Protein AF-0000000070200802 (afdb_homodimer)

Secondary structure (DSSP, 8-state):
--------HHHHHHHHTHHHHHHHHHHHHHHHHHHHHHTT---HHHHHHHHHHHHHHHHHHHHHHHHHHHHHHHHHHHT--TTTSHHHHHHHHHHHHHHHHHHHHHHHHHHHHH-TTTT-------SS---S--HHHHHHHHHHHHS-S-TTGGGTEEEEEEEEEEEEEEEEEETTEEEEEEEEEEEEEEEEEES--HHHHHHHHHHHHHHHHHHGGGGHHHHHHHHHHHHHHHHHHHHHHTTHHHHHHHHHHHHHHH-S-HHHHHHHHHHHHHHHHHHHHHIIIIIHHHHHHHHH-S-HHHHHHHTHHHHHHHHHH--SGGGHHHHHHIIIIIS---HHHHHHHHHHHHHH--HHHHHHHHHHHHHHHHHTT----HHHHHHHHHHHHHHGGG--SSTTHHHHHHHHHHHHTT--GGGGHHHHTTHHHHHHHHHHHHHHHHHHHHHHHHHHHHHHHHHHHHHHHHHHHHHHHHHH-/--------HHHHHHHHTHHHHHHHHHHHHHHHHHHHHHTT---HHHHHHHHHHHHHHHHHHHHHHHHHHHHHHHHHHHT--TTTTHHHHHHHHHHHHHHHHHHHHHHHHHHHHH-TTTT-------TT---S--HHHHHHHHHHHHS-S-TTGGGTEEEEEEEEEEEEEEEEEETTEEEEEEEEEEEEEEEEEES--HHHHHHHHHHHHHHHHHHGGGGHHHHHHHHHHHHHHHHHHHHHHHTHHHHHHHHHHHHHHH-S-HHHHHHHHHHHHHHHHHHHHHIIIIIHHHHHHHHH-S-HHHHHHHTHHHHHHHHHH--SGGGHHHHHHIIIIIS---HHHHHHHHHHHHHH--HHHHHHHHHHHHHHHHHTT----HHHHHHHHHHHHHHGGG--SSTTHHHHHHHHHHHHTT--GGGGHHHHHTHHHHHHHHHHHHHHHHHHHHHHHHHHHHHHHHHHHHHHHHHHHHHHHHHH-

Organism: Mizuhopecten yessoensis (NCBI:txid6573)

Radius of gyration: 33.38 Å; Cα contacts (8 Å, |Δi|>4): 1345; chains: 2; bounding box: 115×96×83 Å

Nearest PDB structures (foldseek):
  7xr4-assembly1_A  TM=9.227E-01  e=1.201E-26  Homo sapiens
  8oud-assembly1_C  TM=8.955E-01  e=9.067E-26  Homo sapiens
  8qrp-assembly1_B  TM=5.449E-01  e=2.558E-24  Homo sapiens
  8qro-assembly1_A  TM=5.535E-01  e=6.160E-24  Homo sapiens
  8qrq-assembly1_B  TM=5.571E-01  e=9.988E-24  Homo sapiens

Sequence (954 aa):
MIANRKISPIRRWMKDNLIIVLPAAGIVLGFAFGFGIRESKPSTEVLTWIGMPGELFLRMLKLMVIPFIVSSVITATASLNAKSNGRISIVSITFIVLTNSLSCVVAIALVLIMKPGDGVRTEITQTGYRGGMETADVFADLFRNIMPDNIVDMMFQQTLTRNHVTNGTYLRNTTNGTVEETVRKINKIVGKTSGTNLLGIIMTCLLLGIAINKAEGKGKPVLDFFESLTGVIMIILQWLLRLTPVGILSLIAVTTATIKDLGQDFRALGMYVGLMTVGISMHQLIIMPTIFFVFTRRNPYRFAVQISKAWMMVFATTSTAMAIPEMLSACENHQNVDRRVSRFVVPLCVALNANGSAMFITSAAIFVGTVAGIDLNVGDIILIGILTAVCVMALPPVPSASLVALVMILTSMNIPADSISLLFAVEWYLDRIRSSSNLVSHTHCVVVTYHFCKKSLEQSDVLQDIEDDNKNVQQSCMIANRKISPIRRWMKDNLIIVLPAAGIVLGFAFGFGIRESKPSTEVLTWIGMPGELFLRMLKLMVIPFIVSSVITATASLNAKSNGRISIVSITFIVLTNSLSCVVAIALVLIMKPGDGVRTEITQTGYRGGMETADVFADLFRNIMPDNIVDMMFQQTLTRNHVTNGTYLRNTTNGTVEETVRKINKIVGKTSGTNLLGIIMTCLLLGIAINKAEGKGKPVLDFFESLTGVIMIILQWLLRLTPVGILSLIAVTTATIKDLGQDFRALGMYVGLMTVGISMHQLIIMPTIFFVFTRRNPYRFAVQISKAWMMVFATTSTAMAIPEMLSACENHQNVDRRVSRFVVPLCVALNANGSAMFITSAAIFVGTVAGIDLNVGDIILIGILTAVCVMALPPVPSASLVALVMILTSMNIPADSISLLFAVEWYLDRIRSSSNLVSHTHCVVVTYHFCKKSLEQSDVLQDIEDDNKNVQQSC

InterPro domains:
  IPR001991 Sodium:dicarboxylate symporter [PF00375] (25-449)
  IPR018107 Sodium:dicarboxylate symporter, conserved site [PS00713] (53-67)
  IPR036458 Sodium:dicarboxylate symporter superfamily [G3DSA:1.10.3860.10] (9-461)
  IPR036458 Sodium:dicarboxylate symporter superfamily [SSF118215] (25-450)
  IPR050746 Dicarboxylate/Amino Acid:Cation Symporter [PTHR11958] (8-473)

Foldseek 3Di:
DPPPPPPPPVNVVCVVQVLQVLQLVLLVLLLVLQVVCLVVLDDPVVLCVLQVLLVVLLVVLLVLQLLLLLLQLLLLLLPQLCPPCVLLSVLLVVLQLVLLLVLLVLLLVLCVVLVLQPPLAPPPVPVPDPPDDDLVQLVVQVVCLLADDDQVCLQWKGKHKDWDFDFDQDQDQDPVGGDGDRDGDTDIDIDMDTFHSLSNSSSVSNVNSNVLNVCVPVSVVVSVVSNVSNVVSVVVVVVSSSCSSSSLSSLSSSCSSPPPDPPSLVSSLVSLVVSLVVSLCCCQPPVLQVVLCVQQVDHLVVLCVLLVVLLVVCLSFLFNVVSLVSLLCSCCVVVVFDPVLSVPQLVQLSQFHFSLLSSCLLNVLVSLCSSNNHDQDPSNSVVSSVSSSSLSNSFHRHQPSSVSVSVRSCRNNVHDCSSCSSVSSCSSPSSSSRSSSSSSSSSSSSSSSRSVCVVVVVVVVVVVVVVVVVVVVVVVD/DPCPPPPDPVNVVCVVQVLQVLQLVLLVLLLVLQVVCLVVLDDPVVLCVLQVLLVVLLVVLLVLQLLLLLLQLLLLLLPQPCVVCVLLSVLLVVLQLVLLLVLLVLLLVLCVVLVLQPPLADPPVPPPFQPDDDLVQLVVQVVCLLADPDQVCLQWKGKHKDWDFDFDQDQDQDPVGTDGDRDGDTDIDIDMDTFHSLNNSSNVSNVNSNVLNVVPPVSVVVSVVSNVSNVVSVVVVVVSSSCSSSNLSSLSSSCSSPPPDPVSLVSSLVSLVVSLVVSLCCCQPPVLQVVLCVQQVDHLVVLCVLLVVLLVVCLSFLFNVVSLVSLLCSCCPVVVFDNVLSVPLLVQLSQFHFSLLSSCLLNVLVSLCSSNNHDQDPSNSVSSSVSSSSLSRSFHRHQPSSVSVSSRSCRNSVNDCSSCSSVSSCSSPSSSSRSSSSSSSSSSSSSSSRSVCVVVVVVVVVVVVVVVVVVVVVVVD

Solvent-accessible surface area (backbone atoms only — not comparable to full-atom values): 48132 Å² total; per-residue (Å²): 131,80,79,73,73,72,69,50,66,63,55,53,48,39,67,74,34,40,81,57,52,41,42,54,50,16,40,56,50,7,47,54,51,6,58,62,44,33,79,65,62,68,52,72,69,57,45,48,62,53,25,40,57,17,52,51,44,51,51,54,52,58,64,46,45,61,65,43,39,48,21,38,32,21,40,58,43,27,64,54,57,53,82,88,37,39,66,59,48,51,47,38,49,51,50,37,54,50,46,19,42,48,26,18,51,52,22,50,52,48,44,71,71,65,42,36,28,69,86,45,63,40,83,53,81,65,80,81,64,85,76,82,70,52,64,68,52,52,52,51,29,48,53,44,27,43,34,38,48,38,75,64,49,29,66,50,26,30,57,39,72,42,78,42,72,45,70,44,72,41,72,42,76,46,98,91,43,70,46,71,43,67,47,72,45,74,42,79,40,82,43,76,39,85,25,40,21,59,54,18,50,49,45,50,24,44,51,49,7,47,27,28,40,72,41,46,80,54,12,42,52,40,49,52,49,31,47,51,46,36,57,54,50,50,54,53,52,54,58,53,59,70,44,40,24,58,22,42,16,19,32,32,17,39,50,52,39,63,50,84,53,60,67,59,52,50,48,26,50,50,41,40,53,48,50,50,52,51,50,50,47,44,42,61,69,44,52,49,34,49,52,45,24,74,75,63,69,47,66,44,70,61,49,51,60,60,38,39,67,30,37,49,49,10,40,67,61,23,19,52,62,81,24,46,69,49,47,47,48,32,41,35,73,71,63,62,41,54,63,78,46,43,70,51,38,48,60,47,24,49,42,40,42,29,34,29,46,17,23,46,37,32,34,47,50,53,37,41,33,33,32,47,49,49,87,73,48,73,58,52,52,51,47,44,32,53,52,32,42,55,52,36,38,42,39,62,54,44,68,65,42,53,56,52,50,33,48,49,52,26,40,50,67,71,36,76,59,74,63,48,40,66,55,58,68,50,36,72,61,51,43,20,56,24,36,24,40,24,46,54,52,37,55,45,46,37,54,50,35,40,63,76,39,44,67,62,51,54,49,51,49,50,51,47,50,50,51,50,51,51,50,52,51,55,69,71,97,131,80,79,72,74,72,71,53,67,62,56,52,47,40,67,74,34,41,80,61,53,40,41,55,51,16,38,56,50,7,48,53,50,6,59,62,44,34,77,67,62,66,52,70,66,56,45,48,61,52,24,38,56,17,52,42,46,50,20,43,50,44,26,45,46,60,64,42,42,49,22,38,36,20,38,57,45,28,63,54,59,51,80,90,37,37,67,59,48,52,48,38,50,51,50,39,55,50,46,19,41,48,28,20,52,52,24,50,53,48,44,71,70,63,42,35,28,69,85,42,63,43,84,56,82,64,81,80,66,84,76,82,71,52,54,66,54,47,52,51,29,49,54,47,28,42,59,59,92,45,87,66,52,30,65,46,24,30,58,41,74,40,79,42,72,44,74,42,74,41,71,42,76,46,99,90,45,69,44,72,43,70,46,73,43,73,42,80,40,83,42,76,40,82,25,36,20,60,53,19,50,50,45,51,25,44,54,50,8,46,52,34,42,72,44,45,78,79,20,41,67,60,50,46,31,29,46,14,43,35,55,23,48,49,50,48,48,51,56,53,58,70,44,38,23,58,20,42,16,19,30,31,16,41,49,52,38,63,51,85,55,61,67,54,54,48,48,25,48,48,42,41,52,49,49,50,51,50,50,51,48,44,41,59,68,42,52,48,34,48,53,45,22,73,75,62,72,48,66,44,69,62,50,51,60,60,38,39,67,31,38,50,48,10,39,71,61,25,20,52,63,81,24,46,69,49,49,46,47,30,40,36,72,72,63,65,42,56,64,80,48,44,69,52,39,47,60,47,25,49,42,40,42,30,33,30,46,16,23,44,37,32,33,46,50,53,37,40,33,34,32,48,51,48,85,72,48,72,45,53,52,51,47,44,32,55,52,32,42,56,52,34,38,44,40,63,56,44,68,67,40,56,56,50,52,34,47,50,52,26,40,48,69,68,37,76,60,74,63,47,36,66,55,58,65,50,37,73,61,52,43,22,57,24,36,25,40,22,47,53,53,37,56,46,43,39,54,49,36,40,64,77,40,45,66,62,51,54,52,52,49,50,50,49,49,50,51,51,50,50,49,51,52,54,69,72,94

Structure (mmCIF, N/CA/C/O backbone):
data_AF-0000000070200802-model_v1
#
loop_
_entity.id
_entity.type
_entity.pdbx_description
1 polymer 'Amino acid transporter'
#
loop_
_atom_site.group_PDB
_atom_site.id
_atom_site.type_symbol
_atom_site.label_atom_id
_atom_site.label_alt_id
_atom_site.label_comp_id
_atom_site.label_asym_id
_atom_site.label_entity_id
_atom_site.label_seq_id
_atom_site.pdbx_PDB_ins_code
_atom_site.Cartn_x
_atom_site.Cartn_y
_atom_site.Cartn_z
_atom_site.occupancy
_atom_site.B_iso_or_equiv
_atom_site.auth_seq_id
_atom_site.auth_comp_id
_atom_site.auth_asym_id
_atom_site.auth_atom_id
_atom_site.pdbx_PDB_model_num
ATOM 1 N N . MET A 1 1 ? 40 -51.75 1.782 1 25.75 1 MET A N 1
ATOM 2 C CA . MET A 1 1 ? 39.312 -51.75 0.487 1 25.75 1 MET A CA 1
ATOM 3 C C . MET A 1 1 ? 37.812 -51.594 0.659 1 25.75 1 MET A C 1
ATOM 5 O O . MET A 1 1 ? 37.094 -52.594 0.836 1 25.75 1 MET A O 1
ATOM 9 N N . ILE A 1 2 ? 37.312 -50.719 1.461 1 30.33 2 ILE A N 1
ATOM 10 C CA . ILE A 1 2 ? 35.906 -50.656 1.862 1 30.33 2 ILE A CA 1
ATOM 11 C C . ILE A 1 2 ? 35.031 -50.469 0.627 1 30.33 2 ILE A C 1
ATOM 13 O O . ILE A 1 2 ? 35.281 -49.625 -0.223 1 30.33 2 ILE A O 1
ATOM 17 N N . ALA A 1 3 ? 34.344 -51.594 0.179 1 33.16 3 ALA A N 1
ATOM 18 C CA . ALA A 1 3 ? 33.469 -51.75 -0.964 1 33.16 3 ALA A CA 1
ATOM 19 C C . ALA A 1 3 ? 32.531 -50.531 -1.094 1 33.16 3 ALA A C 1
ATOM 21 O O . ALA A 1 3 ? 31.844 -50.156 -0.137 1 33.16 3 ALA A O 1
ATOM 22 N N . ASN A 1 4 ? 32.906 -49.469 -1.777 1 35.72 4 ASN A N 1
ATOM 23 C CA . ASN A 1 4 ? 32.156 -48.344 -2.301 1 35.72 4 ASN A CA 1
ATOM 24 C C . ASN A 1 4 ? 30.828 -48.75 -2.9 1 35.72 4 ASN A C 1
ATOM 26 O O . ASN A 1 4 ? 30.797 -49.344 -3.979 1 35.72 4 ASN A O 1
ATOM 30 N N . ARG A 1 5 ? 29.984 -49.438 -2.076 1 34.91 5 ARG A N 1
ATOM 31 C CA . ARG A 1 5 ? 28.703 -49.906 -2.582 1 34.91 5 ARG A CA 1
ATOM 32 C C . ARG A 1 5 ? 28.109 -48.906 -3.566 1 34.91 5 ARG A C 1
ATOM 34 O O . ARG A 1 5 ? 27.891 -47.75 -3.225 1 34.91 5 ARG A O 1
ATOM 41 N N . LYS A 1 6 ? 28.359 -49.031 -4.742 1 41.41 6 LYS A N 1
ATOM 42 C CA . LYS A 1 6 ? 27.797 -48.469 -5.945 1 41.41 6 LYS A CA 1
ATOM 43 C C . LYS A 1 6 ? 26.281 -48.25 -5.789 1 41.41 6 LYS A C 1
ATOM 45 O O . LYS A 1 6 ? 25.516 -49.188 -5.797 1 41.41 6 LYS A O 1
ATOM 50 N N . ILE A 1 7 ? 25.938 -47.344 -4.906 1 46.28 7 ILE A N 1
ATOM 51 C CA . ILE A 1 7 ? 24.531 -47 -4.895 1 46.28 7 ILE A CA 1
ATOM 52 C C . ILE A 1 7 ? 23.984 -47 -6.32 1 46.28 7 ILE A C 1
ATOM 54 O O . ILE A 1 7 ? 24.625 -46.5 -7.242 1 46.28 7 ILE A O 1
ATOM 58 N N . SER A 1 8 ? 23.047 -47.844 -6.719 1 46.53 8 SER A N 1
ATOM 59 C CA . SER A 1 8 ? 22.422 -48 -8.023 1 46.53 8 SER A CA 1
ATOM 60 C C . SER A 1 8 ? 22.016 -46.656 -8.609 1 46.53 8 SER A C 1
ATOM 62 O O . SER A 1 8 ? 21.766 -45.688 -7.867 1 46.53 8 SER A O 1
ATOM 64 N N . PRO A 1 9 ? 22.406 -46.375 -9.836 1 48.75 9 PRO A N 1
ATOM 65 C CA . PRO A 1 9 ? 22.094 -45.125 -10.523 1 48.75 9 PRO A CA 1
ATOM 66 C C . PRO A 1 9 ? 20.672 -44.656 -10.273 1 48.75 9 PRO A C 1
ATOM 68 O O . PRO A 1 9 ? 20.422 -43.469 -10.164 1 48.75 9 PRO A O 1
ATOM 71 N N . ILE A 1 10 ? 19.797 -45.531 -10.312 1 47.5 10 ILE A N 1
ATOM 72 C CA . ILE A 1 10 ? 18.406 -45.156 -10.039 1 47.5 10 ILE A CA 1
ATOM 73 C C . ILE A 1 10 ? 18.297 -44.562 -8.641 1 47.5 10 ILE A C 1
ATOM 75 O O . ILE A 1 10 ? 17.609 -43.562 -8.445 1 47.5 10 ILE A O 1
ATOM 79 N N . ARG A 1 11 ? 18.797 -45.219 -7.676 1 48.88 11 ARG A N 1
ATOM 80 C CA . ARG A 1 11 ? 18.75 -44.719 -6.305 1 48.88 11 ARG A CA 1
ATOM 81 C C . ARG A 1 11 ? 19.406 -43.344 -6.203 1 48.88 11 ARG A C 1
ATOM 83 O O . ARG A 1 11 ? 18.938 -42.5 -5.457 1 48.88 11 ARG A O 1
ATOM 90 N N . ARG A 1 12 ? 20.531 -43.188 -6.82 1 50.78 12 ARG A N 1
ATOM 91 C CA . ARG A 1 12 ? 21.172 -41.875 -6.844 1 50.78 12 ARG A CA 1
ATOM 92 C C . ARG A 1 12 ? 20.266 -40.844 -7.5 1 50.78 12 ARG A C 1
ATOM 94 O O . ARG A 1 12 ? 20.172 -39.688 -7.027 1 50.78 12 ARG A O 1
ATOM 101 N N . TRP A 1 13 ? 19.703 -41.344 -8.648 1 51.53 13 TRP A N 1
ATOM 102 C CA . TRP A 1 13 ? 18.766 -40.469 -9.312 1 51.53 13 TRP A CA 1
ATOM 103 C C . TRP A 1 13 ? 17.594 -40.125 -8.398 1 51.53 13 TRP A C 1
ATOM 105 O O . TRP A 1 13 ? 17.172 -38.969 -8.328 1 51.53 13 TRP A O 1
ATOM 115 N N . MET A 1 14 ? 17.094 -41.094 -7.758 1 51.5 14 MET A N 1
ATOM 116 C CA . MET A 1 14 ? 15.977 -40.906 -6.844 1 51.5 14 MET A CA 1
ATOM 117 C C . MET A 1 14 ? 16.359 -40 -5.691 1 51.5 14 MET A C 1
ATOM 119 O O . MET A 1 14 ? 15.578 -39.125 -5.281 1 51.5 14 MET A O 1
ATOM 123 N N . LYS A 1 15 ? 17.375 -40.281 -5.078 1 52.28 15 LYS A N 1
ATOM 124 C CA . LYS A 1 15 ? 17.859 -39.438 -3.979 1 52.28 15 LYS A CA 1
ATOM 125 C C . LYS A 1 15 ? 18.047 -38 -4.422 1 52.28 15 LYS A C 1
ATOM 127 O O . LYS A 1 15 ? 17.703 -37.062 -3.678 1 52.28 15 LYS A O 1
ATOM 132 N N . ASP A 1 16 ? 18.531 -37.938 -5.641 1 53.91 16 ASP A N 1
ATOM 133 C CA . ASP A 1 16 ? 18.781 -36.594 -6.16 1 53.91 16 ASP A CA 1
ATOM 134 C C . ASP A 1 16 ? 17.469 -35.938 -6.59 1 53.91 16 ASP A C 1
ATOM 136 O O . ASP A 1 16 ? 17.375 -34.719 -6.656 1 53.91 16 ASP A O 1
ATOM 140 N N . ASN A 1 17 ? 16.5 -36.938 -6.859 1 56.59 17 ASN A N 1
ATOM 141 C CA . ASN A 1 17 ? 15.211 -36.438 -7.324 1 56.59 17 ASN A CA 1
ATOM 142 C C . ASN A 1 17 ? 14.094 -36.719 -6.316 1 56.59 17 ASN A C 1
ATOM 144 O O . ASN A 1 17 ? 12.938 -36.906 -6.695 1 56.59 17 ASN A O 1
ATOM 148 N N . LEU A 1 18 ? 14.453 -36.969 -5.176 1 59.16 18 LEU A N 1
ATOM 149 C CA . LEU A 1 18 ? 13.531 -37.312 -4.094 1 59.16 18 LEU A CA 1
ATOM 150 C C . LEU A 1 18 ? 12.367 -36.312 -4.047 1 59.16 18 LEU A C 1
ATOM 152 O O . LEU A 1 18 ? 11.227 -36.719 -3.783 1 59.16 18 LEU A O 1
ATOM 156 N N . ILE A 1 19 ? 12.633 -35.25 -4.387 1 59.97 19 ILE A N 1
ATOM 157 C CA . ILE A 1 19 ? 11.609 -34.219 -4.324 1 59.97 19 ILE A CA 1
ATOM 158 C C . ILE A 1 19 ? 10.555 -34.469 -5.398 1 59.97 19 ILE A C 1
ATOM 160 O O . ILE A 1 19 ? 9.391 -34.094 -5.234 1 59.97 19 ILE A O 1
ATOM 164 N N . ILE A 1 20 ? 10.977 -35.188 -6.379 1 60.44 20 ILE A N 1
ATOM 165 C CA . ILE A 1 20 ? 10.086 -35.438 -7.508 1 60.44 20 ILE A CA 1
ATOM 166 C C . ILE A 1 20 ? 9.297 -36.719 -7.262 1 60.44 20 ILE A C 1
ATOM 168 O O . ILE A 1 20 ? 8.102 -36.781 -7.535 1 60.44 20 ILE A O 1
ATOM 172 N N . VAL A 1 21 ? 9.914 -37.688 -6.738 1 68.94 21 VAL A N 1
ATOM 173 C CA . VAL A 1 21 ? 9.328 -39.031 -6.629 1 68.94 21 VAL A CA 1
ATOM 174 C C . VAL A 1 21 ? 8.375 -39.094 -5.43 1 68.94 21 VAL A C 1
ATOM 176 O O . VAL A 1 21 ? 7.352 -39.781 -5.469 1 68.94 21 VAL A O 1
ATOM 179 N N . LEU A 1 22 ? 8.68 -38.312 -4.578 1 76.25 22 LEU A N 1
ATOM 180 C CA . LEU A 1 22 ? 7.949 -38.406 -3.32 1 76.25 22 LEU A CA 1
ATOM 181 C C . LEU A 1 22 ? 6.516 -37.906 -3.48 1 76.25 22 LEU A C 1
ATOM 183 O O . LEU A 1 22 ? 5.574 -38.531 -3.016 1 76.25 22 LEU A O 1
ATOM 187 N N . PRO A 1 23 ? 6.344 -36.906 -4.227 1 73.81 23 PRO A N 1
ATOM 188 C CA . PRO A 1 23 ? 4.949 -36.469 -4.402 1 73.81 23 PRO A CA 1
ATOM 189 C C . PRO A 1 23 ? 4.129 -37.469 -5.207 1 73.81 23 PRO A C 1
ATOM 191 O O . PRO A 1 23 ? 2.949 -37.688 -4.914 1 73.81 23 PRO A O 1
ATOM 194 N N . ALA A 1 24 ? 4.734 -38.094 -6.164 1 79.44 24 ALA A N 1
ATOM 195 C CA . ALA A 1 24 ? 4.043 -39.125 -6.938 1 79.44 24 ALA A CA 1
ATOM 196 C C . ALA A 1 24 ? 3.646 -40.281 -6.051 1 79.44 24 ALA A C 1
ATOM 198 O O . ALA A 1 24 ? 2.541 -40.812 -6.172 1 79.44 24 ALA A O 1
ATOM 199 N N . ALA A 1 25 ? 4.547 -40.656 -5.242 1 82.25 25 ALA A N 1
ATOM 200 C CA . ALA A 1 25 ? 4.246 -41.719 -4.293 1 82.25 25 ALA A CA 1
ATOM 201 C C . ALA A 1 25 ? 3.113 -41.312 -3.355 1 82.25 25 ALA A C 1
ATOM 203 O O . ALA A 1 25 ? 2.252 -42.125 -3.025 1 82.25 25 ALA A O 1
ATOM 204 N N . GLY A 1 26 ? 3.121 -40.125 -2.898 1 83 26 GLY A N 1
ATOM 205 C CA . GLY A 1 26 ? 2.045 -39.625 -2.057 1 83 26 GLY A CA 1
ATOM 206 C C . GLY A 1 26 ? 0.683 -39.719 -2.721 1 83 26 GLY A C 1
ATOM 207 O O . GLY A 1 26 ? -0.311 -40.031 -2.072 1 83 26 GLY A O 1
ATOM 208 N N . ILE A 1 27 ? 0.64 -39.531 -3.986 1 82.81 27 ILE A N 1
ATOM 209 C CA . ILE A 1 27 ? -0.602 -39.594 -4.75 1 82.81 27 ILE A CA 1
ATOM 210 C C . ILE A 1 27 ? -1.104 -41.031 -4.82 1 82.81 27 ILE A C 1
ATOM 212 O O . ILE A 1 27 ? -2.268 -41.281 -4.52 1 82.81 27 ILE A O 1
ATOM 216 N N . VAL A 1 28 ? -0.229 -41.906 -5.18 1 86.69 28 VAL A N 1
ATOM 217 C CA . VAL A 1 28 ? -0.604 -43.312 -5.328 1 86.69 28 VAL A CA 1
ATOM 218 C C . VAL A 1 28 ? -1.065 -43.875 -3.982 1 86.69 28 VAL A C 1
ATOM 220 O O . VAL A 1 28 ? -2.111 -44.5 -3.898 1 86.69 28 VAL A O 1
ATOM 223 N N . LEU A 1 29 ? -0.329 -43.562 -2.994 1 89.75 29 LEU A N 1
ATOM 224 C CA . LEU A 1 29 ? -0.678 -44.031 -1.661 1 89.75 29 LEU A CA 1
ATOM 225 C C . LEU A 1 29 ? -1.976 -43.375 -1.178 1 89.75 29 LEU A C 1
ATOM 227 O O . LEU A 1 29 ? -2.764 -44.031 -0.476 1 89.75 29 LEU A O 1
ATOM 231 N N . GLY A 1 30 ? -2.141 -42.156 -1.445 1 88.56 30 GLY A N 1
ATOM 232 C CA . GLY A 1 30 ? -3.379 -41.5 -1.094 1 88.56 30 GLY A CA 1
ATOM 233 C C . GLY A 1 30 ? -4.605 -42.125 -1.707 1 88.56 30 GLY A C 1
ATOM 234 O O . GLY A 1 30 ? -5.605 -42.344 -1.021 1 88.56 30 GLY A O 1
ATOM 235 N N . PHE A 1 31 ? -4.523 -42.469 -2.953 1 86.38 31 PHE A N 1
ATOM 236 C CA . PHE A 1 31 ? -5.621 -43.156 -3.621 1 86.38 31 PHE A CA 1
ATOM 237 C C . PHE A 1 31 ? -5.855 -44.531 -3.006 1 86.38 31 PHE A C 1
ATOM 239 O O . PHE A 1 31 ? -6.996 -44.938 -2.734 1 86.38 31 PHE A O 1
ATOM 246 N N . ALA A 1 32 ? -4.797 -45.25 -2.807 1 90.5 32 ALA A N 1
ATOM 247 C CA . ALA A 1 32 ? -4.902 -46.594 -2.236 1 90.5 32 ALA A CA 1
ATOM 248 C C . ALA A 1 32 ? -5.57 -46.562 -0.864 1 90.5 32 ALA A C 1
ATOM 250 O O . ALA A 1 32 ? -6.492 -47.312 -0.592 1 90.5 32 ALA A O 1
ATOM 251 N N . PHE A 1 33 ? -5.125 -45.656 -0.074 1 90.44 33 PHE A N 1
ATOM 252 C CA . PHE A 1 33 ? -5.676 -45.5 1.269 1 90.44 33 PHE A CA 1
ATOM 253 C C . PHE A 1 33 ? -7.121 -45.031 1.212 1 90.44 33 PHE A C 1
ATOM 255 O O . PHE A 1 33 ? -7.969 -45.531 1.97 1 90.44 33 PHE A O 1
ATOM 262 N N . GLY A 1 34 ? -7.387 -44.094 0.425 1 89.38 34 GLY A N 1
ATOM 263 C CA . GLY A 1 34 ? -8.734 -43.562 0.281 1 89.38 34 GLY A CA 1
ATOM 264 C C . GLY A 1 34 ? -9.742 -44.594 -0.176 1 89.38 34 GLY A C 1
ATOM 265 O O . GLY A 1 34 ? -10.82 -44.719 0.401 1 89.38 34 GLY A O 1
ATOM 266 N N . PHE A 1 35 ? -9.383 -45.375 -1.162 1 88.31 35 PHE A N 1
ATOM 267 C CA . PHE A 1 35 ? -10.266 -46.438 -1.661 1 88.31 35 PHE A CA 1
ATOM 268 C C . PHE A 1 35 ? -10.445 -47.531 -0.616 1 88.31 35 PHE A C 1
ATOM 270 O O . PHE A 1 35 ? -11.523 -48.125 -0.51 1 88.31 35 PHE A O 1
ATOM 277 N N . GLY A 1 36 ? -9.414 -47.719 0.089 1 89.44 36 GLY A N 1
ATOM 278 C CA . GLY A 1 36 ? -9.484 -48.75 1.137 1 89.44 36 GLY A CA 1
ATOM 279 C C . GLY A 1 36 ? -10.453 -48.375 2.246 1 89.44 36 GLY A C 1
ATOM 280 O O . GLY A 1 36 ? -11.18 -49.25 2.748 1 89.44 36 GLY A O 1
ATOM 281 N N . ILE A 1 37 ? -10.484 -47.156 2.562 1 89.69 37 ILE A N 1
ATOM 282 C CA . ILE A 1 37 ? -11.305 -46.75 3.701 1 89.69 37 ILE A CA 1
ATOM 283 C C . ILE A 1 37 ? -12.711 -46.406 3.229 1 89.69 37 ILE A C 1
ATOM 285 O O . ILE A 1 37 ? -13.641 -46.312 4.031 1 89.69 37 ILE A O 1
ATOM 289 N N . ARG A 1 38 ? -12.82 -46.156 1.979 1 87.44 38 ARG A N 1
ATOM 290 C CA . ARG A 1 38 ? -14.102 -45.75 1.415 1 87.44 38 ARG A CA 1
ATOM 291 C C . ARG A 1 38 ? -15.188 -46.781 1.74 1 87.44 38 ARG A C 1
ATOM 293 O O . ARG A 1 38 ? -16.312 -46.406 2.09 1 87.44 38 ARG A O 1
ATOM 300 N N . GLU A 1 39 ? -14.781 -48 1.666 1 84.5 39 GLU A N 1
ATOM 301 C CA . GLU A 1 39 ? -15.758 -49.062 1.864 1 84.5 39 GLU A CA 1
ATOM 302 C C . GLU A 1 39 ? -16.219 -49.125 3.316 1 84.5 39 GLU A C 1
ATOM 304 O O . GLU A 1 39 ? -17.344 -49.562 3.6 1 84.5 39 GLU A O 1
ATOM 309 N N . SER A 1 40 ? -15.43 -48.656 4.195 1 86.88 40 SER A N 1
ATOM 310 C CA . SER A 1 40 ? -15.75 -48.719 5.617 1 86.88 40 SER A CA 1
ATOM 311 C C . SER A 1 40 ? -16.625 -47.531 6.035 1 86.88 40 SER A C 1
ATOM 313 O O . SER A 1 40 ? -17.078 -47.469 7.184 1 86.88 40 SER A O 1
ATOM 315 N N . LYS A 1 41 ? -17.031 -46.688 5.168 1 84.06 41 LYS A N 1
ATOM 316 C CA . LYS A 1 41 ? -17.844 -45.5 5.445 1 84.06 41 LYS A CA 1
ATOM 317 C C . LYS A 1 41 ? -17.406 -44.812 6.742 1 84.06 41 LYS A C 1
ATOM 319 O O . LYS A 1 41 ? -18.188 -44.781 7.707 1 84.06 41 LYS A O 1
ATOM 324 N N . PRO A 1 42 ? -16.219 -44.406 6.742 1 86.69 42 PRO A N 1
ATOM 325 C CA . PRO A 1 42 ? -15.672 -43.812 7.969 1 86.69 42 PRO A CA 1
ATOM 326 C C . PRO A 1 42 ? -16.5 -42.625 8.469 1 86.69 42 PRO A C 1
ATOM 328 O O . PRO A 1 42 ? -17.156 -41.969 7.668 1 86.69 42 PRO A O 1
ATOM 331 N N . SER A 1 43 ? -16.484 -42.438 9.789 1 88.75 43 SER A N 1
ATOM 332 C CA . SER A 1 43 ? -17.188 -41.312 10.406 1 88.75 43 SER A CA 1
ATOM 333 C C . SER A 1 43 ? -16.531 -39.969 10.047 1 88.75 43 SER A C 1
ATOM 335 O O . SER A 1 43 ? -15.391 -39.969 9.562 1 88.75 43 SER A O 1
ATOM 337 N N . THR A 1 44 ? -17.312 -38.938 10.273 1 88.19 44 THR A N 1
ATOM 338 C CA . THR A 1 44 ? -16.812 -37.594 10 1 88.19 44 THR A CA 1
ATOM 339 C C . THR A 1 44 ? -15.602 -37.281 10.867 1 88.19 44 THR A C 1
ATOM 341 O O . THR A 1 44 ? -14.672 -36.594 10.43 1 88.19 44 THR A O 1
ATOM 344 N N . GLU A 1 45 ? -15.547 -37.812 12.047 1 90.62 45 GLU A N 1
ATOM 345 C CA . GLU A 1 45 ? -14.43 -37.562 12.953 1 90.62 45 GLU A CA 1
ATOM 346 C C . GLU A 1 45 ? -13.148 -38.219 12.422 1 90.62 45 GLU A C 1
ATOM 348 O O . GLU A 1 45 ? -12.078 -37.594 12.453 1 90.62 45 GLU A O 1
ATOM 353 N N . VAL A 1 46 ? -13.305 -39.5 11.93 1 90.69 46 VAL A N 1
ATOM 354 C CA . VAL A 1 46 ? -12.156 -40.219 11.383 1 90.69 46 VAL A CA 1
ATOM 355 C C . VAL A 1 46 ? -11.633 -39.469 10.148 1 90.69 46 VAL A C 1
ATOM 357 O O . VAL A 1 46 ? -10.422 -39.312 9.977 1 90.69 46 VAL A O 1
ATOM 360 N N . LEU A 1 47 ? -12.492 -39 9.375 1 90.62 47 LEU A N 1
ATOM 361 C CA . LEU A 1 47 ? -12.117 -38.312 8.156 1 90.62 47 LEU A CA 1
ATOM 362 C C . LEU A 1 47 ? -11.398 -37 8.477 1 90.62 47 LEU A C 1
ATOM 364 O O . LEU A 1 47 ? -10.484 -36.594 7.766 1 90.62 47 LEU A O 1
ATOM 368 N N . THR A 1 48 ? -11.812 -36.375 9.586 1 91 48 THR A N 1
ATOM 369 C CA . THR A 1 48 ? -11.164 -35.125 10.008 1 91 48 THR A CA 1
ATOM 370 C C . THR A 1 48 ? -9.703 -35.375 10.383 1 91 48 THR A C 1
ATOM 372 O O . THR A 1 48 ? -8.812 -34.625 9.984 1 91 48 THR A O 1
ATOM 375 N N . TRP A 1 49 ? -9.5 -36.406 11.031 1 92.38 49 TRP A N 1
ATOM 376 C CA . TRP A 1 49 ? -8.141 -36.719 11.484 1 92.38 49 TRP A CA 1
ATOM 377 C C . TRP A 1 49 ? -7.27 -37.188 10.336 1 92.38 49 TRP A C 1
ATOM 379 O O . TRP A 1 49 ? -6.066 -36.906 10.297 1 92.38 49 TRP A O 1
ATOM 389 N N . ILE A 1 50 ? -7.844 -37.969 9.43 1 91.25 50 ILE A N 1
ATOM 390 C CA . ILE A 1 50 ? -7.121 -38.406 8.234 1 91.25 50 ILE A CA 1
ATOM 391 C C . ILE A 1 50 ? -6.793 -37.188 7.363 1 91.25 50 ILE A C 1
ATOM 393 O O . ILE A 1 50 ? -5.719 -37.125 6.766 1 91.25 50 ILE A O 1
ATOM 397 N N . GLY A 1 51 ? -7.691 -36.188 7.418 1 90.12 51 GLY A N 1
ATOM 398 C CA . GLY A 1 51 ? -7.523 -35 6.59 1 90.12 51 GLY A CA 1
ATOM 399 C C . GLY A 1 51 ? -6.676 -33.938 7.246 1 90.12 51 GLY A C 1
ATOM 400 O O . GLY A 1 51 ? -6.184 -33.031 6.574 1 90.12 51 GLY A O 1
ATOM 401 N N . MET A 1 52 ? -6.332 -34.062 8.477 1 92.94 52 MET A N 1
ATOM 402 C CA . MET A 1 52 ? -5.688 -33.031 9.273 1 92.94 52 MET A CA 1
ATOM 403 C C . MET A 1 52 ? -4.312 -32.688 8.703 1 92.94 52 MET A C 1
ATOM 405 O O . MET A 1 52 ? -3.99 -31.5 8.523 1 92.94 52 MET A O 1
ATOM 409 N N . PRO A 1 53 ? -3.445 -33.625 8.391 1 92.06 53 PRO A N 1
ATOM 410 C CA . PRO A 1 53 ? -2.146 -33.25 7.816 1 92.06 53 PRO A CA 1
ATOM 411 C C . PRO A 1 53 ? -2.271 -32.438 6.535 1 92.06 53 PRO A C 1
ATOM 413 O O . PRO A 1 53 ? -1.505 -31.5 6.324 1 92.06 53 PRO A O 1
ATOM 416 N N . GLY A 1 54 ? -3.244 -32.812 5.73 1 85.25 54 GLY A N 1
ATOM 417 C CA . GLY A 1 54 ? -3.465 -32.062 4.508 1 85.25 54 GLY A CA 1
ATOM 418 C C . GLY A 1 54 ? -3.969 -30.641 4.758 1 85.25 54 GLY A C 1
ATOM 419 O O . GLY A 1 54 ? -3.516 -29.688 4.117 1 85.25 54 GLY A O 1
ATOM 420 N N . GLU A 1 55 ? -4.875 -30.531 5.676 1 85.12 55 GLU A N 1
ATOM 421 C CA . GLU A 1 55 ? -5.398 -29.219 6.047 1 85.12 55 GLU A CA 1
ATOM 422 C C . GLU A 1 55 ? -4.289 -28.312 6.582 1 85.12 55 GLU A C 1
ATOM 424 O O . GLU A 1 55 ? -4.207 -27.141 6.211 1 85.12 55 GLU A O 1
ATOM 429 N N . LEU A 1 56 ? -3.49 -28.844 7.465 1 89.06 56 LEU A N 1
ATOM 430 C CA . LEU A 1 56 ? -2.4 -28.078 8.047 1 89.06 56 LEU A CA 1
ATOM 431 C C . LEU A 1 56 ? -1.384 -27.672 6.984 1 89.06 56 LEU A C 1
ATOM 433 O O . LEU A 1 56 ? -0.847 -26.562 7.02 1 89.06 56 LEU A O 1
ATOM 437 N N . PHE A 1 57 ? -1.174 -28.578 6.129 1 84 57 PHE A N 1
ATOM 438 C CA . PHE A 1 57 ? -0.273 -28.312 5.016 1 84 57 PHE A CA 1
ATOM 439 C C . PHE A 1 57 ? -0.762 -27.109 4.207 1 84 57 PHE A C 1
ATOM 441 O O . PHE A 1 57 ? 0.001 -26.188 3.943 1 84 57 PHE A O 1
ATOM 448 N N . LEU A 1 58 ? -2.004 -27.047 3.924 1 77.12 58 LEU A N 1
ATOM 449 C CA . LEU A 1 58 ? -2.584 -25.969 3.141 1 77.12 58 LEU A CA 1
ATOM 450 C C . LEU A 1 58 ? -2.553 -24.656 3.922 1 77.12 58 LEU A C 1
ATOM 452 O O . LEU A 1 58 ? -2.293 -23.594 3.35 1 77.12 58 LEU A O 1
ATOM 456 N N . ARG A 1 59 ? -2.781 -24.797 5.152 1 83.88 59 ARG A N 1
ATOM 457 C CA . ARG A 1 59 ? -2.77 -23.609 6.004 1 83.88 59 ARG A CA 1
ATOM 458 C C . ARG A 1 59 ? -1.386 -22.969 6.031 1 83.88 59 ARG A C 1
ATOM 460 O O . ARG A 1 59 ? -1.262 -21.75 5.98 1 83.88 59 ARG A O 1
ATOM 467 N N . MET A 1 60 ? -0.414 -23.766 6.074 1 84.12 60 MET A N 1
ATOM 468 C CA . MET A 1 60 ? 0.948 -23.25 6.121 1 84.12 60 MET A CA 1
ATOM 469 C C . MET A 1 60 ? 1.342 -22.625 4.785 1 84.12 60 MET A C 1
ATOM 471 O O . MET A 1 60 ? 2.07 -21.641 4.742 1 84.12 60 MET A O 1
ATOM 475 N N . LEU A 1 61 ? 0.875 -23.234 3.766 1 76.06 61 LEU A N 1
ATOM 476 C CA . LEU A 1 61 ? 1.136 -22.656 2.455 1 76.06 61 LEU A CA 1
ATOM 477 C C . LEU A 1 61 ? 0.495 -21.281 2.338 1 76.06 61 LEU A C 1
ATOM 479 O O . LEU A 1 61 ? 1.128 -20.328 1.858 1 76.06 61 LEU A O 1
ATOM 483 N N . LYS A 1 62 ? -0.724 -21.203 2.822 1 77.94 62 LYS A N 1
ATOM 484 C CA . LYS A 1 62 ? -1.446 -19.938 2.803 1 77.94 62 LYS A CA 1
ATOM 485 C C . LYS A 1 62 ? -0.729 -18.875 3.641 1 77.94 62 LYS A C 1
ATOM 487 O O . LYS A 1 62 ? -0.689 -17.703 3.268 1 77.94 62 LYS A O 1
ATOM 492 N N . LEU A 1 63 ? -0.163 -19.328 4.719 1 83.81 63 LEU A N 1
ATOM 493 C CA . LEU A 1 63 ? 0.54 -18.422 5.633 1 83.81 63 LEU A CA 1
ATOM 494 C C . LEU A 1 63 ? 1.711 -17.75 4.934 1 83.81 63 LEU A C 1
ATOM 496 O O . LEU A 1 63 ? 2.027 -16.594 5.223 1 83.81 63 LEU A O 1
ATOM 500 N N . MET A 1 64 ? 2.307 -18.359 4.008 1 78.81 64 MET A N 1
ATOM 501 C CA . MET A 1 64 ? 3.537 -17.875 3.391 1 78.81 64 MET A CA 1
ATOM 502 C C . MET A 1 64 ? 3.225 -16.969 2.199 1 78.81 64 MET A C 1
ATOM 504 O O . MET A 1 64 ? 4.105 -16.266 1.701 1 78.81 64 MET A O 1
ATOM 508 N N . VAL A 1 65 ? 2.014 -16.891 1.832 1 74.12 65 VAL A N 1
ATOM 509 C CA . VAL A 1 65 ? 1.616 -16.172 0.622 1 74.12 65 VAL A CA 1
ATOM 510 C C . VAL A 1 65 ? 1.999 -14.703 0.741 1 74.12 65 VAL A C 1
ATOM 512 O O . VAL A 1 65 ? 2.725 -14.172 -0.104 1 74.12 65 VAL A O 1
ATOM 515 N N . ILE A 1 66 ? 1.615 -14.031 1.766 1 84.56 66 ILE A N 1
ATOM 516 C CA . ILE A 1 66 ? 1.766 -12.586 1.885 1 84.56 66 ILE A CA 1
ATOM 517 C C . ILE A 1 66 ? 3.242 -12.234 2.045 1 84.56 66 ILE A C 1
ATOM 519 O O . ILE A 1 66 ? 3.777 -11.414 1.29 1 84.56 66 ILE A O 1
ATOM 523 N N . PRO A 1 67 ? 3.969 -12.883 2.986 1 87.5 67 PRO A N 1
ATOM 524 C CA . PRO A 1 67 ? 5.383 -12.523 3.105 1 87.5 67 PRO A CA 1
ATOM 525 C C . PRO A 1 67 ? 6.176 -12.797 1.83 1 87.5 67 PRO A C 1
ATOM 527 O O . PRO A 1 67 ? 7.098 -12.055 1.497 1 87.5 67 PRO A O 1
ATOM 530 N N . PHE A 1 68 ? 5.77 -13.82 1.199 1 79.81 68 PHE A N 1
ATOM 531 C CA . PHE A 1 68 ? 6.477 -14.18 -0.026 1 79.81 68 PHE A CA 1
ATOM 532 C C . PHE A 1 68 ? 6.215 -13.148 -1.121 1 79.81 68 PHE A C 1
ATOM 534 O O . PHE A 1 68 ? 7.152 -12.648 -1.744 1 79.81 68 PHE A O 1
ATOM 541 N N . ILE A 1 69 ? 5.027 -12.82 -1.374 1 79.69 69 ILE A N 1
ATOM 542 C CA . ILE A 1 69 ? 4.668 -11.875 -2.428 1 79.69 69 ILE A CA 1
ATOM 543 C C . ILE A 1 69 ? 5.266 -10.508 -2.121 1 79.69 69 ILE A C 1
ATOM 545 O O . ILE A 1 69 ? 5.848 -9.867 -3 1 79.69 69 ILE A O 1
ATOM 549 N N . VAL A 1 70 ? 5.168 -10.07 -0.88 1 89.44 70 VAL A N 1
ATOM 550 C CA . VAL A 1 70 ? 5.641 -8.758 -0.476 1 89.44 70 VAL A CA 1
ATOM 551 C C . VAL A 1 70 ? 7.148 -8.656 -0.705 1 89.44 70 VAL A C 1
ATOM 553 O O . VAL A 1 70 ? 7.621 -7.723 -1.362 1 89.44 70 VAL A O 1
ATOM 556 N N . SER A 1 71 ? 7.863 -9.617 -0.235 1 88.12 71 SER A N 1
ATOM 557 C CA . SER A 1 71 ? 9.32 -9.547 -0.347 1 88.12 71 SER A CA 1
ATOM 558 C C . SER A 1 71 ? 9.766 -9.75 -1.79 1 88.12 71 SER A C 1
ATOM 560 O O . SER A 1 71 ? 10.656 -9.047 -2.271 1 88.12 71 SER A O 1
ATOM 562 N N . SER A 1 72 ? 9.148 -10.609 -2.514 1 81.5 72 SER A N 1
ATOM 563 C CA . SER A 1 72 ? 9.578 -10.961 -3.865 1 81.5 72 SER A CA 1
ATOM 564 C C . SER A 1 72 ? 9.266 -9.836 -4.852 1 81.5 72 SER A C 1
ATOM 566 O O . SER A 1 72 ? 10.125 -9.453 -5.648 1 81.5 72 SER A O 1
ATOM 568 N N . VAL A 1 73 ? 8.016 -9.352 -4.816 1 82.06 73 VAL A N 1
ATOM 569 C CA . VAL A 1 73 ? 7.605 -8.328 -5.77 1 82.06 73 VAL A CA 1
ATOM 570 C C . VAL A 1 73 ? 8.398 -7.043 -5.527 1 82.06 73 VAL A C 1
ATOM 572 O O . VAL A 1 73 ? 8.867 -6.406 -6.473 1 82.06 73 VAL A O 1
ATOM 575 N N . ILE A 1 74 ? 8.602 -6.652 -4.27 1 89.56 74 ILE A N 1
ATOM 576 C CA . ILE A 1 74 ? 9.359 -5.445 -3.947 1 89.56 74 ILE A CA 1
ATOM 577 C C . ILE A 1 74 ? 10.797 -5.594 -4.438 1 89.56 74 ILE A C 1
ATOM 579 O O . ILE A 1 74 ? 11.328 -4.707 -5.109 1 89.56 74 ILE A O 1
ATOM 583 N N . THR A 1 75 ? 11.445 -6.719 -4.137 1 85.12 75 THR A N 1
ATOM 584 C CA . THR A 1 75 ? 12.828 -6.945 -4.527 1 85.12 75 THR A CA 1
ATOM 585 C C . THR A 1 75 ? 12.961 -6.98 -6.051 1 85.12 75 THR A C 1
ATOM 587 O O . THR A 1 75 ? 13.875 -6.367 -6.609 1 85.12 75 THR A O 1
ATOM 590 N N . ALA A 1 76 ? 12.078 -7.664 -6.695 1 75.88 76 ALA A N 1
ATOM 591 C CA . ALA A 1 76 ? 12.133 -7.797 -8.148 1 75.88 76 ALA A CA 1
ATOM 592 C C . ALA A 1 76 ? 12 -6.438 -8.828 1 75.88 76 ALA A C 1
ATOM 594 O O . ALA A 1 76 ? 12.711 -6.148 -9.789 1 75.88 76 ALA A O 1
ATOM 595 N N . THR A 1 77 ? 11.141 -5.617 -8.383 1 81.06 77 THR A N 1
ATOM 596 C CA . THR A 1 77 ? 10.875 -4.328 -9.008 1 81.06 77 THR A CA 1
ATOM 597 C C . THR A 1 77 ? 11.938 -3.307 -8.625 1 81.06 77 THR A C 1
ATOM 599 O O . THR A 1 77 ? 12.312 -2.459 -9.43 1 81.06 77 THR A O 1
ATOM 602 N N . ALA A 1 78 ? 12.375 -3.365 -7.41 1 86.06 78 ALA A N 1
ATOM 603 C CA . ALA A 1 78 ? 13.398 -2.424 -6.957 1 86.06 78 ALA A CA 1
ATOM 604 C C . ALA A 1 78 ? 14.727 -2.672 -7.664 1 86.06 78 ALA A C 1
ATOM 606 O O . ALA A 1 78 ? 15.539 -1.753 -7.82 1 86.06 78 ALA A O 1
ATOM 607 N N . SER A 1 79 ? 15 -3.809 -8.031 1 74.69 79 SER A N 1
ATOM 608 C CA . SER A 1 79 ? 16.297 -4.176 -8.609 1 74.69 79 SER A CA 1
ATOM 609 C C . SER A 1 79 ? 16.312 -3.91 -10.109 1 74.69 79 SER A C 1
ATOM 611 O O . SER A 1 79 ? 17.359 -4.047 -10.75 1 74.69 79 SER A O 1
ATOM 613 N N . LEU A 1 80 ? 15.227 -3.562 -10.672 1 66.25 80 LEU A N 1
ATOM 614 C CA . LEU A 1 80 ? 15.164 -3.305 -12.102 1 66.25 80 LEU A CA 1
ATOM 615 C C . LEU A 1 80 ? 15.922 -2.029 -12.461 1 66.25 80 LEU A C 1
ATOM 617 O O . LEU A 1 80 ? 15.664 -0.968 -11.891 1 66.25 80 LEU A O 1
ATOM 621 N N . ASN A 1 81 ? 17.234 -2.059 -12.641 1 60.5 81 ASN A N 1
ATOM 622 C CA . ASN A 1 81 ? 18.078 -0.916 -12.984 1 60.5 81 ASN A CA 1
ATOM 623 C C . ASN A 1 81 ? 17.578 -0.216 -14.25 1 60.5 81 ASN A C 1
ATOM 625 O O . ASN A 1 81 ? 18.016 -0.53 -15.352 1 60.5 81 ASN A O 1
ATOM 629 N N . ALA A 1 82 ? 16.609 0.568 -14.172 1 52.97 82 ALA A N 1
ATOM 630 C CA . ALA A 1 82 ? 16.016 1.27 -15.305 1 52.97 82 ALA A CA 1
ATOM 631 C C . ALA A 1 82 ? 17.031 2.188 -15.977 1 52.97 82 ALA A C 1
ATOM 633 O O . ALA A 1 82 ? 16.984 2.41 -17.188 1 52.97 82 ALA A O 1
ATOM 634 N N . LYS A 1 83 ? 18 2.77 -15.305 1 53.28 83 LYS A N 1
ATOM 635 C CA . LYS A 1 83 ? 18.875 3.752 -15.922 1 53.28 83 LYS A CA 1
ATOM 636 C C . LYS A 1 83 ? 19.844 3.084 -16.891 1 53.28 83 LYS A C 1
ATOM 638 O O . LYS A 1 83 ? 20.109 3.609 -17.984 1 53.28 83 LYS A O 1
ATOM 643 N N . SER A 1 84 ? 20.594 1.992 -16.516 1 52.69 84 SER A N 1
ATOM 644 C CA . SER A 1 84 ? 21.625 1.467 -17.391 1 52.69 84 SER A CA 1
ATOM 645 C C . SER A 1 84 ? 21.031 0.629 -18.516 1 52.69 84 SER A C 1
ATOM 647 O O . SER A 1 84 ? 21.531 0.641 -19.641 1 52.69 84 SER A O 1
ATOM 649 N N . ASN A 1 85 ? 19.766 -0.014 -18.344 1 62.72 85 ASN A N 1
ATOM 650 C CA . ASN A 1 85 ? 19.219 -0.984 -19.281 1 62.72 85 ASN A CA 1
ATOM 651 C C . ASN A 1 85 ? 17.734 -0.731 -19.547 1 62.72 85 ASN A C 1
ATOM 653 O O . ASN A 1 85 ? 16.953 -1.674 -19.703 1 62.72 85 ASN A O 1
ATOM 657 N N . GLY A 1 86 ? 17.641 0.599 -19.766 1 74.06 86 GLY A N 1
ATOM 658 C CA . GLY A 1 86 ? 16.25 1.001 -19.766 1 74.06 86 GLY A CA 1
ATOM 659 C C . GLY A 1 86 ? 15.438 0.347 -20.875 1 74.06 86 GLY A C 1
ATOM 660 O O . GLY A 1 86 ? 14.359 -0.196 -20.625 1 74.06 86 GLY A O 1
ATOM 661 N N . ARG A 1 87 ? 16.109 0.306 -22.094 1 82.25 87 ARG A N 1
ATOM 662 C CA . ARG A 1 87 ? 15.359 -0.26 -23.219 1 82.25 87 ARG A CA 1
ATOM 663 C C . ARG A 1 87 ? 15.188 -1.767 -23.047 1 82.25 87 ARG A C 1
ATOM 665 O O . ARG A 1 87 ? 14.109 -2.307 -23.328 1 82.25 87 ARG A O 1
ATOM 672 N N . ILE A 1 88 ? 16.266 -2.434 -22.625 1 86.75 88 ILE A N 1
ATOM 673 C CA . ILE A 1 88 ? 16.234 -3.877 -22.406 1 86.75 88 ILE A CA 1
ATOM 674 C C . ILE A 1 88 ? 15.156 -4.223 -21.391 1 86.75 88 ILE A C 1
ATOM 676 O O . ILE A 1 88 ? 14.375 -5.152 -21.578 1 86.75 88 ILE A O 1
ATOM 680 N N . SER A 1 89 ? 15.156 -3.436 -20.406 1 84.56 89 SER A N 1
ATOM 681 C CA . SER A 1 89 ? 14.18 -3.68 -19.344 1 84.56 89 SER A CA 1
ATOM 682 C C . SER A 1 89 ? 12.758 -3.475 -19.844 1 84.56 89 SER A C 1
ATOM 684 O O . SER A 1 89 ? 11.883 -4.305 -19.594 1 84.56 89 SER A O 1
ATOM 686 N N . ILE A 1 90 ? 12.531 -2.445 -20.547 1 85.19 90 ILE A N 1
ATOM 687 C CA . ILE A 1 90 ? 11.188 -2.105 -21 1 85.19 90 ILE A CA 1
ATOM 688 C C . ILE A 1 90 ? 10.695 -3.164 -21.984 1 85.19 90 ILE A C 1
ATOM 690 O O . ILE A 1 90 ? 9.547 -3.607 -21.906 1 85.19 90 ILE A O 1
ATOM 694 N N . VAL A 1 91 ? 11.539 -3.553 -22.859 1 91.69 91 VAL A N 1
ATOM 695 C CA . VAL A 1 91 ? 11.148 -4.523 -23.875 1 91.69 91 VAL A CA 1
ATOM 696 C C . VAL A 1 91 ? 10.867 -5.875 -23.234 1 91.69 91 VAL A C 1
ATOM 698 O O . VAL A 1 91 ? 9.859 -6.52 -23.531 1 91.69 91 VAL A O 1
ATOM 701 N N . SER A 1 92 ? 11.734 -6.258 -22.375 1 92 92 SER A N 1
ATOM 702 C CA . SER A 1 92 ? 11.578 -7.566 -21.734 1 92 92 SER A CA 1
ATOM 703 C C . SER A 1 92 ? 10.336 -7.609 -20.859 1 92 92 SER A C 1
ATOM 705 O O . SER A 1 92 ? 9.555 -8.562 -20.922 1 92 92 SER A O 1
ATOM 707 N N . ILE A 1 93 ? 10.141 -6.625 -20.125 1 88 93 ILE A N 1
ATOM 708 C CA . ILE A 1 93 ? 8.984 -6.586 -19.234 1 88 93 ILE A CA 1
ATOM 709 C C . ILE A 1 93 ? 7.695 -6.555 -20.047 1 88 93 ILE A C 1
ATOM 711 O O . ILE A 1 93 ? 6.719 -7.223 -19.703 1 88 93 ILE A O 1
ATOM 715 N N . THR A 1 94 ? 7.727 -5.734 -21.016 1 92.06 94 THR A N 1
ATOM 716 C CA . THR A 1 94 ? 6.555 -5.672 -21.891 1 92.06 94 THR A CA 1
ATOM 717 C C . THR A 1 94 ? 6.238 -7.047 -22.469 1 92.06 94 THR A C 1
ATOM 719 O O . THR A 1 94 ? 5.078 -7.461 -22.484 1 92.06 94 THR A O 1
ATOM 722 N N . PHE A 1 95 ? 7.211 -7.719 -22.922 1 95.31 95 PHE A N 1
ATOM 723 C CA . PHE A 1 95 ? 7.047 -9.07 -23.453 1 95.31 95 PHE A CA 1
ATOM 724 C C . PHE A 1 95 ? 6.473 -10 -22.391 1 95.31 95 PHE A C 1
ATOM 726 O O . PHE A 1 95 ? 5.547 -10.766 -22.672 1 95.31 95 PHE A O 1
ATOM 733 N N . ILE A 1 96 ? 6.996 -9.93 -21.25 1 93.5 96 ILE A N 1
ATOM 734 C CA . ILE A 1 96 ? 6.605 -10.797 -20.141 1 93.5 96 ILE A CA 1
ATOM 735 C C . ILE A 1 96 ? 5.141 -10.547 -19.781 1 93.5 96 ILE A C 1
ATOM 737 O O . ILE A 1 96 ? 4.348 -11.484 -19.688 1 93.5 96 ILE A O 1
ATOM 741 N N . VAL A 1 97 ? 4.773 -9.336 -19.625 1 91.5 97 VAL A N 1
ATOM 742 C CA . VAL A 1 97 ? 3.416 -8.977 -19.234 1 91.5 97 VAL A CA 1
ATOM 743 C C . VAL A 1 97 ? 2.432 -9.406 -20.328 1 91.5 97 VAL A C 1
ATOM 745 O O . VAL A 1 97 ? 1.382 -9.977 -20.031 1 91.5 97 VAL A O 1
ATOM 748 N N . LEU A 1 98 ? 2.783 -9.18 -21.516 1 94.69 98 LEU A N 1
ATOM 749 C CA . LEU A 1 98 ? 1.891 -9.484 -22.625 1 94.69 98 LEU A CA 1
ATOM 750 C C . LEU A 1 98 ? 1.719 -10.984 -22.797 1 94.69 98 LEU A C 1
ATOM 752 O O . LEU A 1 98 ? 0.608 -11.469 -23.031 1 94.69 98 LEU A O 1
ATOM 756 N N . THR A 1 99 ? 2.756 -11.688 -22.672 1 96.06 99 THR A N 1
ATOM 757 C CA . THR A 1 99 ? 2.658 -13.133 -22.875 1 96.06 99 THR A CA 1
ATOM 758 C C . THR A 1 99 ? 1.951 -13.805 -21.703 1 96.06 99 THR A C 1
ATOM 760 O O . THR A 1 99 ? 1.196 -14.758 -21.891 1 96.06 99 THR A O 1
ATOM 763 N N . ASN A 1 100 ? 2.221 -13.375 -20.5 1 94.88 100 ASN A N 1
ATOM 764 C CA . ASN A 1 100 ? 1.451 -13.867 -19.359 1 94.88 100 ASN A CA 1
ATOM 765 C C . ASN A 1 100 ? -0.041 -13.602 -19.531 1 94.88 100 ASN A C 1
ATOM 767 O O . ASN A 1 100 ? -0.865 -14.484 -19.297 1 94.88 100 ASN A O 1
ATOM 771 N N . SER A 1 101 ? -0.326 -12.414 -19.984 1 96.06 101 SER A N 1
ATOM 772 C CA . SER A 1 101 ? -1.719 -12.047 -20.219 1 96.06 101 SER A CA 1
ATOM 773 C C . SER A 1 101 ? -2.338 -12.891 -21.312 1 96.06 101 SER A C 1
ATOM 775 O O . SER A 1 101 ? -3.488 -13.32 -21.219 1 96.06 101 SER A O 1
ATOM 777 N N . LEU A 1 102 ? -1.596 -13.102 -22.312 1 96.5 102 LEU A N 1
ATOM 778 C CA . LEU A 1 102 ? -2.072 -13.922 -23.422 1 96.5 102 LEU A CA 1
ATOM 779 C C . LEU A 1 102 ? -2.355 -15.344 -22.953 1 96.5 102 LEU A C 1
ATOM 781 O O . LEU A 1 102 ? -3.336 -15.953 -23.391 1 96.5 102 LEU A O 1
ATOM 785 N N . SER A 1 103 ? -1.501 -15.859 -22.172 1 97.06 103 SER A N 1
ATOM 786 C CA . SER A 1 103 ? -1.707 -17.203 -21.625 1 97.06 103 SER A CA 1
ATOM 787 C C . SER A 1 103 ? -3.012 -17.281 -20.844 1 97.06 103 SER A C 1
ATOM 789 O O . SER A 1 103 ? -3.721 -18.281 -20.906 1 97.06 103 SER A O 1
ATOM 791 N N . CYS A 1 104 ? -3.314 -16.281 -20.094 1 96.94 104 CYS A N 1
ATOM 792 C CA . CYS A 1 104 ? -4.562 -16.234 -19.344 1 96.94 104 CYS A CA 1
ATOM 793 C C . CYS A 1 104 ? -5.766 -16.219 -20.281 1 96.94 104 CYS A C 1
ATOM 795 O O . CYS A 1 104 ? -6.766 -16.891 -20.031 1 96.94 104 CYS A O 1
ATOM 797 N N . VAL A 1 105 ? -5.633 -15.5 -21.344 1 96.81 105 VAL A N 1
ATOM 798 C CA . VAL A 1 105 ? -6.719 -15.406 -22.328 1 96.81 105 VAL A CA 1
ATOM 799 C C . VAL A 1 105 ? -6.953 -16.766 -22.969 1 96.81 105 VAL A C 1
ATOM 801 O O . VAL A 1 105 ? -8.102 -17.203 -23.125 1 96.81 105 VAL A O 1
ATOM 804 N N . VAL A 1 106 ? -5.953 -17.406 -23.328 1 96.62 106 VAL A N 1
ATOM 805 C CA . VAL A 1 106 ? -6.055 -18.734 -23.938 1 96.62 106 VAL A CA 1
ATOM 806 C C . VAL A 1 106 ? -6.676 -19.703 -22.938 1 96.62 106 VAL A C 1
ATOM 808 O O . VAL A 1 106 ? -7.523 -20.516 -23.297 1 96.62 106 VAL A O 1
ATOM 811 N N . ALA A 1 107 ? -6.23 -19.656 -21.734 1 97.5 107 ALA A N 1
ATOM 812 C CA . ALA A 1 107 ? -6.785 -20.516 -20.688 1 97.5 107 ALA A CA 1
ATOM 813 C C . ALA A 1 107 ? -8.289 -20.297 -20.531 1 97.5 107 ALA A C 1
ATOM 815 O O . ALA A 1 107 ? -9.055 -21.266 -20.453 1 97.5 107 ALA A O 1
ATOM 816 N N . ILE A 1 108 ? -8.688 -19.062 -20.531 1 97 108 ILE A N 1
ATOM 817 C CA . ILE A 1 108 ? -10.094 -18.734 -20.391 1 97 108 ILE A CA 1
ATOM 818 C C . ILE A 1 108 ? -10.883 -19.281 -21.578 1 97 108 ILE A C 1
ATOM 820 O O . ILE A 1 108 ? -11.93 -19.891 -21.406 1 97 108 ILE A O 1
ATOM 824 N N . ALA A 1 109 ? -10.383 -19.094 -22.734 1 96.38 109 ALA A N 1
ATOM 825 C CA . ALA A 1 109 ? -11.039 -19.594 -23.938 1 96.38 109 ALA A CA 1
ATOM 826 C C . ALA A 1 109 ? -11.203 -21.109 -23.891 1 96.38 109 ALA A C 1
ATOM 828 O O . ALA A 1 109 ? -12.281 -21.625 -24.188 1 96.38 109 ALA A O 1
ATOM 829 N N . LEU A 1 110 ? -10.219 -21.766 -23.531 1 96.5 110 LEU A N 1
ATOM 830 C CA . LEU A 1 110 ? -10.242 -23.219 -23.516 1 96.5 110 LEU A CA 1
ATOM 831 C C . LEU A 1 110 ? -11.211 -23.734 -22.453 1 96.5 110 LEU A C 1
ATOM 833 O O . LEU A 1 110 ? -11.922 -24.719 -22.688 1 96.5 110 LEU A O 1
ATOM 837 N N . VAL A 1 111 ? -11.18 -23.109 -21.266 1 95.12 111 VAL A N 1
ATOM 838 C CA . VAL A 1 111 ? -12.055 -23.562 -20.188 1 95.12 111 VAL A CA 1
ATOM 839 C C . VAL A 1 111 ? -13.516 -23.344 -20.578 1 95.12 111 VAL A C 1
ATOM 841 O O . VAL A 1 111 ? -14.383 -24.141 -20.25 1 95.12 111 VAL A O 1
ATOM 844 N N . LEU A 1 112 ? -13.781 -22.266 -21.297 1 92.62 112 LEU A N 1
ATOM 845 C CA . LEU A 1 112 ? -15.141 -21.953 -21.703 1 92.62 112 LEU A CA 1
ATOM 846 C C . LEU A 1 112 ? -15.602 -22.891 -22.812 1 92.62 112 LEU A C 1
ATOM 848 O O . LEU A 1 112 ? -16.797 -23.172 -22.938 1 92.62 112 LEU A O 1
ATOM 852 N N . ILE A 1 113 ? -14.703 -23.391 -23.578 1 93.31 113 ILE A N 1
ATOM 853 C CA . ILE A 1 113 ? -15.031 -24.266 -24.688 1 93.31 113 ILE A CA 1
ATOM 854 C C . ILE A 1 113 ? -15.164 -25.703 -24.188 1 93.31 113 ILE A C 1
ATOM 856 O O . ILE A 1 113 ? -16.156 -26.375 -24.484 1 93.31 113 ILE A O 1
ATOM 860 N N . MET A 1 114 ? -14.234 -26.141 -23.375 1 93 114 MET A N 1
ATOM 861 C CA . MET A 1 114 ? -14.172 -27.547 -22.969 1 93 114 MET A CA 1
ATOM 862 C C . MET A 1 114 ? -15.008 -27.781 -21.719 1 93 114 MET A C 1
ATOM 864 O O . MET A 1 114 ? -15.477 -28.891 -21.469 1 93 114 MET A O 1
ATOM 868 N N . LYS A 1 115 ? -15.203 -26.844 -20.859 1 90.94 115 LYS A N 1
ATOM 869 C CA . LYS A 1 115 ? -16.016 -26.859 -19.641 1 90.94 115 LYS A CA 1
ATOM 870 C C . LYS A 1 115 ? -15.734 -28.125 -18.828 1 90.94 115 LYS A C 1
ATOM 872 O O . LYS A 1 115 ? -16.656 -28.891 -18.531 1 90.94 115 LYS A O 1
ATOM 877 N N . PRO A 1 116 ? -14.539 -28.438 -18.406 1 88.19 116 PRO A N 1
ATOM 878 C CA . PRO A 1 116 ? -14.18 -29.672 -17.703 1 88.19 116 PRO A CA 1
ATOM 879 C C . PRO A 1 116 ? -14.961 -29.859 -16.406 1 88.19 116 PRO A C 1
ATOM 881 O O . PRO A 1 116 ? -15.141 -30.984 -15.945 1 88.19 116 PRO A O 1
ATOM 884 N N . GLY A 1 117 ? -15.5 -29 -15.781 1 80.38 117 GLY A N 1
ATOM 885 C CA . GLY A 1 117 ? -16.188 -29.109 -14.508 1 80.38 117 GLY A CA 1
ATOM 886 C C . GLY A 1 117 ? -17.703 -29.125 -14.641 1 80.38 117 GLY A C 1
ATOM 887 O O . GLY A 1 117 ? -18.422 -29.234 -13.648 1 80.38 117 GLY A O 1
ATOM 888 N N . ASP A 1 118 ? -18.125 -29.125 -15.812 1 77.94 118 ASP A N 1
ATOM 889 C CA . ASP A 1 118 ? -19.578 -29.094 -16.031 1 77.94 118 ASP A CA 1
ATOM 890 C C . ASP A 1 118 ? -20.234 -30.406 -15.625 1 77.94 118 ASP A C 1
ATOM 892 O O . ASP A 1 118 ? -19.719 -31.484 -15.961 1 77.94 118 ASP A O 1
ATOM 896 N N . GLY A 1 119 ? -21.141 -30.375 -14.734 1 68.25 119 GLY A N 1
ATOM 897 C CA . GLY A 1 119 ? -21.875 -31.547 -14.312 1 68.25 119 GLY A CA 1
ATOM 898 C C . GLY A 1 119 ? -21.516 -32 -12.906 1 68.25 119 GLY A C 1
ATOM 899 O O . GLY A 1 119 ? -22.219 -32.812 -12.312 1 68.25 119 GLY A O 1
ATOM 900 N N . VAL A 1 120 ? -20.344 -31.562 -12.406 1 68.31 120 VAL A N 1
ATOM 901 C CA . VAL A 1 120 ? -19.922 -31.938 -11.062 1 68.31 120 VAL A CA 1
ATOM 902 C C . VAL A 1 120 ? -20.484 -30.969 -10.039 1 68.31 120 VAL A C 1
ATOM 904 O O . VAL A 1 120 ? -20.172 -29.766 -10.07 1 68.31 120 VAL A O 1
ATOM 907 N N . ARG A 1 121 ? -21.719 -30.594 -10 1 59.19 121 ARG A N 1
ATOM 908 C CA . ARG A 1 121 ? -22.188 -29.562 -9.07 1 59.19 121 ARG A CA 1
ATOM 909 C C . ARG A 1 121 ? -22.188 -30.094 -7.637 1 59.19 121 ARG A C 1
ATOM 911 O O . ARG A 1 121 ? -22.859 -31.078 -7.332 1 59.19 121 ARG A O 1
ATOM 918 N N . THR A 1 122 ? -21.031 -29.828 -6.973 1 57.19 122 THR A N 1
ATOM 919 C CA . THR A 1 122 ? -21.109 -30.047 -5.531 1 57.19 122 THR A CA 1
ATOM 920 C C . THR A 1 122 ? -21.953 -28.969 -4.863 1 57.19 122 THR A C 1
ATOM 922 O O . THR A 1 122 ? -21.844 -27.781 -5.211 1 57.19 122 THR A O 1
ATOM 925 N N . GLU A 1 123 ? -23.219 -29.25 -4.5 1 47.12 123 GLU A N 1
ATOM 926 C CA . GLU A 1 123 ? -24.078 -28.297 -3.803 1 47.12 123 GLU A CA 1
ATOM 927 C C . GLU A 1 123 ? -23.328 -27.609 -2.66 1 47.12 123 GLU A C 1
ATOM 929 O O . GLU A 1 123 ? -23.266 -28.141 -1.552 1 47.12 123 GLU A O 1
ATOM 934 N N . ILE A 1 124 ? -22.203 -27.125 -2.844 1 46.88 124 ILE A N 1
ATOM 935 C CA . ILE A 1 124 ? -21.719 -26.406 -1.674 1 46.88 124 ILE A CA 1
ATOM 936 C C . ILE A 1 124 ? -22.594 -25.172 -1.436 1 46.88 124 ILE A C 1
ATOM 938 O O . ILE A 1 124 ? -22.797 -24.359 -2.35 1 46.88 124 ILE A O 1
ATOM 942 N N . THR A 1 125 ? -23.5 -25.219 -0.421 1 41.41 125 THR A N 1
ATOM 943 C CA . THR A 1 125 ? -24.297 -24.125 0.083 1 41.41 125 THR A CA 1
ATOM 944 C C . THR A 1 125 ? -23.469 -22.844 0.206 1 41.41 125 THR A C 1
ATOM 946 O O . THR A 1 125 ? -22.594 -22.75 1.074 1 41.41 125 THR A O 1
ATOM 949 N N . GLN A 1 126 ? -22.922 -22.391 -0.687 1 44.06 126 GLN A N 1
ATOM 950 C CA . GLN A 1 126 ? -22.156 -21.172 -0.448 1 44.06 126 GLN A CA 1
ATOM 951 C C . GLN A 1 126 ? -23.062 -20.016 -0.073 1 44.06 126 GLN A C 1
ATOM 953 O O . GLN A 1 126 ? -23.953 -19.641 -0.838 1 44.06 126 GLN A O 1
ATOM 958 N N . THR A 1 127 ? -23.375 -19.891 1.145 1 40.62 127 THR A N 1
ATOM 959 C CA . THR A 1 127 ? -24.094 -18.75 1.691 1 40.62 127 THR A CA 1
ATOM 960 C C . THR A 1 127 ? -23.625 -17.453 1.033 1 40.62 127 THR A C 1
ATOM 962 O O . THR A 1 127 ? -24.406 -16.5 0.883 1 40.62 127 THR A O 1
ATOM 965 N N . GLY A 1 128 ? -22.344 -17.094 1.027 1 42.38 128 GLY A N 1
ATOM 966 C CA . GLY A 1 128 ? -21.938 -15.703 0.927 1 42.38 128 GLY A CA 1
ATOM 967 C C . GLY A 1 128 ? -21.828 -15.211 -0.506 1 42.38 128 GLY A C 1
ATOM 968 O O . GLY A 1 128 ? -21.125 -14.234 -0.779 1 42.38 128 GLY A O 1
ATOM 969 N N . TYR A 1 129 ? -22.25 -15.984 -1.444 1 44.62 129 TYR A N 1
ATOM 970 C CA . TYR A 1 129 ? -21.859 -15.617 -2.801 1 44.62 129 TYR A CA 1
ATOM 971 C C . TYR A 1 129 ? -22.453 -14.266 -3.197 1 44.62 129 TYR A C 1
ATOM 973 O O . TYR A 1 129 ? -23.516 -13.883 -2.705 1 44.62 129 TYR A O 1
ATOM 981 N N . ARG A 1 130 ? -21.625 -13.422 -3.879 1 47.16 130 ARG A N 1
ATOM 982 C CA . ARG A 1 130 ? -21.844 -12.188 -4.617 1 47.16 130 ARG A CA 1
ATOM 983 C C . ARG A 1 130 ? -23.031 -12.312 -5.562 1 47.16 130 ARG A C 1
ATOM 985 O O . ARG A 1 130 ? -22.906 -12.867 -6.656 1 47.16 130 ARG A O 1
ATOM 992 N N . GLY A 1 131 ? -24.125 -12.711 -5.191 1 46.44 131 GLY A N 1
ATOM 993 C CA . GLY A 1 131 ? -25.266 -12.727 -6.105 1 46.44 131 GLY A CA 1
ATOM 994 C C . GLY A 1 131 ? -25.578 -11.359 -6.672 1 46.44 131 GLY A C 1
ATOM 995 O O . GLY A 1 131 ? -25.5 -10.352 -5.965 1 46.44 131 GLY A O 1
ATOM 996 N N . GLY A 1 132 ? -25.594 -11.203 -7.969 1 53.31 132 GLY A N 1
ATOM 997 C CA . GLY A 1 132 ? -26.266 -10.344 -8.938 1 53.31 132 GLY A CA 1
ATOM 998 C C . GLY A 1 132 ? -25.578 -9 -9.109 1 53.31 132 GLY A C 1
ATOM 999 O O . GLY A 1 132 ? -26.234 -7.996 -9.391 1 53.31 132 GLY A O 1
ATOM 1000 N N . MET A 1 133 ? -24.359 -8.961 -8.773 1 60.81 133 MET A N 1
ATOM 1001 C CA . MET A 1 133 ? -23.766 -7.641 -8.961 1 60.81 133 MET A CA 1
ATOM 1002 C C . MET A 1 133 ? -23.578 -7.328 -10.438 1 60.81 133 MET A C 1
ATOM 1004 O O . MET A 1 133 ? -23.328 -8.227 -11.242 1 60.81 133 MET A O 1
ATOM 1008 N N . GLU A 1 134 ? -23.953 -6.113 -10.789 1 70.5 134 GLU A N 1
ATOM 1009 C CA . GLU A 1 134 ? -23.75 -5.605 -12.141 1 70.5 134 GLU A CA 1
ATOM 1010 C C . GLU A 1 134 ? -22.266 -5.566 -12.508 1 70.5 134 GLU A C 1
ATOM 1012 O O . GLU A 1 134 ? -21.422 -5.449 -11.625 1 70.5 134 GLU A O 1
ATOM 1017 N N . THR A 1 135 ? -22.016 -5.867 -13.75 1 70.94 135 THR A N 1
ATOM 1018 C CA . THR A 1 135 ? -20.656 -5.871 -14.281 1 70.94 135 THR A CA 1
ATOM 1019 C C . THR A 1 135 ? -19.922 -4.578 -13.922 1 70.94 135 THR A C 1
ATOM 1021 O O . THR A 1 135 ? -18.734 -4.594 -13.594 1 70.94 135 THR A O 1
ATOM 1024 N N . ALA A 1 136 ? -20.672 -3.521 -13.938 1 75.94 136 ALA A N 1
ATOM 1025 C CA . ALA A 1 136 ? -20.078 -2.221 -13.648 1 75.94 136 ALA A CA 1
ATOM 1026 C C . ALA A 1 136 ? -19.562 -2.154 -12.211 1 75.94 136 ALA A C 1
ATOM 1028 O O . ALA A 1 136 ? -18.516 -1.567 -11.945 1 75.94 136 ALA A O 1
ATOM 1029 N N . ASP A 1 137 ? -20.234 -2.785 -11.336 1 78.81 137 ASP A N 1
ATOM 1030 C CA . ASP A 1 137 ? -19.844 -2.789 -9.93 1 78.81 137 ASP A CA 1
ATOM 1031 C C . ASP A 1 137 ? -18.594 -3.646 -9.711 1 78.81 137 ASP A C 1
ATOM 1033 O O . ASP A 1 137 ? -17.75 -3.307 -8.898 1 78.81 137 ASP A O 1
ATOM 1037 N N . VAL A 1 138 ? -18.547 -4.641 -10.469 1 75.25 138 VAL A N 1
ATOM 1038 C CA . VAL A 1 138 ? -17.391 -5.531 -10.352 1 75.25 138 VAL A CA 1
ATOM 1039 C C . VAL A 1 138 ? -16.125 -4.797 -10.781 1 75.25 138 VAL A C 1
ATOM 1041 O O . VAL A 1 138 ? -15.086 -4.906 -10.125 1 75.25 138 VAL A O 1
ATOM 1044 N N . PHE A 1 139 ? -16.266 -4.027 -11.836 1 78.06 139 PHE A N 1
ATOM 1045 C CA . PHE A 1 139 ? -15.102 -3.297 -12.32 1 78.06 139 PHE A CA 1
ATOM 1046 C C . PHE A 1 139 ? -14.727 -2.176 -11.359 1 78.06 139 PHE A C 1
ATOM 1048 O O . PHE A 1 139 ? -13.539 -1.911 -11.141 1 78.06 139 PHE A O 1
ATOM 1055 N N . ALA A 1 140 ? -15.734 -1.53 -10.883 1 85.38 140 ALA A N 1
ATOM 1056 C CA . ALA A 1 140 ? -15.461 -0.491 -9.891 1 85.38 140 ALA A CA 1
ATOM 1057 C C . ALA A 1 140 ? -14.719 -1.063 -8.688 1 85.38 140 ALA A C 1
ATOM 1059 O O . ALA A 1 140 ? -13.766 -0.458 -8.195 1 85.38 140 ALA A O 1
ATOM 1060 N N . ASP A 1 141 ? -15.156 -2.195 -8.273 1 84.12 141 ASP A N 1
ATOM 1061 C CA . ASP A 1 141 ? -14.516 -2.844 -7.133 1 84.12 141 ASP A CA 1
ATOM 1062 C C . ASP A 1 141 ? -13.086 -3.266 -7.465 1 84.12 141 ASP A C 1
ATOM 1064 O O . ASP A 1 141 ? -12.211 -3.246 -6.594 1 84.12 141 ASP A O 1
ATOM 1068 N N . LEU A 1 142 ? -12.953 -3.643 -8.703 1 80.75 142 LEU A N 1
ATOM 1069 C CA . LEU A 1 142 ? -11.609 -3.986 -9.141 1 80.75 142 LEU A CA 1
ATOM 1070 C C . LEU A 1 142 ? -10.656 -2.814 -8.938 1 80.75 142 LEU A C 1
ATOM 1072 O O . LEU A 1 142 ? -9.57 -2.979 -8.367 1 80.75 142 LEU A O 1
ATOM 1076 N N . PHE A 1 143 ? -11.055 -1.687 -9.344 1 86.5 143 PHE A N 1
ATOM 1077 C CA . PHE A 1 143 ? -10.211 -0.504 -9.211 1 86.5 143 PHE A CA 1
ATOM 1078 C C . PHE A 1 143 ? -10 -0.146 -7.746 1 86.5 143 PHE A C 1
ATOM 1080 O O . PHE A 1 143 ? -8.898 0.227 -7.344 1 86.5 143 PHE A O 1
ATOM 1087 N N . ARG A 1 144 ? -11.039 -0.27 -7.043 1 90.31 144 ARG A N 1
ATOM 1088 C CA . ARG A 1 144 ? -10.945 0.03 -5.617 1 90.31 144 ARG A CA 1
ATOM 1089 C C . ARG A 1 144 ? -9.984 -0.925 -4.918 1 90.31 144 ARG A C 1
ATOM 1091 O O . ARG A 1 144 ? -9.258 -0.526 -4.004 1 90.31 144 ARG A O 1
ATOM 1098 N N . ASN A 1 145 ? -9.922 -2.082 -5.309 1 87.69 145 ASN A N 1
ATOM 1099 C CA . ASN A 1 145 ? -9.039 -3.066 -4.695 1 87.69 145 ASN A CA 1
ATOM 1100 C C . ASN A 1 145 ? -7.602 -2.904 -5.176 1 87.69 145 ASN A C 1
ATOM 1102 O O . ASN A 1 145 ? -6.66 -3.23 -4.453 1 87.69 145 ASN A O 1
ATOM 1106 N N . ILE A 1 146 ? -7.477 -2.453 -6.367 1 87.25 146 ILE A N 1
ATOM 1107 C CA . ILE A 1 146 ? -6.141 -2.146 -6.855 1 87.25 146 ILE A CA 1
ATOM 1108 C C . ILE A 1 146 ? -5.535 -1.011 -6.031 1 87.25 146 ILE A C 1
ATOM 1110 O O . ILE A 1 146 ? -4.328 -0.99 -5.781 1 87.25 146 ILE A O 1
ATOM 1114 N N . MET A 1 147 ? -6.379 -0.103 -5.672 1 92.12 147 MET A N 1
ATOM 1115 C CA . MET A 1 147 ? -5.957 1.041 -4.867 1 92.12 147 MET A CA 1
ATOM 1116 C C . MET A 1 147 ? -6.602 1.002 -3.488 1 92.12 147 MET A C 1
ATOM 1118 O O . MET A 1 147 ? -7.48 1.814 -3.186 1 92.12 147 MET A O 1
ATOM 1122 N N . PRO A 1 148 ? -6.023 0.184 -2.666 1 92.38 148 PRO A N 1
ATOM 1123 C CA . PRO A 1 148 ? -6.629 0.041 -1.341 1 92.38 148 PRO A CA 1
ATOM 1124 C C . PRO A 1 148 ? -6.438 1.28 -0.469 1 92.38 148 PRO A C 1
ATOM 1126 O O . PRO A 1 148 ? -5.668 2.176 -0.821 1 92.38 148 PRO A O 1
ATOM 1129 N N . ASP A 1 149 ? -7.18 1.346 0.626 1 88.62 149 ASP A N 1
ATOM 1130 C CA . ASP A 1 149 ? -7.148 2.549 1.453 1 88.62 149 ASP A CA 1
ATOM 1131 C C . ASP A 1 149 ? -6.414 2.295 2.768 1 88.62 149 ASP A C 1
ATOM 1133 O O . ASP A 1 149 ? -6.297 3.191 3.604 1 88.62 149 ASP A O 1
ATOM 1137 N N . ASN A 1 150 ? -5.949 1.12 3.01 1 89.94 150 ASN A N 1
ATOM 1138 C CA . ASN A 1 150 ? -5.223 0.785 4.23 1 89.94 150 ASN A CA 1
ATOM 1139 C C . ASN A 1 150 ? -4.223 -0.341 3.998 1 89.94 150 ASN A C 1
ATOM 1141 O O . ASN A 1 150 ? -4.59 -1.418 3.527 1 89.94 150 ASN A O 1
ATOM 1145 N N . ILE A 1 151 ? -3.021 -0.172 4.332 1 93.88 151 ILE A N 1
ATOM 1146 C CA . ILE A 1 151 ? -1.919 -1.06 3.984 1 93.88 151 ILE A CA 1
ATOM 1147 C C . ILE A 1 151 ? -2.037 -2.363 4.77 1 93.88 151 ILE A C 1
ATOM 1149 O O . ILE A 1 151 ? -1.496 -3.395 4.359 1 93.88 151 ILE A O 1
ATOM 1153 N N . VAL A 1 152 ? -2.639 -2.369 5.941 1 93 152 VAL A N 1
ATOM 1154 C CA . VAL A 1 152 ? -2.742 -3.561 6.777 1 93 152 VAL A CA 1
ATOM 1155 C C . VAL A 1 152 ? -4.055 -4.281 6.492 1 93 152 VAL A C 1
ATOM 1157 O O . VAL A 1 152 ? -4.078 -5.508 6.352 1 93 152 VAL A O 1
ATOM 1160 N N . ASP A 1 153 ? -5.078 -3.475 6.367 1 92 153 ASP A N 1
ATOM 1161 C CA . ASP A 1 153 ? -6.398 -4.051 6.141 1 92 153 ASP A CA 1
ATOM 1162 C C . ASP A 1 153 ? -6.43 -4.859 4.844 1 92 153 ASP A C 1
ATOM 1164 O O . ASP A 1 153 ? -7.156 -5.852 4.742 1 92 153 ASP A O 1
ATOM 1168 N N . MET A 1 154 ? -5.664 -4.516 3.855 1 91.31 154 MET A N 1
ATOM 1169 C CA . MET A 1 154 ? -5.668 -5.195 2.564 1 91.31 154 MET A CA 1
ATOM 1170 C C . MET A 1 154 ? -5.156 -6.625 2.701 1 91.31 154 MET A C 1
ATOM 1172 O O . MET A 1 154 ? -5.348 -7.445 1.805 1 91.31 154 MET A O 1
ATOM 1176 N N . MET A 1 155 ? -4.512 -6.918 3.83 1 90.31 155 MET A N 1
ATOM 1177 C CA . MET A 1 155 ? -3.957 -8.25 4.035 1 90.31 155 MET A CA 1
ATOM 1178 C C . MET A 1 155 ? -5.047 -9.234 4.441 1 90.31 155 MET A C 1
ATOM 1180 O O . MET A 1 155 ? -4.836 -10.453 4.398 1 90.31 155 MET A O 1
ATOM 1184 N N . PHE A 1 156 ? -6.27 -8.703 4.84 1 88.31 156 PHE A N 1
ATOM 1185 C CA . PHE A 1 156 ? -7.27 -9.664 5.285 1 88.31 156 PHE A CA 1
ATOM 1186 C C . PHE A 1 156 ? -8.672 -9.211 4.895 1 88.31 156 PHE A C 1
ATOM 1188 O O . PHE A 1 156 ? -9.656 -9.891 5.203 1 88.31 156 PHE A O 1
ATOM 1195 N N . GLN A 1 157 ? -8.75 -8.055 4.215 1 89.44 157 GLN A N 1
ATOM 1196 C CA . GLN A 1 157 ? -10.047 -7.57 3.754 1 89.44 157 GLN A CA 1
ATOM 1197 C C . GLN A 1 157 ? -9.969 -7.047 2.324 1 89.44 157 GLN A C 1
ATOM 1199 O O . GLN A 1 157 ? -8.898 -6.645 1.866 1 89.44 157 GLN A O 1
ATOM 1204 N N . GLN A 1 158 ? -11.117 -7.117 1.616 1 85.94 158 GLN A N 1
ATOM 1205 C CA . GLN A 1 158 ? -11.273 -6.562 0.277 1 85.94 158 GLN A CA 1
ATOM 1206 C C . GLN A 1 158 ? -12.5 -5.652 0.202 1 85.94 158 GLN A C 1
ATOM 1208 O O . GLN A 1 158 ? -13.406 -5.754 1.034 1 85.94 158 GLN A O 1
ATOM 1213 N N . THR A 1 159 ? -12.383 -4.738 -0.743 1 87.81 159 THR A N 1
ATOM 1214 C CA . THR A 1 159 ? -13.539 -3.885 -0.974 1 87.81 159 THR A CA 1
ATOM 1215 C C . THR A 1 159 ? -14.547 -4.578 -1.885 1 87.81 159 THR A C 1
ATOM 1217 O O . THR A 1 159 ? -14.172 -5.176 -2.896 1 87.81 159 THR A O 1
ATOM 1220 N N . LEU A 1 160 ? -15.781 -4.609 -1.445 1 83.12 160 LEU A N 1
ATOM 1221 C CA . LEU A 1 160 ? -16.844 -5.23 -2.225 1 83.12 160 LEU A CA 1
ATOM 1222 C C . LEU A 1 160 ? -18.125 -4.41 -2.141 1 83.12 160 LEU A C 1
ATOM 1224 O O . LEU A 1 160 ? -18.516 -3.949 -1.062 1 83.12 160 LEU A O 1
ATOM 1228 N N . THR A 1 161 ? -18.688 -4.133 -3.303 1 82.75 161 THR A N 1
ATOM 1229 C CA . THR A 1 161 ? -19.984 -3.453 -3.365 1 82.75 161 THR A CA 1
ATOM 1230 C C . THR A 1 161 ? -21.125 -4.445 -3.162 1 82.75 161 THR A C 1
ATOM 1232 O O . THR A 1 161 ? -21.141 -5.516 -3.775 1 82.75 161 THR A O 1
ATOM 1235 N N . ARG A 1 162 ? -21.984 -4.141 -2.197 1 77.31 162 ARG A N 1
ATOM 1236 C CA . ARG A 1 162 ? -23.141 -4.984 -1.923 1 77.31 162 ARG A CA 1
ATOM 1237 C C . ARG A 1 162 ? -24.438 -4.211 -2.115 1 77.31 162 ARG A C 1
ATOM 1239 O O . ARG A 1 162 ? -24.469 -2.986 -1.966 1 77.31 162 ARG A O 1
ATOM 1246 N N . ASN A 1 163 ? -25.453 -4.934 -2.586 1 73.44 163 ASN A N 1
ATOM 1247 C CA . ASN A 1 163 ? -26.781 -4.344 -2.676 1 73.44 163 ASN A CA 1
ATOM 1248 C C . ASN A 1 163 ? -27.5 -4.383 -1.333 1 73.44 163 ASN A C 1
ATOM 1250 O O . ASN A 1 163 ? -27.531 -5.422 -0.67 1 73.44 163 ASN A O 1
ATOM 1254 N N . HIS A 1 164 ? -27.703 -3.201 -0.771 1 69.38 164 HIS A N 1
ATOM 1255 C CA . HIS A 1 164 ? -28.516 -3.115 0.438 1 69.38 164 HIS A CA 1
ATOM 1256 C C . HIS A 1 164 ? -29.953 -2.723 0.112 1 69.38 164 HIS A C 1
ATOM 1258 O O . HIS A 1 164 ? -30.188 -1.67 -0.485 1 69.38 164 HIS A O 1
ATOM 1264 N N . VAL A 1 165 ? -30.828 -3.695 0.319 1 62.91 165 VAL A N 1
ATOM 1265 C CA . VAL A 1 165 ? -32.25 -3.455 0.032 1 62.91 165 VAL A CA 1
ATOM 1266 C C . VAL A 1 165 ? -32.906 -2.764 1.224 1 62.91 165 VAL A C 1
ATOM 1268 O O . VAL A 1 165 ? -32.812 -3.248 2.354 1 62.91 165 VAL A O 1
ATOM 1271 N N . THR A 1 166 ? -33.094 -1.487 1.21 1 63.09 166 THR A N 1
ATOM 1272 C CA . THR A 1 166 ? -33.875 -0.81 2.234 1 63.09 166 THR A CA 1
ATOM 1273 C C . THR A 1 166 ? -35.344 -0.764 1.845 1 63.09 166 THR A C 1
ATOM 1275 O O . THR A 1 166 ? -35.688 -0.429 0.707 1 63.09 166 THR A O 1
ATOM 1278 N N . ASN A 1 167 ? -36.25 -1.448 2.586 1 57.38 167 ASN A N 1
ATOM 1279 C CA . ASN A 1 167 ? -37.688 -1.418 2.369 1 57.38 167 ASN A CA 1
ATOM 1280 C C . ASN A 1 167 ? -38.281 -0.105 2.852 1 57.38 167 ASN A C 1
ATOM 1282 O O . ASN A 1 167 ? -38.031 0.322 3.98 1 57.38 167 ASN A O 1
ATOM 1286 N N . GLY A 1 168 ? -38.312 0.927 2.166 1 53.84 168 GLY A N 1
ATOM 1287 C CA . GLY A 1 168 ? -39.094 2.064 2.643 1 53.84 168 GLY A CA 1
ATOM 1288 C C . GLY A 1 168 ? -40.562 1.963 2.318 1 53.84 168 GLY A C 1
ATOM 1289 O O . GLY A 1 168 ? -40.969 1.335 1.328 1 53.84 168 GLY A O 1
ATOM 1290 N N . THR A 1 169 ? -41.438 2.01 3.336 1 54.25 169 THR A N 1
ATOM 1291 C CA . THR A 1 169 ? -42.875 2.055 3.164 1 54.25 169 THR A CA 1
ATOM 1292 C C . THR A 1 169 ? -43.312 3.439 2.703 1 54.25 169 THR A C 1
ATOM 1294 O O . THR A 1 169 ? -43 4.445 3.346 1 54.25 169 THR A O 1
ATOM 1297 N N . TYR A 1 170 ? -43.5 3.57 1.496 1 53.44 170 TYR A N 1
ATOM 1298 C CA . TYR A 1 170 ? -44.094 4.82 1.057 1 53.44 170 TYR A CA 1
ATOM 1299 C C . TYR A 1 170 ? -45.625 4.703 1.006 1 53.44 170 TYR A C 1
ATOM 1301 O O . TYR A 1 170 ? -46.156 3.629 0.729 1 53.44 170 TYR A O 1
ATOM 1309 N N . LEU A 1 171 ? -46.312 5.66 1.629 1 55.78 171 LEU A N 1
ATOM 1310 C CA . LEU A 1 171 ? -47.75 5.785 1.545 1 55.78 171 LEU A CA 1
ATOM 1311 C C . LEU A 1 171 ? -48.156 6.355 0.195 1 55.78 171 LEU A C 1
ATOM 1313 O O . LEU A 1 171 ? -47.688 7.422 -0.206 1 55.78 171 LEU A O 1
ATOM 1317 N N . ARG A 1 172 ? -48.531 5.523 -0.722 1 52.81 172 ARG A N 1
ATOM 1318 C CA . ARG A 1 172 ? -49.125 6.031 -1.944 1 52.81 172 ARG A CA 1
ATOM 1319 C C . ARG A 1 172 ? -50.625 6.312 -1.735 1 52.81 172 ARG A C 1
ATOM 1321 O O . ARG A 1 172 ? -51.375 5.449 -1.262 1 52.81 172 ARG A O 1
ATOM 1328 N N . ASN A 1 173 ? -50.875 7.594 -1.873 1 55.94 173 ASN A N 1
ATOM 1329 C CA . ASN A 1 173 ? -52.281 7.965 -1.831 1 55.94 173 ASN A CA 1
ATOM 1330 C C . ASN A 1 173 ? -53.031 7.52 -3.094 1 55.94 173 ASN A C 1
ATOM 1332 O O . ASN A 1 173 ? -52.625 7.902 -4.203 1 55.94 173 ASN A O 1
ATOM 1336 N N . THR A 1 174 ? -53.562 6.426 -3.088 1 52.59 174 THR A N 1
ATOM 1337 C CA . THR A 1 174 ? -54.469 6.07 -4.18 1 52.59 174 THR A CA 1
ATOM 1338 C C . THR A 1 174 ? -55.844 6.645 -3.938 1 52.59 174 THR A C 1
ATOM 1340 O O . THR A 1 174 ? -56.156 7.074 -2.826 1 52.59 174 THR A O 1
ATOM 1343 N N . THR A 1 175 ? -56.625 6.84 -4.98 1 62.91 175 THR A N 1
ATOM 1344 C CA . THR A 1 175 ? -57.969 7.328 -4.898 1 62.91 175 THR A CA 1
ATOM 1345 C C . THR A 1 175 ? -58.719 6.668 -3.74 1 62.91 175 THR A C 1
ATOM 1347 O O . THR A 1 175 ? -59.625 7.266 -3.15 1 62.91 175 THR A O 1
ATOM 1350 N N . ASN A 1 176 ? -58.469 5.352 -3.535 1 61.53 176 ASN A N 1
ATOM 1351 C CA . ASN A 1 176 ? -59.312 4.59 -2.6 1 61.53 176 ASN A CA 1
ATOM 1352 C C . ASN A 1 176 ? -58.594 4.387 -1.266 1 61.53 176 ASN A C 1
ATOM 1354 O O . ASN A 1 176 ? -58.938 3.49 -0.498 1 61.53 176 ASN A O 1
ATOM 1358 N N . GLY A 1 177 ? -57.531 5.074 -0.919 1 60.03 177 GLY A N 1
ATOM 1359 C CA . GLY A 1 177 ? -56.875 5.004 0.385 1 60.03 177 GLY A CA 1
ATOM 1360 C C . GLY A 1 177 ? -55.375 4.949 0.303 1 60.03 177 GLY A C 1
ATOM 1361 O O . GLY A 1 177 ? -54.812 5.059 -0.783 1 60.03 177 GLY A O 1
ATOM 1362 N N . THR A 1 178 ? -54.688 5.238 1.389 1 58.91 178 THR A N 1
ATOM 1363 C CA . THR A 1 178 ? -53.219 5.285 1.459 1 58.91 178 THR A CA 1
ATOM 1364 C C . THR A 1 178 ? -52.625 3.877 1.503 1 58.91 178 THR A C 1
ATOM 1366 O O . THR A 1 178 ? -52.969 3.092 2.396 1 58.91 178 THR A O 1
ATOM 1369 N N . VAL A 1 179 ? -52.312 3.236 0.412 1 59.09 179 VAL A N 1
ATOM 1370 C CA . VAL A 1 179 ? -51.688 1.925 0.381 1 59.09 179 VAL A CA 1
ATOM 1371 C C . VAL A 1 179 ? -50.188 2.068 0.656 1 59.09 179 VAL A C 1
ATOM 1373 O O . VAL A 1 179 ? -49.531 2.982 0.139 1 59.09 179 VAL A O 1
ATOM 1376 N N . GLU A 1 180 ? -49.719 1.389 1.653 1 56.72 180 GLU A N 1
ATOM 1377 C CA . GLU A 1 180 ? -48.312 1.312 1.989 1 56.72 180 GLU A CA 1
ATOM 1378 C C . GLU A 1 180 ? -47.531 0.519 0.941 1 56.72 180 GLU A C 1
ATOM 1380 O O . GLU A 1 180 ? -47.875 -0.632 0.654 1 56.72 180 GLU A O 1
ATOM 1385 N N . GLU A 1 181 ? -47.031 1.077 -0.049 1 58.19 181 GLU A N 1
ATOM 1386 C CA . GLU A 1 181 ? -46.188 0.351 -0.996 1 58.19 181 GLU A CA 1
ATOM 1387 C C . GLU A 1 181 ? -44.75 0.278 -0.508 1 58.19 181 GLU A C 1
ATOM 1389 O O . GLU A 1 181 ? -44.188 1.287 -0.091 1 58.19 181 GLU A O 1
ATOM 1394 N N . THR A 1 182 ? -44.406 -0.87 -0.185 1 57.47 182 THR A N 1
ATOM 1395 C CA . THR A 1 182 ? -43 -1.14 0.205 1 57.47 182 THR A CA 1
ATOM 1396 C C . THR A 1 182 ? -42.094 -1.075 -1.005 1 57.47 182 THR A C 1
ATOM 1398 O O . THR A 1 182 ? -42.25 -1.848 -1.953 1 57.47 182 THR A O 1
ATOM 1401 N N . VAL A 1 183 ? -41.656 0.122 -1.324 1 59.59 183 VAL A N 1
ATOM 1402 C CA . VAL A 1 183 ? -40.688 0.226 -2.418 1 59.59 183 VAL A CA 1
ATOM 1403 C C . VAL A 1 183 ? -39.312 -0.253 -1.945 1 59.59 183 VAL A C 1
ATOM 1405 O O . VAL A 1 183 ? -38.844 0.174 -0.896 1 59.59 183 VAL A O 1
ATOM 1408 N N . ARG A 1 184 ? -39 -1.347 -2.537 1 61.78 184 ARG A N 1
ATOM 1409 C CA . ARG A 1 184 ? -37.656 -1.898 -2.312 1 61.78 184 ARG A CA 1
ATOM 1410 C C . ARG A 1 184 ? -36.594 -1.065 -3.018 1 61.78 184 ARG A C 1
ATOM 1412 O O . ARG A 1 184 ? -36.594 -0.958 -4.246 1 61.78 184 ARG A O 1
ATOM 1419 N N . LYS A 1 185 ? -36 -0.089 -2.328 1 64.56 185 LYS A N 1
ATOM 1420 C CA . LYS A 1 185 ? -34.875 0.656 -2.891 1 64.56 185 LYS A CA 1
ATOM 1421 C C . LYS A 1 185 ? -33.562 -0.076 -2.656 1 64.56 185 LYS A C 1
ATOM 1423 O O . LYS A 1 185 ? -33.281 -0.49 -1.533 1 64.56 185 LYS A O 1
ATOM 1428 N N . ILE A 1 186 ? -32.969 -0.512 -3.832 1 64.88 186 ILE A N 1
ATOM 1429 C CA . ILE A 1 186 ? -31.656 -1.15 -3.781 1 64.88 186 ILE A CA 1
ATOM 1430 C C . ILE A 1 186 ? -30.562 -0.084 -3.771 1 64.88 186 ILE A C 1
ATOM 1432 O O . ILE A 1 186 ? -30.453 0.714 -4.703 1 64.88 186 ILE A O 1
ATOM 1436 N N . ASN A 1 187 ? -30.031 0.18 -2.596 1 74.19 187 ASN A N 1
ATOM 1437 C CA . ASN A 1 187 ? -28.875 1.075 -2.508 1 74.19 187 ASN A CA 1
ATOM 1438 C C . ASN A 1 187 ? -27.562 0.3 -2.484 1 74.19 187 ASN A C 1
ATOM 1440 O O . ASN A 1 187 ? -27.453 -0.717 -1.799 1 74.19 187 ASN A O 1
ATOM 1444 N N . LYS A 1 188 ? -26.703 0.67 -3.428 1 77.88 188 LYS A N 1
ATOM 1445 C CA . LYS A 1 188 ? -25.375 0.068 -3.457 1 77.88 188 LYS A CA 1
ATOM 1446 C C . LYS A 1 188 ? -24.484 0.648 -2.361 1 77.88 188 LYS A C 1
ATOM 1448 O O . LYS A 1 188 ? -24.453 1.863 -2.156 1 77.88 188 LYS A O 1
ATOM 1453 N N . ILE A 1 189 ? -24.016 -0.223 -1.55 1 80.5 189 ILE A N 1
ATOM 1454 C CA . ILE A 1 189 ? -23.094 0.219 -0.502 1 80.5 189 ILE A CA 1
ATOM 1455 C C . ILE A 1 189 ? -21.734 -0.417 -0.713 1 80.5 189 ILE A C 1
ATOM 1457 O O . ILE A 1 189 ? -21.625 -1.62 -0.965 1 80.5 189 ILE A O 1
ATOM 1461 N N . VAL A 1 190 ? -20.766 0.408 -0.723 1 84.94 190 VAL A N 1
ATOM 1462 C CA . VAL A 1 190 ? -19.391 -0.067 -0.809 1 84.94 190 VAL A CA 1
ATOM 1463 C C . VAL A 1 190 ? -18.891 -0.434 0.584 1 84.94 190 VAL A C 1
ATOM 1465 O O . VAL A 1 190 ? -18.891 0.399 1.493 1 84.94 190 VAL A O 1
ATOM 1468 N N . GLY A 1 191 ? -18.625 -1.707 0.791 1 83.25 191 GLY A N 1
ATOM 1469 C CA . GLY A 1 191 ? -18.141 -2.178 2.078 1 83.25 191 GLY A CA 1
ATOM 1470 C C . GLY A 1 191 ? -16.938 -3.086 1.967 1 83.25 191 GLY A C 1
ATOM 1471 O O . GLY A 1 191 ? -16.234 -3.074 0.95 1 83.25 191 GLY A O 1
ATOM 1472 N N . LYS A 1 192 ? -16.578 -3.674 3.127 1 86 192 LYS A N 1
ATOM 1473 C CA . LYS A 1 192 ? -15.438 -4.582 3.191 1 86 192 LYS A CA 1
ATOM 1474 C C . LYS A 1 192 ? -15.891 -6.023 3.398 1 86 192 LYS A C 1
ATOM 1476 O O . LYS A 1 192 ? -16.953 -6.27 3.98 1 86 192 LYS A O 1
ATOM 1481 N N . THR A 1 193 ? -15.227 -6.906 2.803 1 82.19 193 THR A N 1
ATOM 1482 C CA . THR A 1 193 ? -15.461 -8.336 2.992 1 82.19 193 THR A CA 1
ATOM 1483 C C . THR A 1 193 ? -14.164 -9.047 3.365 1 82.19 193 THR A C 1
ATOM 1485 O O . THR A 1 193 ? -13.078 -8.57 3.055 1 82.19 193 THR A O 1
ATOM 1488 N N . SER A 1 194 ? -14.375 -10.133 4.074 1 83 194 SER A N 1
ATOM 1489 C CA . SER A 1 194 ? -13.211 -10.914 4.477 1 83 194 SER A CA 1
ATOM 1490 C C . SER A 1 194 ? -12.492 -11.5 3.264 1 83 194 SER A C 1
ATOM 1492 O O . SER A 1 194 ? -13.141 -11.914 2.297 1 83 194 SER A O 1
ATOM 1494 N N . GLY A 1 195 ? -11.172 -11.445 3.27 1 79.38 195 GLY A N 1
ATOM 1495 C CA . GLY A 1 195 ? -10.336 -11.977 2.207 1 79.38 195 GLY A CA 1
ATOM 1496 C C . GLY A 1 195 ? -9.109 -11.125 1.935 1 79.38 195 GLY A C 1
ATOM 1497 O O . GLY A 1 195 ? -9.133 -9.906 2.121 1 79.38 195 GLY A O 1
ATOM 1498 N N . THR A 1 196 ? -8.125 -11.758 1.46 1 82.44 196 THR A N 1
ATOM 1499 C CA . THR A 1 196 ? -6.895 -11.039 1.154 1 82.44 196 THR A CA 1
ATOM 1500 C C . THR A 1 196 ? -7.031 -10.266 -0.154 1 82.44 196 THR A C 1
ATOM 1502 O O . THR A 1 196 ? -7.496 -10.805 -1.158 1 82.44 196 THR A O 1
ATOM 1505 N N . ASN A 1 197 ? -6.793 -9.008 -0.141 1 86.75 197 ASN A N 1
ATOM 1506 C CA . ASN A 1 197 ? -6.77 -8.18 -1.345 1 86.75 197 ASN A CA 1
ATOM 1507 C C . ASN A 1 197 ? -5.426 -8.273 -2.062 1 86.75 197 ASN A C 1
ATOM 1509 O O . ASN A 1 197 ? -4.586 -7.383 -1.937 1 86.75 197 ASN A O 1
ATOM 1513 N N . LEU A 1 198 ? -5.309 -9.32 -2.822 1 80.81 198 LEU A N 1
ATOM 1514 C CA . LEU A 1 198 ? -4.043 -9.594 -3.492 1 80.81 198 LEU A CA 1
ATOM 1515 C C . LEU A 1 198 ? -3.693 -8.477 -4.473 1 80.81 198 LEU A C 1
ATOM 1517 O O . LEU A 1 198 ? -2.521 -8.125 -4.621 1 80.81 198 LEU A O 1
ATOM 1521 N N . LEU A 1 199 ? -4.742 -7.969 -5.121 1 81 199 LEU A N 1
ATOM 1522 C CA . LEU A 1 199 ? -4.508 -6.883 -6.07 1 81 199 LEU A CA 1
ATOM 1523 C C . LEU A 1 199 ? -3.879 -5.68 -5.375 1 81 199 LEU A C 1
ATOM 1525 O O . LEU A 1 199 ? -2.908 -5.105 -5.875 1 81 199 LEU A O 1
ATOM 1529 N N . GLY A 1 200 ? -4.445 -5.316 -4.297 1 90.25 200 GLY A N 1
ATOM 1530 C CA . GLY A 1 200 ? -3.918 -4.203 -3.523 1 90.25 200 GLY A CA 1
ATOM 1531 C C . GLY A 1 200 ? -2.5 -4.434 -3.035 1 90.25 200 GLY A C 1
ATOM 1532 O O . GLY A 1 200 ? -1.667 -3.527 -3.076 1 90.25 200 GLY A O 1
ATOM 1533 N N . ILE A 1 201 ? -2.223 -5.656 -2.572 1 89.44 201 ILE A N 1
ATOM 1534 C CA . ILE A 1 201 ? -0.896 -6.008 -2.074 1 89.44 201 ILE A CA 1
ATOM 1535 C C . ILE A 1 201 ? 0.127 -5.891 -3.201 1 89.44 201 ILE A C 1
ATOM 1537 O O . ILE A 1 201 ? 1.183 -5.277 -3.029 1 89.44 201 ILE A O 1
ATOM 1541 N N . ILE A 1 202 ? -0.197 -6.414 -4.316 1 82.69 202 ILE A N 1
ATOM 1542 C CA . ILE A 1 202 ? 0.734 -6.41 -5.441 1 82.69 202 ILE A CA 1
ATOM 1543 C C . ILE A 1 202 ? 0.976 -4.977 -5.906 1 82.69 202 ILE A C 1
ATOM 1545 O O . ILE A 1 202 ? 2.121 -4.57 -6.121 1 82.69 202 ILE A O 1
ATOM 1549 N N . MET A 1 203 ? -0.119 -4.23 -6.074 1 87.06 203 MET A N 1
ATOM 1550 C CA . MET A 1 203 ? 0.013 -2.842 -6.504 1 87.06 203 MET A CA 1
ATOM 1551 C C . MET A 1 203 ? 0.88 -2.053 -5.531 1 87.06 203 MET A C 1
ATOM 1553 O O . MET A 1 203 ? 1.775 -1.314 -5.945 1 87.06 203 MET A O 1
ATOM 1557 N N . THR A 1 204 ? 0.639 -2.189 -4.27 1 92.75 204 THR A N 1
ATOM 1558 C CA . THR A 1 204 ? 1.4 -1.48 -3.25 1 92.75 204 THR A CA 1
ATOM 1559 C C . THR A 1 204 ? 2.871 -1.883 -3.293 1 92.75 204 THR A C 1
ATOM 1561 O O . THR A 1 204 ? 3.756 -1.033 -3.178 1 92.75 204 THR A O 1
ATOM 1564 N N . CYS A 1 205 ? 3.125 -3.166 -3.443 1 90.56 205 CYS A N 1
ATOM 1565 C CA . CYS A 1 205 ? 4.496 -3.664 -3.512 1 90.56 205 CYS A CA 1
ATOM 1566 C C . CYS A 1 205 ? 5.211 -3.127 -4.746 1 90.56 205 CYS A C 1
ATOM 1568 O O . CYS A 1 205 ? 6.395 -2.799 -4.691 1 90.56 205 CYS A O 1
ATOM 1570 N N . LEU A 1 206 ? 4.492 -3.088 -5.855 1 85.25 206 LEU A N 1
ATOM 1571 C CA . LEU A 1 206 ? 5.066 -2.512 -7.066 1 85.25 206 LEU A CA 1
ATOM 1572 C C . LEU A 1 206 ? 5.453 -1.054 -6.844 1 85.25 206 LEU A C 1
ATOM 1574 O O . LEU A 1 206 ? 6.555 -0.635 -7.211 1 85.25 206 LEU A O 1
ATOM 1578 N N . LEU A 1 207 ? 4.562 -0.33 -6.25 1 90.75 207 LEU A N 1
ATOM 1579 C CA . LEU A 1 207 ? 4.801 1.082 -5.973 1 90.75 207 LEU A CA 1
ATOM 1580 C C . LEU A 1 207 ? 6.02 1.26 -5.066 1 90.75 207 LEU A C 1
ATOM 1582 O O . LEU A 1 207 ? 6.879 2.1 -5.336 1 90.75 207 LEU A O 1
ATOM 1586 N N . LEU A 1 208 ? 6.086 0.497 -4.051 1 93.94 208 LEU A N 1
ATOM 1587 C CA . LEU A 1 208 ? 7.207 0.562 -3.119 1 93.94 208 LEU A CA 1
ATOM 1588 C C . LEU A 1 208 ? 8.516 0.19 -3.812 1 93.94 208 LEU A C 1
ATOM 1590 O O . LEU A 1 208 ? 9.539 0.851 -3.615 1 93.94 208 LEU A O 1
ATOM 1594 N N . GLY A 1 209 ? 8.5 -0.861 -4.59 1 91 209 GLY A N 1
ATOM 1595 C CA . GLY A 1 209 ? 9.695 -1.276 -5.309 1 91 209 GLY A CA 1
ATOM 1596 C C . GLY A 1 209 ? 10.227 -0.211 -6.25 1 91 209 GLY A C 1
ATOM 1597 O O . GLY A 1 209 ? 11.43 0.068 -6.266 1 91 209 GLY A O 1
ATOM 1598 N N . ILE A 1 210 ? 9.344 0.375 -6.996 1 87.88 210 ILE A N 1
ATOM 1599 C CA . ILE A 1 210 ? 9.742 1.431 -7.922 1 87.88 210 ILE A CA 1
ATOM 1600 C C . ILE A 1 210 ? 10.297 2.619 -7.145 1 87.88 210 ILE A C 1
ATOM 1602 O O . ILE A 1 210 ? 11.297 3.223 -7.551 1 87.88 210 ILE A O 1
ATOM 1606 N N . ALA A 1 211 ? 9.648 2.965 -6.047 1 92.94 211 ALA A N 1
ATOM 1607 C CA . ALA A 1 211 ? 10.102 4.086 -5.227 1 92.94 211 ALA A CA 1
ATOM 1608 C C . ALA A 1 211 ? 11.477 3.805 -4.625 1 92.94 211 ALA A C 1
ATOM 1610 O O . ALA A 1 211 ? 12.312 4.707 -4.523 1 92.94 211 ALA A O 1
ATOM 1611 N N . ILE A 1 212 ? 11.68 2.621 -4.191 1 93.88 212 ILE A N 1
ATOM 1612 C CA . ILE A 1 212 ? 12.984 2.225 -3.66 1 93.88 212 ILE A CA 1
ATOM 1613 C C . ILE A 1 212 ? 14.055 2.408 -4.73 1 93.88 212 ILE A C 1
ATOM 1615 O O . ILE A 1 212 ? 15.133 2.936 -4.453 1 93.88 212 ILE A O 1
ATOM 1619 N N . ASN A 1 213 ? 13.766 1.969 -5.902 1 89 213 ASN A N 1
ATOM 1620 C CA . ASN A 1 213 ? 14.695 2.125 -7.016 1 89 213 ASN A CA 1
ATOM 1621 C C . ASN A 1 213 ? 15 3.596 -7.293 1 89 213 ASN A C 1
ATOM 1623 O O . ASN A 1 213 ? 16.156 3.971 -7.492 1 89 213 ASN A O 1
ATOM 1627 N N . LYS A 1 214 ? 14.023 4.41 -7.242 1 88.56 214 LYS A N 1
ATOM 1628 C CA . LYS A 1 214 ? 14.156 5.84 -7.516 1 88.56 214 LYS A CA 1
ATOM 1629 C C . LYS A 1 214 ? 14.945 6.539 -6.41 1 88.56 214 LYS A C 1
ATOM 1631 O O . LYS A 1 214 ? 15.633 7.527 -6.664 1 88.56 214 LYS A O 1
ATOM 1636 N N . ALA A 1 215 ? 14.836 5.984 -5.219 1 90.38 215 ALA A N 1
ATOM 1637 C CA . ALA A 1 215 ? 15.508 6.586 -4.07 1 90.38 215 ALA A CA 1
ATOM 1638 C C . ALA A 1 215 ? 17.016 6.332 -4.117 1 90.38 215 ALA A C 1
ATOM 1640 O O . ALA A 1 215 ? 17.781 6.945 -3.371 1 90.38 215 ALA A O 1
ATOM 1641 N N . GLU A 1 216 ? 17.5 5.469 -4.953 1 88.31 216 GLU A N 1
ATOM 1642 C CA . GLU A 1 216 ? 18.906 5.152 -5.152 1 88.31 216 GLU A CA 1
ATOM 1643 C C . GLU A 1 216 ? 19.594 4.844 -3.828 1 88.31 216 GLU A C 1
ATOM 1645 O O . GLU A 1 216 ? 19.125 4.004 -3.059 1 88.31 216 GLU A O 1
ATOM 1650 N N . GLY A 1 217 ? 20.578 5.566 -3.461 1 88 217 GLY A N 1
ATOM 1651 C CA . GLY A 1 217 ? 21.328 5.289 -2.248 1 88 217 GLY A CA 1
ATOM 1652 C C . GLY A 1 217 ? 20.484 5.359 -0.992 1 88 217 GLY A C 1
ATOM 1653 O O . GLY A 1 217 ? 20.641 4.547 -0.078 1 88 217 GLY A O 1
ATOM 1654 N N . LYS A 1 218 ? 19.531 6.18 -0.979 1 90.19 218 LYS A N 1
ATOM 1655 C CA . LYS A 1 218 ? 18.672 6.359 0.185 1 90.19 218 LYS A CA 1
ATOM 1656 C C . LYS A 1 218 ? 17.734 5.18 0.354 1 90.19 218 LYS A C 1
ATOM 1658 O O . LYS A 1 218 ? 17.219 4.93 1.452 1 90.19 218 LYS A O 1
ATOM 1663 N N . GLY A 1 219 ? 17.469 4.477 -0.675 1 94.19 219 GLY A N 1
ATOM 1664 C CA . GLY A 1 219 ? 16.562 3.338 -0.637 1 94.19 219 GLY A CA 1
ATOM 1665 C C . GLY A 1 219 ? 17.266 2.023 -0.359 1 94.19 219 GLY A C 1
ATOM 1666 O O . GLY A 1 219 ? 16.625 0.994 -0.162 1 94.19 219 GLY A O 1
ATOM 1667 N N . LYS A 1 220 ? 18.562 1.991 -0.242 1 93.69 220 LYS A N 1
ATOM 1668 C CA . LYS A 1 220 ? 19.359 0.767 -0.183 1 93.69 220 LYS A CA 1
ATOM 1669 C C . LYS A 1 220 ? 19.047 -0.023 1.087 1 93.69 220 LYS A C 1
ATOM 1671 O O . LYS A 1 220 ? 18.875 -1.241 1.039 1 93.69 220 LYS A O 1
ATOM 1676 N N . PRO A 1 221 ? 19 0.667 2.258 1 95 221 PRO A N 1
ATOM 1677 C CA . PRO A 1 221 ? 18.734 -0.124 3.461 1 95 221 PRO A CA 1
ATOM 1678 C C . PRO A 1 221 ? 17.406 -0.882 3.385 1 95 221 PRO A C 1
ATOM 1680 O O . PRO A 1 221 ? 17.328 -2.029 3.832 1 95 221 PRO A O 1
ATOM 1683 N N . VAL A 1 222 ? 16.438 -0.315 2.893 1 96.12 222 VAL A N 1
ATOM 1684 C CA . VAL A 1 222 ? 15.141 -0.989 2.754 1 96.12 222 VAL A CA 1
ATOM 1685 C C . VAL A 1 222 ? 15.258 -2.115 1.728 1 96.12 222 VAL A C 1
ATOM 1687 O O . VAL A 1 222 ? 14.711 -3.201 1.927 1 96.12 222 VAL A O 1
ATOM 1690 N N . LEU A 1 223 ? 15.906 -1.844 0.627 1 94.44 223 LEU A N 1
ATOM 1691 C CA . LEU A 1 223 ? 16.125 -2.873 -0.386 1 94.44 223 LEU A CA 1
ATOM 1692 C C . LEU A 1 223 ? 16.844 -4.074 0.202 1 94.44 223 LEU A C 1
ATOM 1694 O O . LEU A 1 223 ? 16.438 -5.219 -0.008 1 94.44 223 LEU A O 1
ATOM 1698 N N . ASP A 1 224 ? 17.891 -3.773 0.945 1 94.75 224 ASP A N 1
ATOM 1699 C CA . ASP A 1 224 ? 18.672 -4.84 1.56 1 94.75 224 ASP A CA 1
ATOM 1700 C C . ASP A 1 224 ? 17.812 -5.691 2.486 1 94.75 224 ASP A C 1
ATOM 1702 O O . ASP A 1 224 ? 17.969 -6.914 2.545 1 94.75 224 ASP A O 1
ATOM 1706 N N . PHE A 1 225 ? 17.031 -5.078 3.176 1 95.5 225 PHE A N 1
ATOM 1707 C CA . PHE A 1 225 ? 16.156 -5.785 4.09 1 95.5 225 PHE A CA 1
ATOM 1708 C C . PHE A 1 225 ? 15.25 -6.75 3.326 1 95.5 225 PHE A C 1
ATOM 1710 O O . PHE A 1 225 ? 15.133 -7.922 3.691 1 95.5 225 PHE A O 1
ATOM 1717 N N . PHE A 1 226 ? 14.531 -6.293 2.324 1 93.94 226 PHE A N 1
ATOM 1718 C CA . PHE A 1 226 ? 13.578 -7.133 1.607 1 93.94 226 PHE A CA 1
ATOM 1719 C C . PHE A 1 226 ? 14.305 -8.227 0.83 1 93.94 226 PHE A C 1
ATOM 1721 O O . PHE A 1 226 ? 13.781 -9.336 0.679 1 93.94 226 PHE A O 1
ATOM 1728 N N . GLU A 1 227 ? 15.492 -7.949 0.273 1 90.06 227 GLU A N 1
ATOM 1729 C CA . GLU A 1 227 ? 16.297 -8.984 -0.371 1 90.06 227 GLU A CA 1
ATOM 1730 C C . GLU A 1 227 ? 16.641 -10.109 0.607 1 90.06 227 GLU A C 1
ATOM 1732 O O . GLU A 1 227 ? 16.516 -11.289 0.274 1 90.06 227 GLU A O 1
ATOM 1737 N N . SER A 1 228 ? 17.078 -9.656 1.782 1 93.75 228 SER A N 1
ATOM 1738 C CA . SER A 1 228 ? 17.375 -10.633 2.822 1 93.75 228 SER A CA 1
ATOM 1739 C C . SER A 1 228 ? 16.141 -11.422 3.225 1 93.75 228 SER A C 1
ATOM 1741 O O . SER A 1 228 ? 16.188 -12.633 3.404 1 93.75 228 SER A O 1
ATOM 1743 N N . LEU A 1 229 ? 15.094 -10.758 3.332 1 92.12 229 LEU A N 1
ATOM 1744 C CA . LEU A 1 229 ? 13.836 -11.391 3.703 1 92.12 229 LEU A CA 1
ATOM 1745 C C . LEU A 1 229 ? 13.414 -12.414 2.65 1 92.12 229 LEU A C 1
ATOM 1747 O O . LEU A 1 229 ? 12.914 -13.484 2.988 1 92.12 229 LEU A O 1
ATOM 1751 N N . THR A 1 230 ? 13.516 -12.078 1.399 1 86 230 THR A N 1
ATOM 1752 C CA . THR A 1 230 ? 13.172 -12.992 0.317 1 86 230 THR A CA 1
ATOM 1753 C C . THR A 1 230 ? 13.938 -14.305 0.452 1 86 230 THR A C 1
ATOM 1755 O O . THR A 1 230 ? 13.367 -15.391 0.316 1 86 230 THR A O 1
ATOM 1758 N N . GLY A 1 231 ? 15.25 -14.195 0.757 1 85.25 231 GLY A N 1
ATOM 1759 C CA . GLY A 1 231 ? 16.062 -15.391 0.957 1 85.25 231 GLY A CA 1
ATOM 1760 C C . GLY A 1 231 ? 15.578 -16.25 2.115 1 85.25 231 GLY A C 1
ATOM 1761 O O . GLY A 1 231 ? 15.531 -17.469 2.008 1 85.25 231 GLY A O 1
ATOM 1762 N N . VAL A 1 232 ? 15.242 -15.625 3.195 1 90.94 232 VAL A N 1
ATOM 1763 C CA . VAL A 1 232 ? 14.789 -16.312 4.398 1 90.94 232 VAL A CA 1
ATOM 1764 C C . VAL A 1 232 ? 13.461 -17.016 4.133 1 90.94 232 VAL A C 1
ATOM 1766 O O . VAL A 1 232 ? 13.273 -18.172 4.508 1 90.94 232 VAL A O 1
ATOM 1769 N N . ILE A 1 233 ? 12.523 -16.328 3.475 1 86.69 233 ILE A N 1
ATOM 1770 C CA . ILE A 1 233 ? 11.203 -16.859 3.178 1 86.69 233 ILE A CA 1
ATOM 1771 C C . ILE A 1 233 ? 11.328 -18.047 2.227 1 86.69 233 ILE A C 1
ATOM 1773 O O . ILE A 1 233 ? 10.586 -19.031 2.34 1 86.69 233 ILE A O 1
ATOM 1777 N N . MET A 1 234 ? 12.25 -18.016 1.317 1 80.19 234 MET A N 1
ATOM 1778 C CA . MET A 1 234 ? 12.469 -19.109 0.372 1 80.19 234 MET A CA 1
ATOM 1779 C C . MET A 1 234 ? 12.891 -20.375 1.099 1 80.19 234 MET A C 1
ATOM 1781 O O . MET A 1 234 ? 12.5 -21.469 0.703 1 80.19 234 MET A O 1
ATOM 1785 N N . ILE A 1 235 ? 13.672 -20.219 2.146 1 85.75 235 ILE A N 1
ATOM 1786 C CA . ILE A 1 235 ? 14.086 -21.359 2.943 1 85.75 235 ILE A CA 1
ATOM 1787 C C . ILE A 1 235 ? 12.867 -22 3.604 1 85.75 235 ILE A C 1
ATOM 1789 O O . ILE A 1 235 ? 12.703 -23.219 3.568 1 85.75 235 ILE A O 1
ATOM 1793 N N . ILE A 1 236 ? 12.039 -21.25 4.129 1 88.06 236 ILE A N 1
ATOM 1794 C CA . ILE A 1 236 ? 10.82 -21.75 4.758 1 88.06 236 ILE A CA 1
ATOM 1795 C C . ILE A 1 236 ? 9.961 -22.469 3.719 1 88.06 236 ILE A C 1
ATOM 1797 O O . ILE A 1 236 ? 9.445 -23.547 3.971 1 88.06 236 ILE A O 1
ATOM 1801 N N . LEU A 1 237 ? 9.742 -21.859 2.537 1 78.19 237 LEU A N 1
ATOM 1802 C CA . LEU A 1 237 ? 8.945 -22.453 1.474 1 78.19 237 LEU A CA 1
ATOM 1803 C C . LEU A 1 237 ? 9.516 -23.812 1.063 1 78.19 237 LEU A C 1
ATOM 1805 O O . LEU A 1 237 ? 8.758 -24.75 0.809 1 78.19 237 LEU A O 1
ATOM 1809 N N . GLN A 1 238 ? 10.789 -23.922 1.024 1 77.56 238 GLN A N 1
ATOM 1810 C CA . GLN A 1 238 ? 11.43 -25.188 0.686 1 77.56 238 GLN A CA 1
ATOM 1811 C C . GLN A 1 238 ? 11.133 -26.25 1.741 1 77.56 238 GLN A C 1
ATOM 1813 O O . GLN A 1 238 ? 10.914 -27.406 1.41 1 77.56 238 GLN A O 1
ATOM 1818 N N . TRP A 1 239 ? 11.195 -25.781 3.004 1 83.62 239 TRP A N 1
ATOM 1819 C CA . TRP A 1 239 ? 10.828 -26.703 4.078 1 83.62 239 TRP A CA 1
ATOM 1820 C C . TRP A 1 239 ? 9.398 -27.203 3.91 1 83.62 239 TRP A C 1
ATOM 1822 O O . TRP A 1 239 ? 9.117 -28.391 4.098 1 83.62 239 TRP A O 1
ATOM 1832 N N . LEU A 1 240 ? 8.523 -26.375 3.566 1 80.56 240 LEU A N 1
ATOM 1833 C CA . LEU A 1 240 ? 7.109 -26.703 3.418 1 80.56 240 LEU A CA 1
ATOM 1834 C C . LEU A 1 240 ? 6.887 -27.641 2.23 1 80.56 240 LEU A C 1
ATOM 1836 O O . LEU A 1 240 ? 6.082 -28.562 2.305 1 80.56 240 LEU A O 1
ATOM 1840 N N . LEU A 1 241 ? 7.551 -27.438 1.161 1 75.5 241 LEU A N 1
ATOM 1841 C CA . LEU A 1 241 ? 7.352 -28.234 -0.049 1 75.5 241 LEU A CA 1
ATOM 1842 C C . LEU A 1 241 ? 7.883 -29.641 0.135 1 75.5 241 LEU A C 1
ATOM 1844 O O . LEU A 1 241 ? 7.445 -30.562 -0.553 1 75.5 241 LEU A O 1
ATOM 1848 N N . ARG A 1 242 ? 8.797 -29.828 1.084 1 77.12 242 ARG A N 1
ATOM 1849 C CA . ARG A 1 242 ? 9.25 -31.172 1.425 1 77.12 242 ARG A CA 1
ATOM 1850 C C . ARG A 1 242 ? 8.141 -31.969 2.09 1 77.12 242 ARG A C 1
ATOM 1852 O O . ARG A 1 242 ? 8.172 -33.219 2.088 1 77.12 242 ARG A O 1
ATOM 1859 N N . LEU A 1 243 ? 7.215 -31.281 2.613 1 83.44 243 LEU A N 1
ATOM 1860 C CA . LEU A 1 243 ? 6.102 -31.938 3.289 1 83.44 243 LEU A CA 1
ATOM 1861 C C . LEU A 1 243 ? 4.973 -32.25 2.311 1 83.44 243 LEU A C 1
ATOM 1863 O O . LEU A 1 243 ? 3.979 -32.875 2.68 1 83.44 243 LEU A O 1
ATOM 1867 N N . THR A 1 244 ? 5.117 -32 1.057 1 78.75 244 THR A N 1
ATOM 1868 C CA . THR A 1 244 ? 4.082 -32.125 0.039 1 78.75 244 THR A CA 1
ATOM 1869 C C . THR A 1 244 ? 3.572 -33.562 -0.065 1 78.75 244 THR A C 1
ATOM 1871 O O . THR A 1 244 ? 2.365 -33.781 -0.132 1 78.75 244 THR A O 1
ATOM 1874 N N . PRO A 1 245 ? 4.473 -34.562 -0.016 1 82.62 245 PRO A N 1
ATOM 1875 C CA . PRO A 1 245 ? 3.973 -35.938 -0.164 1 82.62 245 PRO A CA 1
ATOM 1876 C C . PRO A 1 245 ? 2.971 -36.312 0.921 1 82.62 245 PRO A C 1
ATOM 1878 O O . PRO A 1 245 ? 1.941 -36.938 0.628 1 82.62 245 PRO A O 1
ATOM 1881 N N . VAL A 1 246 ? 3.244 -35.906 2.088 1 86.94 246 VAL A N 1
ATOM 1882 C CA . VAL A 1 246 ? 2.355 -36.219 3.201 1 86.94 246 VAL A CA 1
ATOM 1883 C C . VAL A 1 246 ? 1.064 -35.406 3.074 1 86.94 246 VAL A C 1
ATOM 1885 O O . VAL A 1 246 ? -0.027 -35.938 3.305 1 86.94 246 VAL A O 1
ATOM 1888 N N . GLY A 1 247 ? 1.179 -34.156 2.803 1 85.69 247 GLY A N 1
ATOM 1889 C CA . GLY A 1 247 ? 0.009 -33.312 2.609 1 85.69 247 GLY A CA 1
ATOM 1890 C C . GLY A 1 247 ? -0.897 -33.812 1.493 1 85.69 247 GLY A C 1
ATOM 1891 O O . GLY A 1 247 ? -2.113 -33.906 1.671 1 85.69 247 GLY A O 1
ATOM 1892 N N . ILE A 1 248 ? -0.331 -34.25 0.451 1 81.94 248 ILE A N 1
ATOM 1893 C CA . ILE A 1 248 ? -1.082 -34.688 -0.72 1 81.94 248 ILE A CA 1
ATOM 1894 C C . ILE A 1 248 ? -1.763 -36 -0.426 1 81.94 248 ILE A C 1
ATOM 1896 O O . ILE A 1 248 ? -2.926 -36.219 -0.782 1 81.94 248 ILE A O 1
ATOM 1900 N N . LEU A 1 249 ? -0.985 -36.906 0.17 1 87.5 249 LEU A N 1
ATOM 1901 C CA . LEU A 1 249 ? -1.564 -38.188 0.562 1 87.5 249 LEU A CA 1
ATOM 1902 C C . LEU A 1 249 ? -2.818 -38 1.404 1 87.5 249 LEU A C 1
ATOM 1904 O O . LEU A 1 249 ? -3.855 -38.594 1.142 1 87.5 249 LEU A O 1
ATOM 1908 N N . SER A 1 250 ? -2.719 -37.188 2.389 1 89.5 250 SER A N 1
ATOM 1909 C CA . SER A 1 250 ? -3.822 -36.875 3.299 1 89.5 250 SER A CA 1
ATOM 1910 C C . SER A 1 250 ? -5.012 -36.281 2.557 1 89.5 250 SER A C 1
ATOM 1912 O O . SER A 1 250 ? -6.145 -36.719 2.725 1 89.5 250 SER A O 1
ATOM 1914 N N . LEU A 1 251 ? -4.84 -35.375 1.734 1 83.19 251 LEU A N 1
ATOM 1915 C CA . LEU A 1 251 ? -5.895 -34.688 1.006 1 83.19 251 LEU A CA 1
ATOM 1916 C C . LEU A 1 251 ? -6.59 -35.625 0.03 1 83.19 251 LEU A C 1
ATOM 1918 O O . LEU A 1 251 ? -7.82 -35.688 -0.035 1 83.19 251 LEU A O 1
ATOM 1922 N N . ILE A 1 252 ? -5.824 -36.406 -0.701 1 83 252 ILE A N 1
ATOM 1923 C CA . ILE A 1 252 ? -6.363 -37.312 -1.699 1 83 252 ILE A CA 1
ATOM 1924 C C . ILE A 1 252 ? -7.129 -38.438 -1.008 1 83 252 ILE A C 1
ATOM 1926 O O . ILE A 1 252 ? -8.18 -38.875 -1.487 1 83 252 ILE A O 1
ATOM 1930 N N . ALA A 1 253 ? -6.586 -38.875 0.079 1 87.75 253 ALA A N 1
ATOM 1931 C CA . ALA A 1 253 ? -7.254 -39.938 0.817 1 87.75 253 ALA A CA 1
ATOM 1932 C C . ALA A 1 253 ? -8.656 -39.531 1.252 1 87.75 253 ALA A C 1
ATOM 1934 O O . ALA A 1 253 ? -9.625 -40.25 1.029 1 87.75 253 ALA A O 1
ATOM 1935 N N . VAL A 1 254 ? -8.742 -38.406 1.799 1 86.19 254 VAL A N 1
ATOM 1936 C CA . VAL A 1 254 ? -10.023 -37.938 2.301 1 86.19 254 VAL A CA 1
ATOM 1937 C C . VAL A 1 254 ? -10.969 -37.656 1.132 1 86.19 254 VAL A C 1
ATOM 1939 O O . VAL A 1 254 ? -12.148 -38.031 1.188 1 86.19 254 VAL A O 1
ATOM 1942 N N . THR A 1 255 ? -10.508 -37.062 0.103 1 81.31 255 THR A N 1
ATOM 1943 C CA . THR A 1 255 ? -11.328 -36.75 -1.063 1 81.31 255 THR A CA 1
ATOM 1944 C C . THR A 1 255 ? -11.844 -38.031 -1.713 1 81.31 255 THR A C 1
ATOM 1946 O O . THR A 1 255 ? -13.016 -38.125 -2.074 1 81.31 255 THR A O 1
ATOM 1949 N N . THR A 1 256 ? -11 -39 -1.831 1 82.56 256 THR A N 1
ATOM 1950 C CA . THR A 1 256 ? -11.367 -40.281 -2.432 1 82.56 256 THR A CA 1
ATOM 1951 C C . THR A 1 256 ? -12.383 -41.031 -1.562 1 82.56 256 THR A C 1
ATOM 1953 O O . THR A 1 256 ? -13.312 -41.656 -2.076 1 82.56 256 THR A O 1
ATOM 1956 N N . ALA A 1 257 ? -12.18 -40.844 -0.327 1 85.44 257 ALA A N 1
ATOM 1957 C CA . ALA A 1 257 ? -13.07 -41.531 0.605 1 85.44 257 ALA A CA 1
ATOM 1958 C C . ALA A 1 257 ? -14.453 -40.906 0.609 1 85.44 257 ALA A C 1
ATOM 1960 O O . ALA A 1 257 ? -15.453 -41.562 0.931 1 85.44 257 ALA A O 1
ATOM 1961 N N . THR A 1 258 ? -14.492 -39.656 0.281 1 80.44 258 THR A N 1
ATOM 1962 C CA . THR A 1 258 ? -15.742 -38.906 0.443 1 80.44 258 THR A CA 1
ATOM 1963 C C . THR A 1 258 ? -16.422 -38.688 -0.907 1 80.44 258 THR A C 1
ATOM 1965 O O . THR A 1 258 ? -17.562 -38.25 -0.966 1 80.44 258 THR A O 1
ATOM 1968 N N . ILE A 1 259 ? -15.727 -38.969 -1.965 1 76.25 259 ILE A N 1
ATOM 1969 C CA . ILE A 1 259 ? -16.281 -38.719 -3.299 1 76.25 259 ILE A CA 1
ATOM 1970 C C . ILE A 1 259 ? -17.5 -39.625 -3.514 1 76.25 259 ILE A C 1
ATOM 1972 O O . ILE A 1 259 ? -17.453 -40.844 -3.24 1 76.25 259 ILE A O 1
ATOM 1976 N N . LYS A 1 260 ? -18.609 -38.938 -3.85 1 72.94 260 LYS A N 1
ATOM 1977 C CA . LYS A 1 260 ? -19.844 -39.688 -4.062 1 72.94 260 LYS A CA 1
ATOM 1978 C C . LYS A 1 260 ? -19.828 -40.406 -5.41 1 72.94 260 LYS A C 1
ATOM 1980 O O . LYS A 1 260 ? -20.094 -41.594 -5.484 1 72.94 260 LYS A O 1
ATOM 1985 N N . ASP A 1 261 ? -19.516 -39.594 -6.465 1 77.5 261 ASP A N 1
ATOM 1986 C CA . ASP A 1 261 ? -19.469 -40.156 -7.812 1 77.5 261 ASP A CA 1
ATOM 1987 C C . ASP A 1 261 ? -18.047 -40.125 -8.367 1 77.5 261 ASP A C 1
ATOM 1989 O O . ASP A 1 261 ? -17.625 -39.125 -8.945 1 77.5 261 ASP A O 1
ATOM 1993 N N . LEU A 1 262 ? -17.375 -41.188 -8.195 1 75.5 262 LEU A N 1
ATOM 1994 C CA . LEU A 1 262 ? -15.992 -41.344 -8.625 1 75.5 262 LEU A CA 1
ATOM 1995 C C . LEU A 1 262 ? -15.867 -41.125 -10.133 1 75.5 262 LEU A C 1
ATOM 1997 O O . LEU A 1 262 ? -14.93 -40.469 -10.602 1 75.5 262 LEU A O 1
ATOM 2001 N N . GLY A 1 263 ? -16.859 -41.625 -10.789 1 78.31 263 GLY A N 1
ATOM 2002 C CA . GLY A 1 263 ? -16.812 -41.531 -12.242 1 78.31 263 GLY A CA 1
ATOM 2003 C C . GLY A 1 263 ? -16.891 -40.094 -12.742 1 78.31 263 GLY A C 1
ATOM 2004 O O . GLY A 1 263 ? -16.094 -39.688 -13.594 1 78.31 263 GLY A O 1
ATOM 2005 N N . GLN A 1 264 ? -17.75 -39.375 -12.156 1 82.25 264 GLN A N 1
ATOM 2006 C CA . GLN A 1 264 ? -17.953 -38 -12.586 1 82.25 264 GLN A CA 1
ATOM 2007 C C . GLN A 1 264 ? -16.75 -37.125 -12.203 1 82.25 264 GLN A C 1
ATOM 2009 O O . GLN A 1 264 ? -16.312 -36.281 -13 1 82.25 264 GLN A O 1
ATOM 2014 N N . ASP A 1 265 ? -16.203 -37.312 -11.07 1 80.75 265 ASP A N 1
ATOM 2015 C CA . ASP A 1 265 ? -15.078 -36.531 -10.602 1 80.75 265 ASP A CA 1
ATOM 2016 C C . ASP A 1 265 ? -13.812 -36.844 -11.398 1 80.75 265 ASP A C 1
ATOM 2018 O O . ASP A 1 265 ? -13.062 -35.938 -11.766 1 80.75 265 ASP A O 1
ATOM 2022 N N . PHE A 1 266 ? -13.672 -38.062 -11.703 1 83 266 PHE A N 1
ATOM 2023 C CA . PHE A 1 266 ? -12.492 -38.469 -12.461 1 83 266 PHE A CA 1
ATOM 2024 C C . PHE A 1 266 ? -12.602 -38.031 -13.914 1 83 266 PHE A C 1
ATOM 2026 O O . PHE A 1 266 ? -11.594 -37.688 -14.547 1 83 266 PHE A O 1
ATOM 2033 N N . ARG A 1 267 ? -13.812 -38.031 -14.367 1 86.19 267 ARG A N 1
ATOM 2034 C CA . ARG A 1 267 ? -14.023 -37.5 -15.719 1 86.19 267 ARG A CA 1
ATOM 2035 C C . ARG A 1 267 ? -13.719 -36.031 -15.789 1 86.19 267 ARG A C 1
ATOM 2037 O O . ARG A 1 267 ? -13.07 -35.562 -16.734 1 86.19 267 ARG A O 1
ATOM 2044 N N . ALA A 1 268 ? -14.18 -35.344 -14.844 1 88.31 268 ALA A N 1
ATOM 2045 C CA . ALA A 1 268 ? -13.922 -33.906 -14.789 1 88.31 268 ALA A CA 1
ATOM 2046 C C . ALA A 1 268 ? -12.422 -33.625 -14.695 1 88.31 268 ALA A C 1
ATOM 2048 O O . ALA A 1 268 ? -11.914 -32.75 -15.391 1 88.31 268 ALA A O 1
ATOM 2049 N N . LEU A 1 269 ? -11.781 -34.406 -13.898 1 88.38 269 LEU A N 1
ATOM 2050 C CA . LEU A 1 269 ? -10.344 -34.25 -13.727 1 88.38 269 LEU A CA 1
ATOM 2051 C C . LEU A 1 269 ? -9.594 -34.594 -15 1 88.38 269 LEU A C 1
ATOM 2053 O O . LEU A 1 269 ? -8.664 -33.906 -15.398 1 88.38 269 LEU A O 1
ATOM 2057 N N . GLY A 1 270 ? -10.008 -35.656 -15.539 1 90.75 270 GLY A N 1
ATOM 2058 C CA . GLY A 1 270 ? -9.406 -36.031 -16.812 1 90.75 270 GLY A CA 1
ATOM 2059 C C . GLY A 1 270 ? -9.578 -35 -17.891 1 90.75 270 GLY A C 1
ATOM 2060 O O . GLY A 1 270 ? -8.648 -34.719 -18.641 1 90.75 270 GLY A O 1
ATOM 2061 N N . MET A 1 271 ? -10.75 -34.469 -17.969 1 93.06 271 MET A N 1
ATOM 2062 C CA . MET A 1 271 ? -11.008 -33.406 -18.938 1 93.06 271 MET A CA 1
ATOM 2063 C C . MET A 1 271 ? -10.133 -32.188 -18.656 1 93.06 271 MET A C 1
ATOM 2065 O O . MET A 1 271 ? -9.68 -31.531 -19.578 1 93.06 271 MET A O 1
ATOM 2069 N N . TYR A 1 272 ? -9.938 -31.938 -17.422 1 93.94 272 TYR A N 1
ATOM 2070 C CA . TYR A 1 272 ? -9.102 -30.797 -17.078 1 93.94 272 TYR A CA 1
ATOM 2071 C C . TYR A 1 272 ? -7.652 -31.031 -17.469 1 93.94 272 TYR A C 1
ATOM 2073 O O . TYR A 1 272 ? -6.988 -30.141 -18 1 93.94 272 TYR A O 1
ATOM 2081 N N . VAL A 1 273 ? -7.176 -32.219 -17.188 1 94.62 273 VAL A N 1
ATOM 2082 C CA . VAL A 1 273 ? -5.824 -32.594 -17.594 1 94.62 273 VAL A CA 1
ATOM 2083 C C . VAL A 1 273 ? -5.691 -32.438 -19.109 1 94.62 273 VAL A C 1
ATOM 2085 O O . VAL A 1 273 ? -4.676 -31.953 -19.609 1 94.62 273 VAL A O 1
ATOM 2088 N N . GLY A 1 274 ? -6.719 -32.969 -19.734 1 96 274 GLY A N 1
ATOM 2089 C CA . GLY A 1 274 ? -6.742 -32.781 -21.172 1 96 274 GLY A CA 1
ATOM 2090 C C . GLY A 1 274 ? -6.68 -31.344 -21.625 1 96 274 GLY A C 1
ATOM 2091 O O . GLY A 1 274 ? -5.93 -31 -22.531 1 96 274 GLY A O 1
ATOM 2092 N N . LEU A 1 275 ? -7.441 -30.516 -21.031 1 96.81 275 LEU A N 1
ATOM 2093 C CA . LEU A 1 275 ? -7.457 -29.094 -21.312 1 96.81 275 LEU A CA 1
ATOM 2094 C C . LEU A 1 275 ? -6.07 -28.484 -21.141 1 96.81 275 LEU A C 1
ATOM 2096 O O . LEU A 1 275 ? -5.602 -27.734 -22 1 96.81 275 LEU A O 1
ATOM 2100 N N . MET A 1 276 ? -5.422 -28.766 -20.062 1 96.62 276 MET A N 1
ATOM 2101 C CA . MET A 1 276 ? -4.094 -28.219 -19.766 1 96.62 276 MET A CA 1
ATOM 2102 C C . MET A 1 276 ? -3.072 -28.719 -20.797 1 96.62 276 MET A C 1
ATOM 2104 O O . MET A 1 276 ? -2.213 -27.953 -21.234 1 96.62 276 MET A O 1
ATOM 2108 N N . THR A 1 277 ? -3.178 -30 -21.109 1 96.75 277 THR A N 1
ATOM 2109 C CA . THR A 1 277 ? -2.252 -30.578 -22.078 1 96.75 277 THR A CA 1
ATOM 2110 C C . THR A 1 277 ? -2.406 -29.906 -23.438 1 96.75 277 THR A C 1
ATOM 2112 O O . THR A 1 277 ? -1.416 -29.516 -24.062 1 96.75 277 THR A O 1
ATOM 2115 N N . VAL A 1 278 ? -3.588 -29.766 -23.797 1 96.88 278 VAL A N 1
ATOM 2116 C CA . VAL A 1 278 ? -3.865 -29.125 -25.078 1 96.88 278 VAL A CA 1
ATOM 2117 C C . VAL A 1 278 ? -3.43 -27.656 -25.016 1 96.88 278 VAL A C 1
ATOM 2119 O O . VAL A 1 278 ? -2.803 -27.156 -25.953 1 96.88 278 VAL A O 1
ATOM 2122 N N . GLY A 1 279 ? -3.83 -27.016 -24 1 96.94 279 GLY A N 1
ATOM 2123 C CA . GLY A 1 279 ? -3.502 -25.609 -23.859 1 96.94 279 GLY A CA 1
ATOM 2124 C C . GLY A 1 279 ? -2.008 -25.344 -23.875 1 96.94 279 GLY A C 1
ATOM 2125 O O . GLY A 1 279 ? -1.536 -24.469 -24.609 1 96.94 279 GLY A O 1
ATOM 2126 N N . ILE A 1 280 ? -1.236 -26.062 -23.078 1 96.56 280 ILE A N 1
ATOM 2127 C CA . ILE A 1 280 ? 0.208 -25.891 -22.984 1 96.56 280 ILE A CA 1
ATOM 2128 C C . ILE A 1 280 ? 0.856 -26.234 -24.328 1 96.56 280 ILE A C 1
ATOM 2130 O O . ILE A 1 280 ? 1.791 -25.547 -24.766 1 96.56 280 ILE A O 1
ATOM 2134 N N . SER A 1 281 ? 0.385 -27.281 -24.938 1 96 281 SER A N 1
ATOM 2135 C CA . SER A 1 281 ? 0.911 -27.656 -26.25 1 96 281 SER A CA 1
ATOM 2136 C C . SER A 1 281 ? 0.67 -26.562 -27.266 1 96 281 SER A C 1
ATOM 2138 O O . SER A 1 281 ? 1.564 -26.234 -28.047 1 96 281 SER A O 1
ATOM 2140 N N . MET A 1 282 ? -0.49 -26.078 -27.281 1 96.12 282 MET A N 1
ATOM 2141 C CA . MET A 1 282 ? -0.816 -25 -28.203 1 96.12 282 MET A CA 1
ATOM 2142 C C . MET A 1 282 ? 0.065 -23.781 -27.938 1 96.12 282 MET A C 1
ATOM 2144 O O . MET A 1 282 ? 0.549 -23.141 -28.875 1 96.12 282 MET A O 1
ATOM 2148 N N . HIS A 1 283 ? 0.219 -23.469 -26.703 1 94.94 283 HIS A N 1
ATOM 2149 C CA . HIS A 1 283 ? 1.025 -22.312 -26.328 1 94.94 283 HIS A CA 1
ATOM 2150 C C . HIS A 1 283 ? 2.486 -22.516 -26.719 1 94.94 283 HIS A C 1
ATOM 2152 O O . HIS A 1 283 ? 3.111 -21.609 -27.281 1 94.94 283 HIS A O 1
ATOM 2158 N N . GLN A 1 284 ? 3.053 -23.641 -26.5 1 93.12 284 GLN A N 1
ATOM 2159 C CA . GLN A 1 284 ? 4.473 -23.938 -26.688 1 93.12 284 GLN A CA 1
ATOM 2160 C C . GLN A 1 284 ? 4.789 -24.188 -28.156 1 93.12 284 GLN A C 1
ATOM 2162 O O . GLN A 1 284 ? 5.875 -23.844 -28.625 1 93.12 284 GLN A O 1
ATOM 2167 N N . LEU A 1 285 ? 3.828 -24.75 -28.875 1 94.94 285 LEU A N 1
ATOM 2168 C CA . LEU A 1 285 ? 4.148 -25.219 -30.219 1 94.94 285 LEU A CA 1
ATOM 2169 C C . LEU A 1 285 ? 3.586 -24.281 -31.281 1 94.94 285 LEU A C 1
ATOM 2171 O O . LEU A 1 285 ? 4.012 -24.312 -32.438 1 94.94 285 LEU A O 1
ATOM 2175 N N . ILE A 1 286 ? 2.67 -23.484 -30.906 1 96.31 286 ILE A N 1
ATOM 2176 C CA . ILE A 1 286 ? 2.027 -22.656 -31.938 1 96.31 286 ILE A CA 1
ATOM 2177 C C . ILE A 1 286 ? 2.146 -21.188 -31.547 1 96.31 286 ILE A C 1
ATOM 2179 O O . ILE A 1 286 ? 2.793 -20.406 -32.25 1 96.31 286 ILE A O 1
ATOM 2183 N N . ILE A 1 287 ? 1.65 -20.828 -30.422 1 96.06 287 ILE A N 1
ATOM 2184 C CA . ILE A 1 287 ? 1.502 -19.422 -30.062 1 96.06 287 ILE A CA 1
ATOM 2185 C C . ILE A 1 287 ? 2.879 -18.781 -29.875 1 96.06 287 ILE A C 1
ATOM 2187 O O . ILE A 1 287 ? 3.219 -17.812 -30.531 1 96.06 287 ILE A O 1
ATOM 2191 N N . MET A 1 288 ? 3.678 -19.375 -29.016 1 95.44 288 MET A N 1
ATOM 2192 C CA . MET A 1 288 ? 4.98 -18.797 -28.703 1 95.44 288 MET A CA 1
ATOM 2193 C C . MET A 1 288 ? 5.902 -18.844 -29.922 1 95.44 288 MET A C 1
ATOM 2195 O O . MET A 1 288 ? 6.582 -17.875 -30.234 1 95.44 288 MET A O 1
ATOM 2199 N N . PRO A 1 289 ? 5.93 -19.969 -30.609 1 95.88 289 PRO A N 1
ATOM 2200 C CA . PRO A 1 289 ? 6.742 -20 -31.828 1 95.88 289 PRO A CA 1
ATOM 2201 C C . PRO A 1 289 ? 6.297 -18.969 -32.875 1 95.88 289 PRO A C 1
ATOM 2203 O O . PRO A 1 289 ? 7.129 -18.391 -33.562 1 95.88 289 PRO A O 1
ATOM 2206 N N . THR A 1 290 ? 5.012 -18.766 -32.969 1 96.94 290 THR A N 1
ATOM 2207 C CA . THR A 1 290 ? 4.512 -17.766 -33.906 1 96.94 290 THR A CA 1
ATOM 2208 C C . THR A 1 290 ? 4.969 -16.375 -33.5 1 96.94 290 THR A C 1
ATOM 2210 O O . THR A 1 290 ? 5.426 -15.586 -34.312 1 96.94 290 THR A O 1
ATOM 2213 N N . ILE A 1 291 ? 4.879 -16.062 -32.25 1 96.25 291 ILE A N 1
ATOM 2214 C CA . ILE A 1 291 ? 5.324 -14.773 -31.734 1 96.25 291 ILE A CA 1
ATOM 2215 C C . ILE A 1 291 ? 6.824 -14.617 -31.969 1 96.25 291 ILE A C 1
ATOM 2217 O O . ILE A 1 291 ? 7.273 -13.57 -32.438 1 96.25 291 ILE A O 1
ATOM 2221 N N . PHE A 1 292 ? 7.574 -15.625 -31.656 1 96.56 292 PHE A N 1
ATOM 2222 C CA . PHE A 1 292 ? 9.023 -15.641 -31.844 1 96.56 292 PHE A CA 1
ATOM 2223 C C . PHE A 1 292 ? 9.383 -15.391 -33.281 1 96.56 292 PHE A C 1
ATOM 2225 O O . PHE A 1 292 ? 10.25 -14.562 -33.594 1 96.56 292 PHE A O 1
ATOM 2232 N N . PHE A 1 293 ? 8.688 -16.031 -34.188 1 96.75 293 PHE A N 1
ATOM 2233 C CA . PHE A 1 293 ? 8.969 -15.93 -35.625 1 96.75 293 PHE A CA 1
ATOM 2234 C C . PHE A 1 293 ? 8.609 -14.547 -36.156 1 96.75 293 PHE A C 1
ATOM 2236 O O . PHE A 1 293 ? 9.352 -13.977 -36.969 1 96.75 293 PHE A O 1
ATOM 2243 N N . VAL A 1 294 ? 7.508 -14.055 -35.781 1 96.31 294 VAL A N 1
ATOM 2244 C CA . VAL A 1 294 ? 7.023 -12.773 -36.25 1 96.31 294 VAL A CA 1
ATOM 2245 C C . VAL A 1 294 ? 8 -11.664 -35.875 1 96.31 294 VAL A C 1
ATOM 2247 O O . VAL A 1 294 ? 8.281 -10.766 -36.656 1 96.31 294 VAL A O 1
ATOM 2250 N N . PHE A 1 295 ? 8.555 -11.773 -34.719 1 95.12 295 PHE A N 1
ATOM 2251 C CA . PHE A 1 295 ? 9.414 -10.695 -34.219 1 95.12 295 PHE A CA 1
ATOM 2252 C C . PHE A 1 295 ? 10.844 -10.883 -34.719 1 95.12 295 PHE A C 1
ATOM 2254 O O . PHE A 1 295 ? 11.508 -9.914 -35.062 1 95.12 295 PHE A O 1
ATOM 2261 N N . THR A 1 296 ? 11.383 -12.094 -34.812 1 95.06 296 THR A N 1
ATOM 2262 C CA . THR A 1 296 ? 12.805 -12.297 -35.062 1 95.06 296 THR A CA 1
ATOM 2263 C C . THR A 1 296 ? 13.031 -12.828 -36.469 1 95.06 296 THR A C 1
ATOM 2265 O O . THR A 1 296 ? 14.156 -12.797 -37 1 95.06 296 THR A O 1
ATOM 2268 N N . ARG A 1 297 ? 11.984 -13.422 -37.031 1 94.69 297 ARG A N 1
ATOM 2269 C CA . ARG A 1 297 ? 12.07 -14.047 -38.344 1 94.69 297 ARG A CA 1
ATOM 2270 C C . ARG A 1 297 ? 13.047 -15.211 -38.344 1 94.69 297 ARG A C 1
ATOM 2272 O O . ARG A 1 297 ? 13.664 -15.523 -39.375 1 94.69 297 ARG A O 1
ATOM 2279 N N . ARG A 1 298 ? 13.281 -15.719 -37.25 1 94.19 298 ARG A N 1
ATOM 2280 C CA . ARG A 1 298 ? 14.094 -16.922 -37.062 1 94.19 298 ARG A CA 1
ATOM 2281 C C . ARG A 1 298 ? 13.219 -18.156 -36.875 1 94.19 298 ARG A C 1
ATOM 2283 O O . ARG A 1 298 ? 12.047 -18.047 -36.531 1 94.19 298 ARG A O 1
ATOM 2290 N N . ASN A 1 299 ? 13.758 -19.266 -37.125 1 95.5 299 ASN A N 1
ATOM 2291 C CA . ASN A 1 299 ? 13.008 -20.516 -37.031 1 95.5 299 ASN A CA 1
ATOM 2292 C C . ASN A 1 299 ? 12.844 -20.938 -35.562 1 95.5 299 ASN A C 1
ATOM 2294 O O . ASN A 1 299 ? 13.805 -21.375 -34.938 1 95.5 299 ASN A O 1
ATOM 2298 N N . PRO A 1 300 ? 11.703 -20.938 -35.094 1 95.31 300 PRO A N 1
ATOM 2299 C CA . PRO A 1 300 ? 11.484 -21.25 -33.688 1 95.31 300 PRO A CA 1
ATOM 2300 C C . PRO A 1 300 ? 11.695 -22.734 -33.375 1 95.31 300 PRO A C 1
ATOM 2302 O O . PRO A 1 300 ? 12.086 -23.078 -32.25 1 95.31 300 PRO A O 1
ATOM 2305 N N . TYR A 1 301 ? 11.477 -23.578 -34.281 1 95.88 301 TYR A N 1
ATOM 2306 C CA . TYR A 1 301 ? 11.578 -25.016 -34.031 1 95.88 301 TYR A CA 1
ATOM 2307 C C . TYR A 1 301 ? 13.039 -25.453 -33.969 1 95.88 301 TYR A C 1
ATOM 2309 O O . TYR A 1 301 ? 13.375 -26.422 -33.312 1 95.88 301 TYR A O 1
ATOM 2317 N N . ARG A 1 302 ? 13.906 -24.766 -34.656 1 94.88 302 ARG A N 1
ATOM 2318 C CA . ARG A 1 302 ? 15.336 -25 -34.5 1 94.88 302 ARG A CA 1
ATOM 2319 C C . ARG A 1 302 ? 15.805 -24.594 -33.094 1 94.88 302 ARG A C 1
ATOM 2321 O O . ARG A 1 302 ? 16.625 -25.297 -32.5 1 94.88 302 ARG A O 1
ATOM 2328 N N . PHE A 1 303 ? 15.336 -23.516 -32.719 1 95.88 303 PHE A N 1
ATOM 2329 C CA . PHE A 1 303 ? 15.688 -23.062 -31.375 1 95.88 303 PHE A CA 1
ATOM 2330 C C . PHE A 1 303 ? 15.164 -24.031 -30.312 1 95.88 303 PHE A C 1
ATOM 2332 O O . PHE A 1 303 ? 15.82 -24.25 -29.297 1 95.88 303 PHE A O 1
ATOM 2339 N N . ALA A 1 304 ? 13.992 -24.625 -30.578 1 96 304 ALA A N 1
ATOM 2340 C CA . ALA A 1 304 ? 13.422 -25.594 -29.641 1 96 304 ALA A CA 1
ATOM 2341 C C . ALA A 1 304 ? 14.367 -26.766 -29.438 1 96 304 ALA A C 1
ATOM 2343 O O . ALA A 1 304 ? 14.484 -27.297 -28.328 1 96 304 ALA A O 1
ATOM 2344 N N . VAL A 1 305 ? 15.008 -27.109 -30.438 1 94 305 VAL A N 1
ATOM 2345 C CA . VAL A 1 305 ? 15.969 -28.203 -30.359 1 94 305 VAL A CA 1
ATOM 2346 C C . VAL A 1 305 ? 17.203 -27.75 -29.562 1 94 305 VAL A C 1
ATOM 2348 O O . VAL A 1 305 ? 17.75 -28.516 -28.781 1 94 305 VAL A O 1
ATOM 2351 N N . GLN A 1 306 ? 17.562 -26.562 -29.734 1 93.81 306 GLN A N 1
ATOM 2352 C CA . GLN A 1 306 ? 18.766 -26.016 -29.109 1 93.81 306 GLN A CA 1
ATOM 2353 C C . GLN A 1 306 ? 18.562 -25.844 -27.609 1 93.81 306 GLN A C 1
ATOM 2355 O O . GLN A 1 306 ? 19.531 -25.812 -26.844 1 93.81 306 GLN A O 1
ATOM 2360 N N . ILE A 1 307 ? 17.344 -25.688 -27.25 1 95.31 307 ILE A N 1
ATOM 2361 C CA . ILE A 1 307 ? 17.109 -25.516 -25.812 1 95.31 307 ILE A CA 1
ATOM 2362 C C . ILE A 1 307 ? 16.594 -26.828 -25.219 1 95.31 307 ILE A C 1
ATOM 2364 O O . ILE A 1 307 ? 16.078 -26.828 -24.094 1 95.31 307 ILE A O 1
ATOM 2368 N N . SER A 1 308 ? 16.672 -27.922 -25.859 1 93.69 308 SER A N 1
ATOM 2369 C CA . SER A 1 308 ? 16.109 -29.203 -25.453 1 93.69 308 SER A CA 1
ATOM 2370 C C . SER A 1 308 ? 16.719 -29.672 -24.125 1 93.69 308 SER A C 1
ATOM 2372 O O . SER A 1 308 ? 16.016 -30.234 -23.281 1 93.69 308 SER A O 1
ATOM 2374 N N . LYS A 1 309 ? 18.016 -29.438 -23.938 1 88.56 309 LYS A N 1
ATOM 2375 C CA . LYS A 1 309 ? 18.672 -29.828 -22.688 1 88.56 309 LYS A CA 1
ATOM 2376 C C . LYS A 1 309 ? 18.094 -29.078 -21.5 1 88.56 309 LYS A C 1
ATOM 2378 O O . LYS A 1 309 ? 17.797 -29.688 -20.469 1 88.56 309 LYS A O 1
ATOM 2383 N N . ALA A 1 310 ? 17.984 -27.828 -21.734 1 91.56 310 ALA A N 1
ATOM 2384 C CA . ALA A 1 310 ? 17.391 -27.016 -20.688 1 91.56 310 ALA A CA 1
ATOM 2385 C C . ALA A 1 310 ? 15.945 -27.422 -20.422 1 91.56 310 ALA A C 1
ATOM 2387 O O . ALA A 1 310 ? 15.516 -27.5 -19.266 1 91.56 310 ALA A O 1
ATOM 2388 N N . TRP A 1 311 ? 15.203 -27.656 -21.469 1 94.06 311 TRP A N 1
ATOM 2389 C CA . TRP A 1 311 ? 13.805 -28.078 -21.375 1 94.06 311 TRP A CA 1
ATOM 2390 C C . TRP A 1 311 ? 13.672 -29.359 -20.578 1 94.06 311 TRP A C 1
ATOM 2392 O O . TRP A 1 311 ? 12.812 -29.469 -19.703 1 94.06 311 TRP A O 1
ATOM 2402 N N . MET A 1 312 ? 14.508 -30.297 -20.812 1 89.12 312 MET A N 1
ATOM 2403 C CA . MET A 1 312 ? 14.477 -31.578 -20.125 1 89.12 312 MET A CA 1
ATOM 2404 C C . MET A 1 312 ? 14.828 -31.422 -18.656 1 89.12 312 MET A C 1
ATOM 2406 O O . MET A 1 312 ? 14.25 -32.094 -17.797 1 89.12 312 MET A O 1
ATOM 2410 N N . MET A 1 313 ? 15.758 -30.562 -18.453 1 86.06 313 MET A N 1
ATOM 2411 C CA . MET A 1 313 ? 16.141 -30.281 -17.078 1 86.06 313 MET A CA 1
ATOM 2412 C C . MET A 1 313 ? 14.969 -29.734 -16.281 1 86.06 313 MET A C 1
ATOM 2414 O O . MET A 1 313 ? 14.719 -30.172 -15.156 1 86.06 313 MET A O 1
ATOM 2418 N N . VAL A 1 314 ? 14.266 -28.828 -16.906 1 89.94 314 VAL A N 1
ATOM 2419 C CA . VAL A 1 314 ? 13.133 -28.203 -16.219 1 89.94 314 VAL A CA 1
ATOM 2420 C C . VAL A 1 314 ? 11.992 -29.219 -16.094 1 89.94 314 VAL A C 1
ATOM 2422 O O . VAL A 1 314 ? 11.289 -29.234 -15.078 1 89.94 314 VAL A O 1
ATOM 2425 N N . PHE A 1 315 ? 11.844 -30.031 -17.094 1 88.5 315 PHE A N 1
ATOM 2426 C CA . PHE A 1 315 ? 10.828 -31.078 -17.031 1 88.5 315 PHE A CA 1
ATOM 2427 C C . PHE A 1 315 ? 11.086 -32 -15.867 1 88.5 315 PHE A C 1
ATOM 2429 O O . PHE A 1 315 ? 10.141 -32.438 -15.195 1 88.5 315 PHE A O 1
ATOM 2436 N N . ALA A 1 316 ? 12.266 -32.219 -15.617 1 79.94 316 ALA A N 1
ATOM 2437 C CA . ALA A 1 316 ? 12.648 -33.156 -14.578 1 79.94 316 ALA A CA 1
ATOM 2438 C C . ALA A 1 316 ? 12.594 -32.5 -13.195 1 79.94 316 ALA A C 1
ATOM 2440 O O . ALA A 1 316 ? 12.172 -33.125 -12.227 1 79.94 316 ALA A O 1
ATOM 2441 N N . THR A 1 317 ? 12.977 -31.25 -13.094 1 75.44 317 THR A N 1
ATOM 2442 C CA . THR A 1 317 ? 13.148 -30.625 -11.789 1 75.44 317 THR A CA 1
ATOM 2443 C C . THR A 1 317 ? 11.969 -29.719 -11.469 1 75.44 317 THR A C 1
ATOM 2445 O O . THR A 1 317 ? 11.789 -29.312 -10.32 1 75.44 317 THR A O 1
ATOM 2448 N N . THR A 1 318 ? 11.234 -29.281 -12.477 1 86.25 318 THR A N 1
ATOM 2449 C CA . THR A 1 318 ? 10.117 -28.359 -12.406 1 86.25 318 THR A CA 1
ATOM 2450 C C . THR A 1 318 ? 10.57 -27 -11.891 1 86.25 318 THR A C 1
ATOM 2452 O O . THR A 1 318 ? 9.82 -26.297 -11.203 1 86.25 318 THR A O 1
ATOM 2455 N N . SER A 1 319 ? 11.875 -26.656 -12.133 1 82.81 319 SER A N 1
ATOM 2456 C CA . SER A 1 319 ? 12.43 -25.375 -11.742 1 82.81 319 SER A CA 1
ATOM 2457 C C . SER A 1 319 ? 13.211 -24.734 -12.891 1 82.81 319 SER A C 1
ATOM 2459 O O . SER A 1 319 ? 14.203 -25.297 -13.359 1 82.81 319 SER A O 1
ATOM 2461 N N . THR A 1 320 ? 12.789 -23.594 -13.211 1 90.25 320 THR A N 1
ATOM 2462 C CA . THR A 1 320 ? 13.492 -22.906 -14.281 1 90.25 320 THR A CA 1
ATOM 2463 C C . THR A 1 320 ? 14.789 -22.281 -13.773 1 90.25 320 THR A C 1
ATOM 2465 O O . THR A 1 320 ? 15.703 -22 -14.555 1 90.25 320 THR A O 1
ATOM 2468 N N . ALA A 1 321 ? 14.891 -22.078 -12.5 1 85.62 321 ALA A N 1
ATOM 2469 C CA . ALA A 1 321 ? 16.094 -21.5 -11.914 1 85.62 321 ALA A CA 1
ATOM 2470 C C . ALA A 1 321 ? 17.281 -22.438 -12.102 1 85.62 321 ALA A C 1
ATOM 2472 O O . ALA A 1 321 ? 18.422 -22 -12.305 1 85.62 321 ALA A O 1
ATOM 2473 N N . MET A 1 322 ? 17.062 -23.672 -12.109 1 80.56 322 MET A N 1
ATOM 2474 C CA . MET A 1 322 ? 18.125 -24.672 -12.219 1 80.56 322 MET A CA 1
ATOM 2475 C C . MET A 1 322 ? 18.641 -24.75 -13.648 1 80.56 322 MET A C 1
ATOM 2477 O O . MET A 1 322 ? 19.75 -25.25 -13.883 1 80.56 322 MET A O 1
ATOM 2481 N N . ALA A 1 323 ? 17.922 -24.203 -14.523 1 89.69 323 ALA A N 1
ATOM 2482 C CA . ALA A 1 323 ? 18.281 -24.312 -15.938 1 89.69 323 ALA A CA 1
ATOM 2483 C C . ALA A 1 323 ? 18.891 -23.016 -16.453 1 89.69 323 ALA A C 1
ATOM 2485 O O . ALA A 1 323 ? 19.109 -22.859 -17.656 1 89.69 323 ALA A O 1
ATOM 2486 N N . ILE A 1 324 ? 19.203 -22.078 -15.609 1 89.12 324 ILE A N 1
ATOM 2487 C CA . ILE A 1 324 ? 19.703 -20.766 -16 1 89.12 324 ILE A CA 1
ATOM 2488 C C . ILE A 1 324 ? 20.984 -20.922 -16.828 1 89.12 324 ILE A C 1
ATOM 2490 O O . ILE A 1 324 ? 21.078 -20.375 -17.938 1 89.12 324 ILE A O 1
ATOM 2494 N N . PRO A 1 325 ? 21.984 -21.75 -16.375 1 87.06 325 PRO A N 1
ATOM 2495 C CA . PRO A 1 325 ? 23.203 -21.875 -17.172 1 87.06 325 PRO A CA 1
ATOM 2496 C C . PRO A 1 325 ? 22.953 -22.406 -18.578 1 87.06 325 PRO A C 1
ATOM 2498 O O . PRO A 1 325 ? 23.531 -21.922 -19.547 1 87.06 325 PRO A O 1
ATOM 2501 N N . GLU A 1 326 ? 22.062 -23.406 -18.656 1 90.31 326 GLU A N 1
ATOM 2502 C CA . GLU A 1 326 ? 21.766 -24 -19.953 1 90.31 326 GLU A CA 1
ATOM 2503 C C . GLU A 1 326 ? 20.984 -23.031 -20.844 1 90.31 326 GLU A C 1
ATOM 2505 O O . GLU A 1 326 ? 21.156 -23.031 -22.062 1 90.31 326 GLU A O 1
ATOM 2510 N N . MET A 1 327 ? 20.109 -22.234 -20.281 1 94.12 327 MET A N 1
ATOM 2511 C CA . MET A 1 327 ? 19.375 -21.219 -21.047 1 94.12 327 MET A CA 1
ATOM 2512 C C . MET A 1 327 ? 20.328 -20.156 -21.594 1 94.12 327 MET A C 1
ATOM 2514 O O . MET A 1 327 ? 20.219 -19.766 -22.75 1 94.12 327 MET A O 1
ATOM 2518 N N . LEU A 1 328 ? 21.281 -19.75 -20.75 1 92.5 328 LEU A N 1
ATOM 2519 C CA . LEU A 1 328 ? 22.266 -18.766 -21.156 1 92.5 328 LEU A CA 1
ATOM 2520 C C . LEU A 1 328 ? 23.109 -19.297 -22.312 1 92.5 328 LEU A C 1
ATOM 2522 O O . LEU A 1 328 ? 23.281 -18.609 -23.328 1 92.5 328 LEU A O 1
ATOM 2526 N N . SER A 1 329 ? 23.531 -20.469 -22.141 1 92.38 329 SER A N 1
ATOM 2527 C CA . SER A 1 329 ? 24.359 -21.094 -23.156 1 92.38 329 SER A CA 1
ATOM 2528 C C . SER A 1 329 ? 23.625 -21.203 -24.484 1 92.38 329 SER A C 1
ATOM 2530 O O . SER A 1 329 ? 24.172 -20.875 -25.547 1 92.38 329 SER A O 1
ATOM 2532 N N . ALA A 1 330 ? 22.422 -21.625 -24.453 1 94.38 330 ALA A N 1
ATOM 2533 C CA . ALA A 1 330 ? 21.641 -21.781 -25.672 1 94.38 330 ALA A CA 1
ATOM 2534 C C . ALA A 1 330 ? 21.406 -20.438 -26.359 1 94.38 330 ALA A C 1
ATOM 2536 O O . ALA A 1 330 ? 21.516 -20.344 -27.578 1 94.38 330 ALA A O 1
ATOM 2537 N N . CYS A 1 331 ? 21.078 -19.406 -25.656 1 96.06 331 CYS A N 1
ATOM 2538 C CA . CYS A 1 331 ? 20.797 -18.094 -26.203 1 96.06 331 CYS A CA 1
ATOM 2539 C C . CYS A 1 331 ? 22.078 -17.453 -26.75 1 96.06 331 CYS A C 1
ATOM 2541 O O . CYS A 1 331 ? 22.062 -16.859 -27.828 1 96.06 331 CYS A O 1
ATOM 2543 N N . GLU A 1 332 ? 23.125 -17.625 -26.016 1 94.62 332 GLU A N 1
ATOM 2544 C CA . GLU A 1 332 ? 24.375 -16.969 -26.375 1 94.62 332 GLU A CA 1
ATOM 2545 C C . GLU A 1 332 ? 25.078 -17.719 -27.5 1 94.62 332 GLU A C 1
ATOM 2547 O O . GLU A 1 332 ? 25.531 -17.109 -28.469 1 94.62 332 GLU A O 1
ATOM 2552 N N . ASN A 1 333 ? 25.125 -18.984 -27.391 1 93 333 ASN A N 1
ATOM 2553 C CA . ASN A 1 333 ? 25.938 -19.781 -28.312 1 93 333 ASN A CA 1
ATOM 2554 C C . ASN A 1 333 ? 25.156 -20.141 -29.578 1 93 333 ASN A C 1
ATOM 2556 O O . ASN A 1 333 ? 25.734 -20.219 -30.672 1 93 333 ASN A O 1
ATOM 2560 N N . HIS A 1 334 ? 23.922 -20.344 -29.422 1 92.5 334 HIS A N 1
ATOM 2561 C CA . HIS A 1 334 ? 23.172 -20.828 -30.562 1 92.5 334 HIS A CA 1
ATOM 2562 C C . HIS A 1 334 ? 22.406 -19.703 -31.234 1 92.5 334 HIS A C 1
ATOM 2564 O O . HIS A 1 334 ? 22.109 -19.766 -32.438 1 92.5 334 HIS A O 1
ATOM 2570 N N . GLN A 1 335 ? 22.047 -18.719 -30.484 1 94.31 335 GLN A N 1
ATOM 2571 C CA . GLN A 1 335 ? 21.281 -17.625 -31.062 1 94.31 335 GLN A CA 1
ATOM 2572 C C . GLN A 1 335 ? 22.094 -16.328 -31.094 1 94.31 335 GLN A C 1
ATOM 2574 O O . GLN A 1 335 ? 21.594 -15.289 -31.531 1 94.31 335 GLN A O 1
ATOM 2579 N N . ASN A 1 336 ? 23.25 -16.312 -30.609 1 94.12 336 ASN A N 1
ATOM 2580 C CA . ASN A 1 336 ? 24.203 -15.211 -30.672 1 94.12 336 ASN A CA 1
ATOM 2581 C C . ASN A 1 336 ? 23.672 -13.969 -29.969 1 94.12 336 ASN A C 1
ATOM 2583 O O . ASN A 1 336 ? 23.781 -12.859 -30.469 1 94.12 336 ASN A O 1
ATOM 2587 N N . VAL A 1 337 ? 23.094 -14.211 -28.938 1 95.5 337 VAL A N 1
ATOM 2588 C CA . VAL A 1 337 ? 22.578 -13.102 -28.141 1 95.5 337 VAL A CA 1
ATOM 2589 C C . VAL A 1 337 ? 23.703 -12.469 -27.344 1 95.5 337 VAL A C 1
ATOM 2591 O O . VAL A 1 337 ? 24.562 -13.172 -26.797 1 95.5 337 VAL A O 1
ATOM 2594 N N . ASP A 1 338 ? 23.734 -11.172 -27.328 1 93.38 338 ASP A N 1
ATOM 2595 C CA . ASP A 1 338 ? 24.703 -10.422 -26.531 1 93.38 338 ASP A CA 1
ATOM 2596 C C . ASP A 1 338 ? 24.594 -10.773 -25.062 1 93.38 338 ASP A C 1
ATOM 2598 O O . ASP A 1 338 ? 23.5 -10.852 -24.516 1 93.38 338 ASP A O 1
ATOM 2602 N N . ARG A 1 339 ? 25.719 -10.883 -24.422 1 89.31 339 ARG A N 1
ATOM 2603 C CA . ARG A 1 339 ? 25.766 -11.297 -23.031 1 89.31 339 ARG A CA 1
ATOM 2604 C C . ARG A 1 339 ? 25.094 -10.266 -22.125 1 89.31 339 ARG A C 1
ATOM 2606 O O . ARG A 1 339 ? 24.562 -10.609 -21.078 1 89.31 339 ARG A O 1
ATOM 2613 N N . ARG A 1 340 ? 25.109 -9.016 -22.578 1 87.94 340 ARG A N 1
ATOM 2614 C CA . ARG A 1 340 ? 24.484 -7.953 -21.797 1 87.94 340 ARG A CA 1
ATOM 2615 C C . ARG A 1 340 ? 22.984 -8.156 -21.703 1 87.94 340 ARG A C 1
ATOM 2617 O O . ARG A 1 340 ? 22.359 -7.809 -20.688 1 87.94 340 ARG A O 1
ATOM 2624 N N . VAL A 1 341 ? 22.484 -8.727 -22.656 1 90.75 341 VAL A N 1
ATOM 2625 C CA . VAL A 1 341 ? 21.047 -8.945 -22.719 1 90.75 341 VAL A CA 1
ATOM 2626 C C . VAL A 1 341 ? 20.703 -10.266 -22.016 1 90.75 341 VAL A C 1
ATOM 2628 O O . VAL A 1 341 ? 19.828 -10.305 -21.141 1 90.75 341 VAL A O 1
ATOM 2631 N N . SER A 1 342 ? 21.406 -11.344 -22.406 1 93.12 342 SER A N 1
ATOM 2632 C CA . SER A 1 342 ? 21.078 -12.656 -21.859 1 93.12 342 SER A CA 1
ATOM 2633 C C . SER A 1 342 ? 21.25 -12.688 -20.344 1 93.12 342 SER A C 1
ATOM 2635 O O . SER A 1 342 ? 20.391 -13.219 -19.641 1 93.12 342 SER A O 1
ATOM 2637 N N . ARG A 1 343 ? 22.281 -12.109 -19.828 1 85.81 343 ARG A N 1
ATOM 2638 C CA . ARG A 1 343 ? 22.594 -12.164 -18.406 1 85.81 343 ARG A CA 1
ATOM 2639 C C . ARG A 1 343 ? 21.625 -11.312 -17.609 1 85.81 343 ARG A C 1
ATOM 2641 O O . ARG A 1 343 ? 21.422 -11.547 -16.406 1 85.81 343 ARG A O 1
ATOM 2648 N N . PHE A 1 344 ? 21 -10.383 -18.297 1 83.5 344 PHE A N 1
ATOM 2649 C CA . PHE A 1 344 ? 20 -9.555 -17.625 1 83.5 344 PHE A CA 1
ATOM 2650 C C . PHE A 1 344 ? 18.609 -10.156 -17.766 1 83.5 344 PHE A C 1
ATOM 2652 O O . PHE A 1 344 ? 17.859 -10.211 -16.797 1 83.5 344 PHE A O 1
ATOM 2659 N N . VAL A 1 345 ? 18.25 -10.633 -18.891 1 91.62 345 VAL A N 1
ATOM 2660 C CA . VAL A 1 345 ? 16.875 -10.992 -19.203 1 91.62 345 VAL A CA 1
ATOM 2661 C C . VAL A 1 345 ? 16.578 -12.398 -18.688 1 91.62 345 VAL A C 1
ATOM 2663 O O . VAL A 1 345 ? 15.453 -12.672 -18.25 1 91.62 345 VAL A O 1
ATOM 2666 N N . VAL A 1 346 ? 17.5 -13.289 -18.688 1 91.44 346 VAL A N 1
ATOM 2667 C CA . VAL A 1 346 ? 17.234 -14.656 -18.25 1 91.44 346 VAL A CA 1
ATOM 2668 C C . VAL A 1 346 ? 16.812 -14.648 -16.781 1 91.44 346 VAL A C 1
ATOM 2670 O O . VAL A 1 346 ? 15.742 -15.148 -16.422 1 91.44 346 VAL A O 1
ATOM 2673 N N . PRO A 1 347 ? 17.625 -14.047 -15.977 1 84.94 347 PRO A N 1
ATOM 2674 C CA . PRO A 1 347 ? 17.188 -14 -14.578 1 84.94 347 PRO A CA 1
ATOM 2675 C C . PRO A 1 347 ? 15.859 -13.266 -14.414 1 84.94 347 PRO A C 1
ATOM 2677 O O . PRO A 1 347 ? 15.047 -13.633 -13.555 1 84.94 347 PRO A O 1
ATOM 2680 N N . LEU A 1 348 ? 15.648 -12.289 -15.164 1 84.44 348 LEU A N 1
ATOM 2681 C CA . LEU A 1 348 ? 14.406 -11.523 -15.109 1 84.44 348 LEU A CA 1
ATOM 2682 C C . LEU A 1 348 ? 13.211 -12.406 -15.469 1 84.44 348 LEU A C 1
ATOM 2684 O O . LEU A 1 348 ? 12.172 -12.344 -14.82 1 84.44 348 LEU A O 1
ATOM 2688 N N . CYS A 1 349 ? 13.352 -13.148 -16.453 1 92.69 349 CYS A N 1
ATOM 2689 C CA . CYS A 1 349 ? 12.297 -14.047 -16.891 1 92.69 349 CYS A CA 1
ATOM 2690 C C . CYS A 1 349 ? 12.016 -15.117 -15.836 1 92.69 349 CYS A C 1
ATOM 2692 O O . CYS A 1 349 ? 10.859 -15.43 -15.555 1 92.69 349 CYS A O 1
ATOM 2694 N N . VAL A 1 350 ? 13.039 -15.625 -15.305 1 88.5 350 VAL A N 1
ATOM 2695 C CA . VAL A 1 350 ? 12.883 -16.656 -14.281 1 88.5 350 VAL A CA 1
ATOM 2696 C C . VAL A 1 350 ? 12.086 -16.094 -13.109 1 88.5 350 VAL A C 1
ATOM 2698 O O . VAL A 1 350 ? 11.297 -16.812 -12.484 1 88.5 350 VAL A O 1
ATOM 2701 N N . ALA A 1 351 ? 12.227 -14.883 -12.984 1 81.38 351 ALA A N 1
ATOM 2702 C CA . ALA A 1 351 ? 11.594 -14.234 -11.836 1 81.38 351 ALA A CA 1
ATOM 2703 C C . ALA A 1 351 ? 10.164 -13.812 -12.172 1 81.38 351 ALA A C 1
ATOM 2705 O O . ALA A 1 351 ? 9.273 -13.906 -11.328 1 81.38 351 ALA A O 1
ATOM 2706 N N . LEU A 1 352 ? 9.938 -13.383 -13.375 1 86.88 352 LEU A N 1
ATOM 2707 C CA . LEU A 1 352 ? 8.703 -12.641 -13.617 1 86.88 352 LEU A CA 1
ATOM 2708 C C . LEU A 1 352 ? 7.828 -13.367 -14.641 1 86.88 352 LEU A C 1
ATOM 2710 O O . LEU A 1 352 ? 6.625 -13.109 -14.711 1 86.88 352 LEU A O 1
ATOM 2714 N N . ASN A 1 353 ? 8.406 -14.18 -15.398 1 91.12 353 ASN A N 1
ATOM 2715 C CA . ASN A 1 353 ? 7.684 -14.805 -16.5 1 91.12 353 ASN A CA 1
ATOM 2716 C C . ASN A 1 353 ? 7.191 -16.203 -16.125 1 91.12 353 ASN A C 1
ATOM 2718 O O . ASN A 1 353 ? 7.934 -16.984 -15.531 1 91.12 353 ASN A O 1
ATOM 2722 N N . ALA A 1 354 ? 5.926 -16.469 -16.359 1 94.75 354 ALA A N 1
ATOM 2723 C CA . ALA A 1 354 ? 5.367 -17.781 -16.047 1 94.75 354 ALA A CA 1
ATOM 2724 C C . ALA A 1 354 ? 4.109 -18.047 -16.875 1 94.75 354 ALA A C 1
ATOM 2726 O O . ALA A 1 354 ? 3.033 -18.281 -16.312 1 94.75 354 ALA A O 1
ATOM 2727 N N . ASN A 1 355 ? 4.312 -18.25 -18.141 1 96.19 355 ASN A N 1
ATOM 2728 C CA . ASN A 1 355 ? 3.184 -18.438 -19.047 1 96.19 355 ASN A CA 1
ATOM 2729 C C . ASN A 1 355 ? 2.398 -19.703 -18.719 1 96.19 355 ASN A C 1
ATOM 2731 O O . ASN A 1 355 ? 1.169 -19.672 -18.641 1 96.19 355 ASN A O 1
ATOM 2735 N N . GLY A 1 356 ? 3.143 -20.75 -18.594 1 96.31 356 GLY A N 1
ATOM 2736 C CA . GLY A 1 356 ? 2.484 -22 -18.25 1 96.31 356 GLY A CA 1
ATOM 2737 C C . GLY A 1 356 ? 1.73 -21.938 -16.938 1 96.31 356 GLY A C 1
ATOM 2738 O O . GLY A 1 356 ? 0.62 -22.453 -16.828 1 96.31 356 GLY A O 1
ATOM 2739 N N . SER A 1 357 ? 2.295 -21.312 -15.977 1 95.81 357 SER A N 1
ATOM 2740 C CA . SER A 1 357 ? 1.661 -21.156 -14.672 1 95.81 357 SER A CA 1
ATOM 2741 C C . SER A 1 357 ? 0.424 -20.266 -14.766 1 95.81 357 SER A C 1
ATOM 2743 O O . SER A 1 357 ? -0.58 -20.516 -14.094 1 95.81 357 SER A O 1
ATOM 2745 N N . ALA A 1 358 ? 0.584 -19.281 -15.594 1 96.69 358 ALA A N 1
ATOM 2746 C CA . ALA A 1 358 ? -0.562 -18.391 -15.797 1 96.69 358 ALA A CA 1
ATOM 2747 C C . ALA A 1 358 ? -1.754 -19.156 -16.359 1 96.69 358 ALA A C 1
ATOM 2749 O O . ALA A 1 358 ? -2.887 -18.984 -15.906 1 96.69 358 ALA A O 1
ATOM 2750 N N . MET A 1 359 ? -1.485 -19.969 -17.281 1 97.12 359 MET A N 1
ATOM 2751 C CA . MET A 1 359 ? -2.535 -20.781 -17.891 1 97.12 359 MET A CA 1
ATOM 2752 C C . MET A 1 359 ? -3.152 -21.719 -16.859 1 97.12 359 MET A C 1
ATOM 2754 O O . MET A 1 359 ? -4.375 -21.859 -16.781 1 97.12 359 MET A O 1
ATOM 2758 N N . PHE A 1 360 ? -2.361 -22.312 -16.109 1 96.75 360 PHE A N 1
ATOM 2759 C CA . PHE A 1 360 ? -2.809 -23.266 -15.094 1 96.75 360 PHE A CA 1
ATOM 2760 C C . PHE A 1 360 ? -3.666 -22.562 -14.047 1 96.75 360 PHE A C 1
ATOM 2762 O O . PHE A 1 360 ? -4.789 -22.984 -13.766 1 96.75 360 PHE A O 1
ATOM 2769 N N . ILE A 1 361 ? -3.154 -21.547 -13.477 1 95.62 361 ILE A N 1
ATOM 2770 C CA . ILE A 1 361 ? -3.828 -20.875 -12.375 1 95.62 361 ILE A CA 1
ATOM 2771 C C . ILE A 1 361 ? -5.18 -20.344 -12.844 1 95.62 361 ILE A C 1
ATOM 2773 O O . ILE A 1 361 ? -6.191 -20.516 -12.156 1 95.62 361 ILE A O 1
ATOM 2777 N N . THR A 1 362 ? -5.184 -19.766 -13.992 1 96.81 362 THR A N 1
ATOM 2778 C CA . THR A 1 362 ? -6.422 -19.219 -14.539 1 96.81 362 THR A CA 1
ATOM 2779 C C . THR A 1 362 ? -7.445 -20.328 -14.766 1 96.81 362 THR A C 1
ATOM 2781 O O . THR A 1 362 ? -8.578 -20.25 -14.281 1 96.81 362 THR A O 1
ATOM 2784 N N . SER A 1 363 ? -7.055 -21.359 -15.422 1 96.5 363 SER A N 1
ATOM 2785 C CA . SER A 1 363 ? -7.973 -22.438 -15.766 1 96.5 363 SER A CA 1
ATOM 2786 C C . SER A 1 363 ? -8.375 -23.234 -14.523 1 96.5 363 SER A C 1
ATOM 2788 O O . SER A 1 363 ? -9.531 -23.641 -14.391 1 96.5 363 SER A O 1
ATOM 2790 N N . ALA A 1 364 ? -7.461 -23.406 -13.656 1 95.12 364 ALA A N 1
ATOM 2791 C CA . ALA A 1 364 ? -7.73 -24.156 -12.43 1 95.12 364 ALA A CA 1
ATOM 2792 C C . ALA A 1 364 ? -8.711 -23.406 -11.539 1 95.12 364 ALA A C 1
ATOM 2794 O O . ALA A 1 364 ? -9.602 -24.016 -10.938 1 95.12 364 ALA A O 1
ATOM 2795 N N . ALA A 1 365 ? -8.508 -22.141 -11.445 1 93.44 365 ALA A N 1
ATOM 2796 C CA . ALA A 1 365 ? -9.406 -21.344 -10.625 1 93.44 365 ALA A CA 1
ATOM 2797 C C . ALA A 1 365 ? -10.844 -21.438 -11.133 1 93.44 365 ALA A C 1
ATOM 2799 O O . ALA A 1 365 ? -11.781 -21.609 -10.352 1 93.44 365 ALA A O 1
ATOM 2800 N N . ILE A 1 366 ? -11 -21.375 -12.414 1 92.94 366 ILE A N 1
ATOM 2801 C CA . ILE A 1 366 ? -12.328 -21.469 -13.016 1 92.94 366 ILE A CA 1
ATOM 2802 C C . ILE A 1 366 ? -12.883 -22.875 -12.844 1 92.94 366 ILE A C 1
ATOM 2804 O O . ILE A 1 366 ? -14.055 -23.047 -12.516 1 92.94 366 ILE A O 1
ATOM 2808 N N . PHE A 1 367 ? -12.102 -23.812 -13.008 1 92.38 367 PHE A N 1
ATOM 2809 C CA . PHE A 1 367 ? -12.477 -25.219 -12.844 1 92.38 367 PHE A CA 1
ATOM 2810 C C . PHE A 1 367 ? -12.961 -25.484 -11.422 1 92.38 367 PHE A C 1
ATOM 2812 O O . PHE A 1 367 ? -14.031 -26.047 -11.219 1 92.38 367 PHE A O 1
ATOM 2819 N N . VAL A 1 368 ? -12.18 -25.062 -10.469 1 89.12 368 VAL A N 1
ATOM 2820 C CA . VAL A 1 368 ? -12.508 -25.297 -9.062 1 89.12 368 VAL A CA 1
ATOM 2821 C C . VAL A 1 368 ? -13.797 -24.547 -8.711 1 89.12 368 VAL A C 1
ATOM 2823 O O . VAL A 1 368 ? -14.641 -25.078 -7.984 1 89.12 368 VAL A O 1
ATOM 2826 N N . GLY A 1 369 ? -13.922 -23.344 -9.203 1 87.38 369 GLY A N 1
ATOM 2827 C CA . GLY A 1 369 ? -15.164 -22.609 -8.992 1 87.38 369 GLY A CA 1
ATOM 2828 C C . GLY A 1 369 ? -16.375 -23.344 -9.531 1 87.38 369 GLY A C 1
ATOM 2829 O O . GLY A 1 369 ? -17.422 -23.391 -8.867 1 87.38 369 GLY A O 1
ATOM 2830 N N . THR A 1 370 ? -16.219 -23.906 -10.672 1 85.5 370 THR A N 1
ATOM 2831 C CA . THR A 1 370 ? -17.297 -24.641 -11.305 1 85.5 370 THR A CA 1
ATOM 2832 C C . THR A 1 370 ? -17.641 -25.891 -10.516 1 85.5 370 THR A C 1
ATOM 2834 O O . THR A 1 370 ? -18.812 -26.188 -10.273 1 85.5 370 THR A O 1
ATOM 2837 N N . VAL A 1 371 ? -16.656 -26.562 -10.125 1 83.44 371 VAL A N 1
ATOM 2838 C CA . VAL A 1 371 ? -16.828 -27.812 -9.375 1 83.44 371 VAL A CA 1
ATOM 2839 C C . VAL A 1 371 ? -17.453 -27.5 -8.016 1 83.44 371 VAL A C 1
ATOM 2841 O O . VAL A 1 371 ? -18.25 -28.297 -7.5 1 83.44 371 VAL A O 1
ATOM 2844 N N . ALA A 1 372 ? -17.078 -26.391 -7.496 1 81.56 372 ALA A N 1
ATOM 2845 C CA . ALA A 1 372 ? -17.609 -25.969 -6.195 1 81.56 372 ALA A CA 1
ATOM 2846 C C . ALA A 1 372 ? -19.047 -25.484 -6.32 1 81.56 372 ALA A C 1
ATOM 2848 O O . ALA A 1 372 ? -19.688 -25.156 -5.32 1 81.56 372 ALA A O 1
ATOM 2849 N N . GLY A 1 373 ? -19.547 -25.328 -7.516 1 80.5 373 GLY A N 1
ATOM 2850 C CA . GLY A 1 373 ? -20.922 -24.906 -7.742 1 80.5 373 GLY A CA 1
ATOM 2851 C C . GLY A 1 373 ? -21.094 -23.406 -7.734 1 80.5 373 GLY A C 1
ATOM 2852 O O . GLY A 1 373 ? -22.203 -22.891 -7.531 1 80.5 373 GLY A O 1
ATOM 2853 N N . ILE A 1 374 ? -20.047 -22.719 -7.902 1 81.75 374 ILE A N 1
ATOM 2854 C CA . ILE A 1 374 ? -20.094 -21.266 -7.91 1 81.75 374 ILE A CA 1
ATOM 2855 C C . ILE A 1 374 ? -20.375 -20.766 -9.328 1 81.75 374 ILE A C 1
ATOM 2857 O O . ILE A 1 374 ? -19.719 -21.203 -10.281 1 81.75 374 ILE A O 1
ATOM 2861 N N . ASP A 1 375 ? -21.391 -19.891 -9.461 1 82.56 375 ASP A N 1
ATOM 2862 C CA . ASP A 1 375 ? -21.672 -19.281 -10.758 1 82.56 375 ASP A CA 1
ATOM 2863 C C . ASP A 1 375 ? -20.766 -18.094 -11.031 1 82.56 375 ASP A C 1
ATOM 2865 O O . ASP A 1 375 ? -21.047 -16.969 -10.609 1 82.56 375 ASP A O 1
ATOM 2869 N N . LEU A 1 376 ? -19.734 -18.375 -11.766 1 84.81 376 LEU A N 1
ATOM 2870 C CA . LEU A 1 376 ? -18.797 -17.312 -12.125 1 84.81 376 LEU A CA 1
ATOM 2871 C C . LEU A 1 376 ? -19.312 -16.516 -13.312 1 84.81 376 LEU A C 1
ATOM 2873 O O . LEU A 1 376 ? -19.531 -17.062 -14.391 1 84.81 376 LEU A O 1
ATOM 2877 N N . ASN A 1 377 ? -19.562 -15.242 -13.078 1 83.94 377 ASN A N 1
ATOM 2878 C CA . ASN A 1 377 ? -19.969 -14.391 -14.195 1 83.94 377 ASN A CA 1
ATOM 2879 C C . ASN A 1 377 ? -18.766 -13.93 -15.008 1 83.94 377 ASN A C 1
ATOM 2881 O O . ASN A 1 377 ? -17.625 -14.258 -14.68 1 83.94 377 ASN A O 1
ATOM 2885 N N . VAL A 1 378 ? -19.016 -13.242 -16.078 1 86.5 378 VAL A N 1
ATOM 2886 C CA . VAL A 1 378 ? -17.969 -12.812 -17 1 86.5 378 VAL A CA 1
ATOM 2887 C C . VAL A 1 378 ? -16.984 -11.898 -16.266 1 86.5 378 VAL A C 1
ATOM 2889 O O . VAL A 1 378 ? -15.773 -11.984 -16.5 1 86.5 378 VAL A O 1
ATOM 2892 N N . GLY A 1 379 ? -17.484 -11.086 -15.43 1 83.94 379 GLY A N 1
ATOM 2893 C CA . GLY A 1 379 ? -16.625 -10.219 -14.641 1 83.94 379 GLY A CA 1
ATOM 2894 C C . GLY A 1 379 ? -15.664 -10.984 -13.742 1 83.94 379 GLY A C 1
ATOM 2895 O O . GLY A 1 379 ? -14.492 -10.633 -13.641 1 83.94 379 GLY A O 1
ATOM 2896 N N . ASP A 1 380 ? -16.203 -12.016 -13.133 1 85.56 380 ASP A N 1
ATOM 2897 C CA . ASP A 1 380 ? -15.375 -12.852 -12.273 1 85.56 380 ASP A CA 1
ATOM 2898 C C . ASP A 1 380 ? -14.25 -13.508 -13.062 1 85.56 380 ASP A C 1
ATOM 2900 O O . ASP A 1 380 ? -13.102 -13.547 -12.609 1 85.56 380 ASP A O 1
ATOM 2904 N N . ILE A 1 381 ? -14.633 -13.969 -14.172 1 92.12 381 ILE A N 1
ATOM 2905 C CA . ILE A 1 381 ? -13.68 -14.695 -15.008 1 92.12 381 ILE A CA 1
ATOM 2906 C C . ILE A 1 381 ? -12.57 -13.75 -15.461 1 92.12 381 ILE A C 1
ATOM 2908 O O . ILE A 1 381 ? -11.391 -14.102 -15.406 1 92.12 381 ILE A O 1
ATOM 2912 N N . ILE A 1 382 ? -12.875 -12.609 -15.859 1 90.19 382 ILE A N 1
ATOM 2913 C CA . ILE A 1 382 ? -11.898 -11.609 -16.281 1 90.19 382 ILE A CA 1
ATOM 2914 C C . ILE A 1 382 ? -11.008 -11.227 -15.102 1 90.19 382 ILE A C 1
ATOM 2916 O O . ILE A 1 382 ? -9.797 -11.102 -15.25 1 90.19 382 ILE A O 1
ATOM 2920 N N . LEU A 1 383 ? -11.648 -11.109 -13.961 1 85.31 383 LEU A N 1
ATOM 2921 C CA . LEU A 1 383 ? -10.898 -10.758 -12.766 1 85.31 383 LEU A CA 1
ATOM 2922 C C . LEU A 1 383 ? -9.875 -11.836 -12.422 1 85.31 383 LEU A C 1
ATOM 2924 O O . LEU A 1 383 ? -8.742 -11.523 -12.039 1 85.31 383 LEU A O 1
ATOM 2928 N N . ILE A 1 384 ? -10.305 -13.031 -12.578 1 91.44 384 ILE A N 1
ATOM 2929 C CA . ILE A 1 384 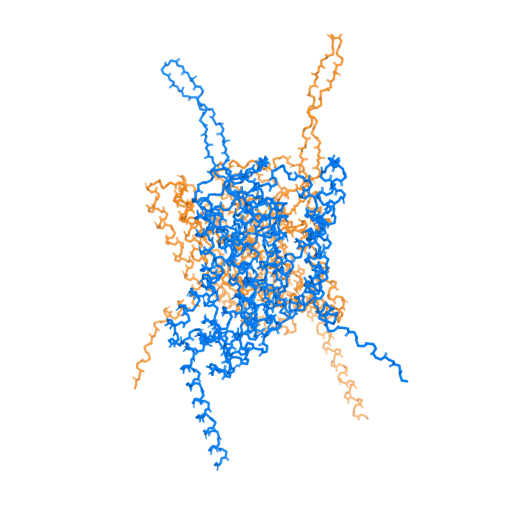? -9.391 -14.148 -12.344 1 91.44 384 ILE A CA 1
ATOM 2930 C C . ILE A 1 384 ? -8.195 -14.039 -13.289 1 91.44 384 ILE A C 1
ATOM 2932 O O . ILE A 1 384 ? -7.047 -14.203 -12.867 1 91.44 384 ILE A O 1
ATOM 2936 N N . GLY A 1 385 ? -8.523 -13.727 -14.516 1 93.88 385 GLY A N 1
ATOM 2937 C CA . GLY A 1 385 ? -7.469 -13.562 -15.5 1 93.88 385 GLY A CA 1
ATOM 2938 C C . GLY A 1 385 ? -6.5 -12.445 -15.156 1 93.88 385 GLY A C 1
ATOM 2939 O O . GLY A 1 385 ? -5.285 -12.641 -15.211 1 93.88 385 GLY A O 1
ATOM 2940 N N . ILE A 1 386 ? -6.957 -11.352 -14.773 1 88.19 386 ILE A N 1
ATOM 2941 C CA . ILE A 1 386 ? -6.133 -10.188 -14.461 1 88.19 386 ILE A CA 1
ATOM 2942 C C . ILE A 1 386 ? -5.297 -10.469 -13.211 1 88.19 386 ILE A C 1
ATOM 2944 O O . ILE A 1 386 ? -4.086 -10.219 -13.203 1 88.19 386 ILE A O 1
ATOM 2948 N N . LEU A 1 387 ? -5.957 -10.977 -12.203 1 84.38 387 LEU A N 1
ATOM 2949 C CA . LEU A 1 387 ? -5.258 -11.312 -10.969 1 84.38 387 LEU A CA 1
ATOM 2950 C C . LEU A 1 387 ? -4.121 -12.289 -11.234 1 84.38 387 LEU A C 1
ATOM 2952 O O . LEU A 1 387 ? -3.012 -12.117 -10.727 1 84.38 387 LEU A O 1
ATOM 2956 N N . THR A 1 388 ? -4.43 -13.219 -12.023 1 93.12 388 THR A N 1
ATOM 2957 C CA . THR A 1 388 ? -3.443 -14.25 -12.32 1 93.12 388 THR A CA 1
ATOM 2958 C C . THR A 1 388 ? -2.266 -13.656 -13.094 1 93.12 388 THR A C 1
ATOM 2960 O O . THR A 1 388 ? -1.109 -13.969 -12.805 1 93.12 388 THR A O 1
ATOM 2963 N N . ALA A 1 389 ? -2.584 -12.805 -14.023 1 90.38 389 ALA A N 1
ATOM 2964 C CA . ALA A 1 389 ? -1.54 -12.211 -14.859 1 90.38 389 ALA A CA 1
ATOM 2965 C C . ALA A 1 389 ? -0.536 -11.438 -14.008 1 90.38 389 ALA A C 1
ATOM 2967 O O . ALA A 1 389 ? 0.66 -11.422 -14.312 1 90.38 389 ALA A O 1
ATOM 2968 N N . VAL A 1 390 ? -0.959 -10.938 -13.023 1 81.25 390 VAL A N 1
ATOM 2969 C CA . VAL A 1 390 ? -0.088 -10.141 -12.164 1 81.25 390 VAL A CA 1
ATOM 2970 C C . VAL A 1 390 ? 0.565 -11.039 -11.117 1 81.25 390 VAL A C 1
ATOM 2972 O O . VAL A 1 390 ? 1.763 -10.914 -10.844 1 81.25 390 VAL A O 1
ATOM 2975 N N . CYS A 1 391 ? -0.174 -11.906 -10.57 1 82.81 391 CYS A N 1
ATOM 2976 C CA . CYS A 1 391 ? 0.278 -12.766 -9.484 1 82.81 391 CYS A CA 1
ATOM 2977 C C . CYS A 1 391 ? 1.42 -13.664 -9.945 1 82.81 391 CYS A C 1
ATOM 2979 O O . CYS A 1 391 ? 2.32 -13.984 -9.164 1 82.81 391 CYS A O 1
ATOM 2981 N N . VAL A 1 392 ? 1.354 -14.023 -11.117 1 89.62 392 VAL A N 1
ATOM 2982 C CA . VAL A 1 392 ? 2.344 -14.977 -11.602 1 89.62 392 VAL A CA 1
ATOM 2983 C C . VAL A 1 392 ? 3.717 -14.32 -11.664 1 89.62 392 VAL A C 1
ATOM 2985 O O . VAL A 1 392 ? 4.742 -15 -11.711 1 89.62 392 VAL A O 1
ATOM 2988 N N . MET A 1 393 ? 3.771 -13.039 -11.703 1 83.81 393 MET A N 1
ATOM 2989 C CA . MET A 1 393 ? 5.035 -12.305 -11.727 1 83.81 393 MET A CA 1
ATOM 2990 C C . MET A 1 393 ? 5.719 -12.344 -10.367 1 83.81 393 MET A C 1
ATOM 2992 O O . MET A 1 393 ? 6.855 -11.898 -10.219 1 83.81 393 MET A O 1
ATOM 2996 N N . ALA A 1 394 ? 5.102 -12.938 -9.445 1 75.75 394 ALA A N 1
ATOM 2997 C CA . ALA A 1 394 ? 5.664 -13.062 -8.102 1 75.75 394 ALA A CA 1
ATOM 2998 C C . ALA A 1 394 ? 5.922 -14.523 -7.75 1 75.75 394 ALA A C 1
ATOM 3000 O O . ALA A 1 394 ? 6.262 -14.844 -6.605 1 75.75 394 ALA A O 1
ATOM 3001 N N . LEU A 1 395 ? 5.781 -15.352 -8.68 1 82.38 395 LEU A N 1
ATOM 3002 C CA . LEU A 1 395 ? 5.914 -16.781 -8.406 1 82.38 395 LEU A CA 1
ATOM 3003 C C . LEU A 1 395 ? 7.383 -17.188 -8.352 1 82.38 395 LEU A C 1
ATOM 3005 O O . LEU A 1 395 ? 8.148 -16.891 -9.266 1 82.38 395 LEU A O 1
ATOM 3009 N N . PRO A 1 396 ? 7.797 -17.797 -7.289 1 76.94 396 PRO A N 1
ATOM 3010 C CA . PRO A 1 396 ? 9.164 -18.328 -7.27 1 76.94 396 PRO A CA 1
ATOM 3011 C C . PRO A 1 396 ? 9.344 -19.531 -8.203 1 76.94 396 PRO A C 1
ATOM 3013 O O . PRO A 1 396 ? 8.383 -20.25 -8.484 1 76.94 396 PRO A O 1
ATOM 3016 N N . PRO A 1 397 ? 10.508 -19.703 -8.656 1 80.75 397 PRO A N 1
ATOM 3017 C CA . PRO A 1 397 ? 10.773 -20.828 -9.547 1 80.75 397 PRO A CA 1
ATOM 3018 C C . PRO A 1 397 ? 11.039 -22.141 -8.797 1 80.75 397 PRO A C 1
ATOM 3020 O O . PRO A 1 397 ? 12.102 -22.734 -8.953 1 80.75 397 PRO A O 1
ATOM 3023 N N . VAL A 1 398 ? 10.086 -22.578 -8.062 1 77.38 398 VAL A N 1
ATOM 3024 C CA . VAL A 1 398 ? 10.188 -23.812 -7.293 1 77.38 398 VAL A CA 1
ATOM 3025 C C . VAL A 1 398 ? 9 -24.719 -7.609 1 77.38 398 VAL A C 1
ATOM 3027 O O . VAL A 1 398 ? 7.969 -24.25 -8.102 1 77.38 398 VAL A O 1
ATOM 3030 N N . PRO A 1 399 ? 9.156 -25.938 -7.316 1 79.31 399 PRO A N 1
ATOM 3031 C CA . PRO A 1 399 ? 8.086 -26.891 -7.633 1 79.31 399 PRO A CA 1
ATOM 3032 C C . PRO A 1 399 ? 6.777 -26.562 -6.918 1 79.31 399 PRO A C 1
ATOM 3034 O O . PRO A 1 399 ? 6.789 -26.141 -5.758 1 79.31 399 PRO A O 1
ATOM 3037 N N . SER A 1 400 ? 5.715 -26.609 -7.598 1 78.88 400 SER A N 1
ATOM 3038 C CA . SER A 1 400 ? 4.352 -26.547 -7.078 1 78.88 400 SER A CA 1
ATOM 3039 C C . SER A 1 400 ? 4 -25.156 -6.59 1 78.88 400 SER A C 1
ATOM 3041 O O . SER A 1 400 ? 2.998 -24.969 -5.895 1 78.88 400 SER A O 1
ATOM 3043 N N . ALA A 1 401 ? 4.844 -24.234 -6.957 1 80.5 401 ALA A N 1
ATOM 3044 C CA . ALA A 1 401 ? 4.574 -22.859 -6.543 1 80.5 401 ALA A CA 1
ATOM 3045 C C . ALA A 1 401 ? 3.238 -22.375 -7.098 1 80.5 401 ALA A C 1
ATOM 3047 O O . ALA A 1 401 ? 2.553 -21.562 -6.461 1 80.5 401 ALA A O 1
ATOM 3048 N N . SER A 1 402 ? 2.887 -22.844 -8.188 1 88.69 402 SER A N 1
ATOM 3049 C CA . SER A 1 402 ? 1.649 -22.422 -8.836 1 88.69 402 SER A CA 1
ATOM 3050 C C . SER A 1 402 ? 0.429 -22.828 -8.016 1 88.69 402 SER A C 1
ATOM 3052 O O . SER A 1 402 ? -0.605 -22.156 -8.062 1 88.69 402 SER A O 1
ATOM 3054 N N . LEU A 1 403 ? 0.53 -23.875 -7.301 1 82.88 403 LEU A N 1
ATOM 3055 C CA . LEU A 1 403 ? -0.585 -24.297 -6.457 1 82.88 403 LEU A CA 1
ATOM 3056 C C . LEU A 1 403 ? -0.816 -23.281 -5.332 1 82.88 403 LEU A C 1
ATOM 3058 O O . LEU A 1 403 ? -1.961 -23.016 -4.965 1 82.88 403 LEU A O 1
ATOM 3062 N N . VAL A 1 404 ? 0.276 -22.891 -4.887 1 75 404 VAL A N 1
ATOM 3063 C CA . VAL A 1 404 ? 0.184 -21.875 -3.842 1 75 404 VAL A CA 1
ATOM 3064 C C . VAL A 1 404 ? -0.512 -20.625 -4.391 1 75 404 VAL A C 1
ATOM 3066 O O . VAL A 1 404 ? -1.4 -20.078 -3.746 1 75 404 VAL A O 1
ATOM 3069 N N . ALA A 1 405 ? -0.106 -20.266 -5.527 1 84.44 405 ALA A N 1
ATOM 3070 C CA . ALA A 1 405 ? -0.712 -19.109 -6.176 1 84.44 405 ALA A CA 1
ATOM 3071 C C . ALA A 1 405 ? -2.195 -19.344 -6.453 1 84.44 405 ALA A C 1
ATOM 3073 O O . ALA A 1 405 ? -3.006 -18.422 -6.355 1 84.44 405 ALA A O 1
ATOM 3074 N N . LEU A 1 406 ? -2.48 -20.531 -6.766 1 88.88 406 LEU A N 1
ATOM 3075 C CA . LEU A 1 406 ? -3.881 -20.875 -6.992 1 88.88 406 LEU A CA 1
ATOM 3076 C C . LEU A 1 406 ? -4.699 -20.672 -5.719 1 88.88 406 LEU A C 1
ATOM 3078 O O . LEU A 1 406 ? -5.785 -20.094 -5.758 1 88.88 406 LEU A O 1
ATOM 3082 N N . VAL A 1 407 ? -4.188 -21.172 -4.684 1 79.38 407 VAL A N 1
ATOM 3083 C CA . VAL A 1 407 ? -4.871 -21.016 -3.402 1 79.38 407 VAL A CA 1
ATOM 3084 C C . VAL A 1 407 ? -5.09 -19.547 -3.105 1 79.38 407 VAL A C 1
ATOM 3086 O O . VAL A 1 407 ? -6.156 -19.156 -2.629 1 79.38 407 VAL A O 1
ATOM 3089 N N . MET A 1 408 ? -4.09 -18.812 -3.49 1 75.62 408 MET A N 1
ATOM 3090 C CA . MET A 1 408 ? -4.164 -17.359 -3.277 1 75.62 408 MET A CA 1
ATOM 3091 C C . MET A 1 408 ? -5.297 -16.75 -4.094 1 75.62 408 MET A C 1
ATOM 3093 O O . MET A 1 408 ? -6.07 -15.945 -3.578 1 75.62 408 MET A O 1
ATOM 3097 N N . ILE A 1 409 ? -5.383 -17.078 -5.273 1 84.5 409 ILE A N 1
ATOM 3098 C CA . ILE A 1 409 ? -6.395 -16.547 -6.176 1 84.5 409 ILE A CA 1
ATOM 3099 C C . ILE A 1 409 ? -7.781 -17 -5.727 1 84.5 409 ILE A C 1
ATOM 3101 O O . ILE A 1 409 ? -8.719 -16.203 -5.703 1 84.5 409 ILE A O 1
ATOM 3105 N N . LEU A 1 410 ? -7.918 -18.203 -5.312 1 84.56 410 LEU A N 1
ATOM 3106 C CA . LEU A 1 410 ? -9.195 -18.719 -4.848 1 84.56 410 LEU A CA 1
ATOM 3107 C C . LEU A 1 410 ? -9.664 -17.984 -3.598 1 84.56 410 LEU A C 1
ATOM 3109 O O . LEU A 1 410 ? -10.836 -17.625 -3.492 1 84.56 410 LEU A O 1
ATOM 3113 N N . THR A 1 411 ? -8.75 -17.797 -2.734 1 73.44 411 THR A N 1
ATOM 3114 C CA . THR A 1 411 ? -9.062 -17.078 -1.502 1 73.44 411 THR A CA 1
ATOM 3115 C C . THR A 1 411 ? -9.5 -15.656 -1.804 1 73.44 411 THR A C 1
ATOM 3117 O O . THR A 1 411 ? -10.453 -15.148 -1.199 1 73.44 411 THR A O 1
ATOM 3120 N N . SER A 1 412 ? -8.812 -15.07 -2.717 1 74.81 412 SER A N 1
ATOM 3121 C CA . SER A 1 412 ? -9.148 -13.703 -3.094 1 74.81 412 SER A CA 1
ATOM 3122 C C . SER A 1 412 ? -10.523 -13.633 -3.742 1 74.81 412 SER A C 1
ATOM 3124 O O . SER A 1 412 ? -11.203 -12.602 -3.662 1 74.81 412 SER A O 1
ATOM 3126 N N . MET A 1 413 ? -10.938 -14.688 -4.332 1 79.88 413 MET A N 1
ATOM 3127 C CA . MET A 1 413 ? -12.219 -14.727 -5.027 1 79.88 413 MET A CA 1
ATOM 3128 C C . MET A 1 413 ? -13.297 -15.336 -4.141 1 79.88 413 MET A C 1
ATOM 3130 O O . MET A 1 413 ? -14.422 -15.555 -4.586 1 79.88 413 MET A O 1
ATOM 3134 N N . ASN A 1 414 ? -12.891 -15.672 -2.859 1 75.94 414 ASN A N 1
ATOM 3135 C CA . ASN A 1 414 ? -13.789 -16.312 -1.899 1 75.94 414 ASN A CA 1
ATOM 3136 C C . ASN A 1 414 ? -14.297 -17.656 -2.416 1 75.94 414 ASN A C 1
ATOM 3138 O O . ASN A 1 414 ? -15.469 -17.984 -2.26 1 75.94 414 ASN A O 1
ATOM 3142 N N . ILE A 1 415 ? -13.547 -18.297 -3.18 1 80.62 415 ILE A N 1
ATOM 3143 C CA . ILE A 1 415 ? -13.812 -19.672 -3.609 1 80.62 415 ILE A CA 1
ATOM 3144 C C . ILE A 1 415 ? -13.156 -20.641 -2.637 1 80.62 415 ILE A C 1
ATOM 3146 O O . ILE A 1 415 ? -11.969 -20.531 -2.328 1 80.62 415 ILE A O 1
ATOM 3150 N N . PRO A 1 416 ? -13.938 -21.484 -2.07 1 76.62 416 PRO A N 1
ATOM 3151 C CA . PRO A 1 416 ? -13.359 -22.438 -1.115 1 76.62 416 PRO A CA 1
ATOM 3152 C C . PRO A 1 416 ? -12.211 -23.25 -1.714 1 76.62 416 PRO A C 1
ATOM 3154 O O . PRO A 1 416 ? -12.367 -23.859 -2.779 1 76.62 416 PRO A O 1
ATOM 3157 N N . ALA A 1 417 ? -11.133 -23.344 -1.021 1 69.25 417 ALA A N 1
ATOM 3158 C CA . ALA A 1 417 ? -9.922 -23.984 -1.51 1 69.25 417 ALA A CA 1
ATOM 3159 C C . ALA A 1 417 ? -9.969 -25.484 -1.292 1 69.25 417 ALA A C 1
ATOM 3161 O O . ALA A 1 417 ? -9.164 -26.234 -1.861 1 69.25 417 ALA A O 1
ATOM 3162 N N . ASP A 1 418 ? -10.922 -25.953 -0.585 1 65.5 418 ASP A N 1
ATOM 3163 C CA . ASP A 1 418 ? -11.031 -27.375 -0.288 1 65.5 418 ASP A CA 1
ATOM 3164 C C . ASP A 1 418 ? -11.188 -28.188 -1.567 1 65.5 418 ASP A C 1
ATOM 3166 O O . ASP A 1 418 ? -10.727 -29.328 -1.639 1 65.5 418 ASP A O 1
ATOM 3170 N N . SER A 1 419 ? -11.758 -27.594 -2.529 1 68 419 SER A N 1
ATOM 3171 C CA . SER A 1 419 ? -12 -28.312 -3.775 1 68 419 SER A CA 1
ATOM 3172 C C . SER A 1 419 ? -10.719 -28.469 -4.586 1 68 419 SER A C 1
ATOM 3174 O O . SER A 1 419 ? -10.719 -29.094 -5.641 1 68 419 SER A O 1
ATOM 3176 N N . ILE A 1 420 ? -9.617 -27.984 -4.039 1 76.75 420 ILE A N 1
ATOM 3177 C CA . ILE A 1 420 ? -8.336 -28.047 -4.734 1 76.75 420 ILE A CA 1
ATOM 3178 C C . ILE A 1 420 ? -7.734 -29.438 -4.602 1 76.75 420 ILE A C 1
ATOM 3180 O O . ILE A 1 420 ? -6.82 -29.797 -5.352 1 76.75 420 ILE A O 1
ATOM 3184 N N . SER A 1 421 ? -8.289 -30.25 -3.77 1 75.88 421 SER A N 1
ATOM 3185 C CA . SER A 1 421 ? -7.711 -31.562 -3.449 1 75.88 421 SER A CA 1
ATOM 3186 C C . SER A 1 421 ? -7.574 -32.438 -4.695 1 75.88 421 SER A C 1
ATOM 3188 O O . SER A 1 421 ? -6.562 -33.094 -4.875 1 75.88 421 SER A O 1
ATOM 3190 N N . LEU A 1 422 ? -8.523 -32.344 -5.574 1 76.06 422 LEU A N 1
ATOM 3191 C CA . LEU A 1 422 ? -8.484 -33.156 -6.777 1 76.06 422 LEU A CA 1
ATOM 3192 C C . LEU A 1 422 ? -7.344 -32.719 -7.695 1 76.06 422 LEU A C 1
ATOM 3194 O O . LEU A 1 422 ? -6.746 -33.562 -8.383 1 76.06 422 LEU A O 1
ATOM 3198 N N . LEU A 1 423 ? -7.047 -31.469 -7.656 1 84.69 423 LEU A N 1
ATOM 3199 C CA . LEU A 1 423 ? -5.996 -30.953 -8.531 1 84.69 423 LEU A CA 1
ATOM 3200 C C . LEU A 1 423 ? -4.625 -31.438 -8.07 1 84.69 423 LEU A C 1
ATOM 3202 O O . LEU A 1 423 ? -3.709 -31.578 -8.883 1 84.69 423 LEU A O 1
ATOM 3206 N N . PHE A 1 424 ? -4.516 -31.75 -6.832 1 79.75 424 PHE A N 1
ATOM 3207 C CA . PHE A 1 424 ? -3.246 -32.25 -6.316 1 79.75 424 PHE A CA 1
ATOM 3208 C C . PHE A 1 424 ? -2.939 -33.625 -6.879 1 79.75 424 PHE A C 1
ATOM 3210 O O . PHE A 1 424 ? -1.772 -34 -7.035 1 79.75 424 PHE A O 1
ATOM 3217 N N . ALA A 1 425 ? -3.99 -34.312 -7.242 1 80.31 425 ALA A N 1
ATOM 3218 C CA . ALA A 1 425 ? -3.838 -35.688 -7.766 1 80.31 425 ALA A CA 1
ATOM 3219 C C . ALA A 1 425 ? -3.115 -35.688 -9.109 1 80.31 425 ALA A C 1
ATOM 3221 O O . ALA A 1 425 ? -2.479 -36.656 -9.484 1 80.31 425 ALA A O 1
ATOM 3222 N N . VAL A 1 426 ? -3.203 -34.625 -9.805 1 87.12 426 VAL A N 1
ATOM 3223 C CA . VAL A 1 426 ? -2.615 -34.562 -11.141 1 87.12 426 VAL A CA 1
ATOM 3224 C C . VAL A 1 426 ? -1.494 -33.531 -11.172 1 87.12 426 VAL A C 1
ATOM 3226 O O . VAL A 1 426 ? -0.999 -33.188 -12.25 1 87.12 426 VAL A O 1
ATOM 3229 N N . GLU A 1 427 ? -1.092 -33.031 -10.086 1 86.94 427 GLU A N 1
ATOM 3230 C CA . GLU A 1 427 ? -0.135 -31.922 -9.992 1 86.94 427 GLU A CA 1
ATOM 3231 C C . GLU A 1 427 ? 1.245 -32.344 -10.484 1 86.94 427 GLU A C 1
ATOM 3233 O O . GLU A 1 427 ? 1.966 -31.547 -11.086 1 86.94 427 GLU A O 1
ATOM 3238 N N . TRP A 1 428 ? 1.548 -33.594 -10.25 1 81.62 428 TRP A N 1
ATOM 3239 C CA . TRP A 1 428 ? 2.857 -34.094 -10.656 1 81.62 428 TRP A CA 1
ATOM 3240 C C . TRP A 1 428 ? 3.064 -33.906 -12.156 1 81.62 428 TRP A C 1
ATOM 3242 O O . TRP A 1 428 ? 4.121 -33.469 -12.594 1 81.62 428 TRP A O 1
ATOM 3252 N N . TYR A 1 429 ? 2.135 -34.25 -12.883 1 87.69 429 TYR A N 1
ATOM 3253 C CA . TYR A 1 429 ? 2.199 -34.125 -14.336 1 87.69 429 TYR A CA 1
ATOM 3254 C C . TYR A 1 429 ? 2.064 -32.688 -14.789 1 87.69 429 TYR A C 1
ATOM 3256 O O . TYR A 1 429 ? 2.854 -32.219 -15.609 1 87.69 429 TYR A O 1
ATOM 3264 N N . LEU A 1 430 ? 1.123 -32 -14.258 1 93.12 430 LEU A N 1
ATOM 3265 C CA . LEU A 1 430 ? 0.819 -30.641 -14.695 1 93.12 430 LEU A CA 1
ATOM 3266 C C . LEU A 1 430 ? 1.987 -29.703 -14.398 1 93.12 430 LEU A C 1
ATOM 3268 O O . LEU A 1 430 ? 2.264 -28.781 -15.18 1 93.12 430 LEU A O 1
ATOM 3272 N N . ASP A 1 431 ? 2.639 -29.875 -13.297 1 91.62 431 ASP A N 1
ATOM 3273 C CA . ASP A 1 431 ? 3.768 -29.016 -12.93 1 91.62 431 ASP A CA 1
ATOM 3274 C C . ASP A 1 431 ? 4.906 -29.156 -13.938 1 91.62 431 ASP A C 1
ATOM 3276 O O . ASP A 1 431 ? 5.543 -28.156 -14.297 1 91.62 431 ASP A O 1
ATOM 3280 N N . ARG A 1 432 ? 5.152 -30.312 -14.398 1 89.56 432 ARG A N 1
ATOM 3281 C CA . ARG A 1 432 ? 6.246 -30.578 -15.328 1 89.56 432 ARG A CA 1
ATOM 3282 C C . ARG A 1 432 ? 5.98 -29.938 -16.688 1 89.56 432 ARG A C 1
ATOM 3284 O O . ARG A 1 432 ? 6.859 -29.281 -17.25 1 89.56 432 ARG A O 1
ATOM 3291 N N . ILE A 1 433 ? 4.797 -30.062 -17.156 1 94.31 433 ILE A N 1
ATOM 3292 C CA . ILE A 1 433 ? 4.52 -29.531 -18.484 1 94.31 433 ILE A CA 1
ATOM 3293 C C . ILE A 1 433 ? 4.449 -28 -18.438 1 94.31 433 ILE A C 1
ATOM 3295 O O . ILE A 1 433 ? 4.895 -27.312 -19.359 1 94.31 433 ILE A O 1
ATOM 3299 N N . ARG A 1 434 ? 3.908 -27.469 -17.391 1 94.75 434 ARG A N 1
ATOM 3300 C CA . ARG A 1 434 ? 3.803 -26.016 -17.328 1 94.75 434 ARG A CA 1
ATOM 3301 C C . ARG A 1 434 ? 5.172 -25.375 -17.125 1 94.75 434 ARG A C 1
ATOM 3303 O O . ARG A 1 434 ? 5.48 -24.344 -17.734 1 94.75 434 ARG A O 1
ATOM 3310 N N . SER A 1 435 ? 6.023 -25.938 -16.234 1 93.38 435 SER A N 1
ATOM 3311 C CA . SER A 1 435 ? 7.352 -25.406 -15.984 1 93.38 435 SER A CA 1
ATOM 3312 C C . SER A 1 435 ? 8.219 -25.453 -17.25 1 93.38 435 SER A C 1
ATOM 3314 O O . SER A 1 435 ? 8.961 -24.5 -17.531 1 93.38 435 SER A O 1
ATOM 3316 N N . SER A 1 436 ? 8.102 -26.516 -17.953 1 94.38 436 SER A N 1
ATOM 3317 C CA . SER A 1 436 ? 8.852 -26.641 -19.188 1 94.38 436 SER A CA 1
ATOM 3318 C C . SER A 1 436 ? 8.391 -25.609 -20.219 1 94.38 436 SER A C 1
ATOM 3320 O O . SER A 1 436 ? 9.203 -25.094 -20.984 1 94.38 436 SER A O 1
ATOM 3322 N N . SER A 1 437 ? 7.133 -25.406 -20.234 1 96 437 SER A N 1
ATOM 3323 C CA . SER A 1 437 ? 6.598 -24.375 -21.109 1 96 437 SER A CA 1
ATOM 3324 C C . SER A 1 437 ? 7.121 -22.984 -20.719 1 96 437 SER A C 1
ATOM 3326 O O . SER A 1 437 ? 7.387 -22.156 -21.594 1 96 437 SER A O 1
ATOM 3328 N N . ASN A 1 438 ? 7.246 -22.703 -19.453 1 96.5 438 ASN A N 1
ATOM 3329 C CA . ASN A 1 438 ? 7.82 -21.453 -18.984 1 96.5 438 ASN A CA 1
ATOM 3330 C C . ASN A 1 438 ? 9.227 -21.234 -19.531 1 96.5 438 ASN A C 1
ATOM 3332 O O . ASN A 1 438 ? 9.562 -20.125 -19.953 1 96.5 438 ASN A O 1
ATOM 3336 N N . LEU A 1 439 ? 9.984 -22.266 -19.547 1 95.81 439 LEU A N 1
ATOM 3337 C CA . LEU A 1 439 ? 11.352 -22.188 -20.031 1 95.81 439 LEU A CA 1
ATOM 3338 C C . LEU A 1 439 ? 11.375 -21.734 -21.5 1 95.81 439 LEU A C 1
ATOM 3340 O O . LEU A 1 439 ? 12.219 -20.922 -21.875 1 95.81 439 LEU A O 1
ATOM 3344 N N . VAL A 1 440 ? 10.477 -22.281 -22.25 1 96.31 440 VAL A N 1
ATOM 3345 C CA . VAL A 1 440 ? 10.398 -21.906 -23.656 1 96.31 440 VAL A CA 1
ATOM 3346 C C . VAL A 1 440 ? 10.102 -20.422 -23.781 1 96.31 440 VAL A C 1
ATOM 3348 O O . VAL A 1 440 ? 10.75 -19.719 -24.547 1 96.31 440 VAL A O 1
ATOM 3351 N N . SER A 1 441 ? 9.195 -19.984 -23.016 1 96.25 441 SER A N 1
ATOM 3352 C CA . SER A 1 441 ? 8.828 -18.578 -23.047 1 96.25 441 SER A CA 1
ATOM 3353 C C . SER A 1 441 ? 9.984 -17.688 -22.578 1 96.25 441 SER A C 1
ATOM 3355 O O . SER A 1 441 ? 10.172 -1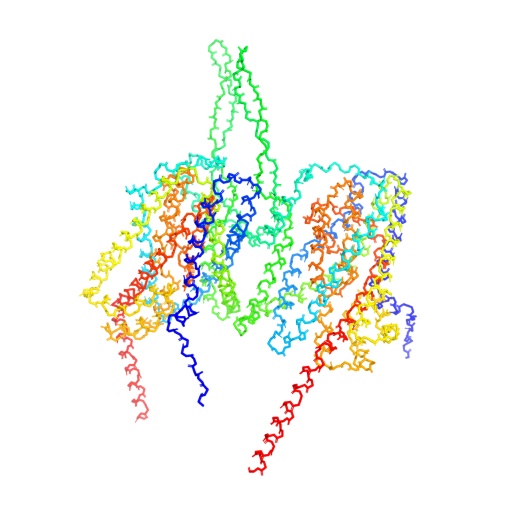6.594 -23.109 1 96.25 441 SER A O 1
ATOM 3357 N N . HIS A 1 442 ? 10.742 -18.141 -21.562 1 96.31 442 HIS A N 1
ATOM 3358 C CA . HIS A 1 442 ? 11.906 -17.406 -21.094 1 96.31 442 HIS A CA 1
ATOM 3359 C C . HIS A 1 442 ? 12.906 -17.156 -22.219 1 96.31 442 HIS A C 1
ATOM 3361 O O . HIS A 1 442 ? 13.32 -16.031 -22.453 1 96.31 442 HIS A O 1
ATOM 3367 N N . THR A 1 443 ? 13.25 -18.219 -22.891 1 97.06 443 THR A N 1
ATOM 3368 C CA . THR A 1 443 ? 14.289 -18.141 -23.906 1 97.06 443 THR A CA 1
ATOM 3369 C C . THR A 1 443 ? 13.82 -17.328 -25.109 1 97.06 443 THR A C 1
ATOM 3371 O O . THR A 1 443 ? 14.602 -16.578 -25.719 1 97.06 443 THR A O 1
ATOM 3374 N N . HIS A 1 444 ? 12.547 -17.484 -25.422 1 97.75 444 HIS A N 1
ATOM 3375 C CA . HIS A 1 444 ? 11.992 -16.641 -26.469 1 97.75 444 HIS A CA 1
ATOM 3376 C C . HIS A 1 444 ? 12.078 -15.164 -26.109 1 97.75 444 HIS A C 1
ATOM 3378 O O . HIS A 1 444 ? 12.375 -14.328 -26.969 1 97.75 444 HIS A O 1
ATOM 3384 N N . CYS A 1 445 ? 11.773 -14.883 -24.906 1 97.19 445 CYS A N 1
ATOM 3385 C CA . CYS A 1 445 ? 11.828 -13.5 -24.438 1 97.19 445 CYS A CA 1
ATOM 3386 C C . CYS A 1 445 ? 13.234 -12.93 -24.594 1 97.19 445 CYS A C 1
ATOM 3388 O O . CYS A 1 445 ? 13.406 -11.781 -25 1 97.19 445 CYS A O 1
ATOM 3390 N N . VAL A 1 446 ? 14.25 -13.688 -24.297 1 96.44 446 VAL A N 1
ATOM 3391 C CA . VAL A 1 446 ? 15.641 -13.258 -24.375 1 96.44 446 VAL A CA 1
ATOM 3392 C C . VAL A 1 446 ? 16 -12.891 -25.812 1 96.44 446 VAL A C 1
ATOM 3394 O O . VAL A 1 446 ? 16.547 -11.82 -26.062 1 96.44 446 VAL A O 1
ATOM 3397 N N . VAL A 1 447 ? 15.633 -13.734 -26.703 1 97.12 447 VAL A N 1
ATOM 3398 C CA . VAL A 1 447 ? 16.016 -13.547 -28.094 1 97.12 447 VAL A CA 1
ATOM 3399 C C . VAL A 1 447 ? 15.234 -12.383 -28.688 1 97.12 447 VAL A C 1
ATOM 3401 O O . VAL A 1 447 ? 15.789 -11.57 -29.438 1 97.12 447 VAL A O 1
ATOM 3404 N N . VAL A 1 448 ? 13.984 -12.305 -28.359 1 97 448 VAL A N 1
ATOM 3405 C CA . VAL A 1 448 ? 13.156 -11.219 -28.875 1 97 448 VAL A CA 1
ATOM 3406 C C . VAL A 1 448 ? 13.656 -9.883 -28.328 1 97 448 VAL A C 1
ATOM 3408 O O . VAL A 1 448 ? 13.727 -8.891 -29.062 1 97 448 VAL A O 1
ATOM 3411 N N . THR A 1 449 ? 13.945 -9.867 -27.078 1 95.69 449 THR A N 1
ATOM 3412 C CA . THR A 1 449 ? 14.469 -8.648 -26.484 1 95.69 449 THR A CA 1
ATOM 3413 C C . THR A 1 449 ? 15.766 -8.219 -27.156 1 95.69 449 THR A C 1
ATOM 3415 O O . THR A 1 449 ? 15.953 -7.039 -27.453 1 95.69 449 THR A O 1
ATOM 3418 N N . TYR A 1 450 ? 16.656 -9.141 -27.438 1 95.06 450 TYR A N 1
ATOM 3419 C CA . TYR A 1 450 ? 17.906 -8.852 -28.125 1 95.06 450 TYR A CA 1
ATOM 3420 C C . TYR A 1 450 ? 17.656 -8.273 -29.516 1 95.06 450 TYR A C 1
ATOM 3422 O O . TYR A 1 450 ? 18.328 -7.332 -29.938 1 95.06 450 TYR A O 1
ATOM 3430 N N . HIS A 1 451 ? 16.719 -8.836 -30.125 1 95.31 451 HIS A N 1
ATOM 3431 C CA . HIS A 1 451 ? 16.391 -8.375 -31.469 1 95.31 451 HIS A CA 1
ATOM 3432 C C . HIS A 1 451 ? 15.992 -6.902 -31.469 1 95.31 451 HIS A C 1
ATOM 3434 O O . HIS A 1 451 ? 16.422 -6.141 -32.344 1 95.31 451 HIS A O 1
ATOM 3440 N N . PHE A 1 452 ? 15.25 -6.484 -30.531 1 94.12 452 PHE A N 1
ATOM 3441 C CA . PHE A 1 452 ? 14.742 -5.117 -30.484 1 94.12 452 PHE A CA 1
ATOM 3442 C C . PHE A 1 452 ? 15.812 -4.168 -29.953 1 94.12 452 PHE A C 1
ATOM 3444 O O . PHE A 1 452 ? 15.758 -2.961 -30.203 1 94.12 452 PHE A O 1
ATOM 3451 N N . CYS A 1 453 ? 16.812 -4.738 -29.297 1 91.75 453 CYS A N 1
ATOM 3452 C CA . CYS A 1 453 ? 17.797 -3.877 -28.656 1 91.75 453 CYS A CA 1
ATOM 3453 C C . CYS A 1 453 ? 19.125 -3.939 -29.391 1 91.75 453 CYS A C 1
ATOM 3455 O O . CYS A 1 453 ? 20.062 -3.217 -29.031 1 91.75 453 CYS A O 1
ATOM 3457 N N . LYS A 1 454 ? 19.266 -4.684 -30.328 1 89.56 454 LYS A N 1
ATOM 3458 C CA . LYS A 1 454 ? 20.531 -4.934 -31.031 1 89.56 454 LYS A CA 1
ATOM 3459 C C . LYS A 1 454 ? 21.109 -3.639 -31.594 1 89.56 454 LYS A C 1
ATOM 3461 O O . LYS A 1 454 ? 22.297 -3.373 -31.438 1 89.56 454 LYS A O 1
ATOM 3466 N N . LYS A 1 455 ? 20.297 -2.861 -32.156 1 86.19 455 LYS A N 1
ATOM 3467 C CA . LYS A 1 455 ? 20.75 -1.62 -32.781 1 86.19 455 LYS A CA 1
ATOM 3468 C C . LYS A 1 455 ? 21.281 -0.65 -31.719 1 86.19 455 LYS A C 1
ATOM 3470 O O . LYS A 1 455 ? 22.312 0.002 -31.938 1 86.19 455 LYS A O 1
ATOM 3475 N N . SER A 1 456 ? 20.594 -0.569 -30.688 1 84.44 456 SER A N 1
ATOM 3476 C CA . SER A 1 456 ? 21 0.337 -29.625 1 84.44 456 SER A CA 1
ATOM 3477 C C . SER A 1 456 ? 22.297 -0.116 -28.984 1 84.44 456 SER A C 1
ATOM 3479 O O . SER A 1 456 ? 23.125 0.712 -28.578 1 84.44 456 SER A O 1
ATOM 3481 N N . LEU A 1 457 ? 22.5 -1.325 -28.906 1 84.69 457 LEU A N 1
ATOM 3482 C CA . LEU A 1 457 ? 23.719 -1.879 -28.312 1 84.69 457 LEU A CA 1
ATOM 3483 C C . LEU A 1 457 ? 24.922 -1.661 -29.219 1 84.69 457 LEU A C 1
ATOM 3485 O O . LEU A 1 457 ? 26 -1.33 -28.75 1 84.69 457 LEU A O 1
ATOM 3489 N N . GLU A 1 458 ? 24.719 -1.854 -30.422 1 82.69 458 GLU A N 1
ATOM 3490 C CA . GLU A 1 458 ? 25.781 -1.629 -31.391 1 82.69 458 GLU A CA 1
ATOM 3491 C C . GLU A 1 458 ? 26.203 -0.162 -31.422 1 82.69 458 GLU A C 1
ATOM 3493 O O . GLU A 1 458 ? 27.391 0.146 -31.531 1 82.69 458 GLU A O 1
ATOM 3498 N N . GLN A 1 459 ? 25.281 0.672 -31.266 1 79.69 459 GLN A N 1
ATOM 3499 C CA . GLN A 1 459 ? 25.562 2.102 -31.234 1 79.69 459 GLN A CA 1
ATOM 3500 C C . GLN A 1 459 ? 26.359 2.471 -29.984 1 79.69 459 GLN A C 1
ATOM 3502 O O . GLN A 1 459 ? 27.266 3.312 -30.047 1 79.69 459 GLN A O 1
ATOM 3507 N N . SER A 1 460 ? 25.984 1.854 -28.953 1 77.88 460 SER A N 1
ATOM 3508 C CA . SER A 1 460 ? 26.688 2.115 -27.703 1 77.88 460 SER A CA 1
ATOM 3509 C C . SER A 1 460 ? 28.125 1.626 -27.781 1 77.88 460 SER A C 1
ATOM 3511 O O . SER A 1 460 ? 29.031 2.248 -27.203 1 77.88 460 SER A O 1
ATOM 3513 N N . ASP A 1 461 ? 28.359 0.583 -28.422 1 77.5 461 ASP A N 1
ATOM 3514 C CA . ASP A 1 461 ? 29.703 0.041 -28.594 1 77.5 461 ASP A CA 1
ATOM 3515 C C . ASP A 1 461 ? 30.562 0.958 -29.469 1 77.5 461 ASP A C 1
ATOM 3517 O O . ASP A 1 461 ? 31.734 1.179 -29.172 1 77.5 461 ASP A O 1
ATOM 3521 N N . VAL A 1 462 ? 29.953 1.433 -30.406 1 76.75 462 VAL A N 1
ATOM 3522 C CA . VAL A 1 462 ? 30.656 2.332 -31.297 1 76.75 462 VAL A CA 1
ATOM 3523 C C . VAL A 1 462 ? 31.047 3.609 -30.562 1 76.75 462 VAL A C 1
ATOM 3525 O O . VAL A 1 462 ? 32.156 4.113 -30.719 1 76.75 462 VAL A O 1
ATOM 3528 N N . LEU A 1 463 ? 30.156 4.059 -29.766 1 71.44 463 LEU A N 1
ATOM 3529 C CA . LEU A 1 463 ? 30.422 5.281 -29.016 1 71.44 463 LEU A CA 1
ATOM 3530 C C . LEU A 1 463 ? 31.516 5.055 -27.984 1 71.44 463 LEU A C 1
ATOM 3532 O O . LEU A 1 463 ? 32.375 5.93 -27.766 1 71.44 463 LEU A O 1
ATOM 3536 N N . GLN A 1 464 ? 31.484 3.922 -27.422 1 71.5 464 GLN A N 1
ATOM 3537 C CA . GLN A 1 464 ? 32.5 3.59 -26.453 1 71.5 464 GLN A CA 1
ATOM 3538 C C . GLN A 1 464 ? 33.875 3.438 -27.125 1 71.5 464 GLN A C 1
ATOM 3540 O O . GLN A 1 464 ? 34.906 3.85 -26.578 1 71.5 464 GLN A O 1
ATOM 3545 N N . ASP A 1 465 ? 33.812 2.857 -28.297 1 72.25 465 ASP A N 1
ATOM 3546 C CA . ASP A 1 465 ? 35.062 2.717 -29.062 1 72.25 465 ASP A CA 1
ATOM 3547 C C . ASP A 1 465 ? 35.625 4.082 -29.438 1 72.25 465 ASP A C 1
ATOM 3549 O O . ASP A 1 465 ? 36.844 4.293 -29.375 1 72.25 465 ASP A O 1
ATOM 3553 N N . ILE A 1 466 ? 34.75 4.898 -29.75 1 73.56 466 ILE A N 1
ATOM 3554 C CA . ILE A 1 466 ? 35.156 6.246 -30.125 1 73.56 466 ILE A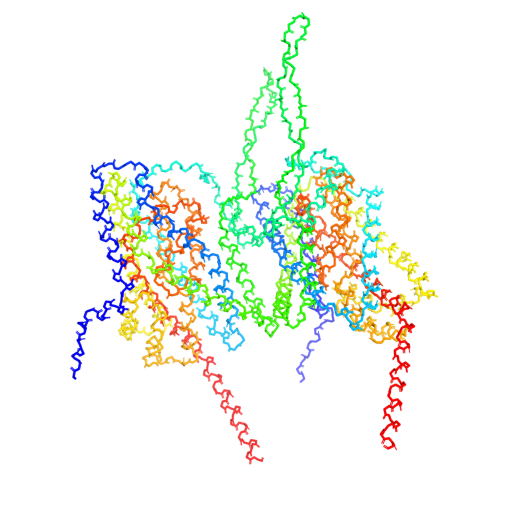 CA 1
ATOM 3555 C C . ILE A 1 466 ? 35.719 6.969 -28.906 1 73.56 466 ILE A C 1
ATOM 3557 O O . ILE A 1 466 ? 36.75 7.668 -29 1 73.56 466 ILE A O 1
ATOM 3561 N N . GLU A 1 467 ? 35.062 6.762 -27.812 1 70.5 467 GLU A N 1
ATOM 3562 C CA . GLU A 1 467 ? 35.5 7.395 -26.594 1 70.5 467 GLU A CA 1
ATOM 3563 C C . GLU A 1 467 ? 36.844 6.82 -26.141 1 70.5 467 GLU A C 1
ATOM 3565 O O . GLU A 1 467 ? 37.719 7.555 -25.672 1 70.5 467 GLU A O 1
ATOM 3570 N N . ASP A 1 468 ? 36.969 5.527 -26.312 1 71 468 ASP A N 1
ATOM 3571 C CA . ASP A 1 468 ? 38.219 4.871 -25.953 1 71 468 ASP A CA 1
ATOM 3572 C C . ASP A 1 468 ? 39.344 5.285 -26.906 1 71 468 ASP A C 1
ATOM 3574 O O . ASP A 1 468 ? 40.5 5.477 -26.469 1 71 468 ASP A O 1
ATOM 3578 N N . ASP A 1 469 ? 39.031 5.398 -28.125 1 72.56 469 ASP A N 1
ATOM 3579 C CA . ASP A 1 469 ? 40 5.855 -29.109 1 72.56 469 ASP A CA 1
ATOM 3580 C C . ASP A 1 469 ? 40.438 7.293 -28.828 1 72.56 469 ASP A C 1
ATOM 3582 O O . ASP A 1 469 ? 41.625 7.629 -28.953 1 72.56 469 ASP A O 1
ATOM 3586 N N . ASN A 1 470 ? 39.5 8.023 -28.422 1 69.25 470 ASN A N 1
ATOM 3587 C CA . ASN A 1 470 ? 39.781 9.414 -28.094 1 69.25 470 ASN A CA 1
ATOM 3588 C C . ASN A 1 470 ? 40.656 9.523 -26.844 1 69.25 470 ASN A C 1
ATOM 3590 O O . ASN A 1 470 ? 41.562 10.359 -26.781 1 69.25 470 ASN A O 1
ATOM 3594 N N . LYS A 1 471 ? 40.406 8.672 -25.984 1 70.94 471 LYS A N 1
ATOM 3595 C CA . LYS A 1 471 ? 41.188 8.664 -24.766 1 70.94 471 LYS A CA 1
ATOM 3596 C C . LYS A 1 471 ? 42.625 8.211 -25.047 1 70.94 471 LYS A C 1
ATOM 3598 O O . LYS A 1 471 ? 43.562 8.742 -24.484 1 70.94 471 LYS A O 1
ATOM 3603 N N . ASN A 1 472 ? 42.906 7.332 -25.844 1 70.69 472 ASN A N 1
ATOM 3604 C CA . ASN A 1 472 ? 44.219 6.82 -26.234 1 70.69 472 ASN A CA 1
ATOM 3605 C C . ASN A 1 472 ? 45 7.855 -27.031 1 70.69 472 ASN A C 1
ATOM 3607 O O . ASN A 1 472 ? 46.219 7.938 -26.891 1 70.69 472 ASN A O 1
ATOM 3611 N N . VAL A 1 473 ? 44.438 8.562 -27.766 1 69.69 473 VAL A N 1
ATOM 3612 C CA . VAL A 1 473 ? 45.094 9.625 -28.5 1 69.69 473 VAL A CA 1
ATOM 3613 C C . VAL A 1 473 ? 45.562 10.711 -27.531 1 69.69 473 VAL A C 1
ATOM 3615 O O . VAL A 1 473 ? 46.656 11.258 -27.656 1 69.69 473 VAL A O 1
ATOM 3618 N N . GLN A 1 474 ? 44.625 10.898 -26.609 1 63.81 474 GLN A N 1
ATOM 3619 C CA . GLN A 1 474 ? 45 11.922 -25.641 1 63.81 474 GLN A CA 1
ATOM 3620 C C . GLN A 1 474 ? 46.156 11.461 -24.766 1 63.81 474 GLN A C 1
ATOM 3622 O O . GLN A 1 474 ? 46.969 12.273 -24.344 1 63.81 474 GLN A O 1
ATOM 3627 N N . GLN A 1 475 ? 46.25 10.242 -24.547 1 62.69 475 GLN A N 1
ATOM 3628 C CA . GLN A 1 475 ? 47.375 9.734 -23.766 1 62.69 475 GLN A CA 1
ATOM 3629 C C . GLN A 1 475 ? 48.656 9.656 -24.609 1 62.69 475 GLN A C 1
ATOM 3631 O O . GLN A 1 475 ? 49.75 9.641 -24.062 1 62.69 475 GLN A O 1
ATOM 3636 N N . SER A 1 476 ? 48.469 9.547 -25.828 1 59.91 476 SER A N 1
ATOM 3637 C CA . SER A 1 476 ? 49.656 9.469 -26.688 1 59.91 476 SER A CA 1
ATOM 3638 C C . SER A 1 476 ? 50.156 10.852 -27.047 1 59.91 476 SER A C 1
ATOM 3640 O O . SER A 1 476 ? 51.25 10.984 -27.609 1 59.91 476 SER A O 1
ATOM 3642 N N . CYS A 1 477 ? 49.438 11.797 -26.75 1 48.19 477 CYS A N 1
ATOM 3643 C CA . CYS A 1 477 ? 50 13.133 -26.922 1 48.19 477 CYS A CA 1
ATOM 3644 C C . CYS A 1 477 ? 50.531 13.664 -25.594 1 48.19 477 CYS A C 1
ATOM 3646 O O . CYS A 1 477 ? 49.906 13.477 -24.547 1 48.19 477 CYS A O 1
ATOM 3648 N N . MET B 1 1 ? 23.625 31.5 -34.719 1 23.55 1 MET B N 1
ATOM 3649 C CA . MET B 1 1 ? 22.812 32.25 -33.781 1 23.55 1 MET B CA 1
ATOM 3650 C C . MET B 1 1 ? 21.531 31.5 -33.438 1 23.55 1 MET B C 1
ATOM 3652 O O . MET B 1 1 ? 20.547 31.578 -34.156 1 23.55 1 MET B O 1
ATOM 3656 N N . ILE B 1 2 ? 21.578 30.234 -33.094 1 28.88 2 ILE B N 1
ATOM 3657 C CA . ILE B 1 2 ? 20.422 29.375 -32.844 1 28.88 2 ILE B CA 1
ATOM 3658 C C . ILE B 1 2 ? 19.5 30.047 -31.828 1 28.88 2 ILE B C 1
ATOM 3660 O O . ILE B 1 2 ? 19.953 30.453 -30.766 1 28.88 2 ILE B O 1
ATOM 3664 N N . ALA B 1 3 ? 18.391 30.609 -32.344 1 32.06 3 ALA B N 1
ATOM 3665 C CA . ALA B 1 3 ? 17.375 31.422 -31.641 1 32.06 3 ALA B CA 1
ATOM 3666 C C . ALA B 1 3 ? 16.969 30.766 -30.328 1 32.06 3 ALA B C 1
ATOM 3668 O O . ALA B 1 3 ? 16.516 29.625 -30.297 1 32.06 3 ALA B O 1
ATOM 3669 N N . ASN B 1 4 ? 17.609 30.969 -29.234 1 34.19 4 ASN B N 1
ATOM 3670 C CA . ASN B 1 4 ? 17.312 30.734 -27.812 1 34.19 4 ASN B CA 1
ATOM 3671 C C . ASN B 1 4 ? 15.859 31.094 -27.5 1 34.19 4 ASN B C 1
ATOM 3673 O O . ASN B 1 4 ? 15.516 32.281 -27.375 1 34.19 4 ASN B O 1
ATOM 3677 N N . ARG B 1 5 ? 14.93 30.578 -28.266 1 37.25 5 ARG B N 1
ATOM 3678 C CA . ARG B 1 5 ? 13.547 30.984 -28.031 1 37.25 5 ARG B CA 1
ATOM 3679 C C . ARG B 1 5 ? 13.266 31.141 -26.531 1 37.25 5 ARG B C 1
ATOM 3681 O O . ARG B 1 5 ? 13.469 30.203 -25.766 1 37.25 5 ARG B O 1
ATOM 3688 N N . LYS B 1 6 ? 13.352 32.281 -26.062 1 41.03 6 LYS B N 1
ATOM 3689 C CA . LYS B 1 6 ? 12.969 32.875 -24.781 1 41.03 6 LYS B CA 1
ATOM 3690 C C . LYS B 1 6 ? 11.656 32.281 -24.266 1 41.03 6 LYS B C 1
ATOM 3692 O O . LYS B 1 6 ? 10.586 32.562 -24.812 1 41.03 6 LYS B O 1
ATOM 3697 N N . ILE B 1 7 ? 11.648 31.062 -23.938 1 45.78 7 ILE B N 1
ATOM 3698 C CA . ILE B 1 7 ? 10.438 30.594 -23.281 1 45.78 7 ILE B CA 1
ATOM 3699 C C . ILE B 1 7 ? 9.945 31.656 -22.297 1 45.78 7 ILE B C 1
ATOM 3701 O O . ILE B 1 7 ? 10.734 32.25 -21.547 1 45.78 7 ILE B O 1
ATOM 3705 N N . SER B 1 8 ? 8.82 32.344 -22.484 1 45.75 8 SER B N 1
ATOM 3706 C CA . SER B 1 8 ? 8.211 33.406 -21.688 1 45.75 8 SER B CA 1
ATOM 3707 C C . SER B 1 8 ? 8.281 33.125 -20.203 1 45.75 8 SER B C 1
ATOM 3709 O O . SER B 1 8 ? 8.344 31.953 -19.797 1 45.75 8 SER B O 1
ATOM 3711 N N . PRO B 1 9 ? 8.773 34.031 -19.375 1 47.72 9 PRO B N 1
ATOM 3712 C CA . PRO B 1 9 ? 8.898 33.906 -17.922 1 47.72 9 PRO B CA 1
ATOM 3713 C C . PRO B 1 9 ? 7.695 33.219 -17.281 1 47.72 9 PRO B C 1
ATOM 3715 O O . PRO B 1 9 ? 7.855 32.438 -16.328 1 47.72 9 PRO B O 1
ATOM 3718 N N . ILE B 1 10 ? 6.625 33.562 -17.734 1 47.12 10 ILE B N 1
ATOM 3719 C CA . ILE B 1 10 ? 5.426 32.938 -17.188 1 47.12 10 ILE B CA 1
ATOM 3720 C C . ILE B 1 10 ? 5.477 31.422 -17.438 1 47.12 10 ILE B C 1
ATOM 3722 O O . ILE B 1 10 ? 5.145 30.625 -16.562 1 47.12 10 ILE B O 1
ATOM 3726 N N . ARG B 1 11 ? 5.715 31.078 -18.562 1 50 11 ARG B N 1
ATOM 3727 C CA . ARG B 1 11 ? 5.785 29.656 -18.906 1 50 11 ARG B CA 1
ATOM 3728 C C . ARG B 1 11 ? 6.848 28.953 -18.078 1 50 11 ARG B C 1
ATOM 3730 O O . ARG B 1 11 ? 6.652 27.797 -17.672 1 50 11 ARG B O 1
ATOM 3737 N N . ARG B 1 12 ? 7.945 29.562 -17.906 1 52.16 12 ARG B N 1
ATOM 3738 C CA . ARG B 1 12 ? 8.977 29 -17.047 1 52.16 12 ARG B CA 1
ATOM 3739 C C . ARG B 1 12 ? 8.477 28.875 -15.609 1 52.16 12 ARG B C 1
ATOM 3741 O O . ARG B 1 12 ? 8.742 27.875 -14.945 1 52.16 12 ARG B O 1
ATOM 3748 N N . TRP B 1 13 ? 7.855 30.016 -15.258 1 51.5 13 TRP B N 1
ATOM 3749 C CA . TRP B 1 13 ? 7.289 29.969 -13.914 1 51.5 13 TRP B CA 1
ATOM 3750 C C . TRP B 1 13 ? 6.273 28.844 -13.789 1 51.5 13 TRP B C 1
ATOM 3752 O O . TRP B 1 13 ? 6.258 28.125 -12.781 1 51.5 13 TRP B O 1
ATOM 3762 N N . MET B 1 14 ? 5.492 28.75 -14.766 1 51.97 14 MET B N 1
ATOM 3763 C CA . MET B 1 14 ? 4.469 27.703 -14.781 1 51.97 14 MET B CA 1
ATOM 3764 C C . MET B 1 14 ? 5.105 26.312 -14.773 1 51.97 14 MET B C 1
ATOM 3766 O O . MET B 1 14 ? 4.629 25.422 -14.086 1 51.97 14 MET B O 1
ATOM 3770 N N . LYS B 1 15 ? 5.941 26.141 -15.586 1 53.34 15 LYS B N 1
ATOM 3771 C CA . LYS B 1 15 ? 6.645 24.859 -15.656 1 53.34 15 LYS B CA 1
ATOM 3772 C C . LYS B 1 15 ? 7.301 24.531 -14.32 1 53.34 15 LYS B C 1
ATOM 3774 O O . LYS B 1 15 ? 7.277 23.375 -13.883 1 53.34 15 LYS B O 1
ATOM 3779 N N . ASP B 1 16 ? 7.824 25.625 -13.734 1 54.56 16 ASP B N 1
ATOM 3780 C CA . ASP B 1 16 ? 8.492 25.422 -12.453 1 54.56 16 ASP B CA 1
ATOM 3781 C C . ASP B 1 16 ? 7.484 25.25 -11.32 1 54.56 16 ASP B C 1
ATOM 3783 O O . ASP B 1 16 ? 7.809 24.719 -10.266 1 54.56 16 ASP B O 1
ATOM 3787 N N . ASN B 1 17 ? 6.281 25.828 -11.68 1 57.03 17 ASN B N 1
ATOM 3788 C CA . ASN B 1 17 ? 5.258 25.781 -10.641 1 57.03 17 ASN B CA 1
ATOM 3789 C C . ASN B 1 17 ? 4.086 24.891 -11.047 1 57.03 17 ASN B C 1
ATOM 3791 O O . ASN B 1 17 ? 2.943 25.156 -10.656 1 57.03 17 ASN B O 1
ATOM 3795 N N . LEU B 1 18 ? 4.324 24.094 -11.906 1 59.91 18 LEU B N 1
ATOM 3796 C CA . LEU B 1 18 ? 3.299 23.203 -12.445 1 59.91 18 LEU B CA 1
ATOM 3797 C C . LEU B 1 18 ? 2.533 22.516 -11.328 1 59.91 18 LEU B C 1
ATOM 3799 O O . LEU B 1 18 ? 1.32 22.312 -11.43 1 59.91 18 LEU B O 1
ATOM 3803 N N . ILE B 1 19 ? 3.156 22.359 -10.352 1 61.06 19 ILE B N 1
ATOM 3804 C CA . ILE B 1 19 ? 2.531 21.656 -9.242 1 61.06 19 ILE B CA 1
ATOM 3805 C C . ILE B 1 19 ? 1.496 22.562 -8.57 1 61.06 19 ILE B C 1
ATOM 3807 O O . ILE B 1 19 ? 0.516 22.078 -8 1 61.06 19 ILE B O 1
ATOM 3811 N N . ILE B 1 20 ? 1.712 23.828 -8.758 1 61.06 20 ILE B N 1
ATOM 3812 C CA . ILE B 1 20 ? 0.833 24.797 -8.117 1 61.06 20 ILE B CA 1
ATOM 3813 C C . ILE B 1 20 ? -0.34 25.125 -9.039 1 61.06 20 ILE B C 1
ATOM 3815 O O . ILE B 1 20 ? -1.483 25.234 -8.586 1 61.06 20 ILE B O 1
ATOM 3819 N N . VAL B 1 21 ? -0.101 25.219 -10.234 1 68.44 21 VAL B N 1
ATOM 3820 C CA . VAL B 1 21 ? -1.099 25.703 -11.188 1 68.44 21 VAL B CA 1
ATOM 3821 C C . VAL B 1 21 ? -2.061 24.578 -11.539 1 68.44 21 VAL B C 1
ATOM 3823 O O . VAL B 1 21 ? -3.254 24.812 -11.75 1 68.44 21 VAL B O 1
ATOM 3826 N N . LEU B 1 22 ? -1.575 23.469 -11.445 1 76.31 22 LEU B N 1
ATOM 3827 C CA . LEU B 1 22 ? -2.352 22.344 -11.93 1 76.31 22 LEU B CA 1
ATOM 3828 C C . LEU B 1 22 ? -3.523 22.047 -10.992 1 76.31 22 LEU B C 1
ATOM 3830 O O . LEU B 1 22 ? -4.648 21.828 -11.453 1 76.31 22 LEU B O 1
ATOM 3834 N N . PRO B 1 23 ? -3.328 22.219 -9.766 1 73.5 23 PRO B N 1
ATOM 3835 C CA . PRO B 1 23 ? -4.492 21.984 -8.906 1 73.5 23 PRO B CA 1
ATOM 3836 C C . PRO B 1 23 ? -5.566 23.062 -9.07 1 73.5 23 PRO B C 1
ATOM 3838 O O . PRO B 1 23 ? -6.758 22.75 -9.023 1 73.5 23 PRO B O 1
ATOM 3841 N N . ALA B 1 24 ? -5.117 24.266 -9.25 1 79 24 ALA B N 1
ATOM 3842 C CA . ALA B 1 24 ? -6.082 25.328 -9.477 1 79 24 ALA B CA 1
ATOM 3843 C C . ALA B 1 24 ? -6.895 25.078 -10.742 1 79 24 ALA B C 1
ATOM 3845 O O . ALA B 1 24 ? -8.109 25.297 -10.766 1 79 24 ALA B O 1
ATOM 3846 N N . ALA B 1 25 ? -6.234 24.641 -11.719 1 81.69 25 ALA B N 1
ATOM 3847 C CA . ALA B 1 25 ? -6.918 24.297 -12.961 1 81.69 25 ALA B CA 1
ATOM 3848 C C . ALA B 1 25 ? -7.887 23.125 -12.742 1 81.69 25 ALA B C 1
ATOM 3850 O O . ALA B 1 25 ? -8.984 23.109 -13.305 1 81.69 25 ALA B O 1
ATOM 3851 N N . GLY B 1 26 ? -7.477 22.188 -12.008 1 82.38 26 GLY B N 1
ATOM 3852 C CA . GLY B 1 26 ? -8.359 21.078 -11.688 1 82.38 26 GLY B CA 1
ATOM 3853 C C . GLY B 1 26 ? -9.633 21.516 -10.992 1 82.38 26 GLY B C 1
ATOM 3854 O O . GLY B 1 26 ? -10.711 20.984 -11.273 1 82.38 26 GLY B O 1
ATOM 3855 N N . ILE B 1 27 ? -9.57 22.547 -10.195 1 82.69 27 ILE B N 1
ATOM 3856 C CA . ILE B 1 27 ? -10.727 23.062 -9.469 1 82.69 27 ILE B CA 1
ATOM 3857 C C . ILE B 1 27 ? -11.68 23.75 -10.438 1 82.69 27 ILE B C 1
ATOM 3859 O O . ILE B 1 27 ? -12.883 23.469 -10.445 1 82.69 27 ILE B O 1
ATOM 3863 N N . VAL B 1 28 ? -11.125 24.594 -11.219 1 86.31 28 VAL B N 1
ATOM 3864 C CA . VAL B 1 28 ? -11.945 25.344 -12.156 1 86.31 28 VAL B CA 1
ATOM 3865 C C . VAL B 1 28 ? -12.625 24.391 -13.125 1 86.31 28 VAL B C 1
ATOM 3867 O O . VAL B 1 28 ? -13.836 24.484 -13.359 1 86.31 28 VAL B O 1
ATOM 3870 N N . LEU B 1 29 ? -11.891 23.453 -13.609 1 89.25 29 LEU B N 1
ATOM 3871 C CA . LEU B 1 29 ? -12.438 22.484 -14.547 1 89.25 29 LEU B CA 1
ATOM 3872 C C . LEU B 1 29 ? -13.453 21.578 -13.852 1 89.25 29 LEU B C 1
ATOM 3874 O O . LEU B 1 29 ? -14.445 21.172 -14.461 1 89.25 29 LEU B O 1
ATOM 3878 N N . GLY B 1 30 ? -13.164 21.234 -12.688 1 88.06 30 GLY B N 1
ATOM 3879 C CA . GLY B 1 30 ? -14.102 20.438 -11.922 1 88.06 30 GLY B CA 1
ATOM 3880 C C . GLY B 1 30 ? -15.453 21.109 -11.75 1 88.06 30 GLY B C 1
ATOM 3881 O O . GLY B 1 30 ? -16.5 20.484 -11.953 1 88.06 30 GLY B O 1
ATOM 3882 N N . PHE B 1 31 ? -15.445 22.359 -11.453 1 85.88 31 PHE B N 1
ATOM 3883 C CA . PHE B 1 31 ? -16.688 23.125 -11.32 1 85.88 31 PHE B CA 1
ATOM 3884 C C . PHE B 1 31 ? -17.406 23.219 -12.664 1 85.88 31 PHE B C 1
ATOM 3886 O O . PHE B 1 31 ? -18.609 23.016 -12.75 1 85.88 31 PHE B O 1
ATOM 3893 N N . ALA B 1 32 ? -16.641 23.516 -13.625 1 89.88 32 ALA B N 1
ATOM 3894 C CA . ALA B 1 32 ? -17.219 23.641 -14.961 1 89.88 32 ALA B CA 1
ATOM 3895 C C . ALA B 1 32 ? -17.891 22.344 -15.398 1 89.88 32 ALA B C 1
ATOM 3897 O O . ALA B 1 32 ? -19.031 22.359 -15.867 1 89.88 32 ALA B O 1
ATOM 3898 N N . PHE B 1 33 ? -17.219 21.281 -15.227 1 89.88 33 PHE B N 1
ATOM 3899 C CA . PHE B 1 33 ? -17.734 19.969 -15.602 1 89.88 33 PHE B CA 1
ATOM 3900 C C . PHE B 1 33 ? -18.938 19.609 -14.734 1 89.88 33 PHE B C 1
ATOM 3902 O O . PHE B 1 33 ? -19.938 19.078 -15.234 1 89.88 33 PHE B O 1
ATOM 3909 N N . GLY B 1 34 ? -18.797 19.812 -13.492 1 89.25 34 GLY B N 1
ATOM 3910 C CA . GLY B 1 34 ? -19.875 19.5 -12.562 1 89.25 34 GLY B CA 1
ATOM 3911 C C . GLY B 1 34 ? -21.156 20.25 -12.859 1 89.25 34 GLY B C 1
ATOM 3912 O O . GLY B 1 34 ? -22.234 19.656 -12.906 1 89.25 34 GLY B O 1
ATOM 3913 N N . PHE B 1 35 ? -21.047 21.516 -13.117 1 88.19 35 PHE B N 1
ATOM 3914 C CA . PHE B 1 35 ? -22.219 22.328 -13.438 1 88.19 35 PHE B CA 1
ATOM 3915 C C . PHE B 1 35 ? -22.812 21.938 -14.781 1 88.19 35 PHE B C 1
ATOM 3917 O O . PHE B 1 35 ? -24.031 21.984 -14.969 1 88.19 35 PHE B O 1
ATOM 3924 N N . GLY B 1 36 ? -21.922 21.547 -15.625 1 88.62 36 GLY B N 1
ATOM 3925 C CA . GLY B 1 36 ? -22.359 21.109 -16.938 1 88.62 36 GLY B CA 1
ATOM 3926 C C . GLY B 1 36 ? -23.203 19.844 -16.891 1 88.62 36 GLY B C 1
ATOM 3927 O O . GLY B 1 36 ? -24.188 19.719 -17.625 1 88.62 36 GLY B O 1
ATOM 3928 N N . ILE B 1 37 ? -22.859 19 -16.078 1 89.19 37 ILE B N 1
ATOM 3929 C CA . ILE B 1 37 ? -23.547 17.703 -16.062 1 89.19 37 ILE B CA 1
ATOM 3930 C C . ILE B 1 37 ? -24.719 17.766 -15.094 1 89.19 37 ILE B C 1
ATOM 3932 O O . ILE B 1 37 ? -25.594 16.891 -15.117 1 89.19 37 ILE B O 1
ATOM 3936 N N . ARG B 1 38 ? -24.688 18.703 -14.25 1 87.12 38 ARG B N 1
ATOM 3937 C CA . ARG B 1 38 ? -25.734 18.828 -13.234 1 87.12 38 ARG B CA 1
ATOM 3938 C C . ARG B 1 38 ? -27.109 18.891 -13.867 1 87.12 38 ARG B C 1
ATOM 3940 O O . ARG B 1 38 ? -28.047 18.25 -13.383 1 87.12 38 ARG B O 1
ATOM 3947 N N . GLU B 1 39 ? -27.141 19.547 -14.891 1 83.94 39 GLU B N 1
ATOM 3948 C CA . GLU B 1 39 ? -28.422 19.75 -15.539 1 83.94 39 GLU B CA 1
ATOM 3949 C C . GLU B 1 39 ? -28.938 18.453 -16.172 1 83.94 39 GLU B C 1
ATOM 3951 O O . GLU B 1 39 ? -30.156 18.266 -16.297 1 83.94 39 GLU B O 1
ATOM 3956 N N . SER B 1 40 ? -28.078 17.562 -16.484 1 86.38 40 SER B N 1
ATOM 3957 C CA . SER B 1 40 ? -28.453 16.312 -17.141 1 86.38 40 SER B CA 1
ATOM 3958 C C . SER B 1 40 ? -28.906 15.266 -16.141 1 86.38 40 SER B C 1
ATOM 3960 O O . SER B 1 40 ? -29.359 14.188 -16.516 1 86.38 40 SER B O 1
ATOM 3962 N N . LYS B 1 41 ? -28.938 15.555 -14.891 1 83.44 41 LYS B N 1
ATOM 3963 C CA . LYS B 1 41 ? -29.297 14.625 -13.82 1 83.44 41 LYS B CA 1
ATOM 3964 C C . LYS B 1 41 ? -28.703 13.242 -14.078 1 83.44 41 LYS B C 1
ATOM 3966 O O . LYS B 1 41 ? -29.438 12.273 -14.281 1 83.44 41 LYS B O 1
ATOM 3971 N N . PRO B 1 42 ? -27.438 13.211 -14.086 1 84.81 42 PRO B N 1
ATOM 3972 C CA . PRO B 1 42 ? -26.781 11.945 -14.406 1 84.81 42 PRO B CA 1
ATOM 3973 C C . PRO B 1 42 ? -27.188 10.812 -13.461 1 84.81 42 PRO B C 1
ATOM 3975 O O . PRO B 1 42 ? -27.531 11.062 -12.305 1 84.81 42 PRO B O 1
ATOM 3978 N N . SER B 1 43 ? -27.172 9.656 -14.055 1 84.69 43 SER B N 1
ATOM 3979 C CA . SER B 1 43 ? -27.484 8.469 -13.273 1 84.69 43 SER B CA 1
ATOM 3980 C C . SER B 1 43 ? -26.391 8.195 -12.234 1 84.69 43 SER B C 1
ATOM 3982 O O . SER B 1 43 ? -25.297 8.75 -12.312 1 84.69 43 SER B O 1
ATOM 3984 N N . THR B 1 44 ? -26.734 7.422 -11.258 1 82.56 44 THR B N 1
ATOM 3985 C CA . THR B 1 44 ? -25.797 7.055 -10.195 1 82.56 44 THR B CA 1
ATOM 3986 C C . THR B 1 44 ? -24.594 6.328 -10.766 1 82.56 44 THR B C 1
ATOM 3988 O O . THR B 1 44 ? -23.469 6.488 -10.266 1 82.56 44 THR B O 1
ATOM 3991 N N . GLU B 1 45 ? -24.797 5.656 -11.797 1 82.56 45 GLU B N 1
ATOM 3992 C CA . GLU B 1 45 ? -23.703 4.918 -12.43 1 82.56 45 GLU B CA 1
ATOM 3993 C C . GLU B 1 45 ? -22.703 5.867 -13.062 1 82.56 45 GLU B C 1
ATOM 3995 O O . GLU B 1 45 ? -21.484 5.691 -12.906 1 82.56 45 GLU B O 1
ATOM 4000 N N . VAL B 1 46 ? -23.25 6.832 -13.758 1 85.75 46 VAL B N 1
ATOM 4001 C CA . VAL B 1 46 ? -22.391 7.809 -14.414 1 85.75 46 VAL B CA 1
ATOM 4002 C C . VAL B 1 46 ? -21.609 8.586 -13.359 1 85.75 46 VAL B C 1
ATOM 4004 O O . VAL B 1 46 ? -20.406 8.836 -13.531 1 85.75 46 VAL B O 1
ATOM 4007 N N . LEU B 1 47 ? -22.219 8.891 -12.328 1 87.94 47 LEU B N 1
ATOM 4008 C CA . LEU B 1 47 ? -21.578 9.641 -11.258 1 87.94 47 LEU B CA 1
ATOM 4009 C C . LEU B 1 47 ? -20.469 8.82 -10.609 1 87.94 47 LEU B C 1
ATOM 4011 O O . LEU B 1 47 ? -19.438 9.359 -10.195 1 87.94 47 LEU B O 1
ATOM 4015 N N . THR B 1 48 ? -20.719 7.551 -10.539 1 86.38 48 THR B N 1
ATOM 4016 C CA . THR B 1 48 ? -19.703 6.672 -9.969 1 86.38 48 THR B CA 1
ATOM 4017 C C . THR B 1 48 ? -18.438 6.68 -10.812 1 86.38 48 THR B C 1
ATOM 4019 O O . THR B 1 48 ? -17.328 6.777 -10.281 1 86.38 48 THR B O 1
ATOM 4022 N N . TRP B 1 49 ? -18.625 6.699 -12.031 1 88.75 49 TRP B N 1
ATOM 4023 C CA . TRP B 1 49 ? -17.469 6.637 -12.914 1 88.75 49 TRP B CA 1
ATOM 4024 C C . TRP B 1 49 ? -16.766 7.988 -12.977 1 88.75 49 TRP B C 1
ATOM 4026 O O . TRP B 1 49 ? -15.531 8.047 -13.07 1 88.75 49 TRP B O 1
ATOM 4036 N N . ILE B 1 50 ? -17.531 9.039 -12.945 1 90.12 50 ILE B N 1
ATOM 4037 C CA . ILE B 1 50 ? -16.953 10.375 -12.914 1 90.12 50 ILE B CA 1
ATOM 4038 C C . ILE B 1 50 ? -16.203 10.578 -11.602 1 90.12 50 ILE B C 1
ATOM 4040 O O . ILE B 1 50 ? -15.148 11.219 -11.57 1 90.12 50 ILE B O 1
ATOM 4044 N N . GLY B 1 51 ? -16.688 9.977 -10.555 1 90.62 51 GLY B N 1
ATOM 4045 C CA . GLY B 1 51 ? -16.109 10.125 -9.234 1 90.62 51 GLY B CA 1
ATOM 4046 C C . GLY B 1 51 ? -14.977 9.141 -8.969 1 90.62 51 GLY B C 1
ATOM 4047 O O . GLY B 1 51 ? -14.188 9.328 -8.039 1 90.62 51 GLY B O 1
ATOM 4048 N N . MET B 1 52 ? -14.773 8.227 -9.805 1 91.56 52 MET B N 1
ATOM 4049 C CA . MET B 1 52 ? -13.844 7.121 -9.578 1 91.56 52 MET B CA 1
ATOM 4050 C C . MET B 1 52 ? -12.414 7.629 -9.438 1 91.56 52 MET B C 1
ATOM 4052 O O . MET B 1 52 ? -11.719 7.285 -8.484 1 91.56 52 MET B O 1
ATOM 4056 N N . PRO B 1 53 ? -11.961 8.469 -10.305 1 91.5 53 PRO B N 1
ATOM 4057 C CA . PRO B 1 53 ? -10.586 8.953 -10.125 1 91.5 53 PRO B CA 1
ATOM 4058 C C . PRO B 1 53 ? -10.367 9.641 -8.781 1 91.5 53 PRO B C 1
ATOM 4060 O O . PRO B 1 53 ? -9.32 9.461 -8.156 1 91.5 53 PRO B O 1
ATOM 4063 N N . GLY B 1 54 ? -11.352 10.414 -8.383 1 88.06 54 GLY B N 1
ATOM 4064 C CA . GLY B 1 54 ? -11.25 11.07 -7.09 1 88.06 54 GLY B CA 1
ATOM 4065 C C . GLY B 1 54 ? -11.266 10.102 -5.926 1 88.06 54 GLY B C 1
ATOM 4066 O O . GLY B 1 54 ? -10.5 10.258 -4.973 1 88.06 54 GLY B O 1
ATOM 4067 N N . GLU B 1 55 ? -12.148 9.156 -6.023 1 88 55 GLU B N 1
ATOM 4068 C CA . GLU B 1 55 ? -12.219 8.125 -4.988 1 88 55 GLU B CA 1
ATOM 4069 C C . GLU B 1 55 ? -10.898 7.367 -4.875 1 88 55 GLU B C 1
ATOM 4071 O O . GLU B 1 55 ? -10.406 7.129 -3.77 1 88 55 GLU B O 1
ATOM 4076 N N . LEU B 1 56 ? -10.422 6.98 -5.996 1 91.38 56 LEU B N 1
ATOM 4077 C CA . LEU B 1 56 ? -9.164 6.242 -6.008 1 91.38 56 LEU B CA 1
ATOM 4078 C C . LEU B 1 56 ? -8.023 7.098 -5.469 1 91.38 56 LEU B C 1
ATOM 4080 O O . LEU B 1 56 ? -7.148 6.598 -4.766 1 91.38 56 LEU B O 1
ATOM 4084 N N . PHE B 1 57 ? -8.039 8.312 -5.84 1 87.31 57 PHE B N 1
ATOM 4085 C CA . PHE B 1 57 ? -7.047 9.258 -5.348 1 87.31 57 PHE B CA 1
ATOM 4086 C C . PHE B 1 57 ? -7.066 9.32 -3.824 1 87.31 57 PHE B C 1
ATOM 4088 O O . PHE B 1 57 ? -6.023 9.203 -3.18 1 87.31 57 PHE B O 1
ATOM 4095 N N . LEU B 1 58 ? -8.188 9.383 -3.221 1 82.75 58 LEU B N 1
ATOM 4096 C CA . LEU B 1 58 ? -8.336 9.453 -1.771 1 82.75 58 LEU B CA 1
ATOM 4097 C C . LEU B 1 58 ? -7.902 8.148 -1.114 1 82.75 58 LEU B C 1
ATOM 4099 O O . LEU B 1 58 ? -7.289 8.164 -0.045 1 82.75 58 LEU B O 1
ATOM 4103 N N . ARG B 1 59 ? -8.242 7.137 -1.718 1 88.31 59 ARG B N 1
ATOM 4104 C CA . ARG B 1 59 ? -7.871 5.828 -1.188 1 88.31 59 ARG B CA 1
ATOM 4105 C C . ARG B 1 59 ? -6.355 5.676 -1.112 1 88.31 59 ARG B C 1
ATOM 4107 O O . ARG B 1 59 ? -5.824 5.184 -0.115 1 88.31 59 ARG B O 1
ATOM 4114 N N . MET B 1 60 ? -5.711 6.121 -2.092 1 88.31 60 MET B N 1
ATOM 4115 C CA . MET B 1 60 ? -4.254 6.008 -2.117 1 88.31 60 MET B CA 1
ATOM 4116 C C . MET B 1 60 ? -3.619 6.914 -1.065 1 88.31 60 MET B C 1
ATOM 4118 O O . MET B 1 60 ? -2.602 6.559 -0.469 1 88.31 60 MET B O 1
ATOM 4122 N N . LEU B 1 61 ? -4.207 8.047 -0.921 1 82.06 61 LEU B N 1
ATOM 4123 C CA . LEU B 1 61 ? -3.711 8.922 0.137 1 82.06 61 LEU B CA 1
ATOM 4124 C C . LEU B 1 61 ? -3.855 8.258 1.502 1 82.06 61 LEU B C 1
ATOM 4126 O O . LEU B 1 61 ? -2.926 8.281 2.311 1 82.06 61 LEU B O 1
ATOM 4130 N N . LYS B 1 62 ? -5.02 7.633 1.679 1 83.81 62 LYS B N 1
ATOM 4131 C CA . LYS B 1 62 ? -5.273 6.934 2.934 1 83.81 62 LYS B CA 1
ATOM 4132 C C . LYS B 1 62 ? -4.293 5.777 3.127 1 83.81 62 LYS B C 1
ATOM 4134 O O . LYS B 1 62 ? -3.842 5.52 4.246 1 83.81 62 LYS B O 1
ATOM 4139 N N . LEU B 1 63 ? -4.016 5.141 2.096 1 88.75 63 LEU B N 1
ATOM 4140 C CA . LEU B 1 63 ? -3.1 4.008 2.117 1 88.75 63 LEU B CA 1
ATOM 4141 C C . LEU B 1 63 ? -1.738 4.418 2.668 1 88.75 63 LEU B C 1
ATOM 4143 O O . LEU B 1 63 ? -1.077 3.633 3.35 1 88.75 63 LEU B O 1
ATOM 4147 N N . MET B 1 64 ? -1.321 5.621 2.414 1 84 64 MET B N 1
ATOM 4148 C CA . MET B 1 64 ? 0.03 6.066 2.744 1 84 64 MET B CA 1
ATOM 4149 C C . MET B 1 64 ? 0.091 6.609 4.168 1 84 64 MET B C 1
ATOM 4151 O O . MET B 1 64 ? 1.177 6.824 4.707 1 84 64 MET B O 1
ATOM 4155 N N . VAL B 1 65 ? -1.029 6.727 4.809 1 77.44 65 VAL B N 1
ATOM 4156 C CA . VAL B 1 65 ? -1.107 7.344 6.129 1 77.44 65 VAL B CA 1
ATOM 4157 C C . VAL B 1 65 ? -0.25 6.559 7.121 1 77.44 65 VAL B C 1
ATOM 4159 O O . VAL B 1 65 ? 0.657 7.117 7.742 1 77.44 65 VAL B O 1
ATOM 4162 N N . ILE B 1 66 ? -0.449 5.293 7.219 1 86.94 66 ILE B N 1
ATOM 4163 C CA . ILE B 1 66 ? 0.182 4.484 8.258 1 86.94 66 ILE B CA 1
ATOM 4164 C C . ILE B 1 66 ? 1.684 4.387 7.992 1 86.94 66 ILE B C 1
ATOM 4166 O O . ILE B 1 66 ? 2.494 4.703 8.867 1 86.94 66 ILE B O 1
ATOM 4170 N N . PRO B 1 67 ? 2.098 4 6.77 1 90.12 67 PRO B N 1
ATOM 4171 C CA . PRO B 1 67 ? 3.541 3.906 6.547 1 90.12 67 PRO B CA 1
ATOM 4172 C C . PRO B 1 67 ? 4.254 5.242 6.734 1 90.12 67 PRO B C 1
ATOM 4174 O O . PRO B 1 67 ? 5.395 5.277 7.211 1 90.12 67 PRO B O 1
ATOM 4177 N N . PHE B 1 68 ? 3.584 6.254 6.434 1 83.38 68 PHE B N 1
ATOM 4178 C CA . PHE B 1 68 ? 4.188 7.574 6.555 1 83.38 68 PHE B CA 1
ATOM 4179 C C . PHE B 1 68 ? 4.363 7.957 8.023 1 83.38 68 PHE B C 1
ATOM 4181 O O . PHE B 1 68 ? 5.453 8.352 8.438 1 83.38 68 PHE B O 1
ATOM 4188 N N . ILE B 1 69 ? 3.354 7.844 8.781 1 82.5 69 ILE B N 1
ATOM 4189 C CA . ILE B 1 69 ? 3.398 8.227 10.188 1 82.5 69 ILE B CA 1
ATOM 4190 C C . ILE B 1 69 ? 4.41 7.352 10.93 1 82.5 69 ILE B C 1
ATOM 4192 O O . ILE B 1 69 ? 5.223 7.855 11.703 1 82.5 69 ILE B O 1
ATOM 4196 N N . VAL B 1 70 ? 4.371 6.062 10.68 1 90 70 VAL B N 1
ATOM 4197 C CA . VAL B 1 70 ? 5.242 5.121 11.375 1 90 70 VAL B CA 1
ATOM 4198 C C . VAL B 1 70 ? 6.703 5.453 11.07 1 90 70 VAL B C 1
ATOM 4200 O O . VAL B 1 70 ? 7.508 5.613 11.992 1 90 70 VAL B O 1
ATOM 4203 N N . SER B 1 71 ? 7.004 5.621 9.852 1 90.31 71 SER B N 1
ATOM 4204 C CA . SER B 1 71 ? 8.398 5.855 9.492 1 90.31 71 SER B CA 1
ATOM 4205 C C . SER B 1 71 ? 8.852 7.246 9.922 1 90.31 71 SER B C 1
ATOM 4207 O O . SER B 1 71 ? 9.961 7.41 10.438 1 90.31 71 SER B O 1
ATOM 4209 N N . SER B 1 72 ? 8.023 8.227 9.805 1 83.81 72 SER B N 1
ATOM 4210 C CA . SER B 1 72 ? 8.398 9.609 10.078 1 83.81 72 SER B CA 1
ATOM 4211 C C . SER B 1 72 ? 8.562 9.852 11.57 1 83.81 72 SER B C 1
ATOM 4213 O O . SER B 1 72 ? 9.547 10.453 12.008 1 83.81 72 SER B O 1
ATOM 4215 N N . VAL B 1 73 ? 7.59 9.398 12.344 1 83.62 73 VAL B N 1
ATOM 4216 C CA . VAL B 1 73 ? 7.625 9.641 13.781 1 83.62 73 VAL B CA 1
ATOM 4217 C C . VAL B 1 73 ? 8.797 8.891 14.406 1 83.62 73 VAL B C 1
ATOM 4219 O O . VAL B 1 73 ? 9.523 9.445 15.234 1 83.62 73 VAL B O 1
ATOM 4222 N N . ILE B 1 74 ? 9.031 7.676 13.992 1 89.56 74 ILE B N 1
ATOM 4223 C CA . ILE B 1 74 ? 10.141 6.895 14.531 1 89.56 74 ILE B CA 1
ATOM 4224 C C . ILE B 1 74 ? 11.461 7.566 14.18 1 89.56 74 ILE B C 1
ATOM 4226 O O . ILE B 1 74 ? 12.312 7.766 15.047 1 89.56 74 ILE B O 1
ATOM 4230 N N . THR B 1 75 ? 11.633 7.953 12.93 1 86.69 75 THR B N 1
ATOM 4231 C CA . THR B 1 75 ? 12.875 8.57 12.484 1 86.69 75 THR B CA 1
ATOM 4232 C C . THR B 1 75 ? 13.102 9.906 13.188 1 86.69 75 THR B C 1
ATOM 4234 O O . THR B 1 75 ? 14.203 10.195 13.656 1 86.69 75 THR B O 1
ATOM 4237 N N . ALA B 1 76 ? 12.062 10.695 13.273 1 77.88 76 ALA B N 1
ATOM 4238 C CA . ALA B 1 76 ? 12.172 12.008 13.898 1 77.88 76 ALA B CA 1
ATOM 4239 C C . ALA B 1 76 ? 12.57 11.891 15.367 1 77.88 76 ALA B C 1
ATOM 4241 O O . ALA B 1 76 ? 13.414 12.648 15.844 1 77.88 76 ALA B O 1
ATOM 4242 N N . THR B 1 77 ? 12.008 10.984 16.047 1 81.5 77 THR B N 1
ATOM 4243 C CA . THR B 1 77 ? 12.25 10.844 17.469 1 81.5 77 THR B CA 1
ATOM 4244 C C . THR B 1 77 ? 13.578 10.141 17.734 1 81.5 77 THR B C 1
ATOM 4246 O O . THR B 1 77 ? 14.281 10.453 18.703 1 81.5 77 THR B O 1
ATOM 4249 N N . ALA B 1 78 ? 13.906 9.234 16.891 1 85.62 78 ALA B N 1
ATOM 4250 C CA . ALA B 1 78 ? 15.164 8.508 17.062 1 85.62 78 ALA B CA 1
ATOM 4251 C C . ALA B 1 78 ? 16.359 9.406 16.781 1 85.62 78 ALA B C 1
ATOM 4253 O O . ALA B 1 78 ? 17.453 9.188 17.312 1 85.62 78 ALA B O 1
ATOM 4254 N N . SER B 1 79 ? 16.219 10.305 15.977 1 76.25 79 SER B N 1
ATOM 4255 C CA . SER B 1 79 ? 17.328 11.148 15.555 1 76.25 79 SER B CA 1
ATOM 4256 C C . SER B 1 79 ? 17.531 12.312 16.516 1 76.25 79 SER B C 1
ATOM 4258 O O . SER B 1 79 ? 18.5 13.07 16.375 1 76.25 79 SER B O 1
ATOM 4260 N N . LEU B 1 80 ? 16.688 12.5 17.359 1 68.38 80 LEU B N 1
ATOM 4261 C CA . LEU B 1 80 ? 16.812 13.594 18.312 1 68.38 80 LEU B CA 1
ATOM 4262 C C . LEU B 1 80 ? 17.969 13.352 19.281 1 68.38 80 LEU B C 1
ATOM 4264 O O . LEU B 1 80 ? 18.047 12.297 19.922 1 68.38 80 LEU B O 1
ATOM 4268 N N . ASN B 1 81 ? 19.234 13.797 18.859 1 61.06 81 ASN B N 1
ATOM 4269 C CA . ASN B 1 81 ? 20.406 13.656 19.719 1 61.06 81 ASN B CA 1
ATOM 4270 C C . ASN B 1 81 ? 20.234 14.391 21.031 1 61.06 81 ASN B C 1
ATOM 4272 O O . ASN B 1 81 ? 20.609 15.555 21.156 1 61.06 81 ASN B O 1
ATOM 4276 N N . ALA B 1 82 ? 19.531 13.883 21.875 1 53.72 82 ALA B N 1
ATOM 4277 C CA . ALA B 1 82 ? 19.281 14.5 23.172 1 53.72 82 ALA B CA 1
ATOM 4278 C C . ALA B 1 82 ? 20.578 14.734 23.938 1 53.72 82 ALA B C 1
ATOM 4280 O O . ALA B 1 82 ? 20.688 15.672 24.719 1 53.72 82 ALA B O 1
ATOM 4281 N N . LYS B 1 83 ? 21.625 13.961 23.734 1 53.56 83 LYS B N 1
ATOM 4282 C CA . LYS B 1 83 ? 22.812 14.102 24.562 1 53.56 83 LYS B CA 1
ATOM 4283 C C . LYS B 1 83 ? 23.578 15.375 24.234 1 53.56 83 LYS B C 1
ATOM 4285 O O . LYS B 1 83 ? 24.031 16.094 25.125 1 53.56 83 LYS B O 1
ATOM 4290 N N . SER B 1 84 ? 23.875 15.672 22.906 1 53.25 84 SER B N 1
ATOM 4291 C CA . SER B 1 84 ? 24.766 16.797 22.641 1 53.25 84 SER B CA 1
ATOM 4292 C C . SER B 1 84 ? 24.016 18.125 22.766 1 53.25 84 SER B C 1
ATOM 4294 O O . SER B 1 84 ? 24.594 19.125 23.203 1 53.25 84 SER B O 1
ATOM 4296 N N . ASN B 1 85 ? 22.609 18.172 22.594 1 64.19 85 ASN B N 1
ATOM 4297 C CA . ASN B 1 85 ? 21.844 19.406 22.547 1 64.19 85 ASN B CA 1
ATOM 4298 C C . ASN B 1 85 ? 20.547 19.312 23.328 1 64.19 85 ASN B C 1
ATOM 4300 O O . ASN B 1 85 ? 19.516 19.812 22.891 1 64.19 85 ASN B O 1
ATOM 4304 N N . GLY B 1 86 ? 20.922 18.812 24.516 1 76.69 86 GLY B N 1
ATOM 4305 C CA . GLY B 1 86 ? 19.75 18.422 25.281 1 76.69 86 GLY B CA 1
ATOM 4306 C C . GLY B 1 86 ? 18.828 19.578 25.578 1 76.69 86 GLY B C 1
ATOM 4307 O O . GLY B 1 86 ? 17.609 19.5 25.344 1 76.69 86 GLY B O 1
ATOM 4308 N N . ARG B 1 87 ? 19.438 20.781 26.031 1 84.06 87 ARG B N 1
ATOM 4309 C CA . ARG B 1 87 ? 18.594 21.906 26.406 1 84.06 87 ARG B CA 1
ATOM 4310 C C . ARG B 1 87 ? 17.922 22.5 25.172 1 84.06 87 ARG B C 1
ATOM 4312 O O . ARG B 1 87 ? 16.734 22.844 25.203 1 84.06 87 ARG B O 1
ATOM 4319 N N . ILE B 1 88 ? 18.703 22.609 24.094 1 87.38 88 ILE B N 1
ATOM 4320 C CA . ILE B 1 88 ? 18.172 23.156 22.844 1 87.38 88 ILE B CA 1
ATOM 4321 C C . ILE B 1 88 ? 17 22.297 22.375 1 87.38 88 ILE B C 1
ATOM 4323 O O . ILE B 1 88 ? 15.961 22.828 21.969 1 87.38 88 ILE B O 1
ATOM 4327 N N . SER B 1 89 ? 17.219 21.047 22.469 1 86.31 89 SER B N 1
ATOM 4328 C CA . SER B 1 89 ? 16.188 20.125 22.031 1 86.31 89 SER B CA 1
ATOM 4329 C C . SER B 1 89 ? 14.93 20.25 22.891 1 86.31 89 SER B C 1
ATOM 4331 O O . SER B 1 89 ? 13.812 20.328 22.375 1 86.31 89 SER B O 1
ATOM 4333 N N . ILE B 1 90 ? 15.086 20.281 24.156 1 87.38 90 ILE B N 1
ATOM 4334 C CA . ILE B 1 90 ? 13.961 20.312 25.078 1 87.38 90 ILE B CA 1
ATOM 4335 C C . ILE B 1 90 ? 13.172 21.609 24.906 1 87.38 90 ILE B C 1
ATOM 4337 O O . ILE B 1 90 ? 11.938 21.594 24.875 1 87.38 90 ILE B O 1
ATOM 4341 N N . VAL B 1 91 ? 13.867 22.703 24.828 1 92.62 91 VAL B N 1
ATOM 4342 C CA . VAL B 1 91 ? 13.211 24 24.703 1 92.62 91 VAL B CA 1
ATOM 4343 C C . VAL B 1 91 ? 12.469 24.078 23.375 1 92.62 91 VAL B C 1
ATOM 4345 O O . VAL B 1 91 ? 11.32 24.531 23.328 1 92.62 91 VAL B O 1
ATOM 4348 N N . SER B 1 92 ? 13.117 23.656 22.344 1 92.44 92 SER B N 1
ATOM 4349 C CA . SER B 1 92 ? 12.508 23.75 21.031 1 92.44 92 SER B CA 1
ATOM 4350 C C . SER B 1 92 ? 11.289 22.844 20.922 1 92.44 92 SER B C 1
ATOM 4352 O O . SER B 1 92 ? 10.234 23.25 20.438 1 92.44 92 SER B O 1
ATOM 4354 N N . ILE B 1 93 ? 11.406 21.656 21.375 1 89.44 93 ILE B N 1
ATOM 4355 C CA . ILE B 1 93 ? 10.305 20.703 21.297 1 89.44 93 ILE B CA 1
ATOM 4356 C C . ILE B 1 93 ? 9.133 21.203 22.141 1 89.44 93 ILE B C 1
ATOM 4358 O O . ILE B 1 93 ? 7.977 21.094 21.734 1 89.44 93 ILE B O 1
ATOM 4362 N N . THR B 1 94 ? 9.469 21.625 23.297 1 93.06 94 THR B N 1
ATOM 4363 C CA . THR B 1 94 ? 8.422 22.172 24.156 1 93.06 94 THR B CA 1
ATOM 4364 C C . THR B 1 94 ? 7.684 23.312 23.469 1 93.06 94 THR B C 1
ATOM 4366 O O . THR B 1 94 ? 6.453 23.375 23.516 1 93.06 94 THR B O 1
ATOM 4369 N N . PHE B 1 95 ? 8.398 24.203 22.875 1 95.69 95 PHE B N 1
ATOM 4370 C CA . PHE B 1 95 ? 7.809 25.297 22.141 1 95.69 95 PHE B CA 1
ATOM 4371 C C . PHE B 1 95 ? 6.906 24.781 21.016 1 95.69 95 PHE B C 1
ATOM 4373 O O . PHE B 1 95 ? 5.789 25.266 20.844 1 95.69 95 PHE B O 1
ATOM 4380 N N . ILE B 1 96 ? 7.371 23.828 20.328 1 93.94 96 ILE B N 1
ATOM 4381 C CA . ILE B 1 96 ? 6.664 23.266 19.188 1 93.94 96 ILE B CA 1
ATOM 4382 C C . ILE B 1 96 ? 5.359 22.625 19.656 1 93.94 96 ILE B C 1
ATOM 4384 O O . ILE B 1 96 ? 4.293 22.906 19.094 1 93.94 96 ILE B O 1
ATOM 4388 N N . VAL B 1 97 ? 5.398 21.828 20.641 1 92.81 97 VAL B N 1
ATOM 4389 C CA . VAL B 1 97 ? 4.23 21.109 21.141 1 92.81 97 VAL B CA 1
ATOM 4390 C C . VAL B 1 97 ? 3.201 22.109 21.672 1 92.81 97 VAL B C 1
ATOM 4392 O O . VAL B 1 97 ? 2.008 21.984 21.391 1 92.81 97 VAL B O 1
ATOM 4395 N N . LEU B 1 98 ? 3.66 23.062 22.344 1 95.31 98 LEU B N 1
ATOM 4396 C CA . LEU B 1 98 ? 2.766 24.047 22.953 1 95.31 98 LEU B CA 1
ATOM 4397 C C . LEU B 1 98 ? 2.102 24.922 21.906 1 95.31 98 LEU B C 1
ATOM 4399 O O . LEU B 1 98 ? 0.907 25.203 21.984 1 95.31 98 LEU B O 1
ATOM 4403 N N . THR B 1 99 ? 2.83 25.312 20.969 1 96.31 99 THR B N 1
ATOM 4404 C CA . THR B 1 99 ? 2.262 26.203 19.969 1 96.31 99 THR B CA 1
ATOM 4405 C C . THR B 1 99 ? 1.318 25.438 19.047 1 96.31 99 THR B C 1
ATOM 4407 O O . THR B 1 99 ? 0.298 25.984 18.609 1 96.31 99 THR B O 1
ATOM 4410 N N . ASN B 1 100 ? 1.67 24.234 18.672 1 95.25 100 ASN B N 1
ATOM 4411 C CA . ASN B 1 100 ? 0.731 23.406 17.922 1 95.25 100 ASN B CA 1
ATOM 4412 C C . ASN B 1 100 ? -0.578 23.219 18.688 1 95.25 100 ASN B C 1
ATOM 4414 O O . ASN B 1 100 ? -1.659 23.344 18.109 1 95.25 100 ASN B O 1
ATOM 4418 N N . SER B 1 101 ? -0.445 22.938 19.938 1 96.44 101 SER B N 1
ATOM 4419 C CA . SER B 1 101 ? -1.623 22.766 20.781 1 96.44 101 SER B CA 1
ATOM 4420 C C . SER B 1 101 ? -2.443 24.047 20.859 1 96.44 101 SER B C 1
ATOM 4422 O O . SER B 1 101 ? -3.676 24 20.812 1 96.44 101 SER B O 1
ATOM 4424 N N . LEU B 1 102 ? -1.762 25.094 21.016 1 96.75 102 LEU B N 1
ATOM 4425 C CA . LEU B 1 102 ? -2.439 26.375 21.078 1 96.75 102 LEU B CA 1
ATOM 4426 C C . LEU B 1 102 ? -3.207 26.656 19.797 1 96.75 102 LEU B C 1
ATOM 4428 O O . LEU B 1 102 ? -4.32 27.188 19.828 1 96.75 102 LEU B O 1
ATOM 4432 N N . SER B 1 103 ? -2.604 26.375 18.734 1 97.19 103 SER B N 1
ATOM 4433 C CA . SER B 1 103 ? -3.266 26.547 17.438 1 97.19 103 SER B CA 1
ATOM 4434 C C . SER B 1 103 ? -4.555 25.734 17.375 1 97.19 103 SER B C 1
ATOM 4436 O O . SER B 1 103 ? -5.555 26.203 16.812 1 97.19 103 SER B O 1
ATOM 4438 N N . CYS B 1 104 ? -4.539 24.562 17.859 1 97.12 104 CYS B N 1
ATOM 4439 C CA . CYS B 1 104 ? -5.73 23.719 17.891 1 97.12 104 CYS B CA 1
ATOM 4440 C C . CYS B 1 104 ? -6.82 24.344 18.75 1 97.12 104 CYS B C 1
ATOM 4442 O O . CYS B 1 104 ? -7.996 24.312 18.375 1 97.12 104 CYS B O 1
ATOM 4444 N N . VAL B 1 105 ? -6.41 24.891 19.828 1 96.94 105 VAL B N 1
ATOM 4445 C CA . VAL B 1 105 ? -7.359 25.516 20.75 1 96.94 105 VAL B CA 1
ATOM 4446 C C . VAL B 1 105 ? -8.016 26.719 20.062 1 96.94 105 VAL B C 1
ATOM 4448 O O . VAL B 1 105 ? -9.234 26.906 20.156 1 96.94 105 VAL B O 1
ATOM 4451 N N . VAL B 1 106 ? -7.258 27.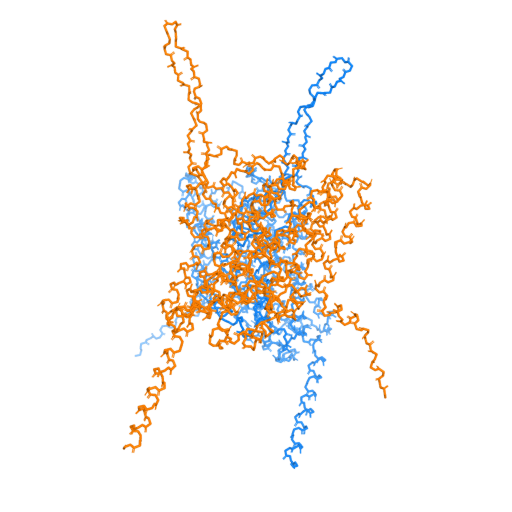484 19.469 1 96.81 106 VAL B N 1
ATOM 4452 C CA . VAL B 1 106 ? -7.777 28.656 18.766 1 96.81 106 VAL B CA 1
ATOM 4453 C C . VAL B 1 106 ? -8.734 28.203 17.656 1 96.81 106 VAL B C 1
ATOM 4455 O O . VAL B 1 106 ? -9.789 28.812 17.453 1 96.81 106 VAL B O 1
ATOM 4458 N N . ALA B 1 107 ? -8.344 27.219 16.938 1 97.56 107 ALA B N 1
ATOM 4459 C CA . ALA B 1 107 ? -9.195 26.688 15.875 1 97.56 107 ALA B CA 1
ATOM 4460 C C . ALA B 1 107 ? -10.547 26.25 16.438 1 97.56 107 ALA B C 1
ATOM 4462 O O . ALA B 1 107 ? -11.594 26.547 15.852 1 97.56 107 ALA B O 1
ATOM 4463 N N . ILE B 1 108 ? -10.531 25.547 17.5 1 97.19 108 ILE B N 1
ATOM 4464 C CA . ILE B 1 108 ? -11.75 25.062 18.125 1 97.19 108 ILE B CA 1
ATOM 4465 C C . ILE B 1 108 ? -12.625 26.234 18.547 1 97.19 108 ILE B C 1
ATOM 4467 O O . ILE B 1 108 ? -13.828 26.25 18.281 1 97.19 108 ILE B O 1
ATOM 4471 N N . ALA B 1 109 ? -12.031 27.203 19.156 1 96.56 109 ALA B N 1
ATOM 4472 C CA . ALA B 1 109 ? -12.766 28.375 19.594 1 96.56 109 ALA B CA 1
ATOM 4473 C C . ALA B 1 109 ? -13.438 29.078 18.406 1 96.56 109 ALA B C 1
ATOM 4475 O O . ALA B 1 109 ? -14.617 29.438 18.469 1 96.56 109 ALA B O 1
ATOM 4476 N N . LEU B 1 110 ? -12.742 29.234 17.406 1 96.56 110 LEU B N 1
ATOM 4477 C CA . LEU B 1 110 ? -13.258 29.938 16.25 1 96.56 110 LEU B CA 1
ATOM 4478 C C . LEU B 1 110 ? -14.383 29.156 15.586 1 96.56 110 LEU B C 1
ATOM 4480 O O . LEU B 1 110 ? -15.375 29.75 15.133 1 96.56 110 LEU B O 1
ATOM 4484 N N . VAL B 1 111 ? -14.203 27.844 15.445 1 95.31 111 VAL B N 1
ATOM 4485 C CA . VAL B 1 111 ? -15.227 27.031 14.797 1 95.31 111 VAL B CA 1
ATOM 4486 C C . VAL B 1 111 ? -16.516 27.062 15.625 1 95.31 111 VAL B C 1
ATOM 4488 O O . VAL B 1 111 ? -17.609 27.062 15.07 1 95.31 111 VAL B O 1
ATOM 4491 N N . LEU B 1 112 ? -16.391 27.078 16.938 1 92.88 112 LEU B N 1
ATOM 4492 C CA . LEU B 1 112 ? -17.547 27.078 17.812 1 92.88 112 LEU B CA 1
ATOM 4493 C C . LEU B 1 112 ? -18.25 28.438 17.781 1 92.88 112 LEU B C 1
ATOM 4495 O O . LEU B 1 112 ? -19.453 28.516 17.984 1 92.88 112 LEU B O 1
ATOM 4499 N N . ILE B 1 113 ? -17.531 29.438 17.484 1 93.62 113 ILE B N 1
ATOM 4500 C CA . ILE B 1 113 ? -18.094 30.781 17.453 1 93.62 113 ILE B CA 1
ATOM 4501 C C . ILE B 1 113 ? -18.719 31.047 16.094 1 93.62 113 ILE B C 1
ATOM 4503 O O . ILE B 1 113 ? -19.859 31.5 16 1 93.62 113 ILE B O 1
ATOM 4507 N N . MET B 1 114 ? -18.016 30.703 15.062 1 93.44 114 MET B N 1
ATOM 4508 C CA . MET B 1 114 ? -18.453 31.062 13.711 1 93.44 114 MET B CA 1
ATOM 4509 C C . MET B 1 114 ? -19.359 29.984 13.125 1 93.44 114 MET B C 1
ATOM 4511 O O . MET B 1 114 ? -20.188 30.266 12.25 1 93.44 114 MET B O 1
ATOM 4515 N N . LYS B 1 115 ? -19.266 28.797 13.445 1 91.5 115 LYS B N 1
ATOM 4516 C CA . LYS B 1 115 ? -20.078 27.656 13.047 1 91.5 115 LYS B CA 1
ATOM 4517 C C . LYS B 1 115 ? -20.266 27.609 11.539 1 91.5 115 LYS B C 1
ATOM 4519 O O . LYS B 1 115 ? -21.406 27.594 11.047 1 91.5 115 LYS B O 1
ATOM 4524 N N . PRO B 1 116 ? -19.266 27.609 10.695 1 87.5 116 PRO B N 1
ATOM 4525 C CA . PRO B 1 116 ? -19.375 27.672 9.242 1 87.5 116 PRO B CA 1
ATOM 4526 C C . PRO B 1 116 ? -20.219 26.547 8.656 1 87.5 116 PRO B C 1
ATOM 4528 O O . PRO B 1 116 ? -20.781 26.688 7.574 1 87.5 116 PRO B O 1
ATOM 4531 N N . GLY B 1 117 ? -20.5 25.5 9.141 1 81.31 117 GLY B N 1
ATOM 4532 C CA . GLY B 1 117 ? -21.219 24.359 8.617 1 81.31 117 GLY B CA 1
ATOM 4533 C C . GLY B 1 117 ? -22.641 24.266 9.141 1 81.31 117 GLY B C 1
ATOM 4534 O O . GLY B 1 117 ? -23.391 23.375 8.75 1 81.31 117 GLY B O 1
ATOM 4535 N N . ASP B 1 118 ? -23 25.219 9.828 1 78.62 118 ASP B N 1
ATOM 4536 C CA . ASP B 1 118 ? -24.344 25.188 10.414 1 78.62 118 ASP B CA 1
ATOM 4537 C C . ASP B 1 118 ? -25.406 25.406 9.352 1 78.62 118 ASP B C 1
ATOM 4539 O O . ASP B 1 118 ? -25.281 26.281 8.5 1 78.62 118 ASP B O 1
ATOM 4543 N N . GLY B 1 119 ? -26.312 24.438 9.234 1 70.25 119 GLY B N 1
ATOM 4544 C CA . GLY B 1 119 ? -27.406 24.547 8.281 1 70.25 119 GLY B CA 1
ATOM 4545 C C . GLY B 1 119 ? -27.25 23.609 7.094 1 70.25 119 GLY B C 1
ATOM 4546 O O . GLY B 1 119 ? -28.203 23.391 6.352 1 70.25 119 GLY B O 1
ATOM 4547 N N . VAL B 1 120 ? -26.016 23.203 6.77 1 70.44 120 VAL B N 1
ATOM 4548 C CA . VAL B 1 120 ? -25.797 22.297 5.648 1 70.44 120 VAL B CA 1
ATOM 4549 C C . VAL B 1 120 ? -26.047 20.859 6.094 1 70.44 120 VAL B C 1
ATOM 4551 O O . VAL B 1 120 ? -25.312 20.328 6.934 1 70.44 120 VAL B O 1
ATOM 4554 N N . ARG B 1 121 ? -27.062 20.438 6.641 1 57.38 121 ARG B N 1
ATOM 4555 C CA . ARG B 1 121 ? -27.188 19.062 7.098 1 57.38 121 ARG B CA 1
ATOM 4556 C C . ARG B 1 121 ? -27.422 18.109 5.93 1 57.38 121 ARG B C 1
ATOM 4558 O O . ARG B 1 121 ? -28.406 18.266 5.195 1 57.38 121 ARG B O 1
ATOM 4565 N N . THR B 1 122 ? -26.344 17.531 5.449 1 56.59 122 THR B N 1
ATOM 4566 C CA . THR B 1 122 ? -26.547 16.406 4.543 1 56.59 122 THR B CA 1
ATOM 4567 C C . THR B 1 122 ? -27.047 15.188 5.305 1 56.59 122 THR B C 1
ATOM 4569 O O . THR B 1 122 ? -26.562 14.883 6.395 1 56.59 122 THR B O 1
ATOM 4572 N N . GLU B 1 123 ? -28.328 14.852 5.242 1 46.31 123 GLU B N 1
ATOM 4573 C CA . GLU B 1 123 ? -28.844 13.648 5.883 1 46.31 123 GLU B CA 1
ATOM 4574 C C . GLU B 1 123 ? -27.984 12.43 5.574 1 46.31 123 GLU B C 1
ATOM 4576 O O . GLU B 1 123 ? -28.156 11.789 4.535 1 46.31 123 GLU B O 1
ATOM 4581 N N . ILE B 1 124 ? -26.75 12.461 5.699 1 46.19 124 ILE B N 1
ATOM 4582 C CA . ILE B 1 124 ? -26.109 11.164 5.516 1 46.19 124 ILE B CA 1
ATOM 4583 C C . ILE B 1 124 ? -26.594 10.195 6.59 1 46.19 124 ILE B C 1
ATOM 4585 O O . ILE B 1 124 ? -26.531 10.5 7.785 1 46.19 124 ILE B O 1
ATOM 4589 N N . THR B 1 125 ? -27.5 9.305 6.238 1 41.22 125 THR B N 1
ATOM 4590 C CA . THR B 1 125 ? -27.953 8.211 7.082 1 41.22 125 THR B CA 1
ATOM 4591 C C . THR B 1 125 ? -26.781 7.52 7.762 1 41.22 125 THR B C 1
ATOM 4593 O O . THR B 1 125 ? -26.031 6.781 7.121 1 41.22 125 THR B O 1
ATOM 4596 N N . GLN B 1 126 ? -25.984 8.109 8.359 1 43.06 126 GLN B N 1
ATOM 4597 C CA . GLN B 1 126 ? -24.906 7.363 8.977 1 43.06 126 GLN B CA 1
ATOM 4598 C C . GLN B 1 126 ? -25.438 6.395 10.031 1 43.06 126 GLN B C 1
ATOM 4600 O O . GLN B 1 126 ? -26.109 6.809 10.969 1 43.06 126 GLN B O 1
ATOM 4605 N N . THR B 1 127 ? -25.719 5.234 9.656 1 39.88 127 THR B N 1
ATOM 4606 C CA . THR B 1 127 ? -26.094 4.164 10.57 1 39.88 127 THR B CA 1
ATOM 4607 C C . THR B 1 127 ? -25.219 4.195 11.828 1 39.88 127 THR B C 1
ATOM 4609 O O . THR B 1 127 ? -25.688 3.838 12.914 1 39.88 127 THR B O 1
ATOM 4612 N N . GLY B 1 128 ? -23.891 4.145 11.805 1 41.16 128 GLY B N 1
ATOM 4613 C CA . GLY B 1 128 ? -23.109 3.682 12.938 1 41.16 128 GLY B CA 1
ATOM 4614 C C . GLY B 1 128 ? -22.734 4.793 13.906 1 41.16 128 GLY B C 1
ATOM 4615 O O . GLY B 1 128 ? -21.688 4.742 14.539 1 41.16 128 GLY B O 1
ATOM 4616 N N . TYR B 1 129 ? -23.359 5.855 13.859 1 40.19 129 TYR B N 1
ATOM 4617 C CA . TYR B 1 129 ? -22.812 6.934 14.672 1 40.19 129 TYR B CA 1
ATOM 4618 C C . TYR B 1 129 ? -22.828 6.562 16.156 1 40.19 129 TYR B C 1
ATOM 4620 O O . TYR B 1 129 ? -23.703 5.82 16.594 1 40.19 129 TYR B O 1
ATOM 4628 N N . ARG B 1 130 ? -21.703 6.895 16.922 1 45.78 130 ARG B N 1
ATOM 4629 C CA . ARG B 1 130 ? -21.484 6.961 18.359 1 45.78 130 ARG B CA 1
ATOM 4630 C C . ARG B 1 130 ? -22.578 7.773 19.047 1 45.78 130 ARG B C 1
ATOM 4632 O O . ARG B 1 130 ? -22.484 9 19.141 1 45.78 130 ARG B O 1
ATOM 4639 N N . GLY B 1 131 ? -23.766 7.637 18.781 1 43.94 131 GLY B N 1
ATOM 4640 C CA . GLY B 1 131 ? -24.797 8.344 19.531 1 43.94 131 GLY B CA 1
ATOM 4641 C C . GLY B 1 131 ? -24.688 8.125 21.031 1 43.94 131 GLY B C 1
ATOM 4642 O O . GLY B 1 131 ? -24.375 7.023 21.484 1 43.94 131 GLY B O 1
ATOM 4643 N N . GLY B 1 132 ? -24.438 9.141 21.844 1 52.91 132 GLY B N 1
ATOM 4644 C CA . GLY B 1 132 ? -24.797 9.461 23.219 1 52.91 132 GLY B CA 1
ATOM 4645 C C . GLY B 1 132 ? -23.719 9.07 24.219 1 52.91 132 GLY B C 1
ATOM 4646 O O . GLY B 1 132 ? -24.031 8.727 25.359 1 52.91 132 GLY B O 1
ATOM 4647 N N . MET B 1 133 ? -22.531 8.945 23.688 1 60.31 133 MET B N 1
ATOM 4648 C CA . MET B 1 133 ? -21.594 8.547 24.734 1 60.31 133 MET B CA 1
ATOM 4649 C C . MET B 1 133 ? -21.266 9.727 25.641 1 60.31 133 MET B C 1
ATOM 4651 O O . MET B 1 133 ? -21.234 10.875 25.203 1 60.31 133 MET B O 1
ATOM 4655 N N . GLU B 1 134 ? -21.219 9.43 26.938 1 69.75 134 GLU B N 1
ATOM 4656 C CA . GLU B 1 134 ? -20.812 10.406 27.953 1 69.75 134 GLU B CA 1
ATOM 4657 C C . GLU B 1 134 ? -19.359 10.836 27.734 1 69.75 134 GLU B C 1
ATOM 4659 O O . GLU B 1 134 ? -18.547 10.078 27.203 1 69.75 134 GLU B O 1
ATOM 4664 N N . THR B 1 135 ? -19.156 12.047 28.047 1 73.31 135 THR B N 1
ATOM 4665 C CA . THR B 1 135 ? -17.828 12.641 27.922 1 73.31 135 THR B CA 1
ATOM 4666 C C . THR B 1 135 ? -16.797 11.781 28.641 1 73.31 135 THR B C 1
ATOM 4668 O O . THR B 1 135 ? -15.68 11.602 28.141 1 73.31 135 THR B O 1
ATOM 4671 N N . ALA B 1 136 ? -17.203 11.266 29.734 1 76.75 136 ALA B N 1
ATOM 4672 C CA . ALA B 1 136 ? -16.297 10.445 30.516 1 76.75 136 ALA B CA 1
ATOM 4673 C C . ALA B 1 136 ? -15.852 9.211 29.734 1 76.75 136 ALA B C 1
ATOM 4675 O O . ALA B 1 136 ? -14.695 8.797 29.812 1 76.75 136 ALA B O 1
ATOM 4676 N N . ASP B 1 137 ? -16.734 8.641 29.016 1 78.31 137 ASP B N 1
ATOM 4677 C CA . ASP B 1 137 ? -16.422 7.457 28.219 1 78.31 137 ASP B CA 1
ATOM 4678 C C . ASP B 1 137 ? -15.469 7.797 27.078 1 78.31 137 ASP B C 1
ATOM 4680 O O . ASP B 1 137 ? -14.586 7.012 26.75 1 78.31 137 ASP B O 1
ATOM 4684 N N . VAL B 1 138 ? -15.641 8.93 26.547 1 76.88 138 VAL B N 1
ATOM 4685 C CA . VAL B 1 138 ? -14.789 9.375 25.453 1 76.88 138 VAL B CA 1
ATOM 4686 C C . VAL B 1 138 ? -13.352 9.523 25.938 1 76.88 138 VAL B C 1
ATOM 4688 O O . VAL B 1 138 ? -12.414 9.094 25.266 1 76.88 138 VAL B O 1
ATOM 4691 N N . PHE B 1 139 ? -13.25 10.055 27.156 1 78.31 139 PHE B N 1
ATOM 4692 C CA . PHE B 1 139 ? -11.914 10.25 27.703 1 78.31 139 PHE B CA 1
ATOM 4693 C C . PHE B 1 139 ? -11.281 8.906 28.078 1 78.31 139 PHE B C 1
ATOM 4695 O O . PHE B 1 139 ? -10.086 8.703 27.859 1 78.31 139 PHE B O 1
ATOM 4702 N N . ALA B 1 140 ? -12.094 8.078 28.641 1 83.5 140 ALA B N 1
ATOM 4703 C CA . ALA B 1 140 ? -11.578 6.742 28.953 1 83.5 140 ALA B CA 1
ATOM 4704 C C . ALA B 1 140 ? -11.07 6.043 27.703 1 83.5 140 ALA B C 1
ATOM 4706 O O . ALA B 1 140 ? -10.016 5.414 27.719 1 83.5 140 ALA B O 1
ATOM 4707 N N . ASP B 1 141 ? -11.828 6.148 26.703 1 83.5 141 ASP B N 1
ATOM 4708 C CA . ASP B 1 141 ? -11.453 5.52 25.438 1 83.5 141 ASP B CA 1
ATOM 4709 C C . ASP B 1 141 ? -10.188 6.156 24.859 1 83.5 141 ASP B C 1
ATOM 4711 O O . ASP B 1 141 ? -9.383 5.48 24.219 1 83.5 141 ASP B O 1
ATOM 4715 N N . LEU B 1 142 ? -10.102 7.457 25.078 1 80.69 142 LEU B N 1
ATOM 4716 C CA . LEU B 1 142 ? -8.891 8.141 24.641 1 80.69 142 LEU B CA 1
ATOM 4717 C C . LEU B 1 142 ? -7.648 7.504 25.25 1 80.69 142 LEU B C 1
ATOM 4719 O O . LEU B 1 142 ? -6.688 7.199 24.547 1 80.69 142 LEU B O 1
ATOM 4723 N N . PHE B 1 143 ? -7.668 7.273 26.484 1 85 143 PHE B N 1
ATOM 4724 C CA . PHE B 1 143 ? -6.527 6.684 27.172 1 85 143 PHE B CA 1
ATOM 4725 C C . PHE B 1 143 ? -6.293 5.25 26.703 1 85 143 PHE B C 1
ATOM 4727 O O . PHE B 1 143 ? -5.148 4.824 26.547 1 85 143 PHE B O 1
ATOM 4734 N N . ARG B 1 144 ? -7.363 4.566 26.578 1 89.69 144 ARG B N 1
ATOM 4735 C CA . ARG B 1 144 ? -7.246 3.191 26.094 1 89.69 144 ARG B CA 1
ATOM 4736 C C . ARG B 1 144 ? -6.617 3.148 24.703 1 89.69 144 ARG B C 1
ATOM 4738 O O . ARG B 1 144 ? -5.836 2.248 24.406 1 89.69 144 ARG B O 1
ATOM 4745 N N . ASN B 1 145 ? -6.902 4.062 23.891 1 87.19 145 ASN B N 1
ATOM 4746 C CA . ASN B 1 145 ? -6.38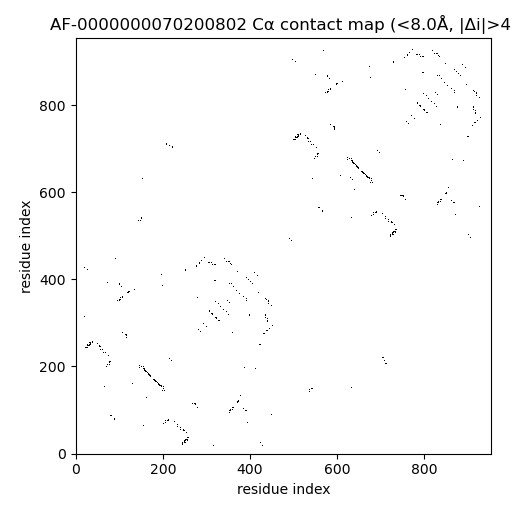7 4.094 22.516 1 87.19 145 ASN B CA 1
ATOM 4747 C C . ASN B 1 145 ? -4.945 4.59 22.469 1 87.19 145 ASN B C 1
ATOM 4749 O O . ASN B 1 145 ? -4.188 4.234 21.578 1 87.19 145 ASN B O 1
ATOM 4753 N N . ILE B 1 146 ? -4.602 5.383 23.406 1 86.25 146 ILE B N 1
ATOM 4754 C CA . ILE B 1 146 ? -3.213 5.812 23.516 1 86.25 146 ILE B CA 1
ATOM 4755 C C . ILE B 1 146 ? -2.324 4.609 23.828 1 86.25 146 ILE B C 1
ATOM 4757 O O . ILE B 1 146 ? -1.186 4.531 23.359 1 86.25 146 ILE B O 1
ATOM 4761 N N . MET B 1 147 ? -2.891 3.689 24.656 1 91.69 147 MET B N 1
ATOM 4762 C CA . MET B 1 147 ? -2.176 2.473 25.031 1 91.69 147 MET B CA 1
ATOM 4763 C C . MET B 1 147 ? -2.875 1.238 24.469 1 91.69 147 MET B C 1
ATOM 4765 O O . MET B 1 147 ? -3.477 0.466 25.219 1 91.69 147 MET B O 1
ATOM 4769 N N . PRO B 1 148 ? -2.643 1.031 23.219 1 91.06 148 PRO B N 1
ATOM 4770 C CA . PRO B 1 148 ? -3.359 -0.082 22.594 1 91.06 148 PRO B CA 1
ATOM 4771 C C . PRO B 1 148 ? -2.865 -1.445 23.078 1 91.06 148 PRO B C 1
ATOM 4773 O O . PRO B 1 148 ? -1.771 -1.547 23.641 1 91.06 148 PRO B O 1
ATOM 4776 N N . ASP B 1 149 ? -3.65 -2.473 22.906 1 91.75 149 ASP B N 1
ATOM 4777 C CA . ASP B 1 149 ? -3.328 -3.803 23.422 1 91.75 149 ASP B CA 1
ATOM 4778 C C . ASP B 1 149 ? -2.807 -4.707 22.297 1 91.75 149 ASP B C 1
ATOM 4780 O O . ASP B 1 149 ? -2.471 -5.867 22.547 1 91.75 149 ASP B O 1
ATOM 4784 N N . ASN B 1 150 ? -2.758 -4.262 21.109 1 93.44 150 ASN B N 1
ATOM 4785 C CA . ASN B 1 150 ? -2.27 -5.059 20 1 93.44 150 ASN B CA 1
ATOM 4786 C C . ASN B 1 150 ? -1.678 -4.176 18.906 1 93.44 150 ASN B C 1
ATOM 4788 O O . ASN B 1 150 ? -2.365 -3.312 18.359 1 93.44 150 ASN B O 1
ATOM 4792 N N . ILE B 1 151 ? -0.484 -4.359 18.438 1 93.38 151 ILE B N 1
ATOM 4793 C CA . ILE B 1 151 ? 0.272 -3.498 17.531 1 93.38 151 ILE B CA 1
ATOM 4794 C C . ILE B 1 151 ? -0.311 -3.588 16.125 1 93.38 151 ILE B C 1
ATOM 4796 O O . ILE B 1 151 ? -0.194 -2.648 15.336 1 93.38 151 ILE B O 1
ATOM 4800 N N . VAL B 1 152 ? -0.972 -4.691 15.773 1 92.31 152 VAL B N 1
ATOM 4801 C CA . VAL B 1 152 ? -1.538 -4.867 14.438 1 92.31 152 VAL B CA 1
ATOM 4802 C C . VAL B 1 152 ? -2.967 -4.328 14.414 1 92.31 152 VAL B C 1
ATOM 4804 O O . VAL B 1 152 ? -3.332 -3.57 13.508 1 92.31 152 VAL B O 1
ATOM 4807 N N . ASP B 1 153 ? -3.701 -4.668 15.445 1 91.56 153 ASP B N 1
ATOM 4808 C CA . ASP B 1 153 ? -5.109 -4.285 15.508 1 91.56 153 ASP B CA 1
ATOM 4809 C C . ASP B 1 153 ? -5.262 -2.766 15.477 1 91.56 153 ASP B C 1
ATOM 4811 O O . ASP B 1 153 ? -6.227 -2.246 14.906 1 91.56 153 ASP B O 1
ATOM 4815 N N . MET B 1 154 ? -4.375 -2.031 16.047 1 91.69 154 MET B N 1
ATOM 4816 C CA . MET B 1 154 ? -4.48 -0.578 16.141 1 91.69 154 MET B CA 1
ATOM 4817 C C . MET B 1 154 ? -4.398 0.06 14.758 1 91.69 154 MET B C 1
ATOM 4819 O O . MET B 1 154 ? -4.727 1.237 14.594 1 91.69 154 MET B O 1
ATOM 4823 N N . MET B 1 155 ? -3.961 -0.717 13.742 1 91.88 155 MET B N 1
ATOM 4824 C CA . MET B 1 155 ? -3.793 -0.179 12.398 1 91.88 155 MET B CA 1
ATOM 4825 C C . MET B 1 155 ? -5.109 -0.215 11.625 1 91.88 155 MET B C 1
ATOM 4827 O O . MET B 1 155 ? -5.219 0.363 10.547 1 91.88 155 MET B O 1
ATOM 4831 N N . PHE B 1 156 ? -6.164 -0.958 12.234 1 89.25 156 PHE B N 1
ATOM 4832 C CA . PHE B 1 156 ? -7.426 -1.006 11.508 1 89.25 156 PHE B CA 1
ATOM 4833 C C . PHE B 1 156 ? -8.609 -1.021 12.469 1 89.25 156 PHE B C 1
ATOM 4835 O O . PHE B 1 156 ? -9.766 -1.083 12.039 1 89.25 156 PHE B O 1
ATOM 4842 N N . GLN B 1 157 ? -8.312 -1.015 13.773 1 89.88 157 GLN B N 1
ATOM 4843 C CA . GLN B 1 157 ? -9.375 -0.987 14.773 1 89.88 157 GLN B CA 1
ATOM 4844 C C . GLN B 1 157 ? -9.031 -0.037 15.914 1 89.88 157 GLN B C 1
ATOM 4846 O O . GLN B 1 157 ? -7.863 0.274 16.141 1 89.88 157 GLN B O 1
ATOM 4851 N N . GLN B 1 158 ? -10.062 0.436 16.609 1 87.44 158 GLN B N 1
ATOM 4852 C CA . GLN B 1 158 ? -9.938 1.273 17.797 1 87.44 158 GLN B CA 1
ATOM 4853 C C . GLN B 1 158 ? -10.844 0.774 18.922 1 87.44 158 GLN B C 1
ATOM 4855 O O . GLN B 1 158 ? -11.805 0.043 18.672 1 87.44 158 GLN B O 1
ATOM 4860 N N . THR B 1 159 ? -10.422 1.121 20.109 1 86.44 159 THR B N 1
ATOM 4861 C CA . THR B 1 159 ? -11.258 0.793 21.25 1 86.44 159 THR B CA 1
ATOM 4862 C C . THR B 1 159 ? -12.359 1.827 21.438 1 86.44 159 THR B C 1
ATOM 4864 O O . THR B 1 159 ? -12.117 3.031 21.359 1 86.44 159 THR B O 1
ATOM 4867 N N . LEU B 1 160 ? -13.531 1.332 21.5 1 84 160 LEU B N 1
ATOM 4868 C CA . LEU B 1 160 ? -14.68 2.217 21.656 1 84 160 LEU B CA 1
ATOM 4869 C C . LEU B 1 160 ? -15.68 1.627 22.641 1 84 160 LEU B C 1
ATOM 4871 O O . LEU B 1 160 ? -15.969 0.428 22.609 1 84 160 LEU B O 1
ATOM 4875 N N . THR B 1 161 ? -16.109 2.434 23.531 1 82.12 161 THR B N 1
ATOM 4876 C CA . THR B 1 161 ? -17.141 2.039 24.484 1 82.12 161 THR B CA 1
ATOM 4877 C C . THR B 1 161 ? -18.531 2.238 23.875 1 82.12 161 THR B C 1
ATOM 4879 O O . THR B 1 161 ? -18.828 3.295 23.312 1 82.12 161 THR B O 1
ATOM 4882 N N . ARG B 1 162 ? -19.312 1.158 23.859 1 79.31 162 ARG B N 1
ATOM 4883 C CA . ARG B 1 162 ? -20.672 1.221 23.344 1 79.31 162 ARG B CA 1
ATOM 4884 C C . ARG B 1 162 ? -21.688 0.876 24.438 1 79.31 162 ARG B C 1
ATOM 4886 O O . ARG B 1 162 ? -21.359 0.161 25.391 1 79.31 162 ARG B O 1
ATOM 4893 N N . ASN B 1 163 ? -22.891 1.579 24.219 1 75.75 163 ASN B N 1
ATOM 4894 C CA . ASN B 1 163 ? -23.984 1.233 25.125 1 75.75 163 ASN B CA 1
ATOM 4895 C C . ASN B 1 163 ? -24.734 -0.006 24.641 1 75.75 163 ASN B C 1
ATOM 4897 O O . ASN B 1 163 ? -25.094 -0.102 23.469 1 75.75 163 ASN B O 1
ATOM 4901 N N . HIS B 1 164 ? -24.656 -1.055 25.328 1 72.75 164 HIS B N 1
ATOM 4902 C CA . HIS B 1 164 ? -25.453 -2.244 25.031 1 72.75 164 HIS B CA 1
ATOM 4903 C C . HIS B 1 164 ? -26.703 -2.305 25.891 1 72.75 164 HIS B C 1
ATOM 4905 O O . HIS B 1 164 ? -26.609 -2.301 27.125 1 72.75 164 HIS B O 1
ATOM 4911 N N . VAL B 1 165 ? -27.875 -2.133 25.109 1 66.56 165 VAL B N 1
ATOM 4912 C CA . VAL B 1 165 ? -29.156 -2.164 25.828 1 66.56 165 VAL B CA 1
ATOM 4913 C C . VAL B 1 165 ? -29.625 -3.607 25.984 1 66.56 165 VAL B C 1
ATOM 4915 O O . VAL B 1 165 ? -29.719 -4.352 25.016 1 66.56 165 VAL B O 1
ATOM 4918 N N . THR B 1 166 ? -29.531 -4.184 27.047 1 67.81 166 THR B N 1
ATOM 4919 C CA . THR B 1 166 ? -30.125 -5.488 27.312 1 67.81 166 THR B CA 1
ATOM 4920 C C . THR B 1 166 ? -31.5 -5.336 27.953 1 67.81 166 THR B C 1
ATOM 4922 O O . THR B 1 166 ? -31.688 -4.543 28.875 1 67.81 166 THR B O 1
ATOM 4925 N N . ASN B 1 167 ? -32.562 -5.73 27.188 1 62.62 167 ASN B N 1
ATOM 4926 C CA . ASN B 1 167 ? -33.906 -5.734 27.75 1 62.62 167 ASN B CA 1
ATOM 4927 C C . ASN B 1 167 ? -34.094 -6.879 28.734 1 62.62 167 ASN B C 1
ATOM 4929 O O . ASN B 1 167 ? -33.781 -8.031 28.438 1 62.62 167 ASN B O 1
ATOM 4933 N N . GLY B 1 168 ? -33.875 -6.688 29.922 1 58.56 168 GLY B N 1
ATOM 4934 C CA . GLY B 1 168 ? -34.25 -7.738 30.844 1 58.56 168 GLY B CA 1
ATOM 4935 C C . GLY B 1 168 ? -35.688 -7.605 31.359 1 58.56 168 GLY B C 1
ATOM 4936 O O . GLY B 1 168 ? -36.219 -6.496 31.438 1 58.56 168 GLY B O 1
ATOM 4937 N N . THR B 1 169 ? -36.5 -8.586 31.078 1 59.25 169 THR B N 1
ATOM 4938 C CA . THR B 1 169 ? -37.844 -8.648 31.641 1 59.25 169 THR B CA 1
ATOM 4939 C C . THR B 1 169 ? -37.75 -9.008 33.125 1 59.25 169 THR B C 1
ATOM 4941 O O . THR B 1 169 ? -37.156 -10.016 33.5 1 59.25 169 THR B O 1
ATOM 4944 N N . TYR B 1 170 ? -37.938 -8.031 33.906 1 57.62 170 TYR B N 1
ATOM 4945 C CA . TYR B 1 170 ? -38.062 -8.352 35.344 1 57.62 170 TYR B CA 1
ATOM 4946 C C . TYR B 1 170 ? -39.531 -8.438 35.75 1 57.62 170 TYR B C 1
ATOM 4948 O O . TYR B 1 170 ? -40.375 -7.738 35.219 1 57.62 170 TYR B O 1
ATOM 4956 N N . LEU B 1 171 ? -39.906 -9.539 36.406 1 59.81 171 LEU B N 1
ATOM 4957 C CA . LEU B 1 171 ? -41.219 -9.719 37 1 59.81 171 LEU B CA 1
ATOM 4958 C C . LEU B 1 171 ? -41.344 -8.883 38.281 1 59.81 171 LEU B C 1
ATOM 4960 O O . LEU B 1 171 ? -40.5 -8.992 39.188 1 59.81 171 LEU B O 1
ATOM 4964 N N . ARG B 1 172 ? -41.938 -7.766 38.156 1 57.31 172 ARG B N 1
ATOM 4965 C CA . ARG B 1 172 ? -42.25 -7.035 39.375 1 57.31 172 ARG B CA 1
ATOM 4966 C C . ARG B 1 172 ? -43.531 -7.535 40 1 57.31 172 ARG B C 1
ATOM 4968 O O . ARG B 1 172 ? -44.562 -7.629 39.344 1 57.31 172 ARG B O 1
ATOM 4975 N N . ASN B 1 173 ? -43.375 -8.086 41.156 1 63.16 173 ASN B N 1
ATOM 4976 C CA . ASN B 1 173 ? -44.562 -8.508 41.906 1 63.16 173 ASN B CA 1
ATOM 4977 C C . ASN B 1 173 ? -45.344 -7.309 42.438 1 63.16 173 ASN B C 1
ATOM 4979 O O . ASN B 1 173 ? -44.781 -6.465 43.156 1 63.16 173 ASN B O 1
ATOM 4983 N N . THR B 1 174 ? -46.25 -6.922 41.75 1 60.59 174 THR B N 1
ATOM 4984 C CA . THR B 1 174 ? -47.156 -5.926 42.344 1 60.59 174 THR B CA 1
ATOM 4985 C C . THR B 1 174 ? -48.281 -6.598 43.125 1 60.59 174 THR B C 1
ATOM 4987 O O . THR B 1 174 ? -48.469 -7.812 43.031 1 60.59 174 THR B O 1
ATOM 4990 N N . THR B 1 175 ? -48.844 -5.879 44.062 1 70.06 175 THR B N 1
ATOM 4991 C CA . THR B 1 175 ? -49.938 -6.387 44.875 1 70.06 175 THR B CA 1
ATOM 4992 C C . THR B 1 175 ? -50.938 -7.152 44.031 1 70.06 175 THR B C 1
ATOM 4994 O O . THR B 1 175 ? -51.625 -8.07 44.531 1 70.06 175 THR B O 1
ATOM 4997 N N . ASN B 1 176 ? -51.188 -6.676 42.812 1 67.69 176 ASN B N 1
ATOM 4998 C CA . ASN B 1 176 ? -52.25 -7.219 41.969 1 67.69 176 ASN B CA 1
ATOM 4999 C C . ASN B 1 176 ? -51.719 -8.164 40.906 1 67.69 176 ASN B C 1
ATOM 5001 O O . ASN B 1 176 ? -52.375 -8.414 39.906 1 67.69 176 ASN B O 1
ATOM 5005 N N . GLY B 1 177 ? -50.531 -8.633 40.969 1 65.81 177 GLY B N 1
ATOM 5006 C CA . GLY B 1 177 ? -50 -9.641 40.062 1 65.81 177 GLY B CA 1
ATOM 5007 C C . GLY B 1 177 ? -48.594 -9.297 39.562 1 65.81 177 GLY B C 1
ATOM 5008 O O . GLY B 1 177 ? -48 -8.305 39.969 1 65.81 177 GLY B O 1
ATOM 5009 N N . THR B 1 178 ? -47.906 -10.266 38.969 1 65.12 178 THR B N 1
ATOM 5010 C CA . THR B 1 178 ? -46.531 -10.117 38.5 1 65.12 178 THR B CA 1
ATOM 5011 C C . THR B 1 178 ? -46.531 -9.398 37.156 1 65.12 178 THR B C 1
ATOM 5013 O O . THR B 1 178 ? -47.156 -9.844 36.188 1 65.12 178 THR B O 1
ATOM 5016 N N . VAL B 1 179 ? -46.25 -8.094 37.125 1 64.94 179 VAL B N 1
ATOM 5017 C CA . VAL B 1 179 ? -46.156 -7.336 35.875 1 64.94 179 VAL B CA 1
ATOM 5018 C C . VAL B 1 179 ? -44.719 -7.438 35.312 1 64.94 179 VAL B C 1
ATOM 5020 O O . VAL B 1 179 ? -43.75 -7.344 36.094 1 64.94 179 VAL B O 1
ATOM 5023 N N . GLU B 1 180 ? -44.594 -7.945 34.125 1 62.47 180 GLU B N 1
ATOM 5024 C CA . GLU B 1 180 ? -43.312 -7.996 33.406 1 62.47 180 GLU B CA 1
ATOM 5025 C C . GLU B 1 180 ? -42.875 -6.598 33 1 62.47 180 GLU B C 1
ATOM 5027 O O . GLU B 1 180 ? -43.594 -5.883 32.312 1 62.47 180 GLU B O 1
ATOM 5032 N N . GLU B 1 181 ? -42.062 -5.984 33.781 1 62.28 181 GLU B N 1
ATOM 5033 C CA . GLU B 1 181 ? -41.531 -4.699 33.344 1 62.28 181 GLU B CA 1
ATOM 5034 C C . GLU B 1 181 ? -40.219 -4.887 32.562 1 62.28 181 GLU B C 1
ATOM 5036 O O . GLU B 1 181 ? -39.344 -5.645 32.969 1 62.28 181 GLU B O 1
ATOM 5041 N N . THR B 1 182 ? -40.25 -4.566 31.359 1 62.53 182 THR B N 1
ATOM 5042 C CA . THR B 1 182 ? -39.062 -4.578 30.516 1 62.53 182 THR B CA 1
ATOM 5043 C C . THR B 1 182 ? -38.125 -3.422 30.859 1 62.53 182 THR B C 1
ATOM 5045 O O . THR B 1 182 ? -38.5 -2.256 30.734 1 62.53 182 THR B O 1
ATOM 5048 N N . VAL B 1 183 ? -37.25 -3.654 31.859 1 62.59 183 VAL B N 1
ATOM 5049 C CA . VAL B 1 183 ? -36.281 -2.617 32.188 1 62.59 183 VAL B CA 1
ATOM 5050 C C . VAL B 1 183 ? -35.156 -2.652 31.172 1 62.59 183 VAL B C 1
ATOM 5052 O O . VAL B 1 183 ? -34.594 -3.719 30.891 1 62.59 183 VAL B O 1
ATOM 5055 N N . ARG B 1 184 ? -35.031 -1.583 30.469 1 63.94 184 ARG B N 1
ATOM 5056 C CA . ARG B 1 184 ? -33.906 -1.366 29.547 1 63.94 184 ARG B CA 1
ATOM 5057 C C . ARG B 1 184 ? -32.625 -1.044 30.297 1 63.94 184 ARG B C 1
ATOM 5059 O O . ARG B 1 184 ? -32.531 -0.026 30.984 1 63.94 184 ARG B O 1
ATOM 5066 N N . LYS B 1 185 ? -31.875 -2.059 30.656 1 68.44 185 LYS B N 1
ATOM 5067 C CA . LYS B 1 185 ? -30.562 -1.808 31.25 1 68.44 185 LYS B CA 1
ATOM 5068 C C . LYS B 1 185 ? -29.516 -1.5 30.188 1 68.44 185 LYS B C 1
ATOM 5070 O O . LYS B 1 185 ? -29.391 -2.236 29.203 1 68.44 185 LYS B O 1
ATOM 5075 N N . ILE B 1 186 ? -28.984 -0.193 30.297 1 71.44 186 ILE B N 1
ATOM 5076 C CA . ILE B 1 186 ? -27.906 0.215 29.406 1 71.44 186 ILE B CA 1
ATOM 5077 C C . ILE B 1 186 ? -26.562 -0.164 30.016 1 71.44 186 ILE B C 1
ATOM 5079 O O . ILE B 1 186 ? -26.203 0.301 31.094 1 71.44 186 ILE B O 1
ATOM 5083 N N . ASN B 1 187 ? -26 -1.289 29.641 1 80 187 ASN B N 1
ATOM 5084 C CA . ASN B 1 187 ? -24.641 -1.664 30.047 1 80 187 ASN B CA 1
ATOM 5085 C C . ASN B 1 187 ? -23.609 -1.187 29.031 1 80 187 ASN B C 1
ATOM 5087 O O . ASN B 1 187 ? -23.812 -1.28 27.828 1 80 187 ASN B O 1
ATOM 5091 N N . LYS B 1 188 ? -22.562 -0.486 29.703 1 82.19 188 LYS B N 1
ATOM 5092 C CA . LYS B 1 188 ? -21.453 -0.044 28.875 1 82.19 188 LYS B CA 1
ATOM 5093 C C . LYS B 1 188 ? -20.484 -1.194 28.578 1 82.19 188 LYS B C 1
ATOM 5095 O O . LYS B 1 188 ? -20.141 -1.962 29.469 1 82.19 188 LYS B O 1
ATOM 5100 N N . ILE B 1 189 ? -20.25 -1.462 27.359 1 84.94 189 ILE B N 1
ATOM 5101 C CA . ILE B 1 189 ? -19.297 -2.502 26.969 1 84.94 189 ILE B CA 1
ATOM 5102 C C . ILE B 1 189 ? -18.172 -1.888 26.141 1 84.94 189 ILE B C 1
ATOM 5104 O O . ILE B 1 189 ? -18.406 -1.085 25.234 1 84.94 189 ILE B O 1
ATOM 5108 N N . VAL B 1 190 ? -16.969 -2.193 26.641 1 87.44 190 VAL B N 1
ATOM 5109 C CA . VAL B 1 190 ? -15.781 -1.771 25.922 1 87.44 190 VAL B CA 1
ATOM 5110 C C . VAL B 1 190 ? -15.508 -2.746 24.781 1 87.44 190 VAL B C 1
ATOM 5112 O O . VAL B 1 190 ? -15.359 -3.949 25 1 87.44 190 VAL B O 1
ATOM 5115 N N . GLY B 1 191 ? -15.57 -2.258 23.562 1 86.88 191 GLY B N 1
ATOM 5116 C CA . GLY B 1 191 ? -15.336 -3.104 22.406 1 86.88 191 GLY B CA 1
ATOM 5117 C C . GLY B 1 191 ? -14.453 -2.449 21.359 1 86.88 191 GLY B C 1
ATOM 5118 O O . GLY B 1 191 ? -13.742 -1.481 21.656 1 86.88 191 GLY B O 1
ATOM 5119 N N . LYS B 1 192 ? -14.375 -3.154 20.188 1 87.31 192 LYS B N 1
ATOM 5120 C CA . LYS B 1 192 ? -13.562 -2.652 19.078 1 87.31 192 LYS B CA 1
ATOM 5121 C C . LYS B 1 192 ? -14.445 -2.154 17.938 1 87.31 192 LYS B C 1
ATOM 5123 O O . LYS B 1 192 ? -15.57 -2.629 17.75 1 87.31 192 LYS B O 1
ATOM 5128 N N . THR B 1 193 ? -14.031 -1.135 17.312 1 83.44 193 THR B N 1
ATOM 5129 C CA . THR B 1 193 ? -14.703 -0.619 16.125 1 83.44 193 THR B CA 1
ATOM 5130 C C . THR B 1 193 ? -13.711 -0.439 14.977 1 83.44 193 THR B C 1
ATOM 5132 O O . THR B 1 193 ? -12.5 -0.329 15.211 1 83.44 193 THR B O 1
ATOM 5135 N N . SER B 1 194 ? -14.281 -0.501 13.773 1 83.19 194 SER B N 1
ATOM 5136 C CA . SER B 1 194 ? -13.43 -0.303 12.602 1 83.19 194 SER B CA 1
ATOM 5137 C C . SER B 1 194 ? -12.859 1.109 12.57 1 83.19 194 SER B C 1
ATOM 5139 O O . SER B 1 194 ? -13.531 2.066 12.961 1 83.19 194 SER B O 1
ATOM 5141 N N . GLY B 1 195 ? -11.617 1.239 12.219 1 82.06 195 GLY B N 1
ATOM 5142 C CA . GLY B 1 195 ? -10.922 2.514 12.125 1 82.06 195 GLY B CA 1
ATOM 5143 C C . GLY B 1 195 ? -9.5 2.457 12.633 1 82.06 195 GLY B C 1
ATOM 5144 O O . GLY B 1 195 ? -9.195 1.722 13.57 1 82.06 195 GLY B O 1
ATOM 5145 N N . THR B 1 196 ? -8.68 3.252 12.133 1 83.94 196 THR B N 1
ATOM 5146 C CA . THR B 1 196 ? -7.273 3.271 12.523 1 83.94 196 THR B CA 1
ATOM 5147 C C . THR B 1 196 ? -7.098 4.008 13.852 1 83.94 196 THR B C 1
ATOM 5149 O O . THR B 1 196 ? -7.641 5.098 14.039 1 83.94 196 THR B O 1
ATOM 5152 N N . ASN B 1 197 ? -6.465 3.412 14.773 1 86.69 197 ASN B N 1
ATOM 5153 C CA . ASN B 1 197 ? -6.102 4.039 16.047 1 86.69 197 ASN B CA 1
ATOM 5154 C C . ASN B 1 197 ? -4.812 4.848 15.922 1 86.69 197 ASN B C 1
ATOM 5156 O O . ASN B 1 197 ? -3.74 4.379 16.312 1 86.69 197 ASN B O 1
ATOM 5160 N N . LEU B 1 198 ? -4.988 6.031 15.469 1 83.19 198 LEU B N 1
ATOM 5161 C CA . LEU B 1 198 ? -3.838 6.887 15.188 1 83.19 198 LEU B CA 1
ATOM 5162 C C . LEU B 1 198 ? -3.078 7.207 16.469 1 83.19 198 LEU B C 1
ATOM 5164 O O . LEU B 1 198 ? -1.847 7.273 16.469 1 83.19 198 LEU B O 1
ATOM 5168 N N . LEU B 1 199 ? -3.83 7.359 17.547 1 82.19 199 LEU B N 1
ATOM 5169 C CA . LEU B 1 199 ? -3.193 7.664 18.828 1 82.19 199 LEU B CA 1
ATOM 5170 C C . LEU B 1 199 ? -2.268 6.531 19.266 1 82.19 199 LEU B C 1
ATOM 5172 O O . LEU B 1 199 ? -1.138 6.773 19.688 1 82.19 199 LEU B O 1
ATOM 5176 N N . GLY B 1 200 ? -2.781 5.406 19.188 1 89.06 200 GLY B N 1
ATOM 5177 C CA . GLY B 1 200 ? -1.979 4.246 19.531 1 89.06 200 GLY B CA 1
ATOM 5178 C C . GLY B 1 200 ? -0.75 4.09 18.656 1 89.06 200 GLY B C 1
ATOM 5179 O O . GLY B 1 200 ? 0.332 3.762 19.141 1 89.06 200 GLY B O 1
ATOM 5180 N N . ILE B 1 201 ? -0.897 4.32 17.375 1 89.44 201 ILE B N 1
ATOM 5181 C CA . ILE B 1 201 ? 0.21 4.215 16.422 1 89.44 201 ILE B CA 1
ATOM 5182 C C . ILE B 1 201 ? 1.286 5.242 16.781 1 89.44 201 ILE B C 1
ATOM 5184 O O . ILE B 1 201 ? 2.471 4.902 16.859 1 89.44 201 ILE B O 1
ATOM 5188 N N . ILE B 1 202 ? 0.89 6.461 17 1 83.38 202 ILE B N 1
ATOM 5189 C CA . ILE B 1 202 ? 1.84 7.531 17.281 1 83.38 202 ILE B CA 1
ATOM 5190 C C . ILE B 1 202 ? 2.564 7.234 18.594 1 83.38 202 ILE B C 1
ATOM 5192 O O . ILE B 1 202 ? 3.791 7.34 18.672 1 83.38 202 ILE B O 1
ATOM 5196 N N . MET B 1 203 ? 1.791 6.879 19.609 1 86.06 203 MET B N 1
ATOM 5197 C CA . MET B 1 203 ? 2.395 6.57 20.906 1 86.06 203 MET B CA 1
ATOM 5198 C C . MET B 1 203 ? 3.408 5.438 20.766 1 86.06 203 MET B C 1
ATOM 5200 O O . MET B 1 203 ? 4.523 5.535 21.297 1 86.06 203 MET B O 1
ATOM 5204 N N . THR B 1 204 ? 3.055 4.41 20.125 1 92.81 204 THR B N 1
ATOM 5205 C CA . THR B 1 204 ? 3.938 3.264 19.938 1 92.81 204 THR B CA 1
ATOM 5206 C C . THR B 1 204 ? 5.188 3.664 19.156 1 92.81 204 THR B C 1
ATOM 5208 O O . THR B 1 204 ? 6.297 3.234 19.5 1 92.81 204 THR B O 1
ATOM 5211 N N . CYS B 1 205 ? 5.02 4.484 18.141 1 90.44 205 CYS B N 1
ATOM 5212 C CA . CYS B 1 205 ? 6.145 4.938 17.328 1 90.44 205 CYS B CA 1
ATOM 5213 C C . CYS B 1 205 ? 7.078 5.828 18.156 1 90.44 205 CYS B C 1
ATOM 5215 O O . CYS B 1 205 ? 8.297 5.762 18 1 90.44 205 CYS B O 1
ATOM 5217 N N . LEU B 1 206 ? 6.512 6.684 18.953 1 85.31 206 LEU B N 1
ATOM 5218 C CA . LEU B 1 206 ? 7.32 7.516 19.844 1 85.31 206 LEU B CA 1
ATOM 5219 C C . LEU B 1 206 ? 8.172 6.652 20.766 1 85.31 206 LEU B C 1
ATOM 5221 O O . LEU B 1 206 ? 9.375 6.891 20.922 1 85.31 206 LEU B O 1
ATOM 5225 N N . LEU B 1 207 ? 7.551 5.66 21.391 1 91.19 207 LEU B N 1
ATOM 5226 C CA . LEU B 1 207 ? 8.258 4.762 22.281 1 91.19 207 LEU B CA 1
ATOM 5227 C C . LEU B 1 207 ? 9.383 4.035 21.562 1 91.19 207 LEU B C 1
ATOM 5229 O O . LEU B 1 207 ? 10.508 3.953 22.062 1 91.19 207 LEU B O 1
ATOM 5233 N N . LEU B 1 208 ? 9.094 3.594 20.406 1 93.5 208 LEU B N 1
ATOM 5234 C CA . LEU B 1 208 ? 10.094 2.879 19.625 1 93.5 208 LEU B CA 1
ATOM 5235 C C . LEU B 1 208 ? 11.242 3.809 19.219 1 93.5 208 LEU B C 1
ATOM 5237 O O . LEU B 1 208 ? 12.406 3.426 19.297 1 93.5 208 LEU B O 1
ATOM 5241 N N . GLY B 1 209 ? 10.922 4.996 18.797 1 90.38 209 GLY B N 1
ATOM 5242 C CA . GLY B 1 209 ? 11.938 5.965 18.422 1 90.38 209 GLY B CA 1
ATOM 5243 C C . GLY B 1 209 ? 12.867 6.324 19.562 1 90.38 209 GLY B C 1
ATOM 5244 O O . GLY B 1 209 ? 14.094 6.348 19.375 1 90.38 209 GLY B O 1
ATOM 5245 N N . ILE B 1 210 ? 12.312 6.555 20.688 1 86.69 210 ILE B N 1
ATOM 5246 C CA . ILE B 1 210 ? 13.102 6.875 21.875 1 86.69 210 ILE B CA 1
ATOM 5247 C C . ILE B 1 210 ? 14 5.691 22.234 1 86.69 210 ILE B C 1
ATOM 5249 O O . ILE B 1 210 ? 15.18 5.871 22.547 1 86.69 210 ILE B O 1
ATOM 5253 N N . ALA B 1 211 ? 13.477 4.465 22.203 1 94.06 211 ALA B N 1
ATOM 5254 C CA . ALA B 1 211 ? 14.234 3.26 22.531 1 94.06 211 ALA B CA 1
ATOM 5255 C C . ALA B 1 211 ? 15.359 3.037 21.531 1 94.06 211 ALA B C 1
ATOM 5257 O O . ALA B 1 211 ? 16.453 2.598 21.906 1 94.06 211 ALA B O 1
ATOM 5258 N N . ILE B 1 212 ? 15.133 3.307 20.266 1 93.81 212 ILE B N 1
ATOM 5259 C CA . ILE B 1 212 ? 16.172 3.207 19.234 1 93.81 212 ILE B CA 1
ATOM 5260 C C . ILE B 1 212 ? 17.312 4.172 19.547 1 93.81 212 ILE B C 1
ATOM 5262 O O . ILE B 1 212 ? 18.484 3.805 19.469 1 93.81 212 ILE B O 1
ATOM 5266 N N . ASN B 1 213 ? 16.969 5.371 19.891 1 87.25 213 ASN B N 1
ATOM 5267 C CA . ASN B 1 213 ? 17.969 6.367 20.266 1 87.25 213 ASN B CA 1
ATOM 5268 C C . ASN B 1 213 ? 18.797 5.914 21.453 1 87.25 213 ASN B C 1
ATOM 5270 O O . ASN B 1 213 ? 20.016 6.031 21.453 1 87.25 213 ASN B O 1
ATOM 5274 N N . LYS B 1 214 ? 18.172 5.34 22.422 1 88.69 214 LYS B N 1
ATOM 5275 C CA . LYS B 1 214 ? 18.828 4.898 23.641 1 88.69 214 LYS B CA 1
ATOM 5276 C C . LYS B 1 214 ? 19.719 3.691 23.375 1 88.69 214 LYS B C 1
ATOM 5278 O O . LYS B 1 214 ? 20.734 3.496 24.062 1 88.69 214 LYS B O 1
ATOM 5283 N N . ALA B 1 215 ? 19.422 2.934 22.375 1 93.12 215 ALA B N 1
ATOM 5284 C CA . ALA B 1 215 ? 20.172 1.718 22.062 1 93.12 215 ALA B CA 1
ATOM 5285 C C . ALA B 1 215 ? 21.469 2.047 21.328 1 93.12 215 ALA B C 1
ATOM 5287 O O . ALA B 1 215 ? 22.312 1.175 21.156 1 93.12 215 ALA B O 1
ATOM 5288 N N . GLU B 1 216 ? 21.641 3.219 20.922 1 88.31 216 GLU B N 1
ATOM 5289 C CA . GLU B 1 216 ? 22.875 3.699 20.281 1 88.31 216 GLU B CA 1
ATOM 5290 C C . GLU B 1 216 ? 23.266 2.795 19.109 1 88.31 216 GLU B C 1
ATOM 5292 O O . GLU B 1 216 ? 22.453 2.51 18.234 1 88.31 216 GLU B O 1
ATOM 5297 N N . GLY B 1 217 ? 24.359 2.217 19.141 1 89.25 217 GLY B N 1
ATOM 5298 C CA . GLY B 1 217 ? 24.875 1.402 18.062 1 89.25 217 GLY B CA 1
ATOM 5299 C C . GLY B 1 217 ? 24 0.204 17.734 1 89.25 217 GLY B C 1
ATOM 5300 O O . GLY B 1 217 ? 23.828 -0.154 16.578 1 89.25 217 GLY B O 1
ATOM 5301 N N . LYS B 1 218 ? 23.469 -0.372 18.75 1 93.12 218 LYS B N 1
ATOM 5302 C CA . LYS B 1 218 ? 22.625 -1.551 18.562 1 93.12 218 LYS B CA 1
ATOM 5303 C C . LYS B 1 218 ? 21.328 -1.193 17.844 1 93.12 218 LYS B C 1
ATOM 5305 O O . LYS B 1 218 ? 20.703 -2.049 17.203 1 93.12 218 LYS B O 1
ATOM 5310 N N . GLY B 1 219 ? 20.906 0.022 17.938 1 94.12 219 GLY B N 1
ATOM 5311 C CA . GLY B 1 219 ? 19.672 0.468 17.328 1 94.12 219 GLY B CA 1
ATOM 5312 C C . GLY B 1 219 ? 19.844 0.983 15.914 1 94.12 219 GLY B C 1
ATOM 5313 O O . GLY B 1 219 ? 18.875 1.271 15.219 1 94.12 219 GLY B O 1
ATOM 5314 N N . LYS B 1 220 ? 20.984 1.048 15.43 1 93.25 220 LYS B N 1
ATOM 5315 C CA . LYS B 1 220 ? 21.312 1.722 14.18 1 93.25 220 LYS B CA 1
ATOM 5316 C C . LYS B 1 220 ? 20.672 1.021 12.992 1 93.25 220 LYS B C 1
ATOM 5318 O O . LYS B 1 220 ? 20.109 1.676 12.102 1 93.25 220 LYS B O 1
ATOM 5323 N N . PRO B 1 221 ? 20.719 -0.304 12.977 1 93.69 221 PRO B N 1
ATOM 5324 C CA . PRO B 1 221 ? 20.078 -0.941 11.82 1 93.69 221 PRO B CA 1
ATOM 5325 C C . PRO B 1 221 ? 18.594 -0.609 11.703 1 93.69 221 PRO B C 1
ATOM 5327 O O . PRO B 1 221 ? 18.094 -0.425 10.594 1 93.69 221 PRO B O 1
ATOM 5330 N N . VAL B 1 222 ? 17.984 -0.534 12.836 1 95.5 222 VAL B N 1
ATOM 5331 C CA . VAL B 1 222 ? 16.562 -0.206 12.828 1 95.5 222 VAL B CA 1
ATOM 5332 C C . VAL B 1 222 ? 16.359 1.247 12.398 1 95.5 222 VAL B C 1
ATOM 5334 O O . VAL B 1 222 ? 15.469 1.555 11.609 1 95.5 222 VAL B O 1
ATOM 5337 N N . LEU B 1 223 ? 17.141 2.086 12.875 1 94.5 223 LEU B N 1
ATOM 5338 C CA . LEU B 1 223 ? 17.078 3.494 12.492 1 94.5 223 LEU B CA 1
ATOM 5339 C C . LEU B 1 223 ? 17.312 3.662 10.992 1 94.5 223 LEU B C 1
ATOM 5341 O O . LEU B 1 223 ? 16.547 4.371 10.328 1 94.5 223 LEU B O 1
ATOM 5345 N N . ASP B 1 224 ? 18.297 2.951 10.492 1 94.44 224 ASP B N 1
ATOM 5346 C CA . ASP B 1 224 ? 18.609 3.041 9.07 1 94.44 224 ASP B CA 1
ATOM 5347 C C . ASP B 1 224 ? 17.438 2.574 8.219 1 94.44 224 ASP B C 1
ATOM 5349 O O . ASP B 1 224 ? 17.172 3.15 7.16 1 94.44 224 ASP B O 1
ATOM 5353 N N . PHE B 1 225 ? 16.844 1.56 8.664 1 95.56 225 PHE B N 1
ATOM 5354 C CA . PHE B 1 225 ? 15.695 1.031 7.941 1 95.56 225 PHE B CA 1
ATOM 5355 C C . PHE B 1 225 ? 14.586 2.068 7.859 1 95.56 225 PHE B C 1
ATOM 5357 O O . PHE B 1 225 ? 14.055 2.34 6.777 1 95.56 225 PHE B O 1
ATOM 5364 N N . PHE B 1 226 ? 14.203 2.629 8.945 1 94.81 226 PHE B N 1
ATOM 5365 C CA . PHE B 1 226 ? 13.07 3.553 8.977 1 94.81 226 PHE B CA 1
ATOM 5366 C C . PHE B 1 226 ? 13.43 4.863 8.289 1 94.81 226 PHE B C 1
ATOM 5368 O O . PHE B 1 226 ? 12.57 5.496 7.664 1 94.81 226 PHE B O 1
ATOM 5375 N N . GLU B 1 227 ? 14.625 5.332 8.391 1 92.19 227 GLU B N 1
ATOM 5376 C CA . GLU B 1 227 ? 15.062 6.508 7.652 1 92.19 227 GLU B CA 1
ATOM 5377 C C . GLU B 1 227 ? 14.945 6.289 6.145 1 92.19 227 GLU B C 1
ATOM 5379 O O . GLU B 1 227 ? 14.453 7.16 5.422 1 92.19 227 GLU B O 1
ATOM 5384 N N . SER B 1 228 ? 15.445 5.133 5.746 1 95 228 SER B N 1
ATOM 5385 C CA . SER B 1 228 ? 15.336 4.762 4.34 1 95 228 SER B CA 1
ATOM 5386 C C . SER B 1 228 ? 13.883 4.668 3.904 1 95 228 SER B C 1
ATOM 5388 O O . SER B 1 228 ? 13.516 5.148 2.828 1 95 228 SER B O 1
ATOM 5390 N N . LEU B 1 229 ? 13.094 4.078 4.723 1 94.69 229 LEU B N 1
ATOM 5391 C CA . LEU B 1 229 ? 11.672 3.926 4.43 1 94.69 229 LEU B CA 1
ATOM 5392 C C . LEU B 1 229 ? 10.992 5.285 4.309 1 94.69 229 LEU B C 1
ATOM 5394 O O . LEU B 1 229 ? 10.133 5.477 3.443 1 94.69 229 LEU B O 1
ATOM 5398 N N . THR B 1 230 ? 11.305 6.215 5.168 1 89.25 230 THR B N 1
ATOM 5399 C CA . THR B 1 230 ? 10.75 7.562 5.113 1 89.25 230 THR B CA 1
ATOM 5400 C C . THR B 1 230 ? 11.039 8.211 3.758 1 89.25 230 THR B C 1
ATOM 5402 O O . THR B 1 230 ? 10.141 8.805 3.148 1 89.25 230 THR B O 1
ATOM 5405 N N . GLY B 1 231 ? 12.258 8.039 3.336 1 88.62 231 GLY B N 1
ATOM 5406 C CA . GLY B 1 231 ? 12.609 8.578 2.031 1 88.62 231 GLY B CA 1
ATOM 5407 C C . GLY B 1 231 ? 11.812 7.961 0.896 1 88.62 231 GLY B C 1
ATOM 5408 O O . GLY B 1 231 ? 11.383 8.664 -0.019 1 88.62 231 GLY B O 1
ATOM 5409 N N . VAL B 1 232 ? 11.641 6.715 0.96 1 92.06 232 VAL B N 1
ATOM 5410 C CA . VAL B 1 232 ? 10.914 5.98 -0.072 1 92.06 232 VAL B CA 1
ATOM 5411 C C . VAL B 1 232 ? 9.453 6.41 -0.081 1 92.06 232 VAL B C 1
ATOM 5413 O O . VAL B 1 232 ? 8.883 6.676 -1.142 1 92.06 232 VAL B O 1
ATOM 5416 N N . ILE B 1 233 ? 8.82 6.492 1.066 1 90 233 ILE B N 1
ATOM 5417 C CA . ILE B 1 233 ? 7.418 6.871 1.197 1 90 233 ILE B CA 1
ATOM 5418 C C . ILE B 1 233 ? 7.219 8.297 0.683 1 90 233 ILE B C 1
ATOM 5420 O O . ILE B 1 233 ? 6.191 8.602 0.073 1 90 233 ILE B O 1
ATOM 5424 N N . MET B 1 234 ? 8.172 9.141 0.901 1 84.5 234 MET B N 1
ATOM 5425 C CA . MET B 1 234 ? 8.086 10.523 0.444 1 84.5 234 MET B CA 1
ATOM 5426 C C . MET B 1 234 ? 8.031 10.594 -1.078 1 84.5 234 MET B C 1
ATOM 5428 O O . MET B 1 234 ? 7.324 11.438 -1.642 1 84.5 234 MET B O 1
ATOM 5432 N N . ILE B 1 235 ? 8.742 9.727 -1.718 1 88.69 235 ILE B N 1
ATOM 5433 C CA . ILE B 1 235 ? 8.719 9.664 -3.174 1 88.69 235 ILE B CA 1
ATOM 5434 C C . ILE B 1 235 ? 7.32 9.273 -3.654 1 88.69 235 ILE B C 1
ATOM 5436 O O . ILE B 1 235 ? 6.773 9.898 -4.566 1 88.69 235 ILE B O 1
ATOM 5440 N N . ILE B 1 236 ? 6.758 8.305 -3.029 1 90.19 236 ILE B N 1
ATOM 5441 C CA . ILE B 1 236 ? 5.418 7.855 -3.396 1 90.19 236 ILE B CA 1
ATOM 5442 C C . ILE B 1 236 ? 4.414 8.984 -3.168 1 90.19 236 ILE B C 1
ATOM 5444 O O . ILE B 1 236 ? 3.555 9.234 -4.012 1 90.19 236 ILE B O 1
ATOM 5448 N N . LEU B 1 237 ? 4.523 9.641 -2.072 1 83 237 LEU B N 1
ATOM 5449 C CA . LEU B 1 237 ? 3.621 10.75 -1.762 1 83 237 LEU B CA 1
ATOM 5450 C C . LEU B 1 237 ? 3.727 11.852 -2.814 1 83 237 LEU B C 1
ATOM 5452 O O . LEU B 1 237 ? 2.715 12.43 -3.211 1 83 237 LEU B O 1
ATOM 5456 N N . GLN B 1 238 ? 4.879 12.109 -3.197 1 81.81 238 GLN B N 1
ATOM 5457 C CA . GLN B 1 238 ? 5.074 13.125 -4.23 1 81.81 238 GLN B CA 1
ATOM 5458 C C . GLN B 1 238 ? 4.398 12.711 -5.535 1 81.81 238 GLN B C 1
ATOM 5460 O O . GLN B 1 238 ? 3.811 13.547 -6.223 1 81.81 238 GLN B O 1
ATOM 5465 N N . TRP B 1 239 ? 4.516 11.43 -5.879 1 85.38 239 TRP B N 1
ATOM 5466 C CA . TRP B 1 239 ? 3.818 10.93 -7.055 1 85.38 239 TRP B CA 1
ATOM 5467 C C . TRP B 1 239 ? 2.312 11.125 -6.922 1 85.38 239 TRP B C 1
ATOM 5469 O O . TRP B 1 239 ? 1.644 11.523 -7.875 1 85.38 239 TRP B O 1
ATOM 5479 N N . LEU B 1 240 ? 1.81 10.797 -5.785 1 84.44 240 LEU B N 1
ATOM 5480 C CA . LEU B 1 240 ? 0.375 10.891 -5.535 1 84.44 240 LEU B CA 1
ATOM 5481 C C . LEU B 1 240 ? -0.091 12.344 -5.609 1 84.44 240 LEU B C 1
ATOM 5483 O O . LEU B 1 240 ? -1.153 12.633 -6.168 1 84.44 240 LEU B O 1
ATOM 5487 N N . LEU B 1 241 ? 0.678 13.234 -5.074 1 78 241 LEU B N 1
ATOM 5488 C CA . LEU B 1 241 ? 0.287 14.641 -5.035 1 78 241 LEU B CA 1
ATOM 5489 C C . LEU B 1 241 ? 0.316 15.25 -6.434 1 78 241 LEU B C 1
ATOM 5491 O O . LEU B 1 241 ? -0.382 16.234 -6.703 1 78 241 LEU B O 1
ATOM 5495 N N . ARG B 1 242 ? 1.114 14.641 -7.344 1 78.81 242 ARG B N 1
ATOM 5496 C CA . ARG B 1 242 ? 1.095 15.07 -8.742 1 78.81 242 ARG B CA 1
ATOM 5497 C C . ARG B 1 242 ? -0.239 14.727 -9.398 1 78.81 242 ARG B C 1
ATOM 5499 O O . ARG B 1 242 ? -0.615 15.336 -10.406 1 78.81 242 ARG B O 1
ATOM 5506 N N . LEU B 1 243 ? -0.891 13.797 -8.812 1 84.06 243 LEU B N 1
ATOM 5507 C CA . LEU B 1 243 ? -2.176 13.375 -9.359 1 84.06 243 LEU B CA 1
ATOM 5508 C C . LEU B 1 243 ? -3.316 14.188 -8.758 1 84.06 243 LEU B C 1
ATOM 5510 O O . LEU B 1 243 ? -4.477 14.008 -9.133 1 84.06 243 LEU B O 1
ATOM 5514 N N . THR B 1 244 ? -3.055 15.156 -7.961 1 79.31 244 THR B N 1
ATOM 5515 C CA . THR B 1 244 ? -4.039 15.938 -7.223 1 79.31 244 THR B CA 1
ATOM 5516 C C . THR B 1 244 ? -4.988 16.656 -8.18 1 79.31 244 THR B C 1
ATOM 5518 O O . THR B 1 244 ? -6.203 16.656 -7.965 1 79.31 244 THR B O 1
ATOM 5521 N N . PRO B 1 245 ? -4.461 17.188 -9.281 1 82.31 245 PRO B N 1
ATOM 5522 C CA . PRO B 1 245 ? -5.387 17.906 -10.164 1 82.31 245 PRO B CA 1
ATOM 5523 C C . PRO B 1 245 ? -6.496 17.016 -10.711 1 82.31 245 PRO B C 1
ATOM 5525 O O . PRO B 1 245 ? -7.66 17.422 -10.742 1 82.31 245 PRO B O 1
ATOM 5528 N N . VAL B 1 246 ? -6.152 15.836 -11.055 1 87.38 246 VAL B N 1
ATOM 5529 C CA . VAL B 1 246 ? -7.141 14.906 -11.594 1 87.38 246 VAL B CA 1
ATOM 5530 C C . VAL B 1 246 ? -8.086 14.453 -10.484 1 87.38 246 VAL B C 1
ATOM 5532 O O . VAL B 1 246 ? -9.297 14.359 -10.688 1 87.38 246 VAL B O 1
ATOM 5535 N N . GLY B 1 247 ? -7.516 14.109 -9.352 1 86.88 247 GLY B N 1
ATOM 5536 C CA . GLY B 1 247 ? -8.336 13.719 -8.219 1 86.88 247 GLY B CA 1
ATOM 5537 C C . GLY B 1 247 ? -9.305 14.797 -7.781 1 86.88 247 GLY B C 1
ATOM 5538 O O . GLY B 1 247 ? -10.492 14.523 -7.574 1 86.88 247 GLY B O 1
ATOM 5539 N N . ILE B 1 248 ? -8.875 16 -7.773 1 82.38 248 ILE B N 1
ATOM 5540 C CA . ILE B 1 248 ? -9.68 17.125 -7.32 1 82.38 248 ILE B CA 1
ATOM 5541 C C . ILE B 1 248 ? -10.773 17.422 -8.344 1 82.38 248 ILE B C 1
ATOM 5543 O O . ILE B 1 248 ? -11.922 17.672 -7.977 1 82.38 248 ILE B O 1
ATOM 5547 N N . LEU B 1 249 ? -10.359 17.438 -9.602 1 87.44 249 LEU B N 1
ATOM 5548 C CA . LEU B 1 249 ? -11.344 17.625 -10.664 1 87.44 249 LEU B CA 1
ATOM 5549 C C . LEU B 1 249 ? -12.492 16.641 -10.523 1 87.44 249 LEU B C 1
ATOM 5551 O O . LEU B 1 249 ? -13.664 17.016 -10.586 1 87.44 249 LEU B O 1
ATOM 5555 N N . SER B 1 250 ? -12.164 15.43 -10.367 1 90.12 250 SER B N 1
ATOM 5556 C CA . SER B 1 250 ? -13.148 14.359 -10.25 1 90.12 250 SER B CA 1
ATOM 5557 C C . SER B 1 250 ? -14.031 14.555 -9.023 1 90.12 250 SER B C 1
ATOM 5559 O O . SER B 1 250 ? -15.258 14.492 -9.117 1 90.12 250 SER B O 1
ATOM 5561 N N . LEU B 1 251 ? -13.539 14.852 -7.926 1 84.19 251 LEU B N 1
ATOM 5562 C CA . LEU B 1 251 ? -14.266 15.008 -6.672 1 84.19 251 LEU B CA 1
ATOM 5563 C C . LEU B 1 251 ? -15.195 16.219 -6.727 1 84.19 251 LEU B C 1
ATOM 5565 O O . LEU B 1 251 ? -16.359 16.125 -6.336 1 84.19 251 LEU B O 1
ATOM 5569 N N . ILE B 1 252 ? -14.68 17.281 -7.199 1 83.56 252 ILE B N 1
ATOM 5570 C CA . ILE B 1 252 ? -15.453 18.516 -7.27 1 83.56 252 ILE B CA 1
ATOM 5571 C C . ILE B 1 252 ? -16.578 18.375 -8.289 1 83.56 252 ILE B C 1
ATOM 5573 O O . ILE B 1 252 ? -17.688 18.859 -8.07 1 83.56 252 ILE B O 1
ATOM 5577 N N . ALA B 1 253 ? -16.266 17.719 -9.359 1 87.88 253 ALA B N 1
ATOM 5578 C CA . ALA B 1 253 ? -17.281 17.5 -10.391 1 87.88 253 ALA B CA 1
ATOM 5579 C C . ALA B 1 253 ? -18.484 16.734 -9.828 1 87.88 253 ALA B C 1
ATOM 5581 O O . ALA B 1 253 ? -19.625 17.141 -10.008 1 87.88 253 ALA B O 1
ATOM 5582 N N . VAL B 1 254 ? -18.219 15.727 -9.141 1 86.62 254 VAL B N 1
ATOM 5583 C CA . VAL B 1 254 ? -19.281 14.891 -8.609 1 86.62 254 VAL B CA 1
ATOM 5584 C C . VAL B 1 254 ? -20.047 15.648 -7.527 1 86.62 254 VAL B C 1
ATOM 5586 O O . VAL B 1 254 ? -21.281 15.617 -7.488 1 86.62 254 VAL B O 1
ATOM 5589 N N . THR B 1 255 ? -19.359 16.281 -6.66 1 81.88 255 THR B N 1
ATOM 5590 C CA . THR B 1 255 ? -19.984 17.031 -5.578 1 81.88 255 THR B CA 1
ATOM 5591 C C . THR B 1 255 ? -20.875 18.141 -6.129 1 81.88 255 THR B C 1
ATOM 5593 O O . THR B 1 255 ? -22 18.344 -5.668 1 81.88 255 THR B O 1
ATOM 5596 N N . THR B 1 256 ? -20.375 18.812 -7.098 1 82.62 256 THR B N 1
ATOM 5597 C CA . THR B 1 256 ? -21.141 19.891 -7.711 1 82.62 256 THR B CA 1
ATOM 5598 C C . THR B 1 256 ? -22.375 19.359 -8.422 1 82.62 256 THR B C 1
ATOM 5600 O O . THR B 1 256 ? -23.438 19.984 -8.383 1 82.62 256 THR B O 1
ATOM 5603 N N . ALA B 1 257 ? -22.172 18.234 -9 1 85.62 257 ALA B N 1
ATOM 5604 C CA . ALA B 1 257 ? -23.281 17.641 -9.734 1 85.62 257 ALA B CA 1
ATOM 5605 C C . ALA B 1 257 ? -24.359 17.141 -8.789 1 85.62 257 ALA B C 1
ATOM 5607 O O . ALA B 1 257 ? -25.531 17.047 -9.164 1 85.62 257 ALA B O 1
ATOM 5608 N N . THR B 1 258 ? -23.984 16.828 -7.613 1 80.94 258 THR B N 1
ATOM 5609 C CA . THR B 1 258 ? -24.922 16.156 -6.711 1 80.94 258 THR B CA 1
ATOM 5610 C C . THR B 1 258 ? -25.422 17.141 -5.645 1 80.94 258 THR B C 1
ATOM 5612 O O . THR B 1 258 ? -26.359 16.828 -4.902 1 80.94 258 THR B O 1
ATOM 5615 N N . ILE B 1 259 ? -24.828 18.266 -5.547 1 76.62 259 ILE B N 1
ATOM 5616 C CA . ILE B 1 259 ? -25.203 19.234 -4.531 1 76.62 259 ILE B CA 1
ATOM 5617 C C . ILE B 1 259 ? -26.641 19.703 -4.762 1 76.62 259 ILE B C 1
ATOM 5619 O O . ILE B 1 259 ? -27.016 20.047 -5.887 1 76.62 259 ILE B O 1
ATOM 5623 N N . LYS B 1 260 ? -27.391 19.5 -3.73 1 74.25 260 LYS B N 1
ATOM 5624 C CA . LYS B 1 260 ? -28.797 19.891 -3.836 1 74.25 260 LYS B CA 1
ATOM 5625 C C . LYS B 1 260 ? -28.969 21.406 -3.738 1 74.25 260 LYS B C 1
ATOM 5627 O O . LYS B 1 260 ? -29.641 22.016 -4.574 1 74.25 260 LYS B O 1
ATOM 5632 N N . ASP B 1 261 ? -28.328 22 -2.66 1 78.88 261 ASP B N 1
ATOM 5633 C CA . ASP B 1 261 ? -28.406 23.438 -2.447 1 78.88 261 ASP B CA 1
ATOM 5634 C C . ASP B 1 261 ? -27.031 24.094 -2.59 1 78.88 261 ASP B C 1
ATOM 5636 O O . ASP B 1 261 ? -26.266 24.156 -1.624 1 78.88 261 ASP B O 1
ATOM 5640 N N . LEU B 1 262 ? -26.781 24.594 -3.729 1 76.44 262 LEU B N 1
ATOM 5641 C CA . LEU B 1 262 ? -25.5 25.219 -4.059 1 76.44 262 LEU B CA 1
ATOM 5642 C C . LEU B 1 262 ? -25.25 26.438 -3.17 1 76.44 262 LEU B C 1
ATOM 5644 O O . LEU B 1 262 ? -24.125 26.641 -2.713 1 76.44 262 LEU B O 1
ATOM 5648 N N . GLY B 1 263 ? -26.281 27.156 -2.945 1 79.19 263 GLY B N 1
ATOM 5649 C CA . GLY B 1 263 ? -26.141 28.359 -2.141 1 79.19 263 GLY B CA 1
ATOM 5650 C C . GLY B 1 263 ? -25.703 28.062 -0.714 1 79.19 263 GLY B C 1
ATOM 5651 O O . GLY B 1 263 ? -24.781 28.719 -0.199 1 79.19 263 GLY B O 1
ATOM 5652 N N . GLN B 1 264 ? -26.281 27.109 -0.171 1 82.56 264 GLN B N 1
ATOM 5653 C CA . GLN B 1 264 ? -25.969 26.766 1.214 1 82.56 264 GLN B CA 1
ATOM 5654 C C . GLN B 1 264 ? -24.562 26.188 1.335 1 82.56 264 GLN B C 1
ATOM 5656 O O . GLN B 1 264 ? -23.828 26.516 2.268 1 82.56 264 GLN B O 1
ATOM 5661 N N . ASP B 1 265 ? -24.172 25.391 0.417 1 81.69 265 ASP B N 1
ATOM 5662 C CA . ASP B 1 265 ? -22.859 24.766 0.461 1 81.69 265 ASP B CA 1
ATOM 5663 C C . ASP B 1 265 ? -21.75 25.797 0.214 1 81.69 265 ASP B C 1
ATOM 5665 O O . ASP B 1 265 ? -20.719 25.766 0.887 1 81.69 265 ASP B O 1
ATOM 5669 N N . PHE B 1 266 ? -22.016 26.688 -0.636 1 83.25 266 PHE B N 1
ATOM 5670 C CA . PHE B 1 266 ? -21.016 27.703 -0.939 1 83.25 266 PHE B CA 1
ATOM 5671 C C . PHE B 1 266 ? -20.906 28.703 0.198 1 83.25 266 PHE B C 1
ATOM 5673 O O . PHE B 1 266 ? -19.812 29.219 0.471 1 83.25 266 PHE B O 1
ATOM 5680 N N . ARG B 1 267 ? -22 28.938 0.79 1 86.62 267 ARG B N 1
ATOM 5681 C CA . ARG B 1 267 ? -21.969 29.812 1.957 1 86.62 267 ARG B CA 1
ATOM 5682 C C . ARG B 1 267 ? -21.172 29.172 3.092 1 86.62 267 ARG B C 1
ATOM 5684 O O . ARG B 1 267 ? -20.375 29.844 3.744 1 86.62 267 ARG B O 1
ATOM 5691 N N . ALA B 1 268 ? -21.422 27.969 3.299 1 88.81 268 ALA B N 1
ATOM 5692 C CA . ALA B 1 268 ? -20.688 27.25 4.336 1 88.81 268 ALA B CA 1
ATOM 5693 C C . ALA B 1 268 ? -19.188 27.25 4.043 1 88.81 268 ALA B C 1
ATOM 5695 O O . ALA B 1 268 ? -18.375 27.484 4.941 1 88.81 268 ALA B O 1
ATOM 5696 N N . LEU B 1 269 ? -18.891 27.062 2.799 1 88.56 269 LEU B N 1
ATOM 5697 C CA . LEU B 1 269 ? -17.484 27.031 2.393 1 88.56 269 LEU B CA 1
ATOM 5698 C C . LEU B 1 269 ? -16.844 28.406 2.529 1 88.56 269 LEU B C 1
ATOM 5700 O O . LEU B 1 269 ? -15.711 28.531 3 1 88.56 269 LEU B O 1
ATOM 5704 N N . GLY B 1 270 ? -17.578 29.344 2.113 1 91 270 GLY B N 1
ATOM 5705 C CA . GLY B 1 270 ? -17.094 30.703 2.273 1 91 270 GLY B CA 1
ATOM 5706 C C . GLY B 1 270 ? -16.844 31.078 3.723 1 91 270 GLY B C 1
ATOM 5707 O O . GLY B 1 270 ? -15.844 31.719 4.043 1 91 270 GLY B O 1
ATOM 5708 N N . MET B 1 271 ? -17.766 30.734 4.527 1 93.25 271 MET B N 1
ATOM 5709 C CA . MET B 1 271 ? -17.609 31 5.953 1 93.25 271 MET B CA 1
ATOM 5710 C C . MET B 1 271 ? -16.375 30.281 6.512 1 93.25 271 MET B C 1
ATOM 5712 O O . MET B 1 271 ? -15.688 30.812 7.379 1 93.25 271 MET B O 1
ATOM 5716 N N . TYR B 1 272 ? -16.156 29.156 6.023 1 93.94 272 TYR B N 1
ATOM 5717 C CA . TYR B 1 272 ? -15 28.391 6.496 1 93.94 272 TYR B CA 1
ATOM 5718 C C . TYR B 1 272 ? -13.703 29.062 6.059 1 93.94 272 TYR B C 1
ATOM 5720 O O . TYR B 1 272 ? -12.75 29.156 6.84 1 93.94 272 TYR B O 1
ATOM 5728 N N . VAL B 1 273 ? -13.688 29.469 4.832 1 94.62 273 VAL B N 1
ATOM 5729 C CA . VAL B 1 273 ? -12.523 30.188 4.336 1 94.62 273 VAL B CA 1
ATOM 5730 C C . VAL B 1 273 ? -12.289 31.438 5.184 1 94.62 273 VAL B C 1
ATOM 5732 O O . VAL B 1 273 ? -11.148 31.766 5.516 1 94.62 273 VAL B O 1
ATOM 5735 N N . GLY B 1 274 ? -13.367 32.062 5.422 1 96.12 274 GLY B N 1
ATOM 5736 C CA . GLY B 1 274 ? -13.273 33.219 6.305 1 96.12 274 GLY B CA 1
ATOM 5737 C C . GLY B 1 274 ? -12.711 32.875 7.672 1 96.12 274 GLY B C 1
ATOM 5738 O O . GLY B 1 274 ? -11.852 33.594 8.188 1 96.12 274 GLY B O 1
ATOM 5739 N N . LEU B 1 275 ? -13.195 31.859 8.25 1 96.88 275 LEU B N 1
ATOM 5740 C CA . LEU B 1 275 ? -12.719 31.391 9.547 1 96.88 275 LEU B CA 1
ATOM 5741 C C . LEU B 1 275 ? -11.211 31.141 9.508 1 96.88 275 LEU B C 1
ATOM 5743 O O . LEU B 1 275 ? -10.484 31.562 10.406 1 96.88 275 LEU B O 1
ATOM 5747 N N . MET B 1 276 ? -10.742 30.453 8.516 1 96.56 276 MET B N 1
ATOM 5748 C CA . MET B 1 276 ? -9.328 30.125 8.391 1 96.56 276 MET B CA 1
ATOM 5749 C C . MET B 1 276 ? -8.492 31.391 8.203 1 96.56 276 MET B C 1
ATOM 5751 O O . MET B 1 276 ? -7.406 31.516 8.773 1 96.56 276 MET B O 1
ATOM 5755 N N . THR B 1 277 ? -9.016 32.281 7.395 1 96.88 277 THR B N 1
ATOM 5756 C CA . THR B 1 277 ? -8.297 33.531 7.148 1 96.88 277 THR B CA 1
ATOM 5757 C C . THR B 1 277 ? -8.156 34.344 8.438 1 96.88 277 THR B C 1
ATOM 5759 O O . THR B 1 277 ? -7.07 34.812 8.766 1 96.88 277 THR B O 1
ATOM 5762 N N . VAL B 1 278 ? -9.188 34.406 9.109 1 96.88 278 VAL B N 1
ATOM 5763 C CA . VAL B 1 278 ? -9.18 35.125 10.367 1 96.88 278 VAL B CA 1
ATOM 5764 C C . VAL B 1 278 ? -8.281 34.406 11.375 1 96.88 278 VAL B C 1
ATOM 5766 O O . VAL B 1 278 ? -7.484 35.062 12.07 1 96.88 278 VAL B O 1
ATOM 5769 N N . GLY B 1 279 ? -8.492 33.156 11.477 1 97.06 279 GLY B N 1
ATOM 5770 C CA . GLY B 1 279 ? -7.715 32.375 12.422 1 97.06 279 GLY B CA 1
ATOM 5771 C C . GLY B 1 279 ? -6.219 32.469 12.188 1 97.06 279 GLY B C 1
ATOM 5772 O O . GLY B 1 279 ? -5.449 32.75 13.117 1 97.06 279 GLY B O 1
ATOM 5773 N N . ILE B 1 280 ? -5.793 32.281 10.969 1 96.62 280 ILE B N 1
ATOM 5774 C CA . ILE B 1 280 ? -4.375 32.312 10.625 1 96.62 280 ILE B CA 1
ATOM 5775 C C . ILE B 1 280 ? -3.826 33.75 10.836 1 96.62 280 ILE B C 1
ATOM 5777 O O . ILE B 1 280 ? -2.699 33.906 11.312 1 96.62 280 ILE B O 1
ATOM 5781 N N . SER B 1 281 ? -4.586 34.719 10.461 1 96.06 281 SER B N 1
ATOM 5782 C CA . SER B 1 281 ? -4.164 36.094 10.68 1 96.06 281 SER B CA 1
ATOM 5783 C C . SER B 1 281 ? -3.98 36.375 12.164 1 96.06 281 SER B C 1
ATOM 5785 O O . SER B 1 281 ? -2.996 37 12.562 1 96.06 281 SER B O 1
ATOM 5787 N N . MET B 1 282 ? -4.914 36 12.906 1 96.12 282 MET B N 1
ATOM 5788 C CA . MET B 1 282 ? -4.812 36.188 14.352 1 96.12 282 MET B CA 1
ATOM 5789 C C . MET B 1 282 ? -3.584 35.469 14.914 1 96.12 282 MET B C 1
ATOM 5791 O O . MET B 1 282 ? -2.873 36.031 15.75 1 96.12 282 MET B O 1
ATOM 5795 N N . HIS B 1 283 ? -3.383 34.281 14.477 1 95.12 283 HIS B N 1
ATOM 5796 C CA . HIS B 1 283 ? -2.248 33.5 14.953 1 95.12 283 HIS B CA 1
ATOM 5797 C C . HIS B 1 283 ? -0.927 34.156 14.547 1 95.12 283 HIS B C 1
ATOM 5799 O O . HIS B 1 283 ? -0.013 34.281 15.359 1 95.12 283 HIS B O 1
ATOM 5805 N N . GLN B 1 284 ? -0.794 34.594 13.352 1 93.44 284 GLN B N 1
ATOM 5806 C CA . GLN B 1 284 ? 0.449 35.094 12.781 1 93.44 284 GLN B CA 1
ATOM 5807 C C . GLN B 1 284 ? 0.719 36.531 13.234 1 93.44 284 GLN B C 1
ATOM 5809 O O . GLN B 1 284 ? 1.874 36.938 13.414 1 93.44 284 GLN B O 1
ATOM 5814 N N . LEU B 1 285 ? -0.337 37.312 13.469 1 95 285 LEU B N 1
ATOM 5815 C CA . LEU B 1 285 ? -0.143 38.75 13.695 1 95 285 LEU B CA 1
ATOM 5816 C C . LEU B 1 285 ? -0.307 39.094 15.172 1 95 285 LEU B C 1
ATOM 5818 O O . LEU B 1 285 ? 0.128 40.156 15.609 1 95 285 LEU B O 1
ATOM 5822 N N . ILE B 1 286 ? -0.91 38.25 15.898 1 96.31 286 ILE B N 1
ATOM 5823 C CA . ILE B 1 286 ? -1.194 38.594 17.281 1 96.31 286 ILE B CA 1
ATOM 5824 C C . ILE B 1 286 ? -0.603 37.562 18.219 1 96.31 286 ILE B C 1
ATOM 5826 O O . ILE B 1 286 ? 0.303 37.844 19 1 96.31 286 ILE B O 1
ATOM 5830 N N . ILE B 1 287 ? -0.985 36.344 18.062 1 96.12 287 ILE B N 1
ATOM 5831 C CA . ILE B 1 287 ? -0.667 35.312 19.047 1 96.12 287 ILE B CA 1
ATOM 5832 C C . ILE B 1 287 ? 0.833 35.031 19.031 1 96.12 287 ILE B C 1
ATOM 5834 O O . ILE B 1 287 ? 1.509 35.125 20.062 1 96.12 287 ILE B O 1
ATOM 5838 N N . MET B 1 288 ? 1.348 34.719 17.875 1 95.75 288 MET B N 1
ATOM 5839 C CA . MET B 1 288 ? 2.756 34.344 17.766 1 95.75 288 MET B CA 1
ATOM 5840 C C . MET B 1 288 ? 3.656 35.531 18.062 1 95.75 288 MET B C 1
ATOM 5842 O O . MET B 1 288 ? 4.641 35.406 18.797 1 95.75 288 MET B O 1
ATOM 5846 N N . PRO B 1 289 ? 3.324 36.719 17.516 1 96.12 289 PRO B N 1
ATOM 5847 C CA . PRO B 1 289 ? 4.129 37.875 17.875 1 96.12 289 PRO B CA 1
ATOM 5848 C C . PRO B 1 289 ? 4.102 38.188 19.359 1 96.12 289 PRO B C 1
ATOM 5850 O O . PRO B 1 289 ? 5.109 38.594 19.938 1 96.12 289 PRO B O 1
ATOM 5853 N N . THR B 1 290 ? 2.973 37.969 19.984 1 97 290 THR B N 1
ATOM 5854 C CA . THR B 1 290 ? 2.877 38.188 21.422 1 97 290 THR B CA 1
ATOM 5855 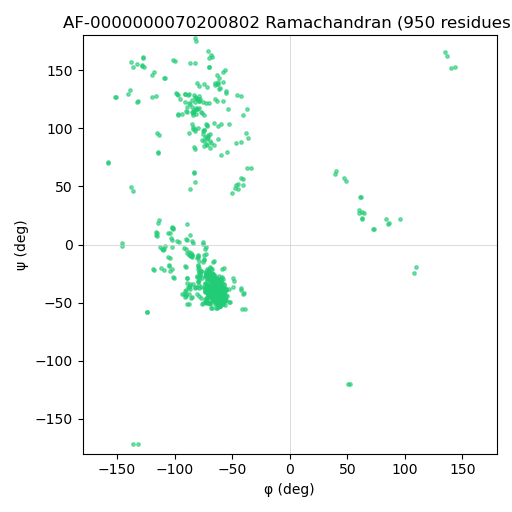C C . THR B 1 290 ? 3.762 37.219 22.172 1 97 290 THR B C 1
ATOM 5857 O O . THR B 1 290 ? 4.492 37.594 23.094 1 97 290 THR B O 1
ATOM 5860 N N . ILE B 1 291 ? 3.723 35.969 21.797 1 96.38 291 ILE B N 1
ATOM 5861 C CA . ILE B 1 291 ? 4.559 34.969 22.422 1 96.38 291 ILE B CA 1
ATOM 5862 C C . ILE B 1 291 ? 6.031 35.312 22.203 1 96.38 291 ILE B C 1
ATOM 5864 O O . ILE B 1 291 ? 6.836 35.25 23.141 1 96.38 291 ILE B O 1
ATOM 5868 N N . PHE B 1 292 ? 6.387 35.656 21 1 96.88 292 PHE B N 1
ATOM 5869 C CA . PHE B 1 292 ? 7.75 36.031 20.641 1 96.88 292 PHE B CA 1
ATOM 5870 C C . PHE B 1 292 ? 8.242 37.188 21.469 1 96.88 292 PHE B C 1
ATOM 5872 O O . PHE B 1 292 ? 9.344 37.156 22.016 1 96.88 292 PHE B O 1
ATOM 5879 N N . PHE B 1 293 ? 7.387 38.188 21.656 1 96.94 293 PHE B N 1
ATOM 5880 C CA . PHE B 1 293 ? 7.746 39.406 22.375 1 96.94 293 PHE B CA 1
ATOM 5881 C C . PHE B 1 293 ? 7.902 39.125 23.875 1 96.94 293 PHE B C 1
ATOM 5883 O O . PHE B 1 293 ? 8.828 39.625 24.516 1 96.94 293 PHE B O 1
ATOM 5890 N N . VAL B 1 294 ? 7.035 38.406 24.391 1 96.5 294 VAL B N 1
ATOM 5891 C CA . VAL B 1 294 ? 7.043 38.094 25.828 1 96.5 294 VAL B CA 1
ATOM 5892 C C . VAL B 1 294 ? 8.32 37.344 26.188 1 96.5 294 VAL B C 1
ATOM 5894 O O . VAL B 1 294 ? 8.93 37.625 27.234 1 96.5 294 VAL B O 1
ATOM 5897 N N . PHE B 1 295 ? 8.758 36.5 25.359 1 95.62 295 PHE B N 1
ATOM 5898 C CA . PHE B 1 295 ? 9.914 35.656 25.688 1 95.62 295 PHE B CA 1
ATOM 5899 C C . PHE B 1 295 ? 11.211 36.375 25.344 1 95.62 295 PHE B C 1
ATOM 5901 O O . PHE B 1 295 ? 12.195 36.312 26.094 1 95.62 295 PHE B O 1
ATOM 5908 N N . THR B 1 296 ? 11.289 37.188 24.25 1 95.44 296 THR B N 1
ATOM 5909 C CA . THR B 1 296 ? 12.57 37.688 23.781 1 95.44 296 THR B CA 1
ATOM 5910 C C . THR B 1 296 ? 12.656 39.188 24 1 95.44 296 THR B C 1
ATOM 5912 O O . THR B 1 296 ? 13.742 39.781 23.938 1 95.44 296 THR B O 1
ATOM 5915 N N . ARG B 1 297 ? 11.492 39.844 24.156 1 95.06 297 ARG B N 1
ATOM 5916 C CA . ARG B 1 297 ? 11.414 41.281 24.312 1 95.06 297 ARG B CA 1
ATOM 5917 C C . ARG B 1 297 ? 11.938 42 23.078 1 95.06 297 ARG B C 1
ATOM 5919 O O . ARG B 1 297 ? 12.469 43.125 23.172 1 95.06 297 ARG B O 1
ATOM 5926 N N . ARG B 1 298 ? 11.914 41.312 22.047 1 94.44 298 ARG B N 1
ATOM 5927 C CA . ARG B 1 298 ? 12.266 41.906 20.75 1 94.44 298 ARG B CA 1
ATOM 5928 C C . ARG B 1 298 ? 11.008 42.219 19.938 1 94.44 298 ARG B C 1
ATOM 5930 O O . ARG B 1 298 ? 9.938 41.688 20.203 1 94.44 298 ARG B O 1
ATOM 5937 N N . ASN B 1 299 ? 11.141 43.094 19.016 1 95.69 299 ASN B N 1
ATOM 5938 C CA . ASN B 1 299 ? 10.008 43.5 18.203 1 95.69 299 ASN B CA 1
ATOM 5939 C C . ASN B 1 299 ? 9.664 42.438 17.156 1 95.69 299 ASN B C 1
ATOM 5941 O O . ASN B 1 299 ? 10.391 42.25 16.188 1 95.69 299 ASN B O 1
ATOM 5945 N N . PRO B 1 300 ? 8.57 41.844 17.281 1 95.5 300 PRO B N 1
ATOM 5946 C CA . PRO B 1 300 ? 8.203 40.781 16.359 1 95.5 300 PRO B CA 1
ATOM 5947 C C . PRO B 1 300 ? 7.891 41.281 14.961 1 95.5 300 PRO B C 1
ATOM 5949 O O . PRO B 1 300 ? 8.086 40.562 13.977 1 95.5 300 PRO B O 1
ATOM 5952 N N . TYR B 1 301 ? 7.43 42.438 14.781 1 96.12 301 TYR B N 1
ATOM 5953 C CA . TYR B 1 301 ? 7.031 42.938 13.477 1 96.12 301 TYR B CA 1
ATOM 5954 C C . TYR B 1 301 ? 8.242 43.344 12.656 1 96.12 301 TYR B C 1
ATOM 5956 O O . TYR B 1 301 ? 8.211 43.281 11.422 1 96.12 301 TYR B O 1
ATOM 5964 N N . ARG B 1 302 ? 9.328 43.719 13.305 1 95.19 302 ARG B N 1
ATOM 5965 C CA . ARG B 1 302 ? 10.586 43.906 12.594 1 95.19 302 ARG B CA 1
ATOM 5966 C C . ARG B 1 302 ? 11.117 42.594 12.047 1 95.19 302 ARG B C 1
ATOM 5968 O O . ARG B 1 302 ? 11.617 42.531 10.922 1 95.19 302 ARG B O 1
ATOM 5975 N N . PHE B 1 303 ? 11.023 41.656 12.875 1 96.06 303 PHE B N 1
ATOM 5976 C CA . PHE B 1 303 ? 11.453 40.312 12.445 1 96.06 303 PHE B CA 1
ATOM 5977 C C . PHE B 1 303 ? 10.594 39.812 11.281 1 96.06 303 PHE B C 1
ATOM 5979 O O . PHE B 1 303 ? 11.102 39.156 10.375 1 96.06 303 PHE B O 1
ATOM 5986 N N . ALA B 1 304 ? 9.305 40.156 11.297 1 96.19 304 ALA B N 1
ATOM 5987 C CA . ALA B 1 304 ? 8.398 39.781 10.211 1 96.19 304 ALA B CA 1
ATOM 5988 C C . ALA B 1 304 ? 8.883 40.312 8.875 1 96.19 304 ALA B C 1
ATOM 5990 O O . ALA B 1 304 ? 8.766 39.656 7.844 1 96.19 304 ALA B O 1
ATOM 5991 N N . VAL B 1 305 ? 9.406 41.438 8.914 1 94.25 305 VAL B N 1
ATOM 5992 C CA . VAL B 1 305 ? 9.938 42.062 7.703 1 94.25 305 VAL B CA 1
ATOM 5993 C C . VAL B 1 305 ? 11.211 41.312 7.273 1 94.25 305 VAL B C 1
ATOM 5995 O O . VAL B 1 305 ? 11.438 41.125 6.078 1 94.25 305 VAL B O 1
ATOM 5998 N N . GLN B 1 306 ? 11.961 40.938 8.203 1 93.94 306 GLN B N 1
ATOM 5999 C CA . GLN B 1 306 ? 13.242 40.312 7.93 1 93.94 306 GLN B CA 1
ATOM 6000 C C . GLN B 1 306 ? 13.062 38.906 7.355 1 93.94 306 GLN B C 1
ATOM 6002 O O . GLN B 1 306 ? 13.945 38.375 6.672 1 93.94 306 GLN B O 1
ATOM 6007 N N . ILE B 1 307 ? 11.969 38.344 7.672 1 95.69 307 ILE B N 1
ATOM 6008 C CA . ILE B 1 307 ? 11.742 37 7.141 1 95.69 307 ILE B CA 1
ATOM 6009 C C . ILE B 1 307 ? 10.789 37.062 5.953 1 95.69 307 ILE B C 1
ATOM 6011 O O . ILE B 1 307 ? 10.25 36.031 5.523 1 95.69 307 ILE B O 1
ATOM 6015 N N . SER B 1 308 ? 10.523 38.188 5.398 1 93.94 308 SER B N 1
ATOM 6016 C CA . SER B 1 308 ? 9.547 38.375 4.336 1 93.94 308 SER B CA 1
ATOM 6017 C C . SER B 1 308 ? 9.914 37.594 3.09 1 93.94 308 SER B C 1
ATOM 6019 O O . SER B 1 308 ? 9.031 37.062 2.412 1 93.94 308 SER B O 1
ATOM 6021 N N . LYS B 1 309 ? 11.188 37.5 2.771 1 89.62 309 LYS B N 1
ATOM 6022 C CA . LYS B 1 309 ? 11.625 36.75 1.605 1 89.62 309 LYS B CA 1
ATOM 6023 C C . LYS B 1 309 ? 11.289 35.25 1.759 1 89.62 309 LYS B C 1
ATOM 6025 O O . LYS B 1 309 ? 10.781 34.625 0.827 1 89.62 309 LYS B O 1
ATOM 6030 N N . ALA B 1 310 ? 11.625 34.781 2.912 1 92 310 ALA B N 1
ATOM 6031 C CA . ALA B 1 310 ? 11.305 33.406 3.195 1 92 310 ALA B CA 1
ATOM 6032 C C . ALA B 1 310 ? 9.797 33.156 3.18 1 92 310 ALA B C 1
ATOM 6034 O O . ALA B 1 310 ? 9.328 32.156 2.652 1 92 310 ALA B O 1
ATOM 6035 N N . TRP B 1 311 ? 9.078 34.094 3.748 1 94.25 311 TRP B N 1
ATOM 6036 C CA . TRP B 1 311 ? 7.621 34 3.811 1 94.25 311 TRP B CA 1
ATOM 6037 C C . TRP B 1 311 ? 7.016 33.938 2.41 1 94.25 311 TRP B C 1
ATOM 6039 O O . TRP B 1 311 ? 6.137 33.125 2.139 1 94.25 311 TRP B O 1
ATOM 6049 N N . MET B 1 312 ? 7.492 34.75 1.54 1 89.94 312 MET B N 1
ATOM 6050 C CA . MET B 1 312 ? 6.996 34.781 0.167 1 89.94 312 MET B CA 1
ATOM 6051 C C . MET B 1 312 ? 7.324 33.5 -0.582 1 89.94 312 MET B C 1
ATOM 6053 O O . MET B 1 312 ? 6.52 33.031 -1.385 1 89.94 312 MET B O 1
ATOM 6057 N N . MET B 1 313 ? 8.461 33.031 -0.289 1 86.81 313 MET B N 1
ATOM 6058 C CA . MET B 1 313 ? 8.875 31.797 -0.913 1 86.81 313 MET B CA 1
ATOM 6059 C C . MET B 1 313 ? 7.934 30.656 -0.524 1 86.81 313 MET B C 1
ATOM 6061 O O . MET B 1 313 ? 7.508 29.875 -1.379 1 86.81 313 MET B O 1
ATOM 6065 N N . VAL B 1 314 ? 7.625 30.625 0.739 1 90.44 314 VAL B N 1
ATOM 6066 C CA . VAL B 1 314 ? 6.75 29.562 1.229 1 90.44 314 VAL B CA 1
ATOM 6067 C C . VAL B 1 314 ? 5.328 29.797 0.717 1 90.44 314 VAL B C 1
ATOM 6069 O O . VAL B 1 314 ? 4.617 28.844 0.394 1 90.44 314 VAL B O 1
ATOM 6072 N N . PHE B 1 315 ? 4.969 31.031 0.611 1 88.69 315 PHE B N 1
ATOM 6073 C CA . PHE B 1 315 ? 3.654 31.359 0.068 1 88.69 315 PHE B CA 1
ATOM 6074 C C . PHE B 1 315 ? 3.529 30.875 -1.371 1 88.69 315 PHE B C 1
ATOM 6076 O O . PHE B 1 315 ? 2.473 30.391 -1.776 1 88.69 315 PHE B O 1
ATOM 6083 N N . ALA B 1 316 ? 4.535 30.938 -2.023 1 80.5 316 ALA B N 1
ATOM 6084 C CA . ALA B 1 316 ? 4.527 30.562 -3.438 1 80.5 316 ALA B CA 1
ATOM 6085 C C . ALA B 1 316 ? 4.648 29.062 -3.617 1 80.5 316 ALA B C 1
ATOM 6087 O O . ALA B 1 316 ? 4 28.469 -4.492 1 80.5 316 ALA B O 1
ATOM 6088 N N . THR B 1 317 ? 5.418 28.406 -2.783 1 75.81 317 THR B N 1
ATOM 6089 C CA . THR B 1 317 ? 5.738 27 -3.018 1 75.81 317 THR B CA 1
ATOM 6090 C C . THR B 1 317 ? 4.93 26.109 -2.088 1 75.81 317 THR B C 1
ATOM 6092 O O . THR B 1 317 ? 4.855 24.891 -2.301 1 75.81 317 THR B O 1
ATOM 6095 N N . THR B 1 318 ? 4.465 26.641 -0.978 1 86.62 318 THR B N 1
ATOM 6096 C CA . THR B 1 318 ? 3.727 25.953 0.077 1 86.62 318 THR B CA 1
ATOM 6097 C C . THR B 1 318 ? 4.598 24.906 0.746 1 86.62 318 THR B C 1
ATOM 6099 O O . THR B 1 318 ? 4.102 23.844 1.156 1 86.62 318 THR B O 1
ATOM 6102 N N . SER B 1 319 ? 5.934 25.141 0.724 1 82.38 319 SER B N 1
ATOM 6103 C CA . SER B 1 319 ? 6.879 24.25 1.384 1 82.38 319 SER B CA 1
ATOM 6104 C C . SER B 1 319 ? 7.875 25.016 2.238 1 82.38 319 SER B C 1
ATOM 6106 O O . SER B 1 319 ? 8.625 25.859 1.726 1 82.38 319 SER B O 1
ATOM 6108 N N . THR B 1 320 ? 7.879 24.641 3.457 1 90.56 320 THR B N 1
ATOM 6109 C CA . THR B 1 320 ? 8.812 25.328 4.352 1 90.56 320 THR B CA 1
ATOM 6110 C C . THR B 1 320 ? 10.219 24.766 4.188 1 90.56 320 THR B C 1
ATOM 6112 O O . THR B 1 320 ? 11.203 25.422 4.527 1 90.56 320 THR B O 1
ATOM 6115 N N . ALA B 1 321 ? 10.336 23.594 3.672 1 85.44 321 ALA B N 1
ATOM 6116 C CA . ALA B 1 321 ? 11.648 22.984 3.445 1 85.44 321 ALA B CA 1
ATOM 6117 C C . ALA B 1 321 ? 12.445 23.781 2.424 1 85.44 321 ALA B C 1
ATOM 6119 O O . ALA B 1 321 ? 13.672 23.906 2.543 1 85.44 321 ALA B O 1
ATOM 6120 N N . MET B 1 322 ? 11.812 24.359 1.503 1 80.12 322 MET B N 1
ATOM 6121 C CA . MET B 1 322 ? 12.469 25.109 0.438 1 80.12 322 MET B CA 1
ATOM 6122 C C . MET B 1 322 ? 12.992 26.453 0.956 1 80.12 322 MET B C 1
ATOM 6124 O O . MET B 1 322 ? 13.859 27.062 0.329 1 80.12 322 MET B O 1
ATOM 6128 N N . ALA B 1 323 ? 12.547 26.812 2.098 1 89.81 323 ALA B N 1
ATOM 6129 C CA . ALA B 1 323 ? 12.898 28.125 2.623 1 89.81 323 ALA B CA 1
ATOM 6130 C C . ALA B 1 323 ? 13.938 28.016 3.74 1 89.81 323 ALA B C 1
ATOM 6132 O O . ALA B 1 323 ? 14.234 29 4.422 1 89.81 323 ALA B O 1
ATOM 6133 N N . ILE B 1 324 ? 14.516 26.875 3.947 1 89.25 324 ILE B N 1
ATOM 6134 C CA . ILE B 1 324 ? 15.438 26.641 5.051 1 89.25 324 ILE B CA 1
ATOM 6135 C C . ILE B 1 324 ? 16.609 27.609 4.9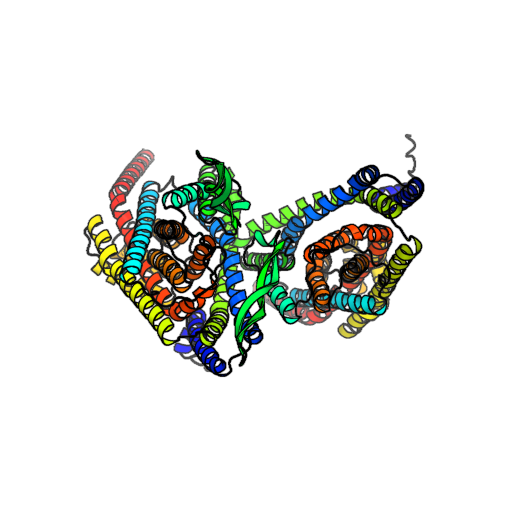57 1 89.25 324 ILE B C 1
ATOM 6137 O O . ILE B 1 324 ? 16.922 28.312 5.93 1 89.25 324 ILE B O 1
ATOM 6141 N N . PRO B 1 325 ? 17.234 27.797 3.748 1 87.38 325 PRO B N 1
ATOM 6142 C CA . PRO B 1 325 ? 18.375 28.719 3.689 1 87.38 325 PRO B CA 1
ATOM 6143 C C . PRO B 1 325 ? 18 30.156 4.062 1 87.38 325 PRO B C 1
ATOM 6145 O O . PRO B 1 325 ? 18.75 30.828 4.781 1 87.38 325 PRO B O 1
ATOM 6148 N N . GLU B 1 326 ? 16.844 30.578 3.59 1 90.44 326 GLU B N 1
ATOM 6149 C CA . GLU B 1 326 ? 16.406 31.938 3.879 1 90.44 326 GLU B CA 1
ATOM 6150 C C . GLU B 1 326 ? 16.047 32.094 5.355 1 90.44 326 GLU B C 1
ATOM 6152 O O . GLU B 1 326 ? 16.25 33.156 5.93 1 90.44 326 GLU B O 1
ATOM 6157 N N . MET B 1 327 ? 15.469 31.078 5.969 1 94.25 327 MET B N 1
ATOM 6158 C CA . MET B 1 327 ? 15.156 31.125 7.395 1 94.25 327 MET B CA 1
ATOM 6159 C C . MET B 1 327 ? 16.438 31.203 8.227 1 94.25 327 MET B C 1
ATOM 6161 O O . MET B 1 327 ? 16.516 31.984 9.172 1 94.25 327 MET B O 1
ATOM 6165 N N . LEU B 1 328 ? 17.438 30.406 7.824 1 92.5 328 LEU B N 1
ATOM 6166 C CA . LEU B 1 328 ? 18.719 30.406 8.516 1 92.5 328 LEU B CA 1
ATOM 6167 C C . LEU B 1 328 ? 19.375 31.781 8.43 1 92.5 328 LEU B C 1
ATOM 6169 O O . LEU B 1 328 ? 19.812 32.344 9.445 1 92.5 328 LEU B O 1
ATOM 6173 N N . SER B 1 329 ? 19.359 32.281 7.266 1 92.88 329 SER B N 1
ATOM 6174 C CA . SER B 1 329 ? 19.969 33.594 7.039 1 92.88 329 SER B CA 1
ATOM 6175 C C . SER B 1 329 ? 19.281 34.688 7.875 1 92.88 329 SER B C 1
ATOM 6177 O O . SER B 1 329 ? 19.953 35.5 8.508 1 92.88 329 SER B O 1
ATOM 6179 N N . ALA B 1 330 ? 18.031 34.656 7.91 1 94.44 330 ALA B N 1
ATOM 6180 C CA . ALA B 1 330 ? 17.281 35.688 8.648 1 94.44 330 ALA B CA 1
ATOM 6181 C C . ALA B 1 330 ? 17.547 35.562 10.148 1 94.44 330 ALA B C 1
ATOM 6183 O O . ALA B 1 330 ? 17.719 36.562 10.828 1 94.44 330 ALA B O 1
ATOM 6184 N N . CYS B 1 331 ? 17.562 34.406 10.688 1 96.12 331 CYS B N 1
ATOM 6185 C CA . CYS B 1 331 ? 17.766 34.188 12.117 1 96.12 331 CYS B CA 1
ATOM 6186 C C . CYS B 1 331 ? 19.203 34.5 12.516 1 96.12 331 CYS B C 1
ATOM 6188 O O . CYS B 1 331 ? 19.438 35.125 13.547 1 96.12 331 CYS B O 1
ATOM 6190 N N . GLU B 1 332 ? 20.094 34.125 11.672 1 94.56 332 GLU B N 1
ATOM 6191 C CA . GLU B 1 332 ? 21.516 34.281 12 1 94.56 332 GLU B CA 1
ATOM 6192 C C . GLU B 1 332 ? 21.969 35.719 11.75 1 94.56 332 GLU B C 1
ATOM 6194 O O . GLU B 1 332 ? 22.641 36.312 12.594 1 94.56 332 GLU B O 1
ATOM 6199 N N . ASN B 1 333 ? 21.547 36.281 10.672 1 93.25 333 ASN B N 1
ATOM 6200 C CA . ASN B 1 333 ? 22.078 37.562 10.266 1 93.25 333 ASN B CA 1
ATOM 6201 C C . ASN B 1 333 ? 21.281 38.719 10.867 1 93.25 333 ASN B C 1
ATOM 6203 O O . ASN B 1 333 ? 21.828 39.781 11.188 1 93.25 333 ASN B O 1
ATOM 6207 N N . HIS B 1 334 ? 20.047 38.5 11.016 1 92.62 334 HIS B N 1
ATOM 6208 C CA . HIS B 1 334 ? 19.219 39.625 11.461 1 92.62 334 HIS B CA 1
ATOM 6209 C C . HIS B 1 334 ? 18.906 39.531 12.953 1 92.62 334 HIS B C 1
ATOM 6211 O O . HIS B 1 334 ? 18.641 40.531 13.609 1 92.62 334 HIS B O 1
ATOM 6217 N N . GLN B 1 335 ? 18.891 38.344 13.445 1 94.5 335 GLN B N 1
ATOM 6218 C CA . GLN B 1 335 ? 18.562 38.156 14.852 1 94.5 335 GLN B CA 1
ATOM 6219 C C . GLN B 1 335 ? 19.766 37.688 15.656 1 94.5 335 GLN B C 1
ATOM 6221 O O . GLN B 1 335 ? 19.672 37.438 16.859 1 94.5 335 GLN B O 1
ATOM 6226 N N . ASN B 1 336 ? 20.859 37.438 15.047 1 94.19 336 ASN B N 1
ATOM 6227 C CA . ASN B 1 336 ? 22.125 37.062 15.664 1 94.19 336 ASN B CA 1
ATOM 6228 C C . ASN B 1 336 ? 22.031 35.75 16.453 1 94.19 336 ASN B C 1
ATOM 6230 O O . ASN B 1 336 ? 22.531 35.656 17.562 1 94.19 336 ASN B O 1
ATOM 6234 N N . VAL B 1 337 ? 21.375 34.906 15.906 1 95.69 337 VAL B N 1
ATOM 6235 C CA . VAL B 1 337 ? 21.25 33.594 16.547 1 95.69 337 VAL B CA 1
ATOM 6236 C C . VAL B 1 337 ? 22.5 32.75 16.266 1 95.69 337 VAL B C 1
ATOM 6238 O O . VAL B 1 337 ? 23.031 32.781 15.164 1 95.69 337 VAL B O 1
ATOM 6241 N N . ASP B 1 338 ? 22.922 32.062 17.281 1 93.5 338 ASP B N 1
ATOM 6242 C CA . ASP B 1 338 ? 24.078 31.172 17.156 1 93.5 338 ASP B CA 1
ATOM 6243 C C . ASP B 1 338 ? 23.797 30.062 16.141 1 93.5 338 ASP B C 1
ATOM 6245 O O . ASP B 1 338 ? 22.719 29.469 16.125 1 93.5 338 ASP B O 1
ATOM 6249 N N . ARG B 1 339 ? 24.766 29.734 15.359 1 90 339 ARG B N 1
ATOM 6250 C CA . ARG B 1 339 ? 24.625 28.766 14.281 1 90 339 ARG B CA 1
ATOM 6251 C C . ARG B 1 339 ? 24.328 27.375 14.836 1 90 339 ARG B C 1
ATOM 6253 O O . ARG B 1 339 ? 23.656 26.562 14.18 1 90 339 ARG B O 1
ATOM 6260 N N . ARG B 1 340 ? 24.828 27.109 16.047 1 88.56 340 ARG B N 1
ATOM 6261 C CA . ARG B 1 340 ? 24.594 25.812 16.688 1 88.56 340 ARG B CA 1
ATOM 6262 C C . ARG B 1 340 ? 23.094 25.609 16.953 1 88.56 340 ARG B C 1
ATOM 6264 O O . ARG B 1 340 ? 22.609 24.484 16.953 1 88.56 340 ARG B O 1
ATOM 6271 N N . VAL B 1 341 ? 22.438 26.703 17.141 1 91.25 341 VAL B N 1
ATOM 6272 C CA . VAL B 1 341 ? 21 26.641 17.438 1 91.25 341 VAL B CA 1
ATOM 6273 C C . VAL B 1 341 ? 20.203 26.656 16.141 1 91.25 341 VAL B C 1
ATOM 6275 O O . VAL B 1 341 ? 19.344 25.797 15.922 1 91.25 341 VAL B O 1
ATOM 6278 N N . SER B 1 342 ? 20.484 27.609 15.289 1 93.25 342 SER B N 1
ATOM 6279 C CA . SER B 1 342 ? 19.703 27.766 14.062 1 93.25 342 SER B CA 1
ATOM 6280 C C . SER B 1 342 ? 19.797 26.516 13.195 1 93.25 342 SER B C 1
ATOM 6282 O O . SER B 1 342 ? 18.797 26.047 12.656 1 93.25 342 SER B O 1
ATOM 6284 N N . ARG B 1 343 ? 20.953 25.922 13.047 1 86.69 343 ARG B N 1
ATOM 6285 C CA . ARG B 1 343 ? 21.172 24.781 12.164 1 86.69 343 ARG B CA 1
ATOM 6286 C C . ARG B 1 343 ? 20.5 23.531 12.719 1 86.69 343 ARG B C 1
ATOM 6288 O O . ARG B 1 343 ? 20.203 22.594 11.969 1 86.69 343 ARG B O 1
ATOM 6295 N N . PHE B 1 344 ? 20.266 23.531 14.008 1 83.88 344 PHE B N 1
ATOM 6296 C CA . PHE B 1 344 ? 19.594 22.406 14.625 1 83.88 344 PHE B CA 1
ATOM 6297 C C . PHE B 1 344 ? 18.078 22.625 14.656 1 83.88 344 PHE B C 1
ATOM 6299 O O . PHE B 1 344 ? 17.312 21.719 14.32 1 83.88 344 PHE B O 1
ATOM 6306 N N . VAL B 1 345 ? 17.625 23.766 15.023 1 92.19 345 VAL B N 1
ATOM 6307 C CA . VAL B 1 345 ? 16.219 24.031 15.336 1 92.19 345 VAL B CA 1
ATOM 6308 C C . VAL B 1 345 ? 15.438 24.234 14.039 1 92.19 345 VAL B C 1
ATOM 6310 O O . VAL B 1 345 ? 14.273 23.844 13.945 1 92.19 345 VAL B O 1
ATOM 6313 N N . VAL B 1 346 ? 15.992 24.844 13.055 1 91.88 346 VAL B N 1
ATOM 6314 C CA . VAL B 1 346 ? 15.266 25.109 11.82 1 91.88 346 VAL B CA 1
ATOM 6315 C C . VAL B 1 346 ? 14.82 23.797 11.188 1 91.88 346 VAL B C 1
ATOM 6317 O O . VAL B 1 346 ? 13.625 23.594 10.93 1 91.88 346 VAL B O 1
ATOM 6320 N N . PRO B 1 347 ? 15.742 22.922 11 1 85.69 347 PRO B N 1
ATOM 6321 C CA . PRO B 1 347 ? 15.289 21.641 10.453 1 85.69 347 PRO B CA 1
ATOM 6322 C C . PRO B 1 347 ? 14.289 20.922 11.367 1 85.69 347 PRO B C 1
ATOM 6324 O O . PRO B 1 347 ? 13.375 20.266 10.875 1 85.69 347 PRO B O 1
ATOM 6327 N N . LEU B 1 348 ? 14.469 21.047 12.594 1 85.56 348 LEU B N 1
ATOM 6328 C CA . LEU B 1 348 ? 13.555 20.438 13.555 1 85.56 348 LEU B CA 1
ATOM 6329 C C . LEU B 1 348 ? 12.148 21.016 13.414 1 85.56 348 LEU B C 1
ATOM 6331 O O . LEU B 1 348 ? 11.164 20.281 13.438 1 85.56 348 LEU B O 1
ATOM 6335 N N . CYS B 1 349 ? 12.062 22.25 13.312 1 93 349 CYS B N 1
ATOM 6336 C CA . CYS B 1 349 ? 10.781 22.922 13.148 1 93 349 CYS B CA 1
ATOM 6337 C C . CYS B 1 349 ? 10.117 22.516 11.844 1 93 349 CYS B C 1
ATOM 6339 O O . CYS B 1 349 ? 8.906 22.266 11.805 1 93 349 CYS B O 1
ATOM 6341 N N . VAL B 1 350 ? 10.859 22.484 10.836 1 88.88 350 VAL B N 1
ATOM 6342 C CA . VAL B 1 350 ? 10.328 22.094 9.531 1 88.88 350 VAL B CA 1
ATOM 6343 C C . VAL B 1 350 ? 9.727 20.703 9.609 1 88.88 350 VAL B C 1
ATOM 6345 O O . VAL B 1 350 ? 8.711 20.422 8.961 1 88.88 350 VAL B O 1
ATOM 6348 N N . ALA B 1 351 ? 10.273 20 10.461 1 81.75 351 ALA B N 1
ATOM 6349 C CA . ALA B 1 351 ? 9.852 18.609 10.578 1 81.75 351 ALA B CA 1
ATOM 6350 C C . ALA B 1 351 ? 8.664 18.469 11.531 1 81.75 351 ALA B C 1
ATOM 6352 O O . ALA B 1 351 ? 7.766 17.656 11.297 1 81.75 351 ALA B O 1
ATOM 6353 N N . LEU B 1 352 ? 8.648 19.25 12.586 1 87.38 352 LEU B N 1
ATOM 6354 C CA . LEU B 1 352 ? 7.75 18.906 13.688 1 87.38 352 LEU B CA 1
ATOM 6355 C C . LEU B 1 352 ? 6.719 20 13.906 1 87.38 352 LEU B C 1
ATOM 6357 O O . LEU B 1 352 ? 5.676 19.766 14.523 1 87.38 352 LEU B O 1
ATOM 6361 N N . ASN B 1 353 ? 7.008 21.141 13.477 1 91.38 353 ASN B N 1
ATOM 6362 C CA . ASN B 1 353 ? 6.152 22.281 13.773 1 91.38 353 ASN B CA 1
ATOM 6363 C C . ASN B 1 353 ? 5.215 22.609 12.617 1 91.38 353 ASN B C 1
ATOM 6365 O O . ASN B 1 353 ? 5.629 22.609 11.453 1 91.38 353 ASN B O 1
ATOM 6369 N N . ALA B 1 354 ? 3.938 22.766 12.93 1 94.75 354 ALA B N 1
ATOM 6370 C CA . ALA B 1 354 ? 2.965 23.078 11.891 1 94.75 354 ALA B CA 1
ATOM 6371 C C . ALA B 1 354 ? 1.722 23.734 12.484 1 94.75 354 ALA B C 1
ATOM 6373 O O . ALA B 1 354 ? 0.61 23.219 12.344 1 94.75 354 ALA B O 1
ATOM 6374 N N . ASN B 1 355 ? 1.898 24.969 12.938 1 96.38 355 ASN B N 1
ATOM 6375 C CA . ASN B 1 355 ? 0.811 25.672 13.602 1 96.38 355 ASN B CA 1
ATOM 6376 C C . ASN B 1 355 ? -0.364 25.922 12.656 1 96.38 355 ASN B C 1
ATOM 6378 O O . ASN B 1 355 ? -1.516 25.656 13.016 1 96.38 355 ASN B O 1
ATOM 6382 N N . GLY B 1 356 ? -0.035 26.422 11.539 1 96.19 356 GLY B N 1
ATOM 6383 C CA . GLY B 1 356 ? -1.09 26.656 10.562 1 96.19 356 GLY B CA 1
ATOM 6384 C C . GLY B 1 356 ? -1.827 25.391 10.164 1 96.19 356 GLY B C 1
ATOM 6385 O O . GLY B 1 356 ? -3.051 25.406 10.023 1 96.19 356 GLY B O 1
ATOM 6386 N N . SER B 1 357 ? -1.133 24.359 9.969 1 95.75 357 SER B N 1
ATOM 6387 C CA . SER B 1 357 ? -1.723 23.078 9.617 1 95.75 357 SER B CA 1
ATOM 6388 C C . SER B 1 357 ? -2.586 22.531 10.758 1 95.75 357 SER B C 1
ATOM 6390 O O . SER B 1 357 ? -3.641 21.938 10.516 1 95.75 357 SER B O 1
ATOM 6392 N N . ALA B 1 358 ? -2.064 22.766 11.938 1 96.75 358 ALA B N 1
ATOM 6393 C CA . ALA B 1 358 ? -2.838 22.328 13.094 1 96.75 358 ALA B CA 1
ATOM 6394 C C . ALA B 1 358 ? -4.195 23.016 13.141 1 96.75 358 ALA B C 1
ATOM 6396 O O . ALA B 1 358 ? -5.219 22.375 13.406 1 96.75 358 ALA B O 1
ATOM 6397 N N . MET B 1 359 ? -4.16 24.25 12.906 1 97.25 359 MET B N 1
ATOM 6398 C CA . MET B 1 359 ? -5.402 25.016 12.891 1 97.25 359 MET B CA 1
ATOM 6399 C C . MET B 1 359 ? -6.336 24.516 11.797 1 97.25 359 MET B C 1
ATOM 6401 O O . MET B 1 359 ? -7.535 24.359 12.023 1 97.25 359 MET B O 1
ATOM 6405 N N . PHE B 1 360 ? -5.82 24.297 10.695 1 96.69 360 PHE B N 1
ATOM 6406 C CA . PHE B 1 360 ? -6.594 23.844 9.547 1 96.69 360 PHE B CA 1
ATOM 6407 C C . PHE B 1 360 ? -7.203 22.469 9.82 1 96.69 360 PHE B C 1
ATOM 6409 O O . PHE B 1 360 ? -8.414 22.281 9.672 1 96.69 360 PHE B O 1
ATOM 6416 N N . ILE B 1 361 ? -6.395 21.531 10.18 1 95.81 361 ILE B N 1
ATOM 6417 C CA . ILE B 1 361 ? -6.848 20.156 10.344 1 95.81 361 ILE B CA 1
ATOM 6418 C C . ILE B 1 361 ? -7.93 20.094 11.422 1 95.81 361 ILE B C 1
ATOM 6420 O O . ILE B 1 361 ? -8.969 19.438 11.227 1 95.81 361 ILE B O 1
ATOM 6424 N N . THR B 1 362 ? -7.719 20.812 12.477 1 96.94 362 THR B N 1
ATOM 6425 C CA . THR B 1 362 ? -8.688 20.828 13.57 1 96.94 362 THR B CA 1
ATOM 6426 C C . THR B 1 362 ? -10.008 21.438 13.117 1 96.94 362 THR B C 1
ATOM 6428 O O . THR B 1 362 ? -11.062 20.812 13.281 1 96.94 362 THR B O 1
ATOM 6431 N N . SER B 1 363 ? -9.953 22.547 12.555 1 96.75 363 SER B N 1
ATOM 6432 C CA . SER B 1 363 ? -11.164 23.25 12.148 1 96.75 363 SER B CA 1
ATOM 6433 C C . SER B 1 363 ? -11.859 22.531 10.992 1 96.75 363 SER B C 1
ATOM 6435 O O . SER B 1 363 ? -13.086 22.453 10.945 1 96.75 363 SER B O 1
ATOM 6437 N N . ALA B 1 364 ? -11.086 22 10.125 1 95.25 364 ALA B N 1
ATOM 6438 C CA . ALA B 1 364 ? -11.641 21.297 8.969 1 95.25 364 ALA B CA 1
ATOM 6439 C C . ALA B 1 364 ? -12.352 20.016 9.398 1 95.25 364 ALA B C 1
ATOM 6441 O O . ALA B 1 364 ? -13.414 19.688 8.867 1 95.25 364 ALA B O 1
ATOM 6442 N N . ALA B 1 365 ? -11.719 19.312 10.289 1 93.81 365 ALA B N 1
ATOM 6443 C CA . ALA B 1 365 ? -12.336 18.078 10.766 1 93.81 365 ALA B CA 1
ATOM 6444 C C . ALA B 1 365 ? -13.695 18.359 11.398 1 93.81 365 ALA B C 1
ATOM 6446 O O . ALA B 1 365 ? -14.672 17.641 11.133 1 93.81 365 ALA B O 1
ATOM 6447 N N . ILE B 1 366 ? -13.797 19.406 12.164 1 93.25 366 ILE B N 1
ATOM 6448 C CA . ILE B 1 366 ? -15.055 19.781 12.805 1 93.25 366 ILE B CA 1
ATOM 6449 C C . ILE B 1 366 ? -16.047 20.266 11.758 1 93.25 366 ILE B C 1
ATOM 6451 O O . ILE B 1 366 ? -17.234 19.891 11.797 1 93.25 366 ILE B O 1
ATOM 6455 N N . PHE B 1 367 ? -15.633 21 10.867 1 92.5 367 PHE B N 1
ATOM 6456 C CA . PHE B 1 367 ? -16.453 21.5 9.781 1 92.5 367 PHE B CA 1
ATOM 6457 C C . PHE B 1 367 ? -17.047 20.359 8.969 1 92.5 367 PHE B C 1
ATOM 6459 O O . PHE B 1 367 ? -18.266 20.328 8.727 1 92.5 367 PHE B O 1
ATOM 6466 N N . VAL B 1 368 ? -16.188 19.453 8.555 1 89.69 368 VAL B N 1
ATOM 6467 C CA . VAL B 1 368 ? -16.625 18.328 7.746 1 89.69 368 VAL B CA 1
ATOM 6468 C C . VAL B 1 368 ? -17.609 17.469 8.539 1 89.69 368 VAL B C 1
ATOM 6470 O O . VAL B 1 368 ? -18.609 17 7.988 1 89.69 368 VAL B O 1
ATOM 6473 N N . GLY B 1 369 ? -17.312 17.25 9.781 1 87.75 369 GLY B N 1
ATOM 6474 C CA . GLY B 1 369 ? -18.25 16.531 10.633 1 87.75 369 GLY B CA 1
ATOM 6475 C C . GLY B 1 369 ? -19.609 17.188 10.695 1 87.75 369 GLY B C 1
ATOM 6476 O O . GLY B 1 369 ? -20.641 16.5 10.617 1 87.75 369 GLY B O 1
ATOM 6477 N N . THR B 1 370 ? -19.609 18.453 10.789 1 85.94 370 THR B N 1
ATOM 6478 C CA . THR B 1 370 ? -20.844 19.203 10.867 1 85.94 370 THR B CA 1
ATOM 6479 C C . THR B 1 370 ? -21.609 19.109 9.547 1 85.94 370 THR B C 1
ATOM 6481 O O . THR B 1 370 ? -22.828 18.875 9.547 1 85.94 370 THR B O 1
ATOM 6484 N N . VAL B 1 371 ? -20.922 19.25 8.523 1 83.56 371 VAL B N 1
ATOM 6485 C CA . VAL B 1 371 ? -21.531 19.203 7.195 1 83.56 371 VAL B CA 1
ATOM 6486 C C . VAL B 1 371 ? -22.062 17.797 6.922 1 83.56 371 VAL B C 1
ATOM 6488 O O . VAL B 1 371 ? -23.094 17.641 6.266 1 83.56 371 VAL B O 1
ATOM 6491 N N . ALA B 1 372 ? -21.344 16.859 7.398 1 81.44 372 ALA B N 1
ATOM 6492 C CA . ALA B 1 372 ? -21.75 15.477 7.211 1 81.44 372 ALA B CA 1
ATOM 6493 C C . ALA B 1 372 ? -22.953 15.133 8.094 1 81.44 372 ALA B C 1
ATOM 6495 O O . ALA B 1 372 ? -23.484 14.023 8.023 1 81.44 372 ALA B O 1
ATOM 6496 N N . GLY B 1 373 ? -23.344 16.016 8.977 1 80.5 373 GLY B N 1
ATOM 6497 C CA . GLY B 1 373 ? -24.5 15.797 9.844 1 80.5 373 GLY B CA 1
ATOM 6498 C C . GLY B 1 373 ? -24.156 15.016 11.102 1 80.5 373 GLY B C 1
ATOM 6499 O O . GLY B 1 373 ? -25.047 14.445 11.742 1 80.5 373 GLY B O 1
ATOM 6500 N N . ILE B 1 374 ? -22.938 14.953 11.414 1 82.44 374 ILE B N 1
ATOM 6501 C CA . ILE B 1 374 ? -22.5 14.219 12.602 1 82.44 374 ILE B CA 1
ATOM 6502 C C . ILE B 1 374 ? -22.547 15.141 13.82 1 82.44 374 ILE B C 1
ATOM 6504 O O . ILE B 1 374 ? -22.047 16.266 13.773 1 82.44 374 ILE B O 1
ATOM 6508 N N . ASP B 1 375 ? -23.188 14.688 14.898 1 83 375 ASP B N 1
ATOM 6509 C CA . ASP B 1 375 ? -23.219 15.453 16.141 1 83 375 ASP B CA 1
ATOM 6510 C C . ASP B 1 375 ? -21.953 15.219 16.953 1 83 375 ASP B C 1
ATOM 6512 O O . ASP B 1 375 ? -21.859 14.258 17.719 1 83 375 ASP B O 1
ATOM 6516 N N . LEU B 1 376 ? -21.078 16.141 16.844 1 86.06 376 LEU B N 1
ATOM 6517 C CA . LEU B 1 376 ? -19.828 16.047 17.594 1 86.06 376 LEU B CA 1
ATOM 6518 C C . LEU B 1 376 ? -20 16.594 19 1 86.06 376 LEU B C 1
ATOM 6520 O O . LEU B 1 376 ? -20.359 17.766 19.188 1 86.06 376 LEU B O 1
ATOM 6524 N N . ASN B 1 377 ? -19.797 15.758 19.953 1 85.38 377 ASN B N 1
ATOM 6525 C CA . ASN B 1 377 ? -19.844 16.234 21.328 1 85.38 377 ASN B CA 1
ATOM 6526 C C . ASN B 1 377 ? -18.531 16.875 21.75 1 85.38 377 ASN B C 1
ATOM 6528 O O . ASN B 1 377 ? -17.578 16.922 20.969 1 85.38 377 ASN B O 1
ATOM 6532 N N . VAL B 1 378 ? -18.484 17.375 22.938 1 87.25 378 VAL B N 1
ATOM 6533 C CA . VAL B 1 378 ? -17.328 18.094 23.453 1 87.25 378 VAL B CA 1
ATOM 6534 C C . VAL B 1 378 ? -16.109 17.172 23.5 1 87.25 378 VAL B C 1
ATOM 6536 O O . VAL B 1 378 ? -14.992 17.578 23.188 1 87.25 378 VAL B O 1
ATOM 6539 N N . GLY B 1 379 ? -16.375 15.961 23.875 1 85.31 379 GLY B N 1
ATOM 6540 C CA . GLY B 1 379 ? -15.305 14.977 23.891 1 85.31 379 GLY B CA 1
ATOM 6541 C C . GLY B 1 379 ? -14.695 14.727 22.531 1 85.31 379 GLY B C 1
ATOM 6542 O O . GLY B 1 379 ? -13.469 14.641 22.391 1 85.31 379 GLY B O 1
ATOM 6543 N N . ASP B 1 380 ? -15.547 14.633 21.531 1 87.44 380 ASP B N 1
ATOM 6544 C CA . ASP B 1 380 ? -15.078 14.438 20.156 1 87.44 380 ASP B CA 1
ATOM 6545 C C . ASP B 1 380 ? -14.211 15.609 19.703 1 87.44 380 ASP B C 1
ATOM 6547 O O . ASP B 1 380 ? -13.164 15.406 19.078 1 87.44 380 ASP B O 1
ATOM 6551 N N . ILE B 1 381 ? -14.672 16.734 20.047 1 93 381 ILE B N 1
ATOM 6552 C CA . ILE B 1 381 ? -13.992 17.953 19.625 1 93 381 ILE B CA 1
ATOM 6553 C C . ILE B 1 381 ? -12.609 18.031 20.281 1 93 381 ILE B C 1
ATOM 6555 O O . ILE B 1 381 ? -11.617 18.328 19.609 1 93 381 ILE B O 1
ATOM 6559 N N . ILE B 1 382 ? -12.5 17.75 21.484 1 90.94 382 ILE B N 1
ATOM 6560 C CA . ILE B 1 382 ? -11.234 17.75 22.203 1 90.94 382 ILE B CA 1
ATOM 6561 C C . ILE B 1 382 ? -10.312 16.672 21.625 1 90.94 382 ILE B C 1
ATOM 6563 O O . ILE B 1 382 ? -9.117 16.906 21.438 1 90.94 382 ILE B O 1
ATOM 6567 N N . LEU B 1 383 ? -10.914 15.539 21.312 1 87.44 383 LEU B N 1
ATOM 6568 C CA . LEU B 1 383 ? -10.141 14.445 20.75 1 87.44 383 LEU B CA 1
ATOM 6569 C C . LEU B 1 383 ? -9.547 14.852 19.391 1 87.44 383 LEU B C 1
ATOM 6571 O O . LEU B 1 383 ? -8.391 14.531 19.109 1 87.44 383 LEU B O 1
ATOM 6575 N N . ILE B 1 384 ? -10.344 15.492 18.641 1 92.62 384 ILE B N 1
ATOM 6576 C CA . ILE B 1 384 ? -9.867 15.992 17.359 1 92.62 384 ILE B CA 1
ATOM 6577 C C . ILE B 1 384 ? -8.664 16.906 17.578 1 92.62 384 ILE B C 1
ATOM 6579 O O . ILE B 1 384 ? -7.656 16.797 16.875 1 92.62 384 ILE B O 1
ATOM 6583 N N . GLY B 1 385 ? -8.797 17.75 18.562 1 94.31 385 GLY B N 1
ATOM 6584 C CA . GLY B 1 385 ? -7.707 18.656 18.891 1 94.31 385 GLY B CA 1
ATOM 6585 C C . GLY B 1 385 ? -6.438 17.938 19.312 1 94.31 385 GLY B C 1
ATOM 6586 O O . GLY B 1 385 ? -5.352 18.266 18.828 1 94.31 385 GLY B O 1
ATOM 6587 N N . ILE B 1 386 ? -6.523 17.016 20.125 1 89.38 386 ILE B N 1
ATOM 6588 C CA . ILE B 1 386 ? -5.375 16.281 20.641 1 89.38 386 ILE B CA 1
ATOM 6589 C C . ILE B 1 386 ? -4.73 15.469 19.516 1 89.38 386 ILE B C 1
ATOM 6591 O O . ILE B 1 386 ? -3.51 15.5 19.344 1 89.38 386 ILE B O 1
ATOM 6595 N N . LEU B 1 387 ? -5.57 14.773 18.75 1 86.5 387 LEU B N 1
ATOM 6596 C CA . LEU B 1 387 ? -5.074 13.984 17.625 1 86.5 387 LEU B CA 1
ATOM 6597 C C . LEU B 1 387 ? -4.316 14.867 16.641 1 86.5 387 LEU B C 1
ATOM 6599 O O . LEU B 1 387 ? -3.236 14.5 16.188 1 86.5 387 LEU B O 1
ATOM 6603 N N . THR B 1 388 ? -4.902 15.969 16.422 1 93.62 388 THR B N 1
ATOM 6604 C CA . THR B 1 388 ? -4.301 16.891 15.453 1 93.62 388 THR B CA 1
ATOM 6605 C C . THR B 1 388 ? -2.963 17.406 15.969 1 93.62 388 THR B C 1
ATOM 6607 O O . THR B 1 388 ? -1.993 17.484 15.211 1 93.62 388 THR B O 1
ATOM 6610 N N . ALA B 1 389 ? -2.92 17.719 17.219 1 91.12 389 ALA B N 1
ATOM 6611 C CA . ALA B 1 389 ? -1.706 18.281 17.797 1 91.12 389 ALA B CA 1
ATOM 6612 C C . ALA B 1 389 ? -0.537 17.312 17.672 1 91.12 389 ALA B C 1
ATOM 6614 O O . ALA B 1 389 ? 0.607 17.719 17.484 1 91.12 389 ALA B O 1
ATOM 6615 N N . VAL B 1 390 ? -0.8 16.141 17.719 1 82.81 390 VAL B N 1
ATOM 6616 C CA . VAL B 1 390 ? 0.247 15.133 17.641 1 82.81 390 VAL B CA 1
ATOM 6617 C C . VAL B 1 390 ? 0.524 14.789 16.172 1 82.81 390 VAL B C 1
ATOM 6619 O O . VAL B 1 390 ? 1.682 14.672 15.766 1 82.81 390 VAL B O 1
ATOM 6622 N N . CYS B 1 391 ? -0.508 14.656 15.406 1 84.44 391 CYS B N 1
ATOM 6623 C CA . CYS B 1 391 ? -0.416 14.227 14.016 1 84.44 391 CYS B CA 1
ATOM 6624 C C . CYS B 1 391 ? 0.376 15.227 13.188 1 84.44 391 CYS B C 1
ATOM 6626 O O . CYS B 1 391 ? 1.088 14.852 12.25 1 84.44 391 CYS B O 1
ATOM 6628 N N . VAL B 1 392 ? 0.244 16.438 13.539 1 89.81 392 VAL B N 1
ATOM 6629 C CA . VAL B 1 392 ? 0.875 17.469 12.727 1 89.81 392 VAL B CA 1
ATOM 6630 C C . VAL B 1 392 ? 2.393 17.391 12.867 1 89.81 392 VAL B C 1
ATOM 6632 O O . VAL B 1 392 ? 3.131 17.906 12.023 1 89.81 392 VAL B O 1
ATOM 6635 N N . MET B 1 393 ? 2.895 16.766 13.898 1 85.38 393 MET B N 1
ATOM 6636 C CA . MET B 1 393 ? 4.332 16.594 14.109 1 85.38 393 MET B CA 1
ATOM 6637 C C . MET B 1 393 ? 4.906 15.547 13.156 1 85.38 393 MET B C 1
ATOM 6639 O O . MET B 1 393 ? 6.121 15.359 13.094 1 85.38 393 MET B O 1
ATOM 6643 N N . ALA B 1 394 ? 4.102 14.961 12.414 1 77.31 394 ALA B N 1
ATOM 6644 C CA . ALA B 1 394 ? 4.535 13.961 11.445 1 77.31 394 ALA B CA 1
ATOM 6645 C C . ALA B 1 394 ? 4.273 14.43 10.016 1 77.31 394 ALA B C 1
ATOM 6647 O O . ALA B 1 394 ? 4.445 13.664 9.062 1 77.31 394 ALA B O 1
ATOM 6648 N N . LEU B 1 395 ? 3.879 15.625 9.875 1 83.44 395 LEU B N 1
ATOM 6649 C CA . LEU B 1 395 ? 3.5 16.125 8.555 1 83.44 395 LEU B CA 1
ATOM 6650 C C . LEU B 1 395 ? 4.734 16.484 7.738 1 83.44 395 LEU B C 1
ATOM 6652 O O . LEU B 1 395 ? 5.602 17.219 8.211 1 83.44 395 LEU B O 1
ATOM 6656 N N . PRO B 1 396 ? 4.895 15.945 6.555 1 77.25 396 PRO B N 1
ATOM 6657 C CA . PRO B 1 396 ? 6 16.391 5.699 1 77.25 396 PRO B CA 1
ATOM 6658 C C . PRO B 1 396 ? 5.809 17.797 5.164 1 77.25 396 PRO B C 1
ATOM 6660 O O . PRO B 1 396 ? 4.676 18.266 5.039 1 77.25 396 PRO B O 1
ATOM 6663 N N 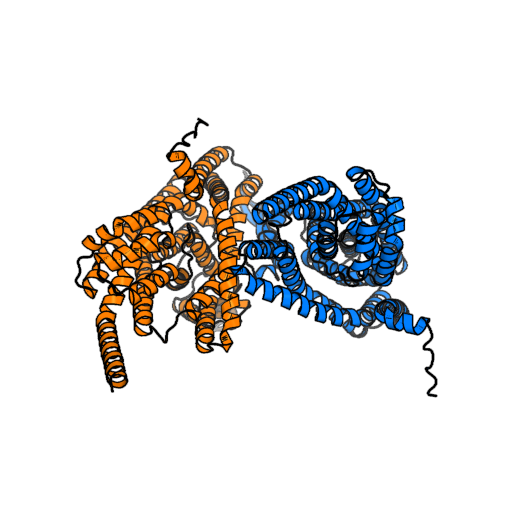. PRO B 1 397 ? 6.859 18.422 4.906 1 82.06 397 PRO B N 1
ATOM 6664 C CA . PRO B 1 397 ? 6.766 19.797 4.391 1 82.06 397 PRO B CA 1
ATOM 6665 C C . PRO B 1 397 ? 6.543 19.844 2.881 1 82.06 397 PRO B C 1
ATOM 6667 O O . PRO B 1 397 ? 7.348 20.438 2.156 1 82.06 397 PRO B O 1
ATOM 6670 N N . VAL B 1 398 ? 5.488 19.328 2.439 1 77.81 398 VAL B N 1
ATOM 6671 C CA . VAL B 1 398 ? 5.133 19.297 1.023 1 77.81 398 VAL B CA 1
ATOM 6672 C C . VAL B 1 398 ? 3.725 19.859 0.833 1 77.81 398 VAL B C 1
ATOM 6674 O O . VAL B 1 398 ? 2.934 19.906 1.778 1 77.81 398 VAL B O 1
ATOM 6677 N N . PRO B 1 399 ? 3.447 20.234 -0.358 1 79.94 399 PRO B N 1
ATOM 6678 C CA . PRO B 1 399 ? 2.135 20.828 -0.619 1 79.94 399 PRO B CA 1
ATOM 6679 C C . PRO B 1 399 ? 0.982 19.875 -0.328 1 79.94 399 PRO B C 1
ATOM 6681 O O . PRO B 1 399 ? 1.083 18.672 -0.615 1 79.94 399 PRO B O 1
ATOM 6684 N N . SER B 1 400 ? 0.01 20.328 0.323 1 79.56 400 SER B N 1
ATOM 6685 C CA . SER B 1 400 ? -1.275 19.656 0.515 1 79.56 400 SER B CA 1
ATOM 6686 C C . SER B 1 400 ? -1.154 18.484 1.485 1 79.56 400 SER B C 1
ATOM 6688 O O . SER B 1 400 ? -2.061 17.656 1.582 1 79.56 400 SER B O 1
ATOM 6690 N N . ALA B 1 401 ? -0.048 18.453 2.154 1 81.62 401 ALA B N 1
ATOM 6691 C CA . ALA B 1 401 ? 0.148 17.359 3.117 1 81.62 401 ALA B CA 1
ATOM 6692 C C . ALA B 1 401 ? -0.924 17.391 4.203 1 81.62 401 ALA B C 1
ATOM 6694 O O . ALA B 1 401 ? -1.323 16.344 4.719 1 81.62 401 ALA B O 1
ATOM 6695 N N . SER B 1 402 ? -1.366 18.531 4.488 1 89.25 402 SER B N 1
ATOM 6696 C CA . SER B 1 402 ? -2.359 18.688 5.547 1 89.25 402 SER B CA 1
ATOM 6697 C C . SER B 1 402 ? -3.672 18 5.176 1 89.25 402 SER B C 1
ATOM 6699 O O . SER B 1 402 ? -4.418 17.562 6.055 1 89.25 402 SER B O 1
ATOM 6701 N N . LEU B 1 403 ? -3.932 17.938 3.951 1 83.5 403 LEU B N 1
ATOM 6702 C CA . LEU B 1 403 ? -5.145 17.25 3.525 1 83.5 403 LEU B CA 1
ATOM 6703 C C . LEU B 1 403 ? -5.062 15.758 3.828 1 83.5 403 LEU B C 1
ATOM 6705 O O . LEU B 1 403 ? -6.062 15.141 4.199 1 83.5 403 LEU B O 1
ATOM 6709 N N . VAL B 1 404 ? -3.906 15.328 3.609 1 76.44 404 VAL B N 1
ATOM 6710 C CA . VAL B 1 404 ? -3.689 13.914 3.918 1 76.44 404 VAL B CA 1
ATOM 6711 C C . VAL B 1 404 ? -3.916 13.672 5.41 1 76.44 404 VAL B C 1
ATOM 6713 O O . VAL B 1 404 ? -4.586 12.711 5.793 1 76.44 404 VAL B O 1
ATOM 6716 N N . ALA B 1 405 ? -3.398 14.555 6.156 1 86 405 ALA B N 1
ATOM 6717 C CA . ALA B 1 405 ? -3.57 14.453 7.602 1 86 405 ALA B CA 1
ATOM 6718 C C . ALA B 1 405 ? -5.039 14.594 7.992 1 86 405 ALA B C 1
ATOM 6720 O O . ALA B 1 405 ? -5.508 13.945 8.93 1 86 405 ALA B O 1
ATOM 6721 N N . LEU B 1 406 ? -5.656 15.406 7.305 1 89.62 406 LEU B N 1
ATOM 6722 C CA . LEU B 1 406 ? -7.086 15.562 7.559 1 89.62 406 LEU B CA 1
ATOM 6723 C C . LEU B 1 406 ? -7.832 14.258 7.301 1 89.62 406 LEU B C 1
ATOM 6725 O O . LEU B 1 406 ? -8.664 13.844 8.117 1 89.62 406 LEU B O 1
ATOM 6729 N N . VAL B 1 407 ? -7.516 13.68 6.207 1 81.25 407 VAL B N 1
ATOM 6730 C CA . VAL B 1 407 ? -8.148 12.406 5.875 1 81.25 407 VAL B CA 1
ATOM 6731 C C . VAL B 1 407 ? -7.875 11.391 6.977 1 81.25 407 VAL B C 1
ATOM 6733 O O . VAL B 1 407 ? -8.766 10.633 7.363 1 81.25 407 VAL B O 1
ATOM 6736 N N . MET B 1 408 ? -6.707 11.492 7.477 1 77.06 408 MET B N 1
ATOM 6737 C CA . MET B 1 408 ? -6.305 10.594 8.555 1 77.06 408 MET B CA 1
ATOM 6738 C C . MET B 1 408 ? -7.156 10.82 9.797 1 77.06 408 MET B C 1
ATOM 6740 O O . MET B 1 408 ? -7.641 9.859 10.406 1 77.06 408 MET B O 1
ATOM 6744 N N . ILE B 1 409 ? -7.324 11.984 10.141 1 86 409 ILE B N 1
ATOM 6745 C CA . ILE B 1 409 ? -8.07 12.336 11.344 1 86 409 ILE B CA 1
ATOM 6746 C C . ILE B 1 409 ? -9.547 11.977 11.148 1 86 409 ILE B C 1
ATOM 6748 O O . ILE B 1 409 ? -10.172 11.414 12.055 1 86 409 ILE B O 1
ATOM 6752 N N . LEU B 1 410 ? -10.062 12.227 10.031 1 84.94 410 LEU B N 1
ATOM 6753 C CA . LEU B 1 410 ? -11.461 11.906 9.742 1 84.94 410 LEU B CA 1
ATOM 6754 C C . LEU B 1 410 ? -11.703 10.406 9.828 1 84.94 410 LEU B C 1
ATOM 6756 O O . LEU B 1 410 ? -12.695 9.961 10.406 1 84.94 410 LEU B O 1
ATOM 6760 N N . THR B 1 411 ? -10.781 9.719 9.227 1 73.62 411 THR B N 1
ATOM 6761 C CA . THR B 1 411 ? -10.891 8.258 9.242 1 73.62 411 THR B CA 1
ATOM 6762 C C . THR B 1 411 ? -10.828 7.73 10.672 1 73.62 411 THR B C 1
ATOM 6764 O O . THR B 1 411 ? -11.578 6.82 11.031 1 73.62 411 THR B O 1
ATOM 6767 N N . SER B 1 412 ? -9.984 8.312 11.438 1 76.12 412 SER B N 1
ATOM 6768 C CA . SER B 1 412 ? -9.852 7.895 12.828 1 76.12 412 SER B CA 1
ATOM 6769 C C . SER B 1 412 ? -11.102 8.219 13.625 1 76.12 412 SER B C 1
ATOM 6771 O O . SER B 1 412 ? -11.422 7.527 14.602 1 76.12 412 SER B O 1
ATOM 6773 N N . MET B 1 413 ? -11.805 9.219 13.195 1 80.88 413 MET B N 1
ATOM 6774 C CA . MET B 1 413 ? -13.008 9.656 13.898 1 80.88 413 MET B CA 1
ATOM 6775 C C . MET B 1 413 ? -14.258 9.039 13.273 1 80.88 413 MET B C 1
ATOM 6777 O O . MET B 1 413 ? -15.383 9.375 13.664 1 80.88 413 MET B O 1
ATOM 6781 N N . ASN B 1 414 ? -14.023 8.148 12.188 1 75.88 414 ASN B N 1
ATOM 6782 C CA . ASN B 1 414 ? -15.109 7.516 11.445 1 75.88 414 ASN B CA 1
ATOM 6783 C C . ASN B 1 414 ? -16.016 8.555 10.789 1 75.88 414 ASN B C 1
ATOM 6785 O O . ASN B 1 414 ? -17.234 8.414 10.797 1 75.88 414 ASN B O 1
ATOM 6789 N N . ILE B 1 415 ? -15.484 9.641 10.523 1 80.62 415 ILE B N 1
ATOM 6790 C CA . ILE B 1 415 ? -16.172 10.648 9.719 1 80.62 415 ILE B CA 1
ATOM 6791 C C . ILE B 1 415 ? -15.906 10.398 8.234 1 80.62 415 ILE B C 1
ATOM 6793 O O . ILE B 1 415 ? -14.758 10.242 7.824 1 80.62 415 ILE B O 1
ATOM 6797 N N . PRO B 1 416 ? -16.938 10.211 7.465 1 76.62 416 PRO B N 1
ATOM 6798 C CA . PRO B 1 416 ? -16.719 9.93 6.043 1 76.62 416 PRO B CA 1
ATOM 6799 C C . PRO B 1 416 ? -15.883 11 5.352 1 76.62 416 PRO B C 1
ATOM 6801 O O . PRO B 1 416 ? -16.203 12.188 5.422 1 76.62 416 PRO B O 1
ATOM 6804 N N . ALA B 1 417 ? -14.906 10.586 4.672 1 69 417 ALA B N 1
ATOM 6805 C CA . ALA B 1 417 ? -13.945 11.492 4.047 1 69 417 ALA B CA 1
ATOM 6806 C C . ALA B 1 417 ? -14.492 12.055 2.74 1 69 417 ALA B C 1
ATOM 6808 O O . ALA B 1 417 ? -13.969 13.039 2.217 1 69 417 ALA B O 1
ATOM 6809 N N . ASP B 1 418 ? -15.547 11.508 2.268 1 66.5 418 ASP B N 1
ATOM 6810 C CA . ASP B 1 418 ? -16.125 11.953 1.006 1 66.5 418 ASP B CA 1
ATOM 6811 C C . ASP B 1 418 ? -16.547 13.422 1.089 1 66.5 418 ASP B C 1
ATOM 6813 O O . ASP B 1 418 ? -16.547 14.133 0.081 1 66.5 418 ASP B O 1
ATOM 6817 N N . SER B 1 419 ? -16.859 13.859 2.271 1 69.19 419 SER B N 1
ATOM 6818 C CA . SER B 1 419 ? -17.328 15.234 2.451 1 69.19 419 SER B CA 1
ATOM 6819 C C . SER B 1 419 ? -16.188 16.219 2.355 1 69.19 419 SER B C 1
ATOM 6821 O O . SER B 1 419 ? -16.391 17.438 2.422 1 69.19 419 SER B O 1
ATOM 6823 N N . ILE B 1 420 ? -15 15.688 2.125 1 77.12 420 ILE B N 1
ATOM 6824 C CA . ILE B 1 420 ? -13.805 16.531 2.061 1 77.12 420 ILE B CA 1
ATOM 6825 C C . ILE B 1 420 ? -13.727 17.203 0.695 1 77.12 420 ILE B C 1
ATOM 6827 O O . ILE B 1 420 ? -12.977 18.172 0.516 1 77.12 420 ILE B O 1
ATOM 6831 N N . SER B 1 421 ? -14.594 16.797 -0.224 1 76.81 421 SER B N 1
ATOM 6832 C CA . SER B 1 421 ? -14.492 17.25 -1.608 1 76.81 421 SER B CA 1
ATOM 6833 C C . SER B 1 421 ? -14.586 18.766 -1.706 1 76.81 421 SER B C 1
ATOM 6835 O O . SER B 1 421 ? -13.844 19.391 -2.461 1 76.81 421 SER B O 1
ATOM 6837 N N . LEU B 1 422 ? -15.43 19.359 -0.874 1 76.94 422 LEU B N 1
ATOM 6838 C CA . LEU B 1 422 ? -15.609 20.812 -0.935 1 76.94 422 LEU B CA 1
ATOM 6839 C C . LEU B 1 422 ? -14.367 21.531 -0.446 1 76.94 422 LEU B C 1
ATOM 6841 O O . LEU B 1 422 ? -14.039 22.625 -0.936 1 76.94 422 LEU B O 1
ATOM 6845 N N . LEU B 1 423 ? -13.68 20.906 0.454 1 85.56 423 LEU B N 1
ATOM 6846 C CA . LEU B 1 423 ? -12.484 21.531 1.001 1 85.56 423 LEU B CA 1
ATOM 6847 C C . LEU B 1 423 ? -11.367 21.578 -0.033 1 85.56 423 LEU B C 1
ATOM 6849 O O . LEU B 1 423 ? -10.523 22.469 -0.013 1 85.56 423 LEU B O 1
ATOM 6853 N N . PHE B 1 424 ? -11.422 20.656 -0.936 1 79.81 424 PHE B N 1
ATOM 6854 C CA . PHE B 1 424 ? -10.414 20.625 -1.989 1 79.81 424 PHE B CA 1
ATOM 6855 C C . PHE B 1 424 ? -10.562 21.844 -2.906 1 79.81 424 PHE B C 1
ATOM 6857 O O . PHE B 1 424 ? -9.578 22.312 -3.479 1 79.81 424 PHE B O 1
ATOM 6864 N N . ALA B 1 425 ? -11.773 22.359 -2.969 1 80.75 425 ALA B N 1
ATOM 6865 C CA . ALA B 1 425 ? -12.062 23.5 -3.848 1 80.75 425 ALA B CA 1
ATOM 6866 C C . ALA B 1 425 ? -11.336 24.75 -3.381 1 80.75 425 ALA B C 1
ATOM 6868 O O . ALA B 1 425 ? -11.055 25.641 -4.18 1 80.75 425 ALA B O 1
ATOM 6869 N N . VAL B 1 426 ? -11.031 24.828 -2.131 1 87.31 426 VAL B N 1
ATOM 6870 C CA . VAL B 1 426 ? -10.414 26.031 -1.597 1 87.31 426 VAL B CA 1
ATOM 6871 C C . VAL B 1 426 ? -9.008 25.719 -1.093 1 87.31 426 VAL B C 1
ATOM 6873 O O . VAL B 1 426 ? -8.383 26.547 -0.414 1 87.31 426 VAL B O 1
ATOM 6876 N N . GLU B 1 427 ? -8.508 24.594 -1.373 1 86.94 427 GLU B N 1
ATOM 6877 C CA . GLU B 1 427 ? -7.234 24.109 -0.841 1 86.94 427 GLU B CA 1
ATOM 6878 C C . GLU B 1 427 ? -6.066 24.938 -1.356 1 86.94 427 GLU B C 1
ATOM 6880 O O . GLU B 1 427 ? -5.098 25.172 -0.631 1 86.94 427 GLU B O 1
ATOM 6885 N N . TRP B 1 428 ? -6.227 25.438 -2.545 1 81.31 428 TRP B N 1
ATOM 6886 C CA . TRP B 1 428 ? -5.156 26.219 -3.146 1 81.31 428 TRP B CA 1
ATOM 6887 C C . TRP B 1 428 ? -4.848 27.453 -2.307 1 81.31 428 TRP B C 1
ATOM 6889 O O . TRP B 1 428 ? -3.682 27.781 -2.068 1 81.31 428 TRP B O 1
ATOM 6899 N N . TYR B 1 429 ? -5.781 28.078 -1.881 1 87.88 429 TYR B N 1
ATOM 6900 C CA . TYR B 1 429 ? -5.633 29.281 -1.073 1 87.88 429 TYR B CA 1
ATOM 6901 C C . TYR B 1 429 ? -5.25 28.938 0.36 1 87.88 429 TYR B C 1
ATOM 6903 O O . TYR B 1 429 ? -4.316 29.516 0.919 1 87.88 429 TYR B O 1
ATOM 6911 N N . LEU B 1 430 ? -5.91 28 0.939 1 93.12 430 LEU B N 1
ATOM 6912 C CA . LEU B 1 430 ? -5.715 27.656 2.342 1 93.12 430 LEU B CA 1
ATOM 6913 C C . LEU B 1 430 ? -4.305 27.125 2.576 1 93.12 430 LEU B C 1
ATOM 6915 O O . LEU B 1 430 ? -3.705 27.375 3.621 1 93.12 430 LEU B O 1
ATOM 6919 N N . ASP B 1 431 ? -3.811 26.375 1.657 1 91.5 431 ASP B N 1
ATOM 6920 C CA . ASP B 1 431 ? -2.475 25.797 1.8 1 91.5 431 ASP B CA 1
ATOM 6921 C C . ASP B 1 431 ? -1.414 26.891 1.859 1 91.5 431 ASP B C 1
ATOM 6923 O O . ASP B 1 431 ? -0.463 26.797 2.639 1 91.5 431 ASP B O 1
ATOM 6927 N N . ARG B 1 432 ? -1.551 27.906 1.107 1 89.62 432 ARG B N 1
ATOM 6928 C CA . ARG B 1 432 ? -0.577 28.984 1.038 1 89.62 432 ARG B CA 1
ATOM 6929 C C . ARG B 1 432 ? -0.55 29.781 2.338 1 89.62 432 ARG B C 1
ATOM 6931 O O . ARG B 1 432 ? 0.522 30.062 2.881 1 89.62 432 ARG B O 1
ATOM 6938 N N . ILE B 1 433 ? -1.678 30.078 2.852 1 94.25 433 ILE B N 1
ATOM 6939 C CA . ILE B 1 433 ? -1.705 30.906 4.051 1 94.25 433 ILE B CA 1
ATOM 6940 C C . ILE B 1 433 ? -1.261 30.078 5.258 1 94.25 433 ILE B C 1
ATOM 6942 O O . ILE B 1 433 ? -0.572 30.594 6.145 1 94.25 433 ILE B O 1
ATOM 6946 N N . ARG B 1 434 ? -1.627 28.828 5.309 1 94.69 434 ARG B N 1
ATOM 6947 C CA . ARG B 1 434 ? -1.236 28.031 6.469 1 94.69 434 ARG B CA 1
ATOM 6948 C C . ARG B 1 434 ? 0.26 27.75 6.453 1 94.69 434 ARG B C 1
ATOM 6950 O O . ARG B 1 434 ? 0.919 27.797 7.492 1 94.69 434 ARG B O 1
ATOM 6957 N N . SER B 1 435 ? 0.804 27.422 5.262 1 93.56 435 SER B N 1
ATOM 6958 C CA . SER B 1 435 ? 2.23 27.125 5.156 1 93.56 435 SER B CA 1
ATOM 6959 C C . SER B 1 435 ? 3.074 28.359 5.504 1 93.56 435 SER B C 1
ATOM 6961 O O . SER B 1 435 ? 4.102 28.234 6.172 1 93.56 435 SER B O 1
ATOM 6963 N N . SER B 1 436 ? 2.656 29.484 5.066 1 94.44 436 SER B N 1
ATOM 6964 C CA . SER B 1 436 ? 3.375 30.703 5.387 1 94.44 436 SER B CA 1
ATOM 6965 C C . SER B 1 436 ? 3.33 31 6.883 1 94.44 436 SER B C 1
ATOM 6967 O O . SER B 1 436 ? 4.297 31.516 7.449 1 94.44 436 SER B O 1
ATOM 6969 N N . SER B 1 437 ? 2.221 30.719 7.43 1 95.94 437 SER B N 1
ATOM 6970 C CA . SER B 1 437 ? 2.104 30.875 8.875 1 95.94 437 SER B CA 1
ATOM 6971 C C . SER B 1 437 ? 3.043 29.938 9.617 1 95.94 437 SER B C 1
ATOM 6973 O O . SER B 1 437 ? 3.598 30.297 10.656 1 95.94 437 SER B O 1
ATOM 6975 N N . ASN B 1 438 ? 3.186 28.719 9.141 1 96.5 438 ASN B N 1
ATOM 6976 C CA . ASN B 1 438 ? 4.133 27.766 9.727 1 96.5 438 ASN B CA 1
ATOM 6977 C C . ASN B 1 438 ? 5.547 28.344 9.758 1 96.5 438 ASN B C 1
ATOM 6979 O O . ASN B 1 438 ? 6.262 28.203 10.75 1 96.5 438 ASN B O 1
ATOM 6983 N N . LEU B 1 439 ? 5.918 28.969 8.688 1 96.06 439 LEU B N 1
ATOM 6984 C CA . LEU B 1 439 ? 7.254 29.547 8.586 1 96.06 439 LEU B CA 1
ATOM 6985 C C . LEU B 1 439 ? 7.488 30.562 9.695 1 96.06 439 LEU B C 1
ATOM 6987 O O . LEU B 1 439 ? 8.57 30.609 10.289 1 96.06 439 LEU B O 1
ATOM 6991 N N . VAL B 1 440 ? 6.512 31.359 9.945 1 96.38 440 VAL B N 1
ATOM 6992 C CA . VAL B 1 440 ? 6.621 32.375 11 1 96.38 440 VAL B CA 1
ATOM 6993 C C . VAL B 1 440 ? 6.844 31.688 12.344 1 96.38 440 VAL B C 1
ATOM 6995 O O . VAL B 1 440 ? 7.73 32.094 13.109 1 96.38 440 VAL B O 1
ATOM 6998 N N . SER B 1 441 ? 6.105 30.688 12.555 1 96.38 441 SER B N 1
ATOM 6999 C CA . SER B 1 441 ? 6.238 29.953 13.805 1 96.38 441 SER B CA 1
ATOM 7000 C C . SER B 1 441 ? 7.605 29.281 13.914 1 96.38 441 SER B C 1
ATOM 7002 O O . SER B 1 441 ? 8.18 29.203 15 1 96.38 441 SER B O 1
ATOM 7004 N N . HIS B 1 442 ? 8.117 28.766 12.789 1 96.44 442 HIS B N 1
ATOM 7005 C CA . HIS B 1 442 ? 9.438 28.156 12.781 1 96.44 442 HIS B CA 1
ATOM 7006 C C . HIS B 1 442 ? 10.508 29.141 13.242 1 96.44 442 HIS B C 1
ATOM 7008 O O . HIS B 1 442 ? 11.297 28.844 14.133 1 96.44 442 HIS B O 1
ATOM 7014 N N . THR B 1 443 ? 10.508 30.297 12.641 1 97.25 443 THR B N 1
ATOM 7015 C CA . THR B 1 443 ? 11.547 31.281 12.914 1 97.25 443 THR B CA 1
ATOM 7016 C C . THR B 1 443 ? 11.43 31.828 14.336 1 97.25 443 THR B C 1
ATOM 7018 O O . THR B 1 443 ? 12.438 32.094 14.992 1 97.25 443 THR B O 1
ATOM 7021 N N . HIS B 1 444 ? 10.211 31.984 14.766 1 97.88 444 HIS B N 1
ATOM 7022 C CA . HIS B 1 444 ? 10.016 32.375 16.156 1 97.88 444 HIS B CA 1
ATOM 7023 C C . HIS B 1 444 ? 10.578 31.344 17.109 1 97.88 444 HIS B C 1
ATOM 7025 O O . HIS B 1 444 ? 11.18 31.703 18.125 1 97.88 444 HIS B O 1
ATOM 7031 N N . CYS B 1 445 ? 10.344 30.125 16.797 1 97.38 445 CYS B N 1
ATOM 7032 C CA . CYS B 1 445 ? 10.844 29.047 17.641 1 97.38 445 CYS B CA 1
ATOM 7033 C C . CYS B 1 445 ? 12.367 29.094 17.734 1 97.38 445 CYS B C 1
ATOM 7035 O O . CYS B 1 445 ? 12.938 28.906 18.812 1 97.38 445 CYS B O 1
ATOM 7037 N N . VAL B 1 446 ? 13.023 29.375 16.672 1 96.56 446 VAL B N 1
ATOM 7038 C CA . VAL B 1 446 ? 14.477 29.422 16.609 1 96.56 446 VAL B CA 1
ATOM 7039 C C . VAL B 1 446 ? 15 30.516 17.531 1 96.56 446 VAL B C 1
ATOM 7041 O O . VAL B 1 446 ? 15.891 30.281 18.359 1 96.56 446 VAL B O 1
ATOM 7044 N N . VAL B 1 447 ? 14.43 31.672 17.438 1 97.38 447 VAL B N 1
ATOM 7045 C CA . VAL B 1 447 ? 14.906 32.812 18.203 1 97.38 447 VAL B CA 1
ATOM 7046 C C . VAL B 1 447 ? 14.586 32.625 19.688 1 97.38 447 VAL B C 1
ATOM 7048 O O . VAL B 1 447 ? 15.414 32.938 20.547 1 97.38 447 VAL B O 1
ATOM 7051 N N . VAL B 1 448 ? 13.438 32.125 19.953 1 97.12 448 VAL B N 1
ATOM 7052 C CA . VAL B 1 448 ? 13.047 31.906 21.328 1 97.12 448 VAL B CA 1
ATOM 7053 C C . VAL B 1 448 ? 13.945 30.844 21.969 1 97.12 448 VAL B C 1
ATOM 7055 O O . VAL B 1 448 ? 14.375 30.984 23.109 1 97.12 448 VAL B O 1
ATOM 7058 N N . THR B 1 449 ? 14.18 29.812 21.25 1 96 449 THR B N 1
ATOM 7059 C CA . THR B 1 449 ? 15.062 28.766 21.75 1 96 449 THR B CA 1
ATOM 7060 C C . THR B 1 449 ? 16.453 29.328 22.031 1 96 449 THR B C 1
ATOM 7062 O O . THR B 1 449 ? 17.047 29.016 23.062 1 96 449 THR B O 1
ATOM 7065 N N . TYR B 1 450 ? 16.969 30.156 21.156 1 95.5 450 TYR B N 1
ATOM 7066 C CA . TYR B 1 450 ? 18.281 30.781 21.359 1 95.5 450 TYR B CA 1
ATOM 7067 C C . TYR B 1 450 ? 18.281 31.641 22.609 1 95.5 450 TYR B C 1
ATOM 7069 O O . TYR B 1 450 ? 19.25 31.625 23.375 1 95.5 450 TYR B O 1
ATOM 7077 N N . HIS B 1 451 ? 17.234 32.312 22.781 1 95.56 451 HIS B N 1
ATOM 7078 C CA . HIS B 1 451 ? 17.141 33.188 23.953 1 95.56 451 HIS B CA 1
ATOM 7079 C C . HIS B 1 451 ? 17.266 32.375 25.25 1 95.56 451 HIS B C 1
ATOM 7081 O O . HIS B 1 451 ? 17.969 32.812 26.172 1 95.56 451 HIS B O 1
ATOM 7087 N N . PHE B 1 452 ? 16.688 31.281 25.312 1 94.44 452 PHE B N 1
ATOM 7088 C CA . PHE B 1 452 ? 16.688 30.484 26.531 1 94.44 452 PHE B CA 1
ATOM 7089 C C . PHE B 1 452 ? 18 29.719 26.672 1 94.44 452 PHE B C 1
ATOM 7091 O O . PHE B 1 452 ? 18.375 29.312 27.781 1 94.44 452 PHE B O 1
ATOM 7098 N N . CYS B 1 453 ? 18.719 29.594 25.594 1 92.31 453 CYS B N 1
ATOM 7099 C CA . CYS B 1 453 ? 19.922 28.766 25.625 1 92.31 453 CYS B CA 1
ATOM 7100 C C . CYS B 1 453 ? 21.188 29.609 25.531 1 92.31 453 CYS B C 1
ATOM 7102 O O . CYS B 1 453 ? 22.297 29.094 25.625 1 92.31 453 CYS B O 1
ATOM 7104 N N . LYS B 1 454 ? 21.047 30.828 25.359 1 90.12 454 LYS B N 1
ATOM 7105 C CA . LYS B 1 454 ? 22.172 31.734 25.125 1 90.12 454 LYS B CA 1
ATOM 7106 C C . LYS B 1 454 ? 23.188 31.656 26.266 1 90.12 454 LYS B C 1
ATOM 7108 O O . LYS B 1 454 ? 24.391 31.578 26.031 1 90.12 454 LYS B O 1
ATOM 7113 N N . LYS B 1 455 ? 22.75 31.641 27.453 1 86.69 455 LYS B N 1
ATOM 7114 C CA . LYS B 1 455 ? 23.641 31.625 28.609 1 86.69 455 LYS B CA 1
ATOM 7115 C C . LYS B 1 455 ? 24.438 30.312 28.672 1 86.69 455 LYS B C 1
ATOM 7117 O O . LYS B 1 455 ? 25.625 30.328 28.969 1 86.69 455 LYS B O 1
ATOM 7122 N N . SER B 1 456 ? 23.781 29.297 28.422 1 85.5 456 SER B N 1
ATOM 7123 C CA . SER B 1 456 ? 24.422 27.984 28.469 1 85.5 456 SER B CA 1
ATOM 7124 C C . SER B 1 456 ? 25.469 27.859 27.359 1 85.5 456 SER B C 1
ATOM 7126 O O . SER B 1 456 ? 26.5 27.219 27.547 1 85.5 456 SER B O 1
ATOM 7128 N N . LEU B 1 457 ? 25.219 28.453 26.281 1 85.5 457 LEU B N 1
ATOM 7129 C CA . LEU B 1 457 ? 26.141 28.391 25.156 1 85.5 457 LEU B CA 1
ATOM 7130 C C . LEU B 1 457 ? 27.375 29.25 25.422 1 85.5 457 LEU B C 1
ATOM 7132 O O . LEU B 1 457 ? 28.5 28.844 25.094 1 85.5 457 LEU B O 1
ATOM 7136 N N . GLU B 1 458 ? 27.188 30.344 25.953 1 83.25 458 GLU B N 1
ATOM 7137 C CA . GLU B 1 458 ? 28.297 31.219 26.297 1 83.25 458 GLU B CA 1
ATOM 7138 C C . GLU B 1 458 ? 29.203 30.578 27.344 1 83.25 458 GLU B C 1
ATOM 7140 O O . GLU B 1 458 ? 30.422 30.719 27.281 1 83.25 458 GLU B O 1
ATOM 7145 N N . GLN B 1 459 ? 28.625 29.938 28.219 1 81.75 459 GLN B N 1
ATOM 7146 C CA . GLN B 1 459 ? 29.406 29.25 29.25 1 81.75 459 GLN B CA 1
ATOM 7147 C C . GLN B 1 459 ? 30.234 28.125 28.641 1 81.75 459 GLN B C 1
ATOM 7149 O O . GLN B 1 459 ? 31.375 27.891 29.062 1 81.75 459 GLN B O 1
ATOM 7154 N N . SER B 1 460 ? 29.625 27.453 27.734 1 79.44 460 SER B N 1
ATOM 7155 C CA . SER B 1 460 ? 30.344 26.375 27.062 1 79.44 460 SER B CA 1
ATOM 7156 C C . SER B 1 460 ? 31.531 26.906 26.266 1 79.44 460 SER B C 1
ATOM 7158 O O . SER B 1 460 ? 32.562 26.234 26.141 1 79.44 460 SER B O 1
ATOM 7160 N N . ASP B 1 461 ? 31.375 28.031 25.688 1 78.94 461 ASP B N 1
ATOM 7161 C CA . ASP B 1 461 ? 32.438 28.656 24.922 1 78.94 461 ASP B CA 1
ATOM 7162 C C . ASP B 1 461 ? 33.594 29.078 25.828 1 78.94 461 ASP B C 1
ATOM 7164 O O . ASP B 1 461 ? 34.781 28.906 25.484 1 78.94 461 ASP B O 1
ATOM 7168 N N . VAL B 1 462 ? 33.25 29.562 26.891 1 78.12 462 VAL B N 1
ATOM 7169 C CA . VAL B 1 462 ? 34.25 30 27.859 1 78.12 462 VAL B CA 1
ATOM 7170 C C . VAL B 1 462 ? 35.031 28.781 28.375 1 78.12 462 VAL B C 1
ATOM 7172 O O . VAL B 1 462 ? 36.25 28.844 28.5 1 78.12 462 VAL B O 1
ATOM 7175 N N . LEU B 1 463 ? 34.344 27.766 28.578 1 72.38 463 LEU B N 1
ATOM 7176 C CA . LEU B 1 463 ? 35 26.547 29.078 1 72.38 463 LEU B CA 1
ATOM 7177 C C . LEU B 1 463 ? 35.906 25.953 28.016 1 72.38 463 LEU B C 1
ATOM 7179 O O . LEU B 1 463 ? 37 25.469 28.328 1 72.38 463 LEU B O 1
ATOM 7183 N N . GLN B 1 464 ? 35.469 26.047 26.812 1 73.12 464 GLN B N 1
ATOM 7184 C CA . GLN B 1 464 ? 36.312 25.531 25.734 1 73.12 464 GLN B CA 1
ATOM 7185 C C . GLN B 1 464 ? 37.562 26.406 25.531 1 73.12 464 GLN B C 1
ATOM 7187 O O . GLN B 1 464 ? 38.625 25.891 25.266 1 73.12 464 GLN B O 1
ATOM 7192 N N . ASP B 1 465 ? 37.344 27.688 25.719 1 73.12 465 ASP B N 1
ATOM 7193 C CA . ASP B 1 465 ? 38.469 28.609 25.625 1 73.12 465 ASP B CA 1
ATOM 7194 C C . ASP B 1 465 ? 39.5 28.344 26.734 1 73.12 465 ASP B C 1
ATOM 7196 O O . ASP B 1 465 ? 40.688 28.359 26.5 1 73.12 465 ASP B O 1
ATOM 7200 N N . ILE B 1 466 ? 38.969 28.047 27.828 1 74.81 466 ILE B N 1
ATOM 7201 C CA . ILE B 1 466 ? 39.844 27.75 28.969 1 74.81 466 ILE B CA 1
ATOM 7202 C C . ILE B 1 466 ? 40.594 26.453 28.734 1 74.81 466 ILE B C 1
ATOM 7204 O O . ILE B 1 466 ? 41.781 26.344 29.016 1 74.81 466 ILE B O 1
ATOM 7208 N N . GLU B 1 467 ? 39.875 25.5 28.188 1 71.62 467 GLU B N 1
ATOM 7209 C CA . GLU B 1 467 ? 40.5 24.203 27.906 1 71.62 467 GLU B CA 1
ATOM 7210 C C . GLU B 1 467 ? 41.531 24.328 26.812 1 71.62 467 GLU B C 1
ATOM 7212 O O . GLU B 1 467 ? 42.594 23.703 26.875 1 71.62 467 GLU B O 1
ATOM 7217 N N . ASP B 1 468 ? 41.188 25.141 25.781 1 72.56 468 ASP B N 1
ATOM 7218 C CA . ASP B 1 468 ? 42.156 25.359 24.703 1 72.56 468 ASP B CA 1
ATOM 7219 C C . ASP B 1 468 ? 43.375 26.125 25.188 1 72.56 468 ASP B C 1
ATOM 7221 O O . ASP B 1 468 ? 44.5 25.844 24.766 1 72.56 468 ASP B O 1
ATOM 7225 N N . ASP B 1 469 ? 43.125 27.078 26.078 1 74.12 469 ASP B N 1
ATOM 7226 C CA . ASP B 1 469 ? 44.219 27.844 26.656 1 74.12 469 ASP B CA 1
ATOM 7227 C C . ASP B 1 469 ? 45.094 26.953 27.531 1 74.12 469 ASP B C 1
ATOM 7229 O O . ASP B 1 469 ? 46.312 27.094 27.531 1 74.12 469 ASP B O 1
ATOM 7233 N N . ASN B 1 470 ? 44.469 26.109 28.188 1 71.62 470 ASN B N 1
ATOM 7234 C CA . ASN B 1 470 ? 45.219 25.188 29.016 1 71.62 470 ASN B CA 1
ATOM 7235 C C . ASN B 1 470 ? 46.062 24.203 28.172 1 71.62 470 ASN B C 1
ATOM 7237 O O . ASN B 1 470 ? 47.156 23.859 28.547 1 71.62 470 ASN B O 1
ATOM 7241 N N . LYS B 1 471 ? 45.406 23.891 27.109 1 73.5 471 LYS B N 1
ATOM 7242 C CA . LYS B 1 471 ? 46.125 22.984 26.234 1 73.5 471 LYS B CA 1
ATOM 7243 C C . LYS B 1 471 ? 47.312 23.672 25.594 1 73.5 471 LYS B C 1
ATOM 7245 O O . LYS B 1 471 ? 48.375 23.062 25.422 1 73.5 471 LYS B O 1
ATOM 7250 N N . ASN B 1 472 ? 47.312 24.844 25.266 1 71.5 472 ASN B N 1
ATOM 7251 C CA . ASN B 1 472 ? 48.375 25.641 24.688 1 71.5 472 ASN B CA 1
ATOM 7252 C C . ASN B 1 472 ? 49.469 25.938 25.703 1 71.5 472 ASN B C 1
ATOM 7254 O O . ASN B 1 472 ? 50.656 25.969 25.344 1 71.5 472 ASN B O 1
ATOM 7258 N N . VAL B 1 473 ? 49.188 26.047 26.828 1 72.56 473 VAL B N 1
ATOM 7259 C CA . VAL B 1 473 ? 50.188 26.25 27.875 1 72.56 473 VAL B CA 1
ATOM 7260 C C . VAL B 1 473 ? 50.969 24.953 28.109 1 72.56 473 VAL B C 1
ATOM 7262 O O . VAL B 1 473 ? 52.188 24.969 28.297 1 72.56 473 VAL B O 1
ATOM 7265 N N . GLN B 1 474 ? 50.188 23.953 28 1 67.62 474 GLN B N 1
ATOM 7266 C CA . GLN B 1 474 ? 50.875 22.672 28.203 1 67.62 474 GLN B CA 1
ATOM 7267 C C . GLN B 1 474 ? 51.781 22.344 27.031 1 67.62 474 GLN B C 1
ATOM 7269 O O . GLN B 1 474 ? 52.844 21.719 27.219 1 67.62 474 GLN B O 1
ATOM 7274 N N . GLN B 1 475 ? 51.469 22.766 25.891 1 64.44 475 GLN B N 1
ATOM 7275 C CA . GLN B 1 475 ? 52.344 22.531 24.75 1 64.44 475 GLN B CA 1
ATOM 7276 C C . GLN B 1 475 ? 53.531 23.5 24.734 1 64.44 475 GLN B C 1
ATOM 7278 O O . GLN B 1 475 ? 54.562 23.234 24.125 1 64.44 475 GLN B O 1
ATOM 7283 N N . SER B 1 476 ? 53.344 24.531 25.328 1 60.06 476 SER B N 1
ATOM 7284 C CA . SER B 1 476 ? 54.438 25.516 25.406 1 60.06 476 SER B CA 1
ATOM 7285 C C . SER B 1 476 ? 55.375 25.203 26.562 1 60.06 476 SER B C 1
ATOM 7287 O O . SER B 1 476 ? 56.469 25.797 26.656 1 60.06 476 SER B O 1
ATOM 7289 N N . CYS B 1 477 ? 55.031 24.312 27.375 1 51.56 477 CYS B N 1
ATOM 7290 C CA . CYS B 1 477 ? 55.969 23.859 28.359 1 51.56 477 CYS B CA 1
ATOM 7291 C C . CYS B 1 477 ? 56.625 22.547 27.922 1 51.56 477 CYS B C 1
ATOM 7293 O O . CYS B 1 477 ? 55.969 21.656 27.422 1 51.56 477 CYS B O 1
#

pLDDT: mean 82.78, std 13.83, range [23.55, 97.88]